Protein 1WE9 (pdb70)

Radius of gyration: 12.74 Å; Cα contacts (8 Å, |Δi|>4): 77; chains: 1; bounding box: 24×37×26 Å

Secondary structure (DSSP, 8-state):
---SS----SSS-----SSS-EEE-SSS--EEETTTTT--TTGGGG-SS---HHHHTTT-SS--

Nearest PDB structures (foldseek):
  1we9-assembly1_A  TM=8.105E-01  e=1.968E-10  Arabidopsis thaliana
  5y20-assembly1_A  TM=8.662E-01  e=3.431E-06  Arabidopsis thaliana
  2ri7-assembly1_A  TM=8.224E-01  e=8.667E-04  Homo sapiens
  1wep-assembly1_A  TM=6.791E-01  e=1.802E-04  Mus musculus
  2fuu-assembly1_A  TM=7.383E-01  e=8.667E-04  Homo sapiens

Solvent-accessible surface area: 4862 Å² total; per-residue (Å²): 124,120,86,76,116,71,17,114,3,53,64,84,16,113,73,141,46,114,125,94,53,58,10,95,4,85,96,58,121,92,120,6,7,0,118,39,1,166,15,65,96,65,140,25,135,143,48,156,114,60,97,0,54,63,1,56,80,122,113,20,149,108,61,97

GO terms:
  GO:0005634 nucleus (C, IDA)
  GO:0000976 transcription cis-regulatory region binding (F, IPI)

InterPro domains:
  IPR001965 Zinc finger, PHD-type [SM00249] (201-249)
  IPR011011 Zinc finger, FYVE/PHD-type [SSF57903] (191-252)
  IPR013083 Zinc finger, RING/FYVE/PHD-type [G3DSA:3.30.40.10] (194-255)
  IPR019786 Zinc finger, PHD-type, conserved site [PS01359] (202-248)
  IPR019787 Zinc finger, PHD-finger [PF00628] (202-248)
  IPR019787 Zinc finger, PHD-finger [PS50016] (199-251)
  IPR021998 Alfin, N-terminal [PF12165] (11-138)
  IPR044104 Alfin1-like, PHD finger [cd15613] (201-251)
  IPR045104 Alfin [PTHR12321] (8-254)

Organism: Arabidopsis thaliana (NCBI:txid3702)

Structure (mmCIF, N/CA/C/O backbone):
data_1WE9
#
_entry.id   1WE9
#
loop_
_entity.id
_entity.type
_entity.pdbx_description
1 polymer 'PHD finger family protein'
2 non-polymer 'ZINC ION'
#
loop_
_atom_site.group_PDB
_atom_site.id
_atom_site.type_symbol
_atom_site.label_atom_id
_atom_site.label_alt_id
_atom_site.label_comp_id
_atom_site.label_asym_id
_atom_site.label_entity_id
_atom_site.label_seq_id
_atom_site.pdbx_PDB_ins_code
_atom_site.Cartn_x
_atom_site.Cartn_y
_atom_site.Cartn_z
_atom_site.occupancy
_atom_site.B_iso_or_equiv
_atom_site.auth_seq_id
_atom_site.auth_comp_id
_atom_site.auth_asym_id
_atom_site.auth_atom_id
_atom_site.pdbx_PDB_model_num
ATOM 1 N N . GLY A 1 1 ? 6.009 21.241 6.762 1.00 0.00 1 GLY A N 1
ATOM 2 C CA . GLY A 1 1 ? 4.602 21.097 7.088 1.00 0.00 1 GLY A CA 1
ATOM 3 C C . GLY A 1 1 ? 4.121 22.155 8.062 1.00 0.00 1 GLY A C 1
ATOM 4 O O . GLY A 1 1 ? 4.319 22.031 9.270 1.00 0.00 1 GLY A O 1
ATOM 8 N N . SER A 1 2 ? 3.489 23.199 7.535 1.00 0.00 2 SER A N 1
ATOM 9 C CA . SER A 1 2 ? 2.984 24.285 8.366 1.00 0.00 2 SER A CA 1
ATOM 10 C C . SER A 1 2 ? 1.462 24.369 8.285 1.00 0.00 2 SER A C 1
ATOM 11 O O . SER A 1 2 ? 0.812 24.923 9.171 1.00 0.00 2 SER A O 1
ATOM 19 N N . SER A 1 3 ? 0.902 23.814 7.216 1.00 0.00 3 SER A N 1
ATOM 20 C CA . SER A 1 3 ? -0.543 23.828 7.015 1.00 0.00 3 SER A CA 1
ATOM 21 C C . SER A 1 3 ? -1.252 23.051 8.120 1.00 0.00 3 SER A C 1
ATOM 22 O O . SER A 1 3 ? -0.871 21.927 8.446 1.00 0.00 3 SER A O 1
ATOM 30 N N . GLY A 1 4 ? -2.287 23.658 8.692 1.00 0.00 4 GLY A N 1
ATOM 31 C CA . GLY A 1 4 ? -3.033 23.009 9.754 1.00 0.00 4 GLY A CA 1
ATOM 32 C C . GLY A 1 4 ? -3.693 21.723 9.297 1.00 0.00 4 GLY A C 1
ATOM 33 O O . GLY A 1 4 ? -3.117 20.643 9.427 1.00 0.00 4 GLY A O 1
ATOM 37 N N . SER A 1 5 ? -4.904 21.838 8.762 1.00 0.00 5 SER A N 1
ATOM 38 C CA . SER A 1 5 ? -5.644 20.674 8.289 1.00 0.00 5 SER A CA 1
ATOM 39 C C . SER A 1 5 ? -5.088 20.181 6.957 1.00 0.00 5 SER A C 1
ATOM 40 O O . SER A 1 5 ? -4.808 20.973 6.057 1.00 0.00 5 SER A O 1
ATOM 48 N N . SER A 1 6 ? -4.931 18.866 6.839 1.00 0.00 6 SER A N 1
ATOM 49 C CA . SER A 1 6 ? -4.404 18.266 5.619 1.00 0.00 6 SER A CA 1
ATOM 50 C C . SER A 1 6 ? -4.460 16.743 5.696 1.00 0.00 6 SER A C 1
ATOM 51 O O . SER A 1 6 ? -4.702 16.172 6.758 1.00 0.00 6 SER A O 1
ATOM 59 N N . GLY A 1 7 ? -4.233 16.091 4.559 1.00 0.00 7 GLY A N 1
ATOM 60 C CA . GLY A 1 7 ? -4.262 14.640 4.518 1.00 0.00 7 GLY A CA 1
ATOM 61 C C . GLY A 1 7 ? -3.279 14.013 5.486 1.00 0.00 7 GLY A C 1
ATOM 62 O O . GLY A 1 7 ? -2.160 14.500 5.646 1.00 0.00 7 GLY A O 1
ATOM 66 N N . GLN A 1 8 ? -3.698 12.931 6.135 1.00 0.00 8 GLN A N 1
ATOM 67 C CA . GLN A 1 8 ? -2.847 12.239 7.095 1.00 0.00 8 GLN A CA 1
ATOM 68 C C . GLN A 1 8 ? -3.053 10.730 7.016 1.00 0.00 8 GLN A C 1
ATOM 69 O O . GLN A 1 8 ? -4.176 10.239 7.139 1.00 0.00 8 GLN A O 1
ATOM 83 N N . CYS A 1 9 ? -1.963 9.999 6.810 1.00 0.00 9 CYS A N 1
ATOM 84 C CA . CYS A 1 9 ? -2.024 8.545 6.714 1.00 0.00 9 CYS A CA 1
ATOM 85 C C . CYS A 1 9 ? -2.650 7.943 7.968 1.00 0.00 9 CYS A C 1
ATOM 86 O O . CYS A 1 9 ? -2.222 8.226 9.086 1.00 0.00 9 CYS A O 1
ATOM 93 N N . GLY A 1 10 ? -3.668 7.109 7.773 1.00 0.00 10 GLY A N 1
ATOM 94 C CA . GLY A 1 10 ? -4.337 6.480 8.896 1.00 0.00 10 GLY A CA 1
ATOM 95 C C . GLY A 1 10 ? -3.382 5.701 9.779 1.00 0.00 10 GLY A C 1
ATOM 96 O O . GLY A 1 10 ? -3.525 5.690 11.001 1.00 0.00 10 GLY A O 1
ATOM 100 N N . ALA A 1 11 ? -2.405 5.048 9.158 1.00 0.00 11 ALA A N 1
ATOM 101 C CA . ALA A 1 11 ? -1.422 4.264 9.895 1.00 0.00 11 ALA A CA 1
ATOM 102 C C . ALA A 1 11 ? -0.657 5.134 10.887 1.00 0.00 11 ALA A C 1
ATOM 103 O O . ALA A 1 11 ? -0.721 4.918 12.097 1.00 0.00 11 ALA A O 1
ATOM 110 N N . CYS A 1 12 ? 0.068 6.119 10.366 1.00 0.00 12 CYS A N 1
ATOM 111 C CA . CYS A 1 12 ? 0.846 7.022 11.205 1.00 0.00 12 CYS A CA 1
ATOM 112 C C . CYS A 1 12 ? 0.284 8.439 11.147 1.00 0.00 12 CYS A C 1
ATOM 113 O O . CYS A 1 12 ? 0.064 9.074 12.178 1.00 0.00 12 CYS A O 1
ATOM 120 N N . GLY A 1 13 ? 0.053 8.929 9.933 1.00 0.00 13 GLY A N 1
ATOM 121 C CA . GLY A 1 13 ? -0.482 10.268 9.762 1.00 0.00 13 GLY A CA 1
ATOM 122 C C . GLY A 1 13 ? 0.579 11.268 9.350 1.00 0.00 13 GLY A C 1
ATOM 123 O O . GLY A 1 13 ? 0.655 12.364 9.904 1.00 0.00 13 GLY A O 1
ATOM 127 N N . GLU A 1 14 ? 1.402 10.890 8.377 1.00 0.00 14 GLU A N 1
ATOM 128 C CA . GLU A 1 14 ? 2.466 11.762 7.895 1.00 0.00 14 GLU A CA 1
ATOM 129 C C . GLU A 1 14 ? 1.905 12.854 6.988 1.00 0.00 14 GLU A C 1
ATOM 130 O O . GLU A 1 14 ? 0.706 12.890 6.710 1.00 0.00 14 GLU A O 1
ATOM 142 N N . SER A 1 15 ? 2.781 13.743 6.531 1.00 0.00 15 SER A N 1
ATOM 143 C CA . SER A 1 15 ? 2.374 14.839 5.660 1.00 0.00 15 SER A CA 1
ATOM 144 C C . SER A 1 15 ? 2.239 14.364 4.216 1.00 0.00 15 SER A C 1
ATOM 145 O O . SER A 1 15 ? 2.914 13.425 3.794 1.00 0.00 15 SER A O 1
ATOM 153 N N . TYR A 1 16 ? 1.362 15.020 3.464 1.00 0.00 16 TYR A N 1
ATOM 154 C CA . TYR A 1 16 ? 1.136 14.664 2.068 1.00 0.00 16 TYR A CA 1
ATOM 155 C C . TYR A 1 16 ? 2.357 14.996 1.217 1.00 0.00 16 TYR A C 1
ATOM 156 O O . TYR A 1 16 ? 2.482 16.104 0.695 1.00 0.00 16 TYR A O 1
ATOM 174 N N . ALA A 1 17 ? 3.256 14.026 1.080 1.00 0.00 17 ALA A N 1
ATOM 175 C CA . ALA A 1 17 ? 4.466 14.213 0.290 1.00 0.00 17 ALA A CA 1
ATOM 176 C C . ALA A 1 17 ? 4.428 13.372 -0.982 1.00 0.00 17 ALA A C 1
ATOM 177 O O . ALA A 1 17 ? 4.032 12.207 -0.954 1.00 0.00 17 ALA A O 1
ATOM 184 N N . ALA A 1 18 ? 4.840 13.970 -2.094 1.00 0.00 18 ALA A N 1
ATOM 185 C CA . ALA A 1 18 ? 4.854 13.274 -3.375 1.00 0.00 18 ALA A CA 1
ATOM 186 C C . ALA A 1 18 ? 6.171 12.536 -3.586 1.00 0.00 18 ALA A C 1
ATOM 187 O O . ALA A 1 18 ? 6.818 12.684 -4.623 1.00 0.00 18 ALA A O 1
ATOM 194 N N . ASP A 1 19 ? 6.564 11.743 -2.596 1.00 0.00 19 ASP A N 1
ATOM 195 C CA . ASP A 1 19 ? 7.805 10.981 -2.672 1.00 0.00 19 ASP A CA 1
ATOM 196 C C . ASP A 1 19 ? 7.580 9.531 -2.257 1.00 0.00 19 ASP A C 1
ATOM 197 O O . ASP A 1 19 ? 7.851 8.606 -3.022 1.00 0.00 19 ASP A O 1
ATOM 206 N N . GLU A 1 20 ? 7.082 9.340 -1.039 1.00 0.00 20 GLU A N 1
ATOM 207 C CA . GLU A 1 20 ? 6.822 8.002 -0.521 1.00 0.00 20 GLU A CA 1
ATOM 208 C C . GLU A 1 20 ? 5.833 7.256 -1.413 1.00 0.00 20 GLU A C 1
ATOM 209 O O . GLU A 1 20 ? 5.177 7.854 -2.266 1.00 0.00 20 GLU A O 1
ATOM 221 N N . PHE A 1 21 ? 5.733 5.947 -1.209 1.00 0.00 21 PHE A N 1
ATOM 222 C CA . PHE A 1 21 ? 4.826 5.118 -1.995 1.00 0.00 21 PHE A CA 1
ATOM 223 C C . PHE A 1 21 ? 3.523 4.873 -1.241 1.00 0.00 21 PHE A C 1
ATOM 224 O O . PHE A 1 21 ? 3.497 4.157 -0.240 1.00 0.00 21 PHE A O 1
ATOM 241 N N . TRP A 1 22 ? 2.443 5.472 -1.728 1.00 0.00 22 TRP A N 1
ATOM 242 C CA . TRP A 1 22 ? 1.135 5.320 -1.101 1.00 0.00 22 TRP A CA 1
ATOM 243 C C . TRP A 1 22 ? 0.342 4.197 -1.760 1.00 0.00 22 TRP A C 1
ATOM 244 O O . TRP A 1 22 ? 0.549 3.885 -2.933 1.00 0.00 22 TRP A O 1
ATOM 265 N N . ILE A 1 23 ? -0.565 3.593 -1.000 1.00 0.00 23 ILE A N 1
ATOM 266 C CA . ILE A 1 23 ? -1.389 2.506 -1.512 1.00 0.00 23 ILE A CA 1
ATOM 267 C C . ILE A 1 23 ? -2.806 2.983 -1.810 1.00 0.00 23 ILE A C 1
ATOM 268 O O . ILE A 1 23 ? -3.255 3.999 -1.277 1.00 0.00 23 ILE A O 1
ATOM 284 N N . CYS A 1 24 ? -3.506 2.244 -2.664 1.00 0.00 24 CYS A N 1
ATOM 285 C CA . CYS A 1 24 ? -4.874 2.591 -3.033 1.00 0.00 24 CYS A CA 1
ATOM 286 C C . CYS A 1 24 ? -5.846 1.495 -2.609 1.00 0.00 24 CYS A C 1
ATOM 287 O O . CYS A 1 24 ? -5.687 0.332 -2.979 1.00 0.00 24 CYS A O 1
ATOM 295 N N . CYS A 1 25 ? -6.853 1.874 -1.829 1.00 0.00 25 CYS A N 1
ATOM 296 C CA . CYS A 1 25 ? -7.851 0.924 -1.352 1.00 0.00 25 CYS A CA 1
ATOM 297 C C . CYS A 1 25 ? -9.083 0.931 -2.253 1.00 0.00 25 CYS A C 1
ATOM 298 O O . CYS A 1 25 ? -9.308 1.877 -3.007 1.00 0.00 25 CYS A O 1
ATOM 305 N N . ASP A 1 26 ? -9.877 -0.131 -2.167 1.00 0.00 26 ASP A N 1
ATOM 306 C CA . ASP A 1 26 ? -11.086 -0.248 -2.973 1.00 0.00 26 ASP A CA 1
ATOM 307 C C . ASP A 1 26 ? -12.331 -0.015 -2.122 1.00 0.00 26 ASP A C 1
ATOM 308 O O . ASP A 1 26 ? -13.284 0.631 -2.561 1.00 0.00 26 ASP A O 1
ATOM 317 N N . LEU A 1 27 ? -12.316 -0.545 -0.904 1.00 0.00 27 LEU A N 1
ATOM 318 C CA . LEU A 1 27 ? -13.444 -0.396 0.009 1.00 0.00 27 LEU A CA 1
ATOM 319 C C . LEU A 1 27 ? -13.628 1.063 0.413 1.00 0.00 27 LEU A C 1
ATOM 320 O O . LEU A 1 27 ? -14.585 1.718 -0.003 1.00 0.00 27 LEU A O 1
ATOM 336 N N . CYS A 1 28 ? -12.705 1.568 1.224 1.00 0.00 28 CYS A N 1
ATOM 337 C CA . CYS A 1 28 ? -12.764 2.950 1.684 1.00 0.00 28 CYS A CA 1
ATOM 338 C C . CYS A 1 28 ? -11.994 3.870 0.740 1.00 0.00 28 CYS A C 1
ATOM 339 O O . CYS A 1 28 ? -12.280 5.064 0.652 1.00 0.00 28 CYS A O 1
ATOM 346 N N . GLU A 1 29 ? -11.018 3.305 0.037 1.00 0.00 29 GLU A N 1
ATOM 347 C CA . GLU A 1 29 ? -10.207 4.075 -0.899 1.00 0.00 29 GLU A CA 1
ATOM 348 C C . GLU A 1 29 ? -9.538 5.254 -0.198 1.00 0.00 29 GLU A C 1
ATOM 349 O O . GLU A 1 29 ? -9.574 6.382 -0.688 1.00 0.00 29 GLU A O 1
ATOM 361 N N . MET A 1 30 ? -8.928 4.982 0.951 1.00 0.00 30 MET A N 1
ATOM 362 C CA . MET A 1 30 ? -8.251 6.020 1.720 1.00 0.00 30 MET A CA 1
ATOM 363 C C . MET A 1 30 ? -6.796 6.159 1.281 1.00 0.00 30 MET A C 1
ATOM 364 O O . MET A 1 30 ? -6.359 5.504 0.335 1.00 0.00 30 MET A O 1
ATOM 378 N N . TRP A 1 31 ? -6.053 7.014 1.974 1.00 0.00 31 TRP A N 1
ATOM 379 C CA . TRP A 1 31 ? -4.648 7.238 1.655 1.00 0.00 31 TRP A CA 1
ATOM 380 C C . TRP A 1 31 ? -3.743 6.621 2.716 1.00 0.00 31 TRP A C 1
ATOM 381 O O . TRP A 1 31 ? -3.843 6.950 3.898 1.00 0.00 31 TRP A O 1
ATOM 402 N N . PHE A 1 32 ? -2.861 5.724 2.286 1.00 0.00 32 PHE A N 1
ATOM 403 C CA . PHE A 1 32 ? -1.939 5.060 3.201 1.00 0.00 32 PHE A CA 1
ATOM 404 C C . PHE A 1 32 ? -0.564 4.895 2.561 1.00 0.00 32 PHE A C 1
ATOM 405 O O . PHE A 1 32 ? -0.345 5.301 1.419 1.00 0.00 32 PHE A O 1
ATOM 422 N N . HIS A 1 33 ? 0.361 4.297 3.306 1.00 0.00 33 HIS A N 1
ATOM 423 C CA . HIS A 1 33 ? 1.716 4.078 2.813 1.00 0.00 33 HIS A CA 1
ATOM 424 C C . HIS A 1 33 ? 2.010 2.587 2.678 1.00 0.00 33 HIS A C 1
ATOM 425 O O . HIS A 1 33 ? 1.704 1.800 3.573 1.00 0.00 33 HIS A O 1
ATOM 439 N N . GLY A 1 34 ? 2.606 2.206 1.552 1.00 0.00 34 GLY A N 1
ATOM 440 C CA . GLY A 1 34 ? 2.930 0.810 1.320 1.00 0.00 34 GLY A CA 1
ATOM 441 C C . GLY A 1 34 ? 3.432 0.116 2.571 1.00 0.00 34 GLY A C 1
ATOM 442 O O . GLY A 1 34 ? 2.806 -0.824 3.062 1.00 0.00 34 GLY A O 1
ATOM 446 N N . LYS A 1 35 ? 4.565 0.579 3.088 1.00 0.00 35 LYS A N 1
ATOM 447 C CA . LYS A 1 35 ? 5.152 -0.003 4.289 1.00 0.00 35 LYS A CA 1
ATOM 448 C C . LYS A 1 35 ? 4.151 0.001 5.440 1.00 0.00 35 LYS A C 1
ATOM 449 O O . LYS A 1 35 ? 4.145 -0.905 6.275 1.00 0.00 35 LYS A O 1
ATOM 468 N N . CYS A 1 36 ? 3.305 1.024 5.479 1.00 0.00 36 CYS A N 1
ATOM 469 C CA . CYS A 1 36 ? 2.299 1.146 6.527 1.00 0.00 36 CYS A CA 1
ATOM 470 C C . CYS A 1 36 ? 1.209 0.091 6.361 1.00 0.00 36 CYS A C 1
ATOM 471 O O . CYS A 1 36 ? 0.683 -0.434 7.342 1.00 0.00 36 CYS A O 1
ATOM 478 N N . VAL A 1 37 ? 0.876 -0.216 5.111 1.00 0.00 37 VAL A N 1
ATOM 479 C CA . VAL A 1 37 ? -0.149 -1.209 4.815 1.00 0.00 37 VAL A CA 1
ATOM 480 C C . VAL A 1 37 ? 0.462 -2.596 4.646 1.00 0.00 37 VAL A C 1
ATOM 481 O O . VAL A 1 37 ? -0.180 -3.510 4.128 1.00 0.00 37 VAL A O 1
ATOM 494 N N . LYS A 1 38 ? 1.706 -2.746 5.088 1.00 0.00 38 LYS A N 1
ATOM 495 C CA . LYS A 1 38 ? 2.405 -4.021 4.988 1.00 0.00 38 LYS A CA 1
ATOM 496 C C . LYS A 1 38 ? 2.597 -4.424 3.530 1.00 0.00 38 LYS A C 1
ATOM 497 O O . LYS A 1 38 ? 2.354 -5.572 3.156 1.00 0.00 38 LYS A O 1
ATOM 516 N N . ILE A 1 39 ? 3.037 -3.474 2.711 1.00 0.00 39 ILE A N 1
ATOM 517 C CA . ILE A 1 39 ? 3.265 -3.732 1.295 1.00 0.00 39 ILE A CA 1
ATOM 518 C C . ILE A 1 39 ? 4.532 -3.038 0.807 1.00 0.00 39 ILE A C 1
ATOM 519 O O . ILE A 1 39 ? 4.854 -1.931 1.240 1.00 0.00 39 ILE A O 1
ATOM 535 N N . THR A 1 40 ? 5.248 -3.695 -0.101 1.00 0.00 40 THR A N 1
ATOM 536 C CA . THR A 1 40 ? 6.480 -3.142 -0.649 1.00 0.00 40 THR A CA 1
ATOM 537 C C . THR A 1 40 ? 6.196 -2.269 -1.867 1.00 0.00 40 THR A C 1
ATOM 538 O O . THR A 1 40 ? 5.205 -2.451 -2.574 1.00 0.00 40 THR A O 1
ATOM 549 N N . PRO A 1 41 ? 7.085 -1.297 -2.119 1.00 0.00 41 PRO A N 1
ATOM 550 C CA . PRO A 1 41 ? 6.952 -0.378 -3.253 1.00 0.00 41 PRO A CA 1
ATOM 551 C C . PRO A 1 41 ? 7.182 -1.071 -4.592 1.00 0.00 41 PRO A C 1
ATOM 552 O O . PRO A 1 41 ? 6.821 -0.544 -5.644 1.00 0.00 41 PRO A O 1
ATOM 563 N N . ALA A 1 42 ? 7.783 -2.255 -4.545 1.00 0.00 42 ALA A N 1
ATOM 564 C CA . ALA A 1 42 ? 8.058 -3.021 -5.754 1.00 0.00 42 ALA A CA 1
ATOM 565 C C . ALA A 1 42 ? 6.935 -4.012 -6.043 1.00 0.00 42 ALA A C 1
ATOM 566 O O . ALA A 1 42 ? 6.585 -4.247 -7.200 1.00 0.00 42 ALA A O 1
ATOM 573 N N . ARG A 1 43 ? 6.375 -4.590 -4.986 1.00 0.00 43 ARG A N 1
ATOM 574 C CA . ARG A 1 43 ? 5.293 -5.557 -5.127 1.00 0.00 43 ARG A CA 1
ATOM 575 C C . ARG A 1 43 ? 4.023 -4.881 -5.635 1.00 0.00 43 ARG A C 1
ATOM 576 O O . ARG A 1 43 ? 3.286 -5.448 -6.440 1.00 0.00 43 ARG A O 1
ATOM 597 N N . ALA A 1 44 ? 3.774 -3.666 -5.157 1.00 0.00 44 ALA A N 1
ATOM 598 C CA . ALA A 1 44 ? 2.594 -2.912 -5.564 1.00 0.00 44 ALA A CA 1
ATOM 599 C C . ALA A 1 44 ? 2.284 -3.133 -7.041 1.00 0.00 44 ALA A C 1
ATOM 600 O O . ALA A 1 44 ? 1.121 -3.229 -7.432 1.00 0.00 44 ALA A O 1
ATOM 607 N N . GLU A 1 45 ? 3.331 -3.211 -7.856 1.00 0.00 45 GLU A N 1
ATOM 608 C CA . GLU A 1 45 ? 3.169 -3.419 -9.290 1.00 0.00 45 GLU A CA 1
ATOM 609 C C . GLU A 1 45 ? 2.242 -4.599 -9.567 1.00 0.00 45 GLU A C 1
ATOM 610 O O . GLU A 1 45 ? 1.335 -4.510 -10.394 1.00 0.00 45 GLU A O 1
ATOM 622 N N . HIS A 1 46 ? 2.479 -5.706 -8.870 1.00 0.00 46 HIS A N 1
ATOM 623 C CA . HIS A 1 46 ? 1.666 -6.905 -9.040 1.00 0.00 46 HIS A CA 1
ATOM 624 C C . HIS A 1 46 ? 0.348 -6.781 -8.281 1.00 0.00 46 HIS A C 1
ATOM 625 O O . HIS A 1 46 ? -0.568 -7.580 -8.475 1.00 0.00 46 HIS A O 1
ATOM 640 N N . ILE A 1 47 ? 0.261 -5.775 -7.417 1.00 0.00 47 ILE A N 1
ATOM 641 C CA . ILE A 1 47 ? -0.944 -5.546 -6.631 1.00 0.00 47 ILE A CA 1
ATOM 642 C C . ILE A 1 47 ? -1.863 -4.538 -7.312 1.00 0.00 47 ILE A C 1
ATOM 643 O O . ILE A 1 47 ? -1.413 -3.497 -7.791 1.00 0.00 47 ILE A O 1
ATOM 659 N N . LYS A 1 48 ? -3.153 -4.852 -7.350 1.00 0.00 48 LYS A N 1
ATOM 660 C CA . LYS A 1 48 ? -4.137 -3.972 -7.969 1.00 0.00 48 LYS A CA 1
ATOM 661 C C . LYS A 1 48 ? -5.366 -3.818 -7.078 1.00 0.00 48 LYS A C 1
ATOM 662 O O . LYS A 1 48 ? -6.230 -4.693 -7.042 1.00 0.00 4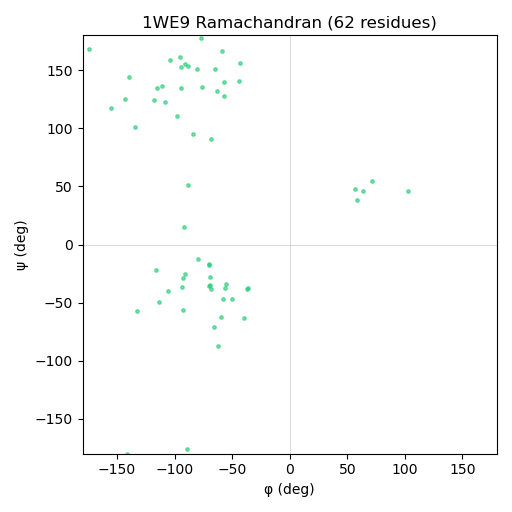8 LYS A O 1
ATOM 681 N N . GLN A 1 49 ? -5.437 -2.699 -6.364 1.00 0.00 49 GLN A N 1
ATOM 682 C CA . GLN A 1 49 ? -6.561 -2.431 -5.475 1.00 0.00 49 GLN A CA 1
ATOM 683 C C . GLN A 1 49 ? -6.507 -3.331 -4.244 1.00 0.00 49 GLN A C 1
ATOM 684 O O . GLN A 1 49 ? -7.465 -4.043 -3.942 1.00 0.00 49 GLN A O 1
ATOM 698 N N . TYR A 1 50 ? -5.383 -3.294 -3.539 1.00 0.00 50 TYR A N 1
ATOM 699 C CA . TYR A 1 50 ? -5.203 -4.108 -2.342 1.00 0.00 50 TYR A CA 1
ATOM 700 C C . TYR A 1 50 ? -6.169 -3.679 -1.242 1.00 0.00 50 TYR A C 1
ATOM 701 O O . TYR A 1 50 ? -6.569 -2.517 -1.168 1.00 0.00 50 TYR A O 1
ATOM 719 N N . LYS A 1 51 ? -6.541 -4.626 -0.387 1.00 0.00 51 LYS A N 1
ATOM 720 C CA . LYS A 1 51 ? -7.458 -4.350 0.712 1.00 0.00 51 LYS A CA 1
ATOM 721 C C . LYS A 1 51 ? -6.711 -3.779 1.913 1.00 0.00 51 LYS A C 1
ATOM 722 O O . LYS A 1 51 ? -6.179 -4.524 2.737 1.00 0.00 51 LYS A O 1
ATOM 741 N N . CYS A 1 52 ? -6.676 -2.454 2.008 1.00 0.00 52 CYS A N 1
ATOM 742 C CA . CYS A 1 52 ? -5.996 -1.784 3.109 1.00 0.00 52 CYS A CA 1
ATOM 743 C C . CYS A 1 52 ? -6.295 -2.476 4.436 1.00 0.00 52 CYS A C 1
ATOM 744 O O . CYS A 1 52 ? -7.311 -3.152 4.596 1.00 0.00 52 CYS A O 1
ATOM 751 N N . PRO A 1 53 ? -5.390 -2.303 5.411 1.00 0.00 53 PRO A N 1
ATOM 752 C CA . PRO A 1 53 ? -5.535 -2.902 6.741 1.00 0.00 53 PRO A CA 1
ATOM 753 C C . PRO A 1 53 ? -6.665 -2.266 7.543 1.00 0.00 53 PRO A C 1
ATOM 754 O O . PRO A 1 53 ? -7.139 -2.836 8.525 1.00 0.00 53 PRO A O 1
ATOM 765 N N . SER A 1 54 ? -7.092 -1.081 7.118 1.00 0.00 54 SER A N 1
ATOM 766 C CA . SER A 1 54 ? -8.165 -0.366 7.799 1.00 0.00 54 SER A CA 1
ATOM 767 C C . SER A 1 54 ? -9.500 -1.080 7.609 1.00 0.00 54 SER A C 1
ATOM 768 O O . SER A 1 54 ? -10.345 -1.090 8.505 1.00 0.00 54 SER A O 1
ATOM 776 N N . CYS A 1 55 ? -9.683 -1.676 6.436 1.00 0.00 55 CYS A N 1
ATOM 777 C CA . CYS A 1 55 ? -10.914 -2.392 6.126 1.00 0.00 55 CYS A CA 1
ATOM 778 C C . CYS A 1 55 ? -10.783 -3.874 6.468 1.00 0.00 55 CYS A C 1
ATOM 779 O O . CYS A 1 55 ? -11.572 -4.415 7.242 1.00 0.00 55 CYS A O 1
ATOM 786 N N . SER A 1 56 ? -9.780 -4.523 5.885 1.00 0.00 56 SER A N 1
ATOM 787 C CA . SER A 1 56 ? -9.546 -5.942 6.125 1.00 0.00 56 SER A CA 1
ATOM 788 C C . SER A 1 56 ? -9.856 -6.307 7.574 1.00 0.00 56 SER A C 1
ATOM 789 O O . SER A 1 56 ? -10.377 -7.384 7.857 1.00 0.00 56 SER A O 1
ATOM 797 N N . ASN A 1 57 ? -9.529 -5.399 8.488 1.00 0.00 57 ASN A N 1
ATOM 798 C CA . ASN A 1 57 ? -9.771 -5.623 9.909 1.00 0.00 57 ASN A CA 1
ATOM 799 C C . ASN A 1 57 ? -11.252 -5.880 10.175 1.00 0.00 57 ASN A C 1
ATOM 800 O O . ASN A 1 57 ? -11.613 -6.812 10.893 1.00 0.00 57 ASN A O 1
ATOM 811 N N . LYS A 1 58 ? -12.105 -5.047 9.589 1.00 0.00 58 LYS A N 1
ATOM 812 C CA . LYS A 1 58 ? -13.547 -5.182 9.760 1.00 0.00 58 LYS A CA 1
ATOM 813 C C . LYS A 1 58 ? -13.973 -6.643 9.646 1.00 0.00 58 LYS A C 1
ATOM 814 O O . LYS A 1 58 ? -13.455 -7.387 8.814 1.00 0.00 58 LYS A O 1
ATOM 833 N N . SER A 1 59 ? -14.921 -7.045 10.487 1.00 0.00 59 SER A N 1
ATOM 834 C CA . SER A 1 59 ? -15.415 -8.417 10.482 1.00 0.00 59 SER A CA 1
ATOM 835 C C . SER A 1 59 ? -14.280 -9.404 10.740 1.00 0.00 59 SER A C 1
ATOM 836 O O . SER A 1 59 ? -14.232 -10.481 10.147 1.00 0.00 59 SER A O 1
ATOM 844 N N . GLY A 1 60 ? -13.367 -9.027 11.631 1.00 0.00 60 GLY A N 1
ATOM 845 C CA . GLY A 1 60 ? -12.245 -9.889 11.952 1.00 0.00 60 GLY A CA 1
ATOM 846 C C . GLY A 1 60 ? -12.542 -10.819 13.112 1.00 0.00 60 GLY A C 1
ATOM 847 O O . GLY A 1 60 ? -13.391 -10.539 13.959 1.00 0.00 60 GLY A O 1
ATOM 851 N N . PRO A 1 61 ? -11.834 -11.957 13.159 1.00 0.00 61 PRO A N 1
ATOM 852 C CA . PRO A 1 61 ? -12.009 -12.956 14.217 1.00 0.00 61 PRO A CA 1
ATOM 853 C C . PRO A 1 61 ? -11.497 -12.466 15.567 1.00 0.00 61 PRO A C 1
ATOM 854 O O . PRO A 1 61 ? -11.986 -12.884 16.617 1.00 0.00 61 PRO A O 1
ATOM 865 N N . SER A 1 62 ? -10.509 -11.577 15.533 1.00 0.00 62 SER A N 1
ATOM 866 C CA . SER A 1 62 ? -9.928 -11.032 16.755 1.00 0.00 62 SER A CA 1
ATOM 867 C C . SER A 1 62 ? -10.626 -9.736 17.157 1.00 0.00 62 SER A C 1
ATOM 868 O O . SER A 1 62 ? -10.686 -9.391 18.337 1.00 0.00 62 SER A O 1
ATOM 876 N N . SER A 1 63 ? -11.152 -9.023 16.167 1.00 0.00 63 SER A N 1
ATOM 877 C CA . SER A 1 63 ? -11.843 -7.763 16.416 1.00 0.00 63 SER A CA 1
ATOM 878 C C . SER A 1 63 ? -12.847 -7.465 15.307 1.00 0.00 63 SER A C 1
ATOM 879 O O . SER A 1 63 ? -12.475 -7.296 14.146 1.00 0.00 63 SER A O 1
ATOM 887 N N . GLY A 1 64 ? -14.124 -7.402 15.673 1.00 0.00 64 GLY A N 1
ATOM 888 C CA . GLY A 1 64 ? -15.163 -7.125 14.699 1.00 0.00 64 GLY A CA 1
ATOM 889 C C . GLY A 1 64 ? -15.395 -5.640 14.506 1.00 0.00 64 GLY A C 1
ATOM 890 O O . GLY A 1 64 ? -15.299 -4.888 15.475 1.00 0.00 64 GLY A O 1
ATOM 896 N N . GLY A 1 1 ? -8.250 27.231 1.219 1.00 0.00 1 GLY A N 2
ATOM 897 C CA . GLY A 1 1 ? -7.656 28.053 2.257 1.00 0.00 1 GLY A CA 2
ATOM 898 C C . GLY A 1 1 ? -7.819 27.450 3.639 1.00 0.00 1 GLY A C 2
ATOM 899 O O . GLY A 1 1 ? -8.888 26.943 3.980 1.00 0.00 1 GLY A O 2
ATOM 903 N N . SER A 1 2 ? -6.756 27.503 4.435 1.00 0.00 2 SER A N 2
ATOM 904 C CA . SER A 1 2 ? -6.785 26.952 5.785 1.00 0.00 2 SER A CA 2
ATOM 905 C C . SER A 1 2 ? -7.312 25.521 5.777 1.00 0.00 2 SER A C 2
ATOM 906 O O . SER A 1 2 ? -8.107 25.136 6.635 1.00 0.00 2 SER A O 2
ATOM 914 N N . SER A 1 3 ? -6.864 24.737 4.802 1.00 0.00 3 SER A N 2
ATOM 915 C CA . SER A 1 3 ? -7.293 23.349 4.678 1.00 0.00 3 SER A CA 2
ATOM 916 C C . SER A 1 3 ? -6.122 22.397 4.897 1.00 0.00 3 SER A C 2
ATOM 917 O O . SER A 1 3 ? -6.221 21.438 5.662 1.00 0.00 3 SER A O 2
ATOM 925 N N . GLY A 1 4 ? -5.011 22.669 4.218 1.00 0.00 4 GLY A N 2
ATOM 926 C CA . GLY A 1 4 ? -3.836 21.828 4.351 1.00 0.00 4 GLY A CA 2
ATOM 927 C C . GLY A 1 4 ? -3.763 20.760 3.278 1.00 0.00 4 GLY A C 2
ATOM 928 O O . GLY A 1 4 ? -4.142 20.996 2.131 1.00 0.00 4 GLY A O 2
ATOM 932 N N . SER A 1 5 ? -3.272 19.582 3.650 1.00 0.00 5 SER A N 2
ATOM 933 C CA . SER A 1 5 ? -3.145 18.475 2.709 1.00 0.00 5 SER A CA 2
ATOM 934 C C . SER A 1 5 ? -4.044 17.312 3.114 1.00 0.00 5 SER A C 2
ATOM 935 O O . SER A 1 5 ? -3.706 16.532 4.005 1.00 0.00 5 SER A O 2
ATOM 943 N N . SER A 1 6 ? -5.192 17.201 2.454 1.00 0.00 6 SER A N 2
ATOM 944 C CA . SER A 1 6 ? -6.144 16.136 2.747 1.00 0.00 6 SER A CA 2
ATOM 945 C C . SER A 1 6 ? -5.657 14.803 2.186 1.00 0.00 6 SER A C 2
ATOM 946 O O . SER A 1 6 ? -5.321 14.699 1.007 1.00 0.00 6 SER A O 2
ATOM 954 N N . GLY A 1 7 ? -5.621 13.786 3.041 1.00 0.00 7 GLY A N 2
ATOM 955 C CA . GLY A 1 7 ? -5.174 12.473 2.613 1.00 0.00 7 GLY A CA 2
ATOM 956 C C . GLY A 1 7 ? -4.209 11.841 3.597 1.00 0.00 7 GLY A C 2
ATOM 957 O O . GLY A 1 7 ? -3.201 11.257 3.198 1.00 0.00 7 GLY A O 2
ATOM 961 N N . GLN A 1 8 ? -4.517 11.958 4.884 1.00 0.00 8 GLN A N 2
ATOM 962 C CA . GLN A 1 8 ? -3.667 11.395 5.927 1.00 0.00 8 GLN A CA 2
ATOM 963 C C . GLN A 1 8 ? -3.818 9.879 5.992 1.00 0.00 8 GLN A C 2
ATOM 964 O O . GLN A 1 8 ? -4.900 9.341 5.753 1.00 0.00 8 GLN A O 2
ATOM 978 N N . CYS A 1 9 ? -2.727 9.194 6.318 1.00 0.00 9 CYS A N 2
ATOM 979 C CA . CYS A 1 9 ? -2.737 7.739 6.414 1.00 0.00 9 CYS A CA 2
ATOM 980 C C . CYS A 1 9 ? -3.212 7.289 7.793 1.00 0.00 9 CYS A C 2
ATOM 981 O O . CYS A 1 9 ? -2.661 7.696 8.815 1.00 0.00 9 CYS A O 2
ATOM 988 N N . GLY A 1 10 ? -4.238 6.444 7.813 1.00 0.00 10 GLY A N 2
ATOM 989 C CA . GLY A 1 10 ? -4.770 5.952 9.070 1.00 0.00 10 GLY A CA 2
ATOM 990 C C . GLY A 1 10 ? -3.775 5.090 9.823 1.00 0.00 10 GLY A C 2
ATOM 991 O O . GLY A 1 10 ? -3.728 5.115 11.052 1.00 0.00 10 GLY A O 2
ATOM 995 N N . ALA A 1 11 ? -2.979 4.325 9.083 1.00 0.00 11 ALA A N 2
ATOM 996 C CA . ALA A 1 11 ? -1.981 3.452 9.688 1.00 0.00 11 ALA A CA 2
ATOM 997 C C . ALA A 1 11 ? -1.044 4.238 10.598 1.00 0.00 11 ALA A C 2
ATOM 998 O O . ALA A 1 11 ? -0.806 3.853 11.744 1.00 0.00 11 ALA A O 2
ATOM 1005 N N . CYS A 1 12 ? -0.513 5.342 10.082 1.00 0.00 12 CYS A N 2
ATOM 1006 C CA . CYS A 1 12 ? 0.400 6.183 10.848 1.00 0.00 12 CYS A CA 2
ATOM 1007 C C . CYS A 1 12 ? 0.022 7.655 10.717 1.00 0.00 12 CYS A C 2
ATOM 1008 O O . CYS A 1 12 ? -0.035 8.383 11.707 1.00 0.00 12 CYS A O 2
ATOM 1015 N N . GLY A 1 13 ? -0.235 8.087 9.486 1.00 0.00 13 GLY A N 2
ATOM 1016 C CA . GLY A 1 13 ? -0.604 9.470 9.247 1.00 0.00 13 GLY A CA 2
ATOM 1017 C C . GLY A 1 13 ? 0.588 10.405 9.299 1.00 0.00 13 GLY A C 2
ATOM 1018 O O . GLY A 1 13 ? 0.550 11.433 9.975 1.00 0.00 13 GLY A O 2
ATOM 1022 N N . GLU A 1 14 ? 1.650 10.048 8.583 1.00 0.00 14 GLU A N 2
ATOM 1023 C CA . GLU A 1 14 ? 2.859 10.863 8.553 1.00 0.00 14 GLU A CA 2
ATOM 1024 C C . GLU A 1 14 ? 2.617 12.168 7.800 1.00 0.00 14 GLU A C 2
ATOM 1025 O O . GLU A 1 14 ? 1.498 12.453 7.375 1.00 0.00 14 GLU A O 2
ATOM 1037 N N . SER A 1 15 ? 3.675 12.957 7.641 1.00 0.00 15 SER A N 2
ATOM 1038 C CA . SER A 1 15 ? 3.578 14.234 6.944 1.00 0.00 15 SER A CA 2
ATOM 1039 C C . SER A 1 15 ? 3.512 14.025 5.434 1.00 0.00 15 SER A C 2
ATOM 1040 O O . SER A 1 15 ? 4.000 13.023 4.913 1.00 0.00 15 SER A O 2
ATOM 1048 N N . TYR A 1 16 ? 2.904 14.980 4.738 1.00 0.00 16 TYR A N 2
ATOM 1049 C CA . TYR A 1 16 ? 2.771 14.901 3.288 1.00 0.00 16 TYR A CA 2
ATOM 1050 C C . TYR A 1 16 ? 4.116 14.600 2.633 1.00 0.00 16 TYR A C 2
ATOM 1051 O O . TYR A 1 16 ? 5.111 15.274 2.896 1.00 0.00 16 TYR A O 2
ATOM 1069 N N . ALA A 1 17 ? 4.136 13.583 1.778 1.00 0.00 17 ALA A N 2
ATOM 1070 C CA . ALA A 1 17 ? 5.357 13.193 1.083 1.00 0.00 17 ALA A CA 2
ATOM 1071 C C . ALA A 1 17 ? 5.075 12.868 -0.380 1.00 0.00 17 ALA A C 2
ATOM 1072 O O . ALA A 1 17 ? 4.035 12.300 -0.710 1.00 0.00 17 ALA A O 2
ATOM 1079 N N . ALA A 1 18 ? 6.008 13.233 -1.253 1.00 0.00 18 ALA A N 2
ATOM 1080 C CA . ALA A 1 18 ? 5.861 12.978 -2.680 1.00 0.00 18 ALA A CA 2
ATOM 1081 C C . ALA A 1 18 ? 6.470 11.634 -3.064 1.00 0.00 18 ALA A C 2
ATOM 1082 O O . ALA A 1 18 ? 5.819 10.807 -3.703 1.00 0.00 18 ALA A O 2
ATOM 1089 N N . ASP A 1 19 ? 7.721 11.423 -2.672 1.00 0.00 19 ASP A N 2
ATOM 1090 C CA . ASP A 1 19 ? 8.418 10.178 -2.975 1.00 0.00 19 ASP A CA 2
ATOM 1091 C C . ASP A 1 19 ? 7.698 8.987 -2.351 1.00 0.00 19 ASP A C 2
ATOM 1092 O O . ASP A 1 19 ? 7.434 7.989 -3.021 1.00 0.00 19 ASP A O 2
ATOM 1101 N N . GLU A 1 20 ? 7.386 9.099 -1.064 1.00 0.00 20 GLU A N 2
ATOM 1102 C CA . GLU A 1 20 ? 6.698 8.029 -0.349 1.00 0.00 20 GLU A CA 2
ATOM 1103 C C . GLU A 1 20 ? 5.658 7.359 -1.242 1.00 0.00 20 GLU A C 2
ATOM 1104 O O . GLU A 1 20 ? 4.870 8.031 -1.908 1.00 0.00 20 GLU A O 2
ATOM 1116 N N . PHE A 1 21 ? 5.663 6.030 -1.253 1.00 0.00 21 PHE A N 2
ATOM 1117 C CA . PHE A 1 21 ? 4.722 5.268 -2.065 1.00 0.00 21 PHE A CA 2
ATOM 1118 C C . PHE A 1 21 ? 3.432 5.001 -1.295 1.00 0.00 21 PHE A C 2
ATOM 1119 O O . PHE A 1 21 ? 3.448 4.377 -0.234 1.00 0.00 21 PHE A O 2
ATOM 1136 N N . TRP A 1 22 ? 2.317 5.477 -1.837 1.00 0.00 22 TRP A N 2
ATOM 1137 C CA . TRP A 1 22 ? 1.018 5.290 -1.201 1.00 0.00 22 TRP A CA 2
ATOM 1138 C C . TRP A 1 22 ? 0.279 4.104 -1.812 1.00 0.00 22 TRP A C 2
ATOM 1139 O O . TRP A 1 22 ? 0.559 3.701 -2.941 1.00 0.00 22 TRP A O 2
ATOM 1160 N N . ILE A 1 23 ? -0.666 3.551 -1.060 1.00 0.00 23 ILE A N 2
ATOM 1161 C CA . ILE A 1 23 ? -1.446 2.412 -1.529 1.00 0.00 23 ILE A CA 2
ATOM 1162 C C . ILE A 1 23 ? -2.840 2.845 -1.970 1.00 0.00 23 ILE A C 2
ATOM 1163 O O . ILE A 1 23 ? -3.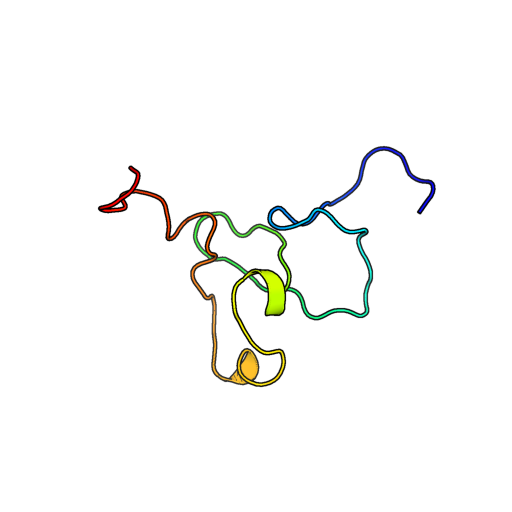298 3.938 -1.634 1.00 0.00 23 ILE A O 2
ATOM 1179 N N . CYS A 1 24 ? -3.511 1.981 -2.724 1.00 0.00 24 CYS A N 2
ATOM 1180 C CA . CYS A 1 24 ? -4.855 2.273 -3.210 1.00 0.00 24 CYS A CA 2
ATOM 1181 C C . CYS A 1 24 ? -5.849 1.223 -2.725 1.00 0.00 24 CYS A C 2
ATOM 1182 O O . CYS A 1 24 ? -5.587 0.022 -2.802 1.00 0.00 24 CYS A O 2
ATOM 1190 N N . CYS A 1 25 ? -6.991 1.684 -2.225 1.00 0.00 25 CYS A N 2
ATOM 1191 C CA . CYS A 1 25 ? -8.024 0.786 -1.725 1.00 0.00 25 CYS A CA 2
ATOM 1192 C C . CYS A 1 25 ? -9.323 0.961 -2.508 1.00 0.00 25 CYS A C 2
ATOM 1193 O O . CYS A 1 25 ? -9.548 1.998 -3.132 1.00 0.00 25 CYS A O 2
ATOM 1200 N N . ASP A 1 26 ? -10.172 -0.059 -2.469 1.00 0.00 26 ASP A N 2
ATOM 1201 C CA . ASP A 1 26 ? -11.449 -0.018 -3.173 1.00 0.00 26 ASP A CA 2
ATOM 1202 C C . ASP A 1 26 ? -12.598 0.231 -2.201 1.00 0.00 26 ASP A C 2
ATOM 1203 O O . ASP A 1 26 ? -13.395 1.151 -2.389 1.00 0.00 26 ASP A O 2
ATOM 1212 N N . LEU A 1 27 ? -12.678 -0.595 -1.164 1.00 0.00 27 LEU A N 2
ATOM 1213 C CA . LEU A 1 27 ? -13.730 -0.465 -0.162 1.00 0.00 27 LEU A CA 2
ATOM 1214 C C . LEU A 1 27 ? -13.821 0.969 0.350 1.00 0.00 27 LEU A C 2
ATOM 1215 O O . LEU A 1 27 ? -14.856 1.624 0.215 1.00 0.00 27 LEU A O 2
ATOM 1231 N N . CYS A 1 28 ? -12.731 1.453 0.936 1.00 0.00 28 CYS A N 2
ATOM 1232 C CA . CYS A 1 28 ? -12.686 2.810 1.466 1.00 0.00 28 CYS A CA 2
ATOM 1233 C C . CYS A 1 28 ? -11.980 3.751 0.494 1.00 0.00 28 CYS A C 2
ATOM 1234 O O . CYS A 1 28 ? -12.419 4.880 0.279 1.00 0.00 28 CYS A O 2
ATOM 1241 N N . GLU A 1 29 ? -10.884 3.276 -0.089 1.00 0.00 29 GLU A N 2
ATOM 1242 C CA . GLU A 1 29 ? -10.116 4.075 -1.037 1.00 0.00 29 GLU A CA 2
ATOM 1243 C C . GLU A 1 29 ? -9.427 5.241 -0.334 1.00 0.00 29 GLU A C 2
ATOM 1244 O O . GLU A 1 29 ? -9.522 6.387 -0.772 1.00 0.00 29 GLU A O 2
ATOM 1256 N N . MET A 1 30 ? -8.735 4.939 0.760 1.00 0.00 30 MET A N 2
ATOM 1257 C CA . MET A 1 30 ? -8.029 5.961 1.524 1.00 0.00 30 MET A CA 2
ATOM 1258 C C . MET A 1 30 ? -6.592 6.111 1.033 1.00 0.00 30 MET A C 2
ATOM 1259 O O . MET A 1 30 ? -6.189 5.474 0.060 1.00 0.00 30 MET A O 2
ATOM 1273 N N . TRP A 1 31 ? -5.826 6.957 1.713 1.00 0.00 31 TRP A N 2
ATOM 1274 C CA . TRP A 1 31 ? -4.434 7.190 1.345 1.00 0.00 31 TRP A CA 2
ATOM 1275 C C . TRP A 1 31 ? -3.492 6.701 2.440 1.00 0.00 31 TRP A C 2
ATOM 1276 O O . TRP A 1 31 ? -3.324 7.359 3.467 1.00 0.00 31 TRP A O 2
ATOM 1297 N N . PHE A 1 32 ? -2.881 5.543 2.214 1.00 0.00 32 PHE A N 2
ATOM 1298 C CA . PHE A 1 32 ? -1.956 4.966 3.183 1.00 0.00 32 PHE A CA 2
ATOM 1299 C C . PHE A 1 32 ? -0.559 4.827 2.585 1.00 0.00 32 PHE A C 2
ATOM 1300 O O . PHE A 1 32 ? -0.316 5.228 1.446 1.00 0.00 32 PHE A O 2
ATOM 1317 N N . HIS A 1 33 ? 0.357 4.258 3.362 1.00 0.00 33 HIS A N 2
ATOM 1318 C CA . HIS A 1 33 ? 1.731 4.066 2.911 1.00 0.00 33 HIS A CA 2
ATOM 1319 C C . HIS A 1 33 ? 2.010 2.593 2.631 1.00 0.00 33 HIS A C 2
ATOM 1320 O O . HIS A 1 33 ? 1.673 1.724 3.434 1.00 0.00 33 HIS A O 2
ATOM 1334 N N . GLY A 1 34 ? 2.628 2.319 1.486 1.00 0.00 34 GLY A N 2
ATOM 1335 C CA . GLY A 1 34 ? 2.942 0.950 1.121 1.00 0.00 34 GLY A CA 2
ATOM 1336 C C . GLY A 1 34 ? 3.531 0.163 2.274 1.00 0.00 34 GLY A C 2
ATOM 1337 O O . GLY A 1 34 ? 3.116 -0.965 2.542 1.00 0.00 34 GLY A O 2
ATOM 1341 N N . LYS A 1 35 ? 4.502 0.757 2.959 1.00 0.00 35 LYS A N 2
ATOM 1342 C CA . LYS A 1 35 ? 5.150 0.104 4.090 1.00 0.00 35 LYS A CA 2
ATOM 1343 C C . LYS A 1 35 ? 4.150 -0.167 5.209 1.00 0.00 35 LYS A C 2
ATOM 1344 O O . LYS A 1 35 ? 4.187 -1.218 5.848 1.00 0.00 35 LYS A O 2
ATOM 1363 N N . CYS A 1 36 ? 3.255 0.788 5.440 1.00 0.00 36 CYS A N 2
ATOM 1364 C CA . CYS A 1 36 ? 2.243 0.653 6.481 1.00 0.00 36 CYS A CA 2
ATOM 1365 C C . CYS A 1 36 ? 1.354 -0.561 6.221 1.00 0.00 36 CYS A C 2
ATOM 1366 O O . CYS A 1 36 ? 1.092 -1.356 7.123 1.00 0.00 36 CYS A O 2
ATOM 1373 N N . VAL A 1 37 ? 0.894 -0.696 4.981 1.00 0.00 37 VAL A N 2
ATOM 1374 C CA . VAL A 1 37 ? 0.037 -1.812 4.601 1.00 0.00 37 VAL A CA 2
ATOM 1375 C C . VAL A 1 37 ? 0.848 -3.089 4.415 1.00 0.00 37 VAL A C 2
ATOM 1376 O O . VAL A 1 37 ? 0.332 -4.103 3.943 1.00 0.00 37 VAL A O 2
ATOM 1389 N N . LYS A 1 38 ? 2.122 -3.035 4.788 1.00 0.00 38 LYS A N 2
ATOM 1390 C CA . LYS A 1 38 ? 3.006 -4.187 4.663 1.00 0.00 38 LYS A CA 2
ATOM 1391 C C . LYS A 1 38 ? 3.168 -4.594 3.202 1.00 0.00 38 LYS A C 2
ATOM 1392 O O . LYS A 1 38 ? 3.030 -5.768 2.857 1.00 0.00 38 LYS A O 2
ATOM 1411 N N . ILE A 1 39 ? 3.462 -3.618 2.350 1.00 0.00 39 ILE A N 2
ATOM 1412 C CA . ILE A 1 39 ? 3.645 -3.877 0.927 1.00 0.00 39 ILE A CA 2
ATOM 1413 C C . ILE A 1 39 ? 4.806 -3.064 0.366 1.00 0.00 39 ILE A C 2
ATOM 1414 O O . ILE A 1 39 ? 4.856 -1.843 0.519 1.00 0.00 39 ILE A O 2
ATOM 1430 N N . THR A 1 40 ? 5.739 -3.749 -0.288 1.00 0.00 40 THR A N 2
ATOM 1431 C CA . THR A 1 40 ? 6.901 -3.091 -0.874 1.00 0.00 40 THR A CA 2
ATOM 1432 C C . THR A 1 40 ? 6.512 -2.285 -2.108 1.00 0.00 40 THR A C 2
ATOM 1433 O O . THR A 1 40 ? 5.515 -2.566 -2.774 1.00 0.00 40 THR A O 2
ATOM 1444 N N . PRO A 1 41 ? 7.315 -1.258 -2.422 1.00 0.00 41 PRO A N 2
ATOM 1445 C CA . PRO A 1 41 ? 7.075 -0.390 -3.579 1.00 0.00 41 PRO A CA 2
ATOM 1446 C C . PRO A 1 41 ? 7.314 -1.109 -4.902 1.00 0.00 41 PRO A C 2
ATOM 1447 O O . PRO A 1 41 ? 6.957 -0.605 -5.966 1.00 0.00 41 PRO A O 2
ATOM 1458 N N . ALA A 1 42 ? 7.919 -2.290 -4.828 1.00 0.00 42 ALA A N 2
ATOM 1459 C CA . ALA A 1 42 ? 8.202 -3.080 -6.020 1.00 0.00 42 ALA A CA 2
ATOM 1460 C C . ALA A 1 42 ? 7.073 -4.062 -6.309 1.00 0.00 42 ALA A C 2
ATOM 1461 O O . ALA A 1 42 ? 6.624 -4.189 -7.449 1.00 0.00 42 ALA A O 2
ATOM 1468 N N . ARG A 1 43 ? 6.617 -4.756 -5.271 1.00 0.00 43 ARG A N 2
ATOM 1469 C CA . ARG A 1 43 ? 5.541 -5.728 -5.415 1.00 0.00 43 ARG A CA 2
ATOM 1470 C C . ARG A 1 43 ? 4.220 -5.035 -5.732 1.00 0.00 43 ARG A C 2
ATOM 1471 O O . ARG A 1 43 ? 3.432 -5.520 -6.543 1.00 0.00 43 ARG A O 2
ATOM 1492 N N . ALA A 1 44 ? 3.985 -3.897 -5.087 1.00 0.00 44 ALA A N 2
ATOM 1493 C CA . ALA A 1 44 ? 2.760 -3.136 -5.301 1.00 0.00 44 ALA A CA 2
ATOM 1494 C C . ALA A 1 44 ? 2.371 -3.125 -6.776 1.00 0.00 44 ALA A C 2
ATOM 1495 O O . ALA A 1 44 ? 1.191 -3.200 -7.116 1.00 0.00 44 ALA A O 2
ATOM 1502 N N . GLU A 1 45 ? 3.372 -3.031 -7.646 1.00 0.00 45 GLU A N 2
ATOM 1503 C CA . GLU A 1 45 ? 3.133 -3.010 -9.084 1.00 0.00 45 GLU A CA 2
ATOM 1504 C C . GLU A 1 45 ? 2.180 -4.129 -9.494 1.00 0.00 45 GLU A C 2
ATOM 1505 O O . GLU A 1 45 ? 1.258 -3.917 -10.283 1.00 0.00 45 GLU A O 2
ATOM 1517 N N . HIS A 1 46 ? 2.409 -5.321 -8.954 1.00 0.00 46 HIS A N 2
ATOM 1518 C CA . HIS A 1 46 ? 1.572 -6.475 -9.263 1.00 0.00 46 HIS A CA 2
ATOM 1519 C C . HIS A 1 46 ? 0.180 -6.313 -8.660 1.00 0.00 46 HIS A C 2
ATOM 1520 O O . HIS A 1 46 ? -0.822 -6.668 -9.282 1.00 0.00 46 HIS A O 2
ATOM 1535 N N . ILE A 1 47 ? 0.126 -5.776 -7.445 1.00 0.00 47 ILE A N 2
ATOM 1536 C CA . ILE A 1 47 ? -1.143 -5.567 -6.759 1.00 0.00 47 ILE A CA 2
ATOM 1537 C C . ILE A 1 47 ? -1.991 -4.523 -7.477 1.00 0.00 47 ILE A C 2
ATOM 1538 O O . ILE A 1 47 ? -1.492 -3.474 -7.884 1.00 0.00 47 ILE A O 2
ATOM 1554 N N . LYS A 1 48 ? -3.278 -4.816 -7.629 1.00 0.00 48 LYS A N 2
ATOM 1555 C CA . LYS A 1 48 ? -4.199 -3.902 -8.295 1.00 0.00 48 LYS A CA 2
ATOM 1556 C C . LYS A 1 48 ? -5.216 -3.339 -7.307 1.00 0.00 48 LYS A C 2
ATOM 1557 O O . LYS A 1 48 ? -5.399 -2.126 -7.216 1.00 0.00 48 LYS A O 2
ATOM 1576 N N . GLN A 1 49 ? -5.873 -4.228 -6.570 1.00 0.00 49 GLN A N 2
ATOM 1577 C CA . GLN A 1 49 ? -6.871 -3.819 -5.589 1.00 0.00 49 GLN A CA 2
ATOM 1578 C C . GLN A 1 49 ? -6.648 -4.527 -4.257 1.00 0.00 49 GLN A C 2
ATOM 1579 O O . GLN A 1 49 ? -7.234 -5.579 -3.996 1.00 0.00 49 GLN A O 2
ATOM 1593 N N . TYR A 1 50 ? -5.799 -3.946 -3.418 1.00 0.00 50 TYR A N 2
ATOM 1594 C CA . TYR A 1 50 ? -5.496 -4.523 -2.114 1.00 0.00 50 TYR A CA 2
ATOM 1595 C C . TYR A 1 50 ? -6.468 -4.013 -1.054 1.00 0.00 50 TYR A C 2
ATOM 1596 O O . TYR A 1 50 ? -6.966 -2.891 -1.140 1.00 0.00 50 TYR A O 2
ATOM 1614 N N . LYS A 1 51 ? -6.732 -4.846 -0.053 1.00 0.00 51 LYS A N 2
ATOM 1615 C CA . LYS A 1 51 ? -7.641 -4.482 1.027 1.00 0.00 51 LYS A CA 2
ATOM 1616 C C . LYS A 1 51 ? -6.880 -3.862 2.194 1.00 0.00 51 LYS A C 2
ATOM 1617 O O . LYS A 1 51 ? -6.379 -4.570 3.068 1.00 0.00 51 LYS A O 2
ATOM 1636 N N . CYS A 1 52 ? -6.797 -2.536 2.202 1.00 0.00 52 CYS A N 2
ATOM 1637 C CA . CYS A 1 52 ? -6.098 -1.820 3.262 1.00 0.00 52 CYS A CA 2
ATOM 1638 C C . CYS A 1 52 ? -6.350 -2.473 4.618 1.00 0.00 52 CYS A C 2
ATOM 1639 O O . CYS A 1 52 ? -7.358 -3.146 4.833 1.00 0.00 52 CYS A O 2
ATOM 1646 N N . PRO A 1 53 ? -5.413 -2.271 5.556 1.00 0.00 53 PRO A N 2
ATOM 1647 C CA . PRO A 1 53 ? -5.511 -2.831 6.907 1.00 0.00 53 PRO A CA 2
ATOM 1648 C C . PRO A 1 53 ? -6.614 -2.173 7.729 1.00 0.00 53 PRO A C 2
ATOM 1649 O O . PRO A 1 53 ? -6.951 -2.637 8.818 1.00 0.00 53 PRO A O 2
ATOM 1660 N N . SER A 1 54 ? -7.174 -1.089 7.199 1.00 0.00 54 SER A N 2
ATOM 1661 C CA . SER A 1 54 ? -8.237 -0.366 7.886 1.00 0.00 54 SER A CA 2
ATOM 1662 C C . SER A 1 54 ? -9.596 -1.000 7.604 1.00 0.00 54 SER A C 2
ATOM 1663 O O . SER A 1 54 ? -10.525 -0.886 8.404 1.00 0.00 54 SER A O 2
ATOM 1671 N N . CYS A 1 55 ? -9.703 -1.671 6.462 1.00 0.00 55 CYS A N 2
ATOM 1672 C CA . CYS A 1 55 ? -10.946 -2.325 6.073 1.00 0.00 55 CYS A CA 2
ATOM 1673 C C . CYS A 1 55 ? -10.956 -3.784 6.517 1.00 0.00 55 CYS A C 2
ATOM 1674 O O . CYS A 1 55 ? -11.884 -4.233 7.190 1.00 0.00 55 CYS A O 2
ATOM 1681 N N . SER A 1 56 ? -9.917 -4.520 6.137 1.00 0.00 56 SER A N 2
ATOM 1682 C CA . SER A 1 56 ? -9.807 -5.930 6.493 1.00 0.00 56 SER A CA 2
ATOM 1683 C C . SER A 1 56 ? -10.014 -6.130 7.991 1.00 0.00 56 SER A C 2
ATOM 1684 O O . SER A 1 56 ? -10.407 -7.207 8.436 1.00 0.00 56 SER A O 2
ATOM 1692 N N . ASN A 1 57 ? -9.747 -5.082 8.764 1.00 0.00 57 ASN A N 2
ATOM 1693 C CA . ASN A 1 57 ? -9.904 -5.141 10.213 1.00 0.00 57 ASN A CA 2
ATOM 1694 C C . ASN A 1 57 ? -11.353 -5.429 10.592 1.00 0.00 57 ASN A C 2
ATOM 1695 O O . ASN A 1 57 ? -11.642 -6.400 11.292 1.00 0.00 57 ASN A O 2
ATOM 1706 N N . LYS A 1 58 ? -12.262 -4.579 10.125 1.00 0.00 58 LYS A N 2
ATOM 1707 C CA . LYS A 1 58 ? -13.682 -4.742 10.412 1.00 0.00 58 LYS A CA 2
ATOM 1708 C C . LYS A 1 58 ? -14.206 -6.055 9.838 1.00 0.00 58 LYS A C 2
ATOM 1709 O O . LYS A 1 58 ? -13.585 -6.650 8.957 1.00 0.00 58 LYS A O 2
ATOM 1728 N N . SER A 1 59 ? -15.353 -6.499 10.341 1.00 0.00 59 SER A N 2
ATOM 1729 C CA . SER A 1 59 ? -15.960 -7.742 9.879 1.00 0.00 59 SER A CA 2
ATOM 1730 C C . SER A 1 59 ? -17.187 -7.461 9.018 1.00 0.00 59 SER A C 2
ATOM 1731 O O . SER A 1 59 ? -17.230 -7.820 7.842 1.00 0.00 59 SER A O 2
ATOM 1739 N N . GLY A 1 60 ? -18.185 -6.815 9.613 1.00 0.00 60 GLY A N 2
ATOM 1740 C CA . GLY A 1 60 ? -19.400 -6.496 8.887 1.00 0.00 60 GLY A CA 2
ATOM 1741 C C . GLY A 1 60 ? -20.448 -5.844 9.767 1.00 0.00 60 GLY A C 2
ATOM 1742 O O . GLY A 1 60 ? -20.372 -4.656 10.083 1.00 0.00 60 GLY A O 2
ATOM 1746 N N . PRO A 1 61 ? -21.454 -6.629 10.178 1.00 0.00 61 PRO A N 2
ATOM 1747 C CA . PRO A 1 61 ? -22.541 -6.142 11.032 1.00 0.00 61 PRO A CA 2
ATOM 1748 C C . PRO A 1 61 ? -22.071 -5.835 12.450 1.00 0.00 61 PRO A C 2
ATOM 1749 O O . PRO A 1 61 ? -22.175 -6.676 13.344 1.00 0.00 61 PRO A O 2
ATOM 1760 N N . SER A 1 62 ? -21.555 -4.627 12.650 1.00 0.00 62 SER A N 2
ATOM 1761 C CA . SER A 1 62 ? -21.066 -4.211 13.959 1.00 0.00 62 SER A CA 2
ATOM 1762 C C . SER A 1 62 ? -22.168 -3.519 14.756 1.00 0.00 62 SER A C 2
ATOM 1763 O O . SER A 1 62 ? -22.443 -3.882 15.900 1.00 0.00 62 SER A O 2
ATOM 1771 N N . SER A 1 63 ? -22.796 -2.521 14.142 1.00 0.00 63 SER A N 2
ATOM 1772 C CA . SER A 1 63 ? -23.866 -1.775 14.794 1.00 0.00 63 SER A CA 2
ATOM 1773 C C . SER A 1 63 ? -24.964 -2.715 15.284 1.00 0.00 63 SER A C 2
ATOM 1774 O O . SER A 1 63 ? -25.514 -3.500 14.512 1.00 0.00 63 SER A O 2
ATOM 1782 N N . GLY A 1 64 ? -25.278 -2.628 16.573 1.00 0.00 64 GLY A N 2
ATOM 1783 C CA . GLY A 1 64 ? -26.308 -3.476 17.144 1.00 0.00 64 GLY A CA 2
ATOM 1784 C C . GLY A 1 64 ? -25.906 -4.937 17.174 1.00 0.00 64 GLY A C 2
ATOM 1785 O O . GLY A 1 64 ? -26.758 -5.797 16.958 1.00 0.00 64 GLY A O 2
ATOM 1791 N N . GLY A 1 1 ? -17.277 17.298 10.383 1.00 0.00 1 GLY A N 3
ATOM 1792 C CA . GLY A 1 1 ? -18.291 17.298 9.345 1.00 0.00 1 GLY A CA 3
ATOM 1793 C C . GLY A 1 1 ? -17.963 16.345 8.213 1.00 0.00 1 GLY A C 3
ATOM 1794 O O . GLY A 1 1 ? -17.315 15.320 8.424 1.00 0.00 1 GLY A O 3
ATOM 1798 N N . SER A 1 2 ? -18.412 16.682 7.008 1.00 0.00 2 SER A N 3
ATOM 1799 C CA . SER A 1 2 ? -18.167 15.846 5.839 1.00 0.00 2 SER A CA 3
ATOM 1800 C C . SER A 1 2 ? -16.670 15.643 5.621 1.00 0.00 2 SER A C 3
ATOM 1801 O O . SER A 1 2 ? -15.855 16.474 6.021 1.00 0.00 2 SER A O 3
ATOM 1809 N N . SER A 1 3 ? -16.317 14.533 4.982 1.00 0.00 3 SER A N 3
ATOM 1810 C CA . SER A 1 3 ? -14.919 14.217 4.712 1.00 0.00 3 SER A CA 3
ATOM 1811 C C . SER A 1 3 ? -14.466 14.840 3.395 1.00 0.00 3 SER A C 3
ATOM 1812 O O . SER A 1 3 ? -14.683 14.277 2.323 1.00 0.00 3 SER A O 3
ATOM 1820 N N . GLY A 1 4 ? -13.834 16.006 3.485 1.00 0.00 4 GLY A N 3
ATOM 1821 C CA . GLY A 1 4 ? -13.360 16.686 2.294 1.00 0.00 4 GLY A CA 3
ATOM 1822 C C . GLY A 1 4 ? -12.122 16.037 1.709 1.00 0.00 4 GLY A C 3
ATOM 1823 O O . GLY A 1 4 ? -12.216 15.046 0.985 1.00 0.00 4 GLY A O 3
ATOM 1827 N N . SER A 1 5 ? -10.958 16.596 2.022 1.00 0.00 5 SER A N 3
ATOM 1828 C CA . SER A 1 5 ? -9.695 16.068 1.518 1.00 0.00 5 SER A CA 3
ATOM 1829 C C . SER A 1 5 ? -8.511 16.764 2.182 1.00 0.00 5 SER A C 3
ATOM 1830 O O . SER A 1 5 ? -8.322 17.971 2.033 1.00 0.00 5 SER A O 3
ATOM 1838 N N . SER A 1 6 ? -7.717 15.992 2.918 1.00 0.00 6 SER A N 3
ATOM 1839 C CA . SER A 1 6 ? -6.553 16.533 3.609 1.00 0.00 6 SER A CA 3
ATOM 1840 C C . SER A 1 6 ? -5.295 15.746 3.253 1.00 0.00 6 SER A C 3
ATOM 1841 O O . SER A 1 6 ? -4.274 16.322 2.878 1.00 0.00 6 SER A O 3
ATOM 1849 N N . GLY A 1 7 ? -5.377 14.425 3.374 1.00 0.00 7 GLY A N 3
ATOM 1850 C CA . GLY A 1 7 ? -4.240 13.579 3.062 1.00 0.00 7 GLY A CA 3
ATOM 1851 C C . GLY A 1 7 ? -3.531 13.078 4.305 1.00 0.00 7 GLY A C 3
ATOM 1852 O O . GLY A 1 7 ? -2.454 13.562 4.650 1.00 0.00 7 GLY A O 3
ATOM 1856 N N . GLN A 1 8 ? -4.138 12.107 4.979 1.00 0.00 8 GLN A N 3
ATOM 1857 C CA . GLN A 1 8 ? -3.559 11.542 6.192 1.00 0.00 8 GLN A CA 3
ATOM 1858 C C . GLN A 1 8 ? -3.688 10.022 6.200 1.00 0.00 8 GLN A C 3
ATOM 1859 O O . GLN A 1 8 ? -4.794 9.482 6.246 1.00 0.00 8 GLN A O 3
ATOM 1873 N N . CYS A 1 9 ? -2.551 9.337 6.155 1.00 0.00 9 CYS A N 3
ATOM 1874 C CA . CYS A 1 9 ? -2.535 7.879 6.156 1.00 0.00 9 CYS A CA 3
ATOM 1875 C C . CYS A 1 9 ? -2.987 7.331 7.507 1.00 0.00 9 CYS A C 3
ATOM 1876 O O . CYS A 1 9 ? -2.229 7.334 8.475 1.00 0.00 9 CYS A O 3
ATOM 1883 N N . GLY A 1 10 ? -4.230 6.862 7.563 1.00 0.00 10 GLY A N 3
ATOM 1884 C CA . GLY A 1 10 ? -4.762 6.317 8.799 1.00 0.00 10 GLY A CA 3
ATOM 1885 C C . GLY A 1 10 ? -3.731 5.521 9.573 1.00 0.00 10 GLY A C 3
ATOM 1886 O O . GLY A 1 10 ? -3.709 5.551 10.803 1.00 0.00 10 GLY A O 3
ATOM 1890 N N . ALA A 1 11 ? -2.875 4.804 8.851 1.00 0.00 11 ALA A N 3
ATOM 1891 C CA . ALA A 1 11 ? -1.837 3.996 9.478 1.00 0.00 11 ALA A CA 3
ATOM 1892 C C . ALA A 1 11 ? -0.971 4.840 10.407 1.00 0.00 11 ALA A C 3
ATOM 1893 O O . ALA A 1 11 ? -0.857 4.552 11.599 1.00 0.00 11 ALA A O 3
ATOM 1900 N N . CYS A 1 12 ? -0.360 5.883 9.854 1.00 0.00 12 CYS A N 3
ATOM 1901 C CA . CYS A 1 12 ? 0.498 6.768 10.633 1.00 0.00 12 CYS A CA 3
ATOM 1902 C C . CYS A 1 12 ? 0.008 8.211 10.548 1.00 0.00 12 CYS A C 3
ATOM 1903 O O . CYS A 1 12 ? -0.069 8.912 11.557 1.00 0.00 12 CYS A O 3
ATOM 1910 N N . GLY A 1 13 ? -0.321 8.649 9.337 1.00 0.00 13 GLY A N 3
ATOM 1911 C CA . GLY A 1 13 ? -0.799 10.005 9.143 1.00 0.00 13 GLY A CA 3
ATOM 1912 C C . GLY A 1 13 ? 0.330 11.017 9.101 1.00 0.00 13 GLY A C 3
ATOM 1913 O O . GLY A 1 13 ? 0.510 11.792 10.039 1.00 0.00 13 GLY A O 3
ATOM 1917 N N . GLU A 1 14 ? 1.091 11.007 8.012 1.00 0.00 14 GLU A N 3
ATOM 1918 C CA . GLU A 1 14 ? 2.210 11.930 7.854 1.00 0.00 14 GLU A CA 3
ATOM 1919 C C . GLU A 1 14 ? 1.832 13.092 6.940 1.00 0.00 14 GLU A C 3
ATOM 1920 O O . GLU A 1 14 ? 0.733 13.128 6.387 1.00 0.00 14 GLU A O 3
ATOM 1932 N N . SER A 1 15 ? 2.751 14.040 6.787 1.00 0.00 15 SER A N 3
ATOM 1933 C CA . SER A 1 15 ? 2.514 15.206 5.944 1.00 0.00 15 SER A CA 3
ATOM 1934 C C . SER A 1 15 ? 2.618 14.838 4.467 1.00 0.00 15 SER A C 3
ATOM 1935 O O . SER A 1 15 ? 3.207 13.818 4.110 1.00 0.00 15 SER A O 3
ATOM 1943 N N . TYR A 1 16 ? 2.043 15.677 3.613 1.00 0.00 16 TYR A N 3
ATOM 1944 C CA . TYR A 1 16 ? 2.069 15.441 2.175 1.00 0.00 16 TYR A CA 3
ATOM 1945 C C . TYR A 1 16 ? 3.448 14.969 1.725 1.00 0.00 16 TYR A C 3
ATOM 1946 O O . TYR A 1 16 ? 4.466 15.558 2.086 1.00 0.00 16 TYR A O 3
ATOM 1964 N N . ALA A 1 17 ? 3.472 13.902 0.933 1.00 0.00 17 ALA A N 3
ATOM 1965 C CA . ALA A 1 17 ? 4.724 13.351 0.431 1.00 0.00 17 ALA A CA 3
ATOM 1966 C C . ALA A 1 17 ? 4.678 13.174 -1.083 1.00 0.00 17 ALA A C 3
ATOM 1967 O O . ALA A 1 17 ? 3.613 12.953 -1.659 1.00 0.00 17 ALA A O 3
ATOM 1974 N N . ALA A 1 18 ? 5.839 13.272 -1.722 1.00 0.00 18 ALA A N 3
ATOM 1975 C CA . ALA A 1 18 ? 5.931 13.121 -3.169 1.00 0.00 18 ALA A CA 3
ATOM 1976 C C . ALA A 1 18 ? 6.668 11.839 -3.541 1.00 0.00 18 ALA A C 3
ATOM 1977 O O . ALA A 1 18 ? 6.198 11.061 -4.371 1.00 0.00 18 ALA A O 3
ATOM 1984 N N . ASP A 1 19 ? 7.824 11.626 -2.924 1.00 0.00 19 ASP A N 3
ATOM 1985 C CA . ASP A 1 19 ? 8.626 10.438 -3.190 1.00 0.00 19 ASP A CA 3
ATOM 1986 C C . ASP A 1 19 ? 7.971 9.195 -2.595 1.00 0.00 19 ASP A C 3
ATOM 1987 O O . ASP A 1 19 ? 7.826 8.176 -3.268 1.00 0.00 19 ASP A O 3
ATOM 1996 N N . GLU A 1 20 ? 7.580 9.289 -1.328 1.00 0.00 20 GLU A N 3
ATOM 1997 C CA . GLU A 1 20 ? 6.942 8.171 -0.641 1.00 0.00 20 GLU A CA 3
ATOM 1998 C C . GLU A 1 20 ? 5.904 7.503 -1.538 1.00 0.00 20 GLU A C 3
ATOM 1999 O O . GLU A 1 20 ? 5.257 8.160 -2.354 1.00 0.00 20 GLU A O 3
ATOM 2011 N N . PHE A 1 21 ? 5.751 6.192 -1.381 1.00 0.00 21 PHE A N 3
ATOM 2012 C CA . PHE A 1 21 ? 4.793 5.434 -2.176 1.00 0.00 21 PHE A CA 3
ATOM 2013 C C . PHE A 1 21 ? 3.535 5.129 -1.368 1.00 0.00 21 PHE A C 3
ATOM 2014 O O . PHE A 1 21 ? 3.595 4.466 -0.332 1.00 0.00 21 PHE A O 3
ATOM 2031 N N . TRP A 1 22 ? 2.397 5.619 -1.848 1.00 0.00 22 TRP A N 3
ATOM 2032 C CA . TRP A 1 22 ? 1.125 5.400 -1.171 1.00 0.00 22 TRP A CA 3
ATOM 2033 C C . TRP A 1 22 ? 0.321 4.304 -1.862 1.00 0.00 22 TRP A C 3
ATOM 2034 O O 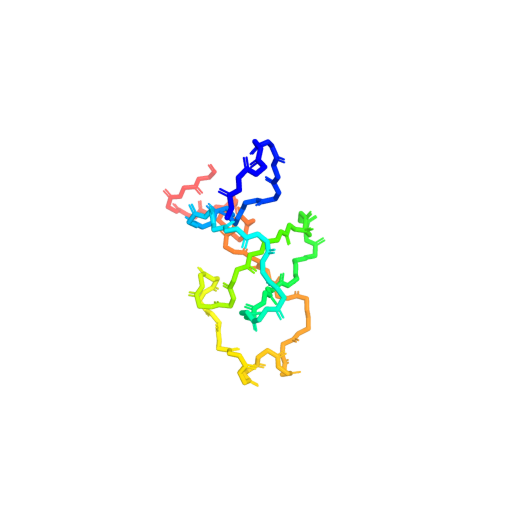. TRP A 1 22 ? 0.493 4.056 -3.056 1.00 0.00 22 TRP A O 3
ATOM 2055 N N . ILE A 1 23 ? -0.557 3.653 -1.107 1.00 0.00 23 ILE A N 3
ATOM 2056 C CA . ILE A 1 23 ? -1.388 2.586 -1.649 1.00 0.00 23 ILE A CA 3
ATOM 2057 C C . ILE A 1 23 ? -2.820 3.061 -1.866 1.00 0.00 23 ILE A C 3
ATOM 2058 O O . ILE A 1 23 ? -3.272 4.015 -1.232 1.00 0.00 23 ILE A O 3
ATOM 2074 N N . CYS A 1 24 ? -3.531 2.388 -2.765 1.00 0.00 24 CYS A N 3
ATOM 2075 C CA . CYS A 1 24 ? -4.914 2.740 -3.066 1.00 0.00 24 CYS A CA 3
ATOM 2076 C C . CYS A 1 24 ? -5.845 1.562 -2.801 1.00 0.00 24 CYS A C 3
ATOM 2077 O O . CYS A 1 24 ? -5.734 0.513 -3.437 1.00 0.00 24 CYS A O 3
ATOM 2085 N N . CYS A 1 25 ? -6.763 1.740 -1.856 1.00 0.00 25 CYS A N 3
ATOM 2086 C CA . CYS A 1 25 ? -7.713 0.692 -1.505 1.00 0.00 25 CYS A CA 3
ATOM 2087 C C . CYS A 1 25 ? -8.977 0.797 -2.352 1.00 0.00 25 CYS A C 3
ATOM 2088 O O . CYS A 1 25 ? -9.271 1.849 -2.920 1.00 0.00 25 CYS A O 3
ATOM 2095 N N . ASP A 1 26 ? -9.722 -0.300 -2.432 1.00 0.00 26 ASP A N 3
ATOM 2096 C CA . ASP A 1 26 ? -10.956 -0.332 -3.208 1.00 0.00 26 ASP A CA 3
ATOM 2097 C C . ASP A 1 26 ? -12.167 -0.083 -2.315 1.00 0.00 26 ASP A C 3
ATOM 2098 O O . ASP A 1 26 ? -13.100 0.625 -2.698 1.00 0.00 26 ASP A O 3
ATOM 2107 N N . LEU A 1 27 ? -12.147 -0.670 -1.123 1.00 0.00 27 LEU A N 3
ATOM 2108 C CA . LEU A 1 27 ? -13.244 -0.512 -0.174 1.00 0.00 27 LEU A CA 3
ATOM 2109 C C . LEU A 1 27 ? -13.300 0.915 0.362 1.00 0.00 27 LEU A C 3
ATOM 2110 O O . LEU A 1 27 ? -14.254 1.649 0.104 1.00 0.00 27 LEU A O 3
ATOM 2126 N N . CYS A 1 28 ? -12.270 1.302 1.108 1.00 0.00 28 CYS A N 3
ATOM 2127 C CA . CYS A 1 28 ? -12.200 2.641 1.680 1.00 0.00 28 CYS A CA 3
ATOM 2128 C C . CYS A 1 28 ? -11.672 3.642 0.656 1.00 0.00 28 CYS A C 3
ATOM 2129 O O . CYS A 1 28 ? -12.242 4.718 0.475 1.00 0.00 28 CYS A O 3
ATOM 2136 N N . GLU A 1 29 ? -10.581 3.279 -0.010 1.00 0.00 29 GLU A N 3
ATOM 2137 C CA . GLU A 1 29 ? -9.976 4.146 -1.014 1.00 0.00 29 GLU A CA 3
ATOM 2138 C C . GLU A 1 29 ? -9.273 5.332 -0.359 1.00 0.00 29 GLU A C 3
ATOM 2139 O O . GLU A 1 29 ? -9.398 6.469 -0.812 1.00 0.00 29 GLU A O 3
ATOM 2151 N N . MET A 1 30 ? -8.536 5.056 0.712 1.00 0.00 30 MET A N 3
ATOM 2152 C CA . MET A 1 30 ? -7.813 6.099 1.431 1.00 0.00 30 MET A CA 3
ATOM 2153 C C . MET A 1 30 ? -6.386 6.229 0.909 1.00 0.00 30 MET A C 3
ATOM 2154 O O . MET A 1 30 ? -6.007 5.571 -0.060 1.00 0.00 30 MET A O 3
ATOM 2168 N N . TRP A 1 31 ? -5.600 7.081 1.557 1.00 0.00 31 TRP A N 3
ATOM 2169 C CA . TRP A 1 31 ? -4.214 7.297 1.157 1.00 0.00 31 TRP A CA 3
ATOM 2170 C C . TRP A 1 31 ? -3.253 6.810 2.237 1.00 0.00 31 TRP A C 3
ATOM 2171 O O . TRP A 1 31 ? -2.904 7.556 3.152 1.00 0.00 31 TRP A O 3
ATOM 2192 N N . PHE A 1 32 ? -2.830 5.555 2.124 1.00 0.00 32 PHE A N 3
ATOM 2193 C CA . PHE A 1 32 ? -1.910 4.969 3.092 1.00 0.00 32 PHE A CA 3
ATOM 2194 C C . PHE A 1 32 ? -0.495 4.904 2.527 1.00 0.00 32 PHE A C 3
ATOM 2195 O O . PHE A 1 32 ? -0.227 5.406 1.435 1.00 0.00 32 PHE A O 3
ATOM 2212 N N . HIS A 1 33 ? 0.409 4.283 3.279 1.00 0.00 33 HIS A N 3
ATOM 2213 C CA . HIS A 1 33 ? 1.798 4.153 2.854 1.00 0.00 33 HIS A CA 3
ATOM 2214 C C . HIS A 1 33 ? 2.137 2.697 2.548 1.00 0.00 33 HIS A C 3
ATOM 2215 O O . HIS A 1 33 ? 1.804 1.797 3.317 1.00 0.00 33 HIS A O 3
ATOM 2229 N N . GLY A 1 34 ? 2.803 2.474 1.419 1.00 0.00 34 GLY A N 3
ATOM 2230 C CA . GLY A 1 34 ? 3.176 1.126 1.032 1.00 0.00 34 GLY A CA 3
ATOM 2231 C C . GLY A 1 34 ? 3.624 0.286 2.211 1.00 0.00 34 GLY A C 3
ATOM 2232 O O . GLY A 1 34 ? 3.016 -0.738 2.521 1.00 0.00 34 GLY A O 3
ATOM 2236 N N . LYS A 1 35 ? 4.693 0.720 2.872 1.00 0.00 35 LYS A N 3
ATOM 2237 C CA . LYS A 1 35 ? 5.224 0.002 4.024 1.00 0.00 35 LYS A CA 3
ATOM 2238 C C . LYS A 1 35 ? 4.153 -0.174 5.096 1.00 0.00 35 LYS A C 3
ATOM 2239 O O . LYS A 1 35 ? 4.016 -1.250 5.680 1.00 0.00 35 LYS A O 3
ATOM 2258 N N . CYS A 1 36 ? 3.395 0.887 5.349 1.00 0.00 36 CYS A N 3
ATOM 2259 C CA . CYS A 1 36 ? 2.335 0.850 6.350 1.00 0.00 36 CYS A CA 3
ATOM 2260 C C . CYS A 1 36 ? 1.370 -0.300 6.077 1.00 0.00 36 CYS A C 3
ATOM 2261 O O . CYS A 1 36 ? 1.060 -1.090 6.969 1.00 0.00 36 CYS A O 3
ATOM 2268 N N . VAL A 1 37 ? 0.898 -0.388 4.838 1.00 0.00 37 VAL A N 3
ATOM 2269 C CA . VAL A 1 37 ? -0.031 -1.441 4.446 1.00 0.00 37 VAL A CA 3
ATOM 2270 C C . VAL A 1 37 ? 0.700 -2.756 4.204 1.00 0.00 37 VAL A C 3
ATOM 2271 O O . VAL A 1 37 ? 0.129 -3.708 3.671 1.00 0.00 37 VAL A O 3
ATOM 2284 N N . LYS A 1 38 ? 1.968 -2.804 4.599 1.00 0.00 38 LYS A N 3
ATOM 2285 C CA . LYS A 1 38 ? 2.779 -4.003 4.427 1.00 0.00 38 LYS A CA 3
ATOM 2286 C C . LYS A 1 38 ? 2.904 -4.369 2.952 1.00 0.00 38 LYS A C 3
ATOM 2287 O O . LYS A 1 38 ? 2.665 -5.513 2.564 1.00 0.00 38 LYS A O 3
ATOM 2306 N N . ILE A 1 39 ? 3.281 -3.391 2.134 1.00 0.00 39 ILE A N 3
ATOM 2307 C CA . ILE A 1 39 ? 3.439 -3.612 0.702 1.00 0.00 39 ILE A CA 3
ATOM 2308 C C . ILE A 1 39 ? 4.630 -2.834 0.154 1.00 0.00 39 ILE A C 3
ATOM 2309 O O . ILE A 1 39 ? 4.655 -1.603 0.197 1.00 0.00 39 ILE A O 3
ATOM 2325 N N . THR A 1 40 ? 5.617 -3.559 -0.363 1.00 0.00 40 THR A N 3
ATOM 2326 C CA . THR A 1 40 ? 6.812 -2.937 -0.920 1.00 0.00 40 THR A CA 3
ATOM 2327 C C . THR A 1 40 ? 6.483 -2.151 -2.185 1.00 0.00 40 THR A C 3
ATOM 2328 O O . THR A 1 40 ? 5.490 -2.410 -2.865 1.00 0.00 40 THR A O 3
ATOM 2339 N N . PRO A 1 41 ? 7.336 -1.169 -2.510 1.00 0.00 41 PRO A N 3
ATOM 2340 C CA . PRO A 1 41 ? 7.158 -0.326 -3.696 1.00 0.00 41 PRO A CA 3
ATOM 2341 C C . PRO A 1 41 ? 7.393 -1.093 -4.993 1.00 0.00 41 PRO A C 3
ATOM 2342 O O . PRO A 1 41 ? 7.042 -0.623 -6.075 1.00 0.00 41 PRO A O 3
ATOM 2353 N N . ALA A 1 42 ? 7.989 -2.275 -4.876 1.00 0.00 42 ALA A N 3
ATOM 2354 C CA . ALA A 1 42 ? 8.269 -3.108 -6.039 1.00 0.00 42 ALA A CA 3
ATOM 2355 C C . ALA A 1 42 ? 7.130 -4.087 -6.300 1.00 0.00 42 ALA A C 3
ATOM 2356 O O . ALA A 1 42 ? 6.746 -4.316 -7.447 1.00 0.00 42 ALA A O 3
ATOM 2363 N N . ARG A 1 43 ? 6.594 -4.663 -5.228 1.00 0.00 43 ARG A N 3
ATOM 2364 C CA . ARG A 1 43 ? 5.500 -5.620 -5.342 1.00 0.00 43 ARG A CA 3
ATOM 2365 C C . ARG A 1 43 ? 4.207 -4.921 -5.750 1.00 0.00 43 ARG A C 3
ATOM 2366 O O . ARG A 1 43 ? 3.429 -5.448 -6.544 1.00 0.00 43 ARG A O 3
ATOM 2387 N N . ALA A 1 44 ? 3.984 -3.732 -5.200 1.00 0.00 44 ALA A N 3
ATOM 2388 C CA . ALA A 1 44 ? 2.786 -2.960 -5.508 1.00 0.00 44 ALA A CA 3
ATOM 2389 C C . ALA A 1 44 ? 2.419 -3.081 -6.983 1.00 0.00 44 ALA A C 3
ATOM 2390 O O . ALA A 1 44 ? 1.242 -3.108 -7.339 1.00 0.00 44 ALA A O 3
ATOM 2397 N N . GLU A 1 45 ? 3.436 -3.153 -7.837 1.00 0.00 45 GLU A N 3
ATOM 2398 C CA . GLU A 1 45 ? 3.218 -3.270 -9.274 1.00 0.00 45 GLU A CA 3
ATOM 2399 C C . GLU A 1 45 ? 2.251 -4.407 -9.588 1.00 0.00 45 GLU A C 3
ATOM 2400 O O . GLU A 1 45 ? 1.327 -4.249 -10.386 1.00 0.00 45 GLU A O 3
ATOM 2412 N N . HIS A 1 46 ? 2.471 -5.555 -8.954 1.00 0.00 46 HIS A N 3
ATOM 2413 C CA . HIS A 1 46 ? 1.619 -6.720 -9.165 1.00 0.00 46 HIS A CA 3
ATOM 2414 C C . HIS A 1 46 ? 0.246 -6.511 -8.532 1.00 0.00 46 HIS A C 3
ATOM 2415 O O . HIS A 1 46 ? -0.772 -6.933 -9.082 1.00 0.00 46 HIS A O 3
ATOM 2430 N N . ILE A 1 47 ? 0.227 -5.859 -7.375 1.00 0.00 47 ILE A N 3
ATOM 2431 C CA . ILE A 1 47 ? -1.020 -5.594 -6.668 1.00 0.00 47 ILE A CA 3
ATOM 2432 C C . ILE A 1 47 ? -1.885 -4.598 -7.433 1.00 0.00 47 ILE A C 3
ATOM 2433 O O . ILE A 1 47 ? -1.375 -3.664 -8.052 1.00 0.00 47 ILE A O 3
ATOM 2449 N N . LYS A 1 48 ? -3.197 -4.802 -7.385 1.00 0.00 48 LYS A N 3
ATOM 2450 C CA . LYS A 1 48 ? -4.134 -3.921 -8.070 1.00 0.00 48 LYS A CA 3
ATOM 2451 C C . LYS A 1 48 ? -5.207 -3.416 -7.111 1.00 0.00 48 LYS A C 3
ATOM 2452 O O . LYS A 1 48 ? -5.475 -2.217 -7.041 1.00 0.00 48 LYS A O 3
ATOM 2471 N N . GLN A 1 49 ? -5.816 -4.338 -6.372 1.00 0.00 49 GLN A N 3
ATOM 2472 C CA . GLN A 1 49 ? -6.858 -3.985 -5.416 1.00 0.00 49 GLN A CA 3
ATOM 2473 C C . GLN A 1 49 ? -6.629 -4.681 -4.079 1.00 0.00 49 GLN A C 3
ATOM 2474 O O . GLN A 1 49 ? -7.265 -5.691 -3.777 1.00 0.00 49 GLN A O 3
ATOM 2488 N N . TYR A 1 50 ? -5.718 -4.135 -3.281 1.00 0.00 50 TYR A N 3
ATOM 2489 C CA . TYR A 1 50 ? -5.403 -4.706 -1.977 1.00 0.00 50 TYR A CA 3
ATOM 2490 C C . TYR A 1 50 ? -6.390 -4.224 -0.919 1.00 0.00 50 TYR A C 3
ATOM 2491 O O . TYR A 1 50 ? -6.934 -3.123 -1.014 1.00 0.00 50 TYR A O 3
ATOM 2509 N N . LYS A 1 51 ? -6.618 -5.057 0.091 1.00 0.00 51 LYS A N 3
ATOM 2510 C CA . LYS A 1 51 ? -7.538 -4.718 1.170 1.00 0.00 51 LYS A CA 3
ATOM 2511 C C . LYS A 1 51 ? -6.792 -4.096 2.346 1.00 0.00 51 LYS A C 3
ATOM 2512 O O . LYS A 1 51 ? -6.261 -4.804 3.202 1.00 0.00 51 LYS A O 3
ATOM 2531 N N . CYS A 1 52 ? -6.757 -2.768 2.383 1.00 0.00 52 CYS A N 3
ATOM 2532 C CA . CYS A 1 52 ? -6.077 -2.050 3.454 1.00 0.00 52 CYS A CA 3
ATOM 2533 C C . CYS A 1 52 ? -6.393 -2.671 4.811 1.00 0.00 52 CYS A C 3
ATOM 2534 O O . CYS A 1 52 ? -7.430 -3.307 5.005 1.00 0.00 52 CYS A O 3
ATOM 2541 N N . PRO A 1 53 ? -5.479 -2.484 5.775 1.00 0.00 53 PRO A N 3
ATOM 2542 C CA . PRO A 1 53 ? -5.638 -3.017 7.131 1.00 0.00 53 PRO A CA 3
ATOM 2543 C C . PRO A 1 53 ? -6.744 -2.310 7.907 1.00 0.00 53 PRO A C 3
ATOM 2544 O O . PRO A 1 53 ? -7.047 -2.672 9.043 1.00 0.00 53 PRO A O 3
ATOM 2555 N N . SER A 1 54 ? -7.343 -1.299 7.285 1.00 0.00 54 SER A N 3
ATOM 2556 C CA . SER A 1 54 ? -8.413 -0.538 7.919 1.00 0.00 54 SER A CA 3
ATOM 2557 C C . SER A 1 54 ? -9.758 -1.233 7.731 1.00 0.00 54 SER A C 3
ATOM 2558 O O . SER A 1 54 ? -10.607 -1.220 8.623 1.00 0.00 54 SER A O 3
ATOM 2566 N N . CYS A 1 55 ? -9.946 -1.841 6.564 1.00 0.00 55 CYS A N 3
ATOM 2567 C CA . CYS A 1 55 ? -11.186 -2.541 6.257 1.00 0.00 55 CYS A CA 3
ATOM 2568 C C . CYS A 1 55 ? -11.097 -4.010 6.663 1.00 0.00 55 CYS A C 3
ATOM 2569 O O . CYS A 1 55 ? -11.980 -4.530 7.345 1.00 0.00 55 CYS A O 3
ATOM 2576 N N . SER A 1 56 ? -10.025 -4.671 6.240 1.00 0.00 56 SER A N 3
ATOM 2577 C CA . SER A 1 56 ? -9.821 -6.079 6.557 1.00 0.00 56 SER A CA 3
ATOM 2578 C C . SER A 1 56 ? -10.000 -6.332 8.051 1.00 0.00 56 SER A C 3
ATOM 2579 O O . SER A 1 56 ? -10.329 -7.441 8.468 1.00 0.00 56 SER A O 3
ATOM 2587 N N . ASN A 1 57 ? -9.781 -5.293 8.850 1.00 0.00 57 ASN A N 3
ATOM 2588 C CA . ASN A 1 57 ? -9.917 -5.401 10.298 1.00 0.00 57 ASN A CA 3
ATOM 2589 C C . ASN A 1 57 ? -11.384 -5.337 10.713 1.00 0.00 57 ASN A C 3
ATOM 2590 O O . ASN A 1 57 ? -11.933 -6.301 11.248 1.00 0.00 57 ASN A O 3
ATOM 2601 N N . LYS A 1 58 ? -12.015 -4.195 10.461 1.00 0.00 58 LYS A N 3
ATOM 2602 C CA . LYS A 1 58 ? -13.419 -4.004 10.806 1.00 0.00 58 LYS A CA 3
ATOM 2603 C C . LYS A 1 58 ? -14.267 -5.164 10.295 1.00 0.00 58 LYS A C 3
ATOM 2604 O O . LYS A 1 58 ? -14.103 -5.613 9.161 1.00 0.00 58 LYS A O 3
ATOM 2623 N N . SER A 1 59 ? -15.176 -5.643 11.138 1.00 0.00 59 SER A N 3
ATOM 2624 C CA . SER A 1 59 ? -16.049 -6.752 10.772 1.00 0.00 59 SER A CA 3
ATOM 2625 C C . SER A 1 59 ? -16.853 -6.420 9.519 1.00 0.00 59 SER A C 3
ATOM 2626 O O . SER A 1 59 ? -16.913 -7.210 8.578 1.00 0.00 59 SER A O 3
ATOM 2634 N N . GLY A 1 60 ? -17.471 -5.242 9.514 1.00 0.00 60 GLY A N 3
ATOM 2635 C CA . GLY A 1 60 ? -18.264 -4.825 8.373 1.00 0.00 60 GLY A CA 3
ATOM 2636 C C . GLY A 1 60 ? -19.728 -4.639 8.720 1.00 0.00 60 GLY A C 3
ATOM 2637 O O . GLY A 1 60 ? -20.536 -5.561 8.609 1.00 0.00 60 GLY A O 3
ATOM 2641 N N . PRO A 1 61 ? -20.087 -3.422 9.153 1.00 0.00 61 PRO A N 3
ATOM 2642 C CA . PRO A 1 61 ? -21.465 -3.090 9.528 1.00 0.00 61 PRO A CA 3
ATOM 2643 C C . PRO A 1 61 ? -22.398 -3.044 8.323 1.00 0.00 61 PRO A C 3
ATOM 2644 O O . PRO A 1 61 ? -23.511 -3.570 8.368 1.00 0.00 61 PRO A O 3
ATOM 2655 N N . SER A 1 62 ? -21.938 -2.414 7.247 1.00 0.00 62 SER A N 3
ATOM 2656 C CA . SER A 1 62 ? -22.734 -2.297 6.031 1.00 0.00 62 SER A CA 3
ATOM 2657 C C . SER A 1 62 ? -22.143 -3.149 4.911 1.00 0.00 62 SER A C 3
ATOM 2658 O O . SER A 1 62 ? -21.136 -2.784 4.305 1.00 0.00 62 SER A O 3
ATOM 2666 N N . SER A 1 63 ? -22.778 -4.286 4.643 1.00 0.00 63 SER A N 3
ATOM 2667 C CA . SER A 1 63 ? -22.313 -5.192 3.599 1.00 0.00 63 SER A CA 3
ATOM 2668 C C . SER A 1 63 ? -23.392 -5.399 2.540 1.00 0.00 63 SER A C 3
ATOM 2669 O O . SER A 1 63 ? -23.167 -5.164 1.354 1.00 0.00 63 SER A O 3
ATOM 2677 N N . GLY A 1 64 ? -24.567 -5.842 2.980 1.00 0.00 64 GLY A N 3
ATOM 2678 C CA . GLY A 1 64 ? -25.664 -6.074 2.059 1.00 0.00 64 GLY A CA 3
ATOM 2679 C C . GLY A 1 64 ? -26.480 -4.822 1.801 1.00 0.00 64 GLY A C 3
ATOM 2680 O O . GLY A 1 64 ? -27.363 -4.509 2.598 1.00 0.00 64 GLY A O 3
ATOM 2686 N N . GLY A 1 1 ? -3.551 22.635 0.503 1.00 0.00 1 GLY A N 4
ATOM 2687 C CA . GLY A 1 1 ? -4.512 22.203 1.500 1.00 0.00 1 GLY A CA 4
ATOM 2688 C C . GLY A 1 1 ? -5.920 22.674 1.191 1.00 0.00 1 GLY A C 4
ATOM 2689 O O . GLY A 1 1 ? -6.215 23.866 1.275 1.00 0.00 1 GLY A O 4
ATOM 2693 N N . SER A 1 2 ? -6.791 21.737 0.832 1.00 0.00 2 SER A N 4
ATOM 2694 C CA . SER A 1 2 ? -8.173 22.063 0.503 1.00 0.00 2 SER A CA 4
ATOM 2695 C C . SER A 1 2 ? -8.934 22.518 1.746 1.00 0.00 2 SER A C 4
ATOM 2696 O O . SER A 1 2 ? -9.259 21.712 2.618 1.00 0.00 2 SER A O 4
ATOM 2704 N N . SER A 1 3 ? -9.213 23.815 1.818 1.00 0.00 3 SER A N 4
ATOM 2705 C CA . SER A 1 3 ? -9.932 24.380 2.955 1.00 0.00 3 SER A CA 4
ATOM 2706 C C . SER A 1 3 ? -9.473 23.738 4.261 1.00 0.00 3 SER A C 4
ATOM 2707 O O . SER A 1 3 ? -10.285 23.414 5.126 1.00 0.00 3 SER A O 4
ATOM 2715 N N . GLY A 1 4 ? -8.162 23.558 4.395 1.00 0.00 4 GLY A N 4
ATOM 2716 C CA . GLY A 1 4 ? -7.616 22.955 5.598 1.00 0.00 4 GLY A CA 4
ATOM 2717 C C . GLY A 1 4 ? -6.613 21.861 5.294 1.00 0.00 4 GLY A C 4
ATOM 2718 O O . GLY A 1 4 ? -5.602 22.102 4.635 1.00 0.00 4 GLY A O 4
ATOM 2722 N N . SER A 1 5 ? -6.892 20.654 5.776 1.00 0.00 5 SER A N 4
ATOM 2723 C CA . SER A 1 5 ? -6.003 19.519 5.557 1.00 0.00 5 SER A CA 4
ATOM 2724 C C . SER A 1 5 ? -6.388 18.765 4.288 1.00 0.00 5 SER A C 4
ATOM 2725 O O . SER A 1 5 ? -7.569 18.622 3.971 1.00 0.00 5 SER A O 4
ATOM 2733 N N . SER A 1 6 ? -5.382 18.284 3.564 1.00 0.00 6 SER A N 4
ATOM 2734 C CA . SER A 1 6 ? -5.613 17.547 2.327 1.00 0.00 6 SER A CA 4
ATOM 2735 C C . SER A 1 6 ? -5.897 16.076 2.616 1.00 0.00 6 SER A C 4
ATOM 2736 O O . SER A 1 6 ? -6.805 15.483 2.036 1.00 0.00 6 SER A O 4
ATOM 2744 N N . GLY A 1 7 ? -5.113 15.494 3.518 1.00 0.00 7 GLY A N 4
ATOM 2745 C CA . GLY A 1 7 ? -5.295 14.098 3.868 1.00 0.00 7 GLY A CA 4
ATOM 2746 C C . GLY A 1 7 ? -4.017 13.453 4.366 1.00 0.00 7 GLY A C 4
ATOM 2747 O O . GLY A 1 7 ? -3.023 13.394 3.643 1.00 0.00 7 GLY A O 4
ATOM 2751 N N . GLN A 1 8 ? -4.042 12.972 5.605 1.00 0.00 8 GLN A N 4
ATOM 2752 C CA . GLN A 1 8 ? -2.874 12.331 6.199 1.00 0.00 8 GLN A CA 4
ATOM 2753 C C . GLN A 1 8 ? -3.051 10.817 6.249 1.00 0.00 8 GLN A C 4
ATOM 2754 O O . GLN A 1 8 ? -4.172 10.315 6.329 1.00 0.00 8 GLN A O 4
ATOM 2768 N N . CYS A 1 9 ? -1.936 10.095 6.200 1.00 0.00 9 CYS A N 4
ATOM 2769 C CA . CYS A 1 9 ? -1.967 8.638 6.239 1.00 0.00 9 CYS A CA 4
ATOM 2770 C C . CYS A 1 9 ? -2.731 8.142 7.463 1.00 0.00 9 CYS A C 4
ATOM 2771 O O . CYS A 1 9 ? -2.456 8.555 8.589 1.00 0.00 9 CYS A O 4
ATOM 2778 N N . GLY A 1 10 ? -3.693 7.253 7.234 1.00 0.00 10 GLY A N 4
ATOM 2779 C CA . GLY A 1 10 ? -4.482 6.716 8.327 1.00 0.00 10 GLY A CA 4
ATOM 2780 C C . GLY A 1 10 ? -3.648 5.910 9.302 1.00 0.00 10 GLY A C 4
ATOM 2781 O O . GLY A 1 10 ? -3.782 6.061 10.516 1.00 0.00 10 GLY A O 4
ATOM 2785 N N . ALA A 1 11 ? -2.785 5.050 8.771 1.00 0.00 11 ALA A N 4
ATOM 2786 C CA . ALA A 1 11 ? -1.926 4.217 9.604 1.00 0.00 11 ALA A CA 4
ATOM 2787 C C . ALA A 1 11 ? -1.180 5.057 10.635 1.00 0.00 11 ALA A C 4
ATOM 2788 O O . ALA A 1 11 ? -1.315 4.844 11.840 1.00 0.00 11 ALA A O 4
ATOM 2795 N N . CYS A 1 12 ? -0.391 6.013 10.154 1.00 0.00 12 CYS A N 4
ATOM 2796 C CA . CYS A 1 12 ? 0.378 6.885 11.034 1.00 0.00 12 CYS A CA 4
ATOM 2797 C C . CYS A 1 12 ? 0.050 8.351 10.768 1.00 0.00 12 CYS A C 4
ATOM 2798 O O . CYS A 1 12 ? -0.130 9.136 11.698 1.00 0.00 12 CYS A O 4
ATOM 2805 N N . GLY A 1 13 ? -0.026 8.713 9.491 1.00 0.00 13 GLY A N 4
ATOM 2806 C CA . GLY A 1 13 ? -0.332 10.084 9.125 1.00 0.00 13 GLY A CA 4
ATOM 2807 C C . GLY A 1 13 ? 0.912 10.939 8.987 1.00 0.00 13 GLY A C 4
ATOM 2808 O O . GLY A 1 13 ? 0.925 12.098 9.398 1.00 0.00 13 GLY A O 4
ATOM 2812 N N . GLU A 1 14 ? 1.961 10.364 8.407 1.00 0.00 14 GLU A N 4
ATOM 2813 C CA . GLU A 1 14 ? 3.217 11.081 8.218 1.00 0.00 14 GLU A CA 4
ATOM 2814 C C . GLU A 1 14 ? 3.081 12.136 7.124 1.00 0.00 14 GLU A C 4
ATOM 2815 O O . GLU A 1 14 ? 1.992 12.363 6.596 1.00 0.00 14 GLU A O 4
ATOM 2827 N N . SER A 1 15 ? 4.195 12.779 6.788 1.00 0.00 15 SER A N 4
ATOM 2828 C CA . SER A 1 15 ? 4.201 13.813 5.760 1.00 0.00 15 SER A CA 4
ATOM 2829 C C . SER A 1 15 ? 3.929 13.213 4.384 1.00 0.00 15 SER A C 4
ATOM 2830 O O . SER A 1 15 ? 4.036 12.001 4.190 1.00 0.00 15 SER A O 4
ATOM 2838 N N . TYR A 1 16 ? 3.578 14.069 3.431 1.00 0.00 16 TYR A N 4
ATOM 2839 C CA . TYR A 1 16 ? 3.288 13.624 2.073 1.00 0.00 16 TYR A CA 4
ATOM 2840 C C . TYR A 1 16 ? 4.576 13.368 1.297 1.00 0.00 16 TYR A C 4
ATOM 2841 O O . TYR A 1 16 ? 5.640 13.874 1.654 1.00 0.00 16 TYR A O 4
ATOM 2859 N N . ALA A 1 17 ? 4.471 12.578 0.233 1.00 0.00 17 ALA A N 4
ATOM 2860 C CA . ALA A 1 17 ? 5.626 12.256 -0.596 1.00 0.00 17 ALA A CA 4
ATOM 2861 C C . ALA A 1 17 ? 5.233 12.140 -2.064 1.00 0.00 17 ALA A C 4
ATOM 2862 O O . ALA A 1 17 ? 4.121 11.722 -2.388 1.00 0.00 17 ALA A O 4
ATOM 2869 N N . ALA A 1 18 ? 6.151 12.513 -2.949 1.00 0.00 18 ALA A N 4
ATOM 2870 C CA . ALA A 1 18 ? 5.900 12.449 -4.384 1.00 0.00 18 ALA A CA 4
ATOM 2871 C C . ALA A 1 18 ? 6.775 11.392 -5.048 1.00 0.00 18 ALA A C 4
ATOM 2872 O O . ALA A 1 18 ? 6.288 10.564 -5.818 1.00 0.00 18 ALA A O 4
ATOM 2879 N N . ASP A 1 19 ? 8.068 11.427 -4.746 1.00 0.00 19 ASP A N 4
ATOM 2880 C CA . ASP A 1 19 ? 9.012 10.471 -5.314 1.00 0.00 19 ASP A CA 4
ATOM 2881 C C . ASP A 1 19 ? 8.968 9.148 -4.556 1.00 0.00 19 ASP A C 4
ATOM 2882 O O . ASP A 1 19 ? 10.006 8.556 -4.262 1.00 0.00 19 ASP A O 4
ATOM 2891 N N . GLU A 1 20 ? 7.759 8.691 -4.241 1.00 0.00 20 GLU A N 4
ATOM 2892 C CA . GLU A 1 20 ? 7.581 7.439 -3.515 1.00 0.00 20 GLU A CA 4
ATOM 2893 C C . GLU A 1 20 ? 6.232 6.807 -3.844 1.00 0.00 20 GLU A C 4
ATOM 2894 O O . GLU A 1 20 ? 5.253 7.506 -4.105 1.00 0.00 20 GLU A O 4
ATOM 2906 N N . PHE A 1 21 ? 6.189 5.479 -3.831 1.00 0.00 21 PHE A N 4
ATOM 2907 C CA . PHE A 1 21 ? 4.961 4.750 -4.129 1.00 0.00 21 PHE A CA 4
ATOM 2908 C C . PHE A 1 21 ? 3.927 4.952 -3.025 1.00 0.00 21 PHE A C 4
ATOM 2909 O O . PHE A 1 21 ? 4.273 5.263 -1.886 1.00 0.00 21 PHE A O 4
ATOM 2926 N N . TRP A 1 22 ? 2.658 4.774 -3.373 1.00 0.00 22 TRP A N 4
ATOM 2927 C CA . TRP A 1 22 ? 1.573 4.937 -2.412 1.00 0.00 22 TRP A CA 4
ATOM 2928 C C . TRP A 1 22 ? 0.524 3.844 -2.585 1.00 0.00 22 TRP A C 4
ATOM 2929 O O . TRP A 1 22 ? 0.477 3.174 -3.617 1.00 0.00 22 TRP A O 4
ATOM 2950 N N . ILE A 1 23 ? -0.314 3.668 -1.569 1.00 0.00 23 ILE A N 4
ATOM 2951 C CA . ILE A 1 23 ? -1.363 2.657 -1.610 1.00 0.00 23 ILE A CA 4
ATOM 2952 C C . ILE A 1 23 ? -2.732 3.274 -1.346 1.00 0.00 23 ILE A C 4
ATOM 2953 O O . ILE A 1 23 ? -2.998 3.776 -0.253 1.00 0.00 23 ILE A O 4
ATOM 2969 N N . CYS A 1 24 ? -3.599 3.231 -2.352 1.00 0.00 24 CYS A N 4
ATOM 2970 C CA . CYS A 1 24 ? -4.942 3.784 -2.228 1.00 0.00 24 CYS A CA 4
ATOM 2971 C C . CYS A 1 24 ? -5.989 2.675 -2.225 1.00 0.00 24 CYS A C 4
ATOM 2972 O O . CYS A 1 24 ? -6.342 2.137 -3.274 1.00 0.00 24 CYS A O 4
ATOM 2980 N N . CYS A 1 25 ? -6.481 2.337 -1.038 1.00 0.00 25 CYS A N 4
ATOM 2981 C CA . CYS A 1 25 ? -7.486 1.290 -0.896 1.00 0.00 25 CYS A CA 4
ATOM 2982 C C . CYS A 1 25 ? -8.595 1.457 -1.931 1.00 0.00 25 CYS A C 4
ATOM 2983 O O . CYS A 1 25 ? -8.888 2.571 -2.368 1.00 0.00 25 CYS A O 4
ATOM 2990 N N . ASP A 1 26 ? -9.209 0.345 -2.317 1.00 0.00 26 ASP A N 4
ATOM 2991 C CA . ASP A 1 26 ? -10.287 0.367 -3.299 1.00 0.00 26 ASP A CA 4
ATOM 2992 C C . ASP A 1 26 ? -11.647 0.264 -2.616 1.00 0.00 26 ASP A C 4
ATOM 2993 O O . ASP A 1 26 ? -12.688 0.441 -3.250 1.00 0.00 26 ASP A O 4
ATOM 3002 N N . LEU A 1 27 ? -11.631 -0.024 -1.319 1.00 0.00 27 LEU A N 4
ATOM 3003 C CA . LEU A 1 27 ? -12.864 -0.152 -0.549 1.00 0.00 27 LEU A CA 4
ATOM 3004 C C . LEU A 1 27 ? -13.296 1.198 0.014 1.00 0.00 27 LEU A C 4
ATOM 3005 O O . LEU A 1 27 ? -14.286 1.780 -0.432 1.00 0.00 27 LEU A O 4
ATOM 3021 N N . CYS A 1 28 ? -12.548 1.691 0.995 1.00 0.00 28 CYS A N 4
ATOM 3022 C CA . CYS A 1 28 ? -12.853 2.974 1.618 1.00 0.00 28 CYS A CA 4
ATOM 3023 C C . CYS A 1 28 ? -12.236 4.123 0.827 1.00 0.00 28 CYS A C 4
ATOM 3024 O O . CYS A 1 28 ? -12.478 5.293 1.123 1.00 0.00 28 CYS A O 4
ATOM 3031 N N . GLU A 1 29 ? -11.440 3.781 -0.181 1.00 0.00 29 GLU A N 4
ATOM 3032 C CA . GLU A 1 29 ? -10.789 4.784 -1.015 1.00 0.00 29 GLU A CA 4
ATOM 3033 C C . GLU A 1 29 ? -9.977 5.756 -0.163 1.00 0.00 29 GLU A C 4
ATOM 3034 O O . GLU A 1 29 ? -10.027 6.968 -0.368 1.00 0.00 29 GLU A O 4
ATOM 3046 N N . MET A 1 30 ? -9.230 5.214 0.793 1.00 0.00 30 MET A N 4
ATOM 3047 C CA . MET A 1 30 ? -8.407 6.032 1.676 1.00 0.00 30 MET A CA 4
ATOM 3048 C C . MET A 1 30 ? -6.947 6.006 1.237 1.00 0.00 30 MET A C 4
ATOM 3049 O O . MET A 1 30 ? -6.535 5.134 0.472 1.00 0.00 30 MET A O 4
ATOM 3063 N N . TRP A 1 31 ? -6.170 6.966 1.724 1.00 0.00 31 TRP A N 4
ATOM 3064 C CA . TRP A 1 31 ? -4.755 7.053 1.381 1.00 0.00 31 TRP A CA 4
ATOM 3065 C C . TRP A 1 31 ? -3.885 6.530 2.518 1.00 0.00 31 TRP A C 4
ATOM 3066 O O . TRP A 1 31 ? -4.156 6.792 3.691 1.00 0.00 31 TRP A O 4
ATOM 3087 N N . PHE A 1 32 ? -2.840 5.789 2.166 1.00 0.00 32 PHE A N 4
ATOM 3088 C CA . PHE A 1 32 ? -1.931 5.228 3.159 1.00 0.00 32 PHE A CA 4
ATOM 3089 C C . PHE A 1 32 ? -0.497 5.216 2.638 1.00 0.00 32 PHE A C 4
ATOM 3090 O O . PHE A 1 32 ? -0.215 5.723 1.551 1.00 0.00 32 PHE A O 4
ATOM 3107 N N . HIS A 1 33 ? 0.406 4.635 3.421 1.00 0.00 33 HIS A N 4
ATOM 3108 C CA . HIS A 1 33 ? 1.812 4.557 3.039 1.00 0.00 33 HIS A CA 4
ATOM 3109 C C . HIS A 1 33 ? 2.209 3.118 2.720 1.00 0.00 33 HIS A C 4
ATOM 3110 O O . HIS A 1 33 ? 2.050 2.222 3.547 1.00 0.00 33 HIS A O 4
ATOM 3124 N N . GLY A 1 34 ? 2.727 2.906 1.514 1.00 0.00 34 GLY A N 4
ATOM 3125 C CA . GLY A 1 34 ? 3.137 1.575 1.106 1.00 0.00 34 GLY A CA 4
ATOM 3126 C C . GLY A 1 34 ? 3.831 0.816 2.220 1.00 0.00 34 GLY A C 4
ATOM 3127 O O . GLY A 1 34 ? 3.589 -0.375 2.414 1.00 0.00 34 GLY A O 4
ATOM 3131 N N . LYS A 1 35 ? 4.697 1.506 2.954 1.00 0.00 35 LYS A N 4
ATOM 3132 C CA . LYS A 1 35 ? 5.430 0.891 4.054 1.00 0.00 35 LYS A CA 4
ATOM 3133 C C . LYS A 1 35 ? 4.500 0.591 5.226 1.00 0.00 35 LYS A C 4
ATOM 3134 O O . LYS A 1 35 ? 4.664 -0.413 5.920 1.00 0.00 35 LYS A O 4
ATOM 3153 N N . CYS A 1 36 ? 3.523 1.466 5.439 1.00 0.00 36 CYS A N 4
ATOM 3154 C CA . CYS A 1 36 ? 2.566 1.294 6.526 1.00 0.00 36 CYS A CA 4
ATOM 3155 C C . CYS A 1 36 ? 1.646 0.107 6.258 1.00 0.00 36 CYS A C 4
ATOM 3156 O O . CYS A 1 36 ? 1.353 -0.680 7.158 1.00 0.00 36 CYS A O 4
ATOM 3163 N N . VAL A 1 37 ? 1.195 -0.016 5.014 1.00 0.00 37 VAL A N 4
ATOM 3164 C CA . VAL A 1 37 ? 0.309 -1.108 4.627 1.00 0.00 37 VAL A CA 4
ATOM 3165 C C . VAL A 1 37 ? 1.085 -2.409 4.452 1.00 0.00 37 VAL A C 4
ATOM 3166 O O . VAL A 1 37 ? 0.547 -3.406 3.970 1.00 0.00 37 VAL A O 4
ATOM 3179 N N . LYS A 1 38 ? 2.353 -2.393 4.849 1.00 0.00 38 LYS A N 4
ATOM 3180 C CA . LYS A 1 38 ? 3.205 -3.571 4.739 1.00 0.00 38 LYS A CA 4
ATOM 3181 C C . LYS A 1 38 ? 3.326 -4.021 3.286 1.00 0.00 38 LYS A C 4
ATOM 3182 O O . LYS A 1 38 ? 3.380 -5.218 3.000 1.00 0.00 38 LYS A O 4
ATOM 3201 N N . ILE A 1 39 ? 3.370 -3.056 2.374 1.00 0.00 39 ILE A N 4
ATOM 3202 C CA . ILE A 1 39 ? 3.488 -3.354 0.952 1.00 0.00 39 ILE A CA 4
ATOM 3203 C C . ILE A 1 39 ? 4.667 -2.612 0.331 1.00 0.00 39 ILE A C 4
ATOM 3204 O O . ILE A 1 39 ? 4.733 -1.383 0.371 1.00 0.00 39 ILE A O 4
ATOM 3220 N N . THR A 1 40 ? 5.598 -3.367 -0.244 1.00 0.00 40 THR A N 4
ATOM 3221 C CA . THR A 1 40 ? 6.774 -2.782 -0.875 1.00 0.00 40 THR A CA 4
ATOM 3222 C C . THR A 1 40 ? 6.423 -2.153 -2.218 1.00 0.00 40 THR A C 4
ATOM 3223 O O . THR A 1 40 ? 5.462 -2.544 -2.881 1.00 0.00 40 THR A O 4
ATOM 3234 N N . PRO A 1 41 ? 7.218 -1.156 -2.632 1.00 0.00 41 PRO A N 4
ATOM 3235 C CA . PRO A 1 41 ? 7.011 -0.452 -3.901 1.00 0.00 41 PRO A CA 4
ATOM 3236 C C . PRO A 1 41 ? 7.321 -1.331 -5.108 1.00 0.00 41 PRO A C 4
ATOM 3237 O O . PRO A 1 41 ? 7.016 -0.971 -6.244 1.00 0.00 41 PRO A O 4
ATOM 3248 N N . ALA A 1 42 ? 7.929 -2.485 -4.853 1.00 0.00 42 ALA A N 4
ATOM 3249 C CA . ALA A 1 42 ? 8.278 -3.416 -5.919 1.00 0.00 42 ALA A CA 4
ATOM 3250 C C . ALA A 1 42 ? 7.155 -4.419 -6.162 1.00 0.00 42 ALA A C 4
ATOM 3251 O O . ALA A 1 42 ? 6.885 -4.799 -7.301 1.00 0.00 42 ALA A O 4
ATOM 3258 N N . ARG A 1 43 ? 6.504 -4.844 -5.084 1.00 0.00 43 ARG A N 4
ATOM 3259 C CA . ARG A 1 43 ? 5.411 -5.804 -5.180 1.00 0.00 43 ARG A CA 4
ATOM 3260 C C . ARG A 1 43 ? 4.114 -5.112 -5.589 1.00 0.00 43 ARG A C 4
ATOM 3261 O O . ARG A 1 43 ? 3.365 -5.618 -6.423 1.00 0.00 43 ARG A O 4
ATOM 3282 N N . ALA A 1 44 ? 3.856 -3.952 -4.994 1.00 0.00 44 ALA A N 4
ATOM 3283 C CA . ALA A 1 44 ? 2.651 -3.190 -5.296 1.00 0.00 44 ALA A CA 4
ATOM 3284 C C . ALA A 1 44 ? 2.311 -3.267 -6.781 1.00 0.00 44 ALA A C 4
ATOM 3285 O O . ALA A 1 44 ? 1.140 -3.328 -7.156 1.00 0.00 44 ALA A O 4
ATOM 3292 N N . GLU A 1 45 ? 3.341 -3.264 -7.620 1.00 0.00 45 GLU A N 4
ATOM 3293 C CA . GLU A 1 45 ? 3.150 -3.332 -9.064 1.00 0.00 45 GLU A CA 4
ATOM 3294 C C . GLU A 1 45 ? 2.206 -4.472 -9.435 1.00 0.00 45 GLU A C 4
ATOM 3295 O O . GLU A 1 45 ? 1.202 -4.265 -10.118 1.00 0.00 45 GLU A O 4
ATOM 3307 N N . HIS A 1 46 ? 2.535 -5.677 -8.979 1.00 0.00 46 HIS A N 4
ATOM 3308 C CA . HIS A 1 46 ? 1.716 -6.851 -9.262 1.00 0.00 46 HIS A CA 4
ATOM 3309 C C . HIS A 1 46 ? 0.328 -6.706 -8.647 1.00 0.00 46 HIS A C 4
ATOM 3310 O O . HIS A 1 46 ? -0.677 -7.042 -9.274 1.00 0.00 46 HIS A O 4
ATOM 3325 N N . ILE A 1 47 ? 0.280 -6.207 -7.417 1.00 0.00 47 ILE A N 4
ATOM 3326 C CA . ILE A 1 47 ? -0.985 -6.018 -6.717 1.00 0.00 47 ILE A CA 4
ATOM 3327 C C . ILE A 1 47 ? -1.867 -5.007 -7.441 1.00 0.00 47 ILE A C 4
ATOM 3328 O O . ILE A 1 47 ? -1.417 -3.919 -7.802 1.00 0.00 47 ILE A O 4
ATOM 3344 N N . LYS A 1 48 ? -3.128 -5.371 -7.648 1.00 0.00 48 LYS A N 4
ATOM 3345 C CA . LYS A 1 48 ? -4.076 -4.495 -8.325 1.00 0.00 48 LYS A CA 4
ATOM 3346 C C . LYS A 1 48 ? -4.800 -3.600 -7.325 1.00 0.00 48 LYS A C 4
ATOM 3347 O O . LYS A 1 48 ? -4.629 -2.381 -7.331 1.00 0.00 48 LYS A O 4
ATOM 3366 N N . GLN A 1 49 ? -5.608 -4.213 -6.465 1.00 0.00 49 GLN A N 4
ATOM 3367 C CA . GLN A 1 49 ? -6.357 -3.470 -5.459 1.00 0.00 49 GLN A CA 4
ATOM 3368 C C . GLN A 1 49 ? -6.244 -4.140 -4.093 1.00 0.00 49 GLN A C 4
ATOM 3369 O O . GLN A 1 49 ? -7.085 -4.958 -3.720 1.00 0.00 49 GLN A O 4
ATOM 3383 N N . TYR A 1 50 ? -5.200 -3.786 -3.351 1.00 0.00 50 TYR A N 4
ATOM 3384 C CA . TYR A 1 50 ? -4.976 -4.355 -2.027 1.00 0.00 50 TYR A CA 4
ATOM 3385 C C . TYR A 1 50 ? -6.041 -3.882 -1.043 1.00 0.00 50 TYR A C 4
ATOM 3386 O O . TYR A 1 50 ? -6.574 -2.779 -1.169 1.00 0.00 50 TYR A O 4
ATOM 3404 N N . LYS A 1 51 ? -6.348 -4.724 -0.063 1.00 0.00 51 LYS A N 4
ATOM 3405 C CA . LYS A 1 51 ? -7.348 -4.395 0.946 1.00 0.00 51 LYS A CA 4
ATOM 3406 C C . LYS A 1 51 ? -6.690 -3.824 2.198 1.00 0.00 51 LYS A C 4
ATOM 3407 O O . LYS A 1 51 ? -6.247 -4.569 3.073 1.00 0.00 51 LYS A O 4
ATOM 3426 N N . CYS A 1 52 ? -6.630 -2.499 2.278 1.00 0.00 52 CYS A N 4
ATOM 3427 C CA . CYS A 1 52 ? -6.027 -1.828 3.424 1.00 0.00 52 CYS A CA 4
ATOM 3428 C C . CYS A 1 52 ? -6.332 -2.580 4.716 1.00 0.00 52 CYS A C 4
ATOM 3429 O O . CYS A 1 52 ? -7.319 -3.308 4.823 1.00 0.00 52 CYS A O 4
ATOM 3436 N N . PRO A 1 53 ? -5.465 -2.399 5.724 1.00 0.00 53 PRO A N 4
ATOM 3437 C CA . PRO A 1 53 ? -5.620 -3.051 7.028 1.00 0.00 53 PRO A CA 4
ATOM 3438 C C . PRO A 1 53 ? -6.802 -2.497 7.816 1.00 0.00 53 PRO A C 4
ATOM 3439 O O . PRO A 1 53 ? -7.242 -3.096 8.797 1.00 0.00 53 PRO A O 4
ATOM 3450 N N . SER A 1 54 ? -7.312 -1.349 7.380 1.00 0.00 54 SER A N 4
ATOM 3451 C CA . SER A 1 54 ? -8.441 -0.712 8.048 1.00 0.00 54 SER A CA 4
ATOM 3452 C C . SER A 1 54 ? -9.756 -1.364 7.632 1.00 0.00 54 SER A C 4
ATOM 3453 O O . SER A 1 54 ? -10.747 -1.313 8.361 1.00 0.00 54 SER A O 4
ATOM 3461 N N . CYS A 1 55 ? -9.758 -1.978 6.453 1.00 0.00 55 CYS A N 4
ATOM 3462 C CA . CYS A 1 55 ? -10.949 -2.641 5.937 1.00 0.00 55 CYS A CA 4
ATOM 3463 C C . CYS A 1 55 ? -10.952 -4.121 6.307 1.00 0.00 55 CYS A C 4
ATOM 3464 O O . CYS A 1 55 ? -11.911 -4.624 6.892 1.00 0.00 55 CYS A O 4
ATOM 3471 N N . SER A 1 56 ? -9.871 -4.814 5.962 1.00 0.00 56 SER A N 4
ATOM 3472 C CA . SER A 1 56 ? -9.749 -6.237 6.255 1.00 0.00 56 SER A CA 4
ATOM 3473 C C . SER A 1 56 ? -10.236 -6.545 7.668 1.00 0.00 56 SER A C 4
ATOM 3474 O O . SER A 1 56 ? -10.635 -7.669 7.967 1.00 0.00 56 SER A O 4
ATOM 3482 N N . ASN A 1 57 ? -10.199 -5.536 8.532 1.00 0.00 57 ASN A N 4
ATOM 3483 C CA . ASN A 1 57 ? -10.636 -5.698 9.914 1.00 0.00 57 ASN A CA 4
ATOM 3484 C C . ASN A 1 57 ? -12.140 -5.940 9.985 1.00 0.00 57 ASN A C 4
ATOM 3485 O O . ASN A 1 57 ? -12.595 -6.927 10.564 1.00 0.00 57 ASN A O 4
ATOM 3496 N N . LYS A 1 58 ? -12.908 -5.034 9.390 1.00 0.00 58 LYS A N 4
ATOM 3497 C CA . LYS A 1 58 ? -14.362 -5.148 9.382 1.00 0.00 58 LYS A CA 4
ATOM 3498 C C . LYS A 1 58 ? -14.819 -6.206 8.383 1.00 0.00 58 LYS A C 4
ATOM 3499 O O . LYS A 1 58 ? -14.073 -6.585 7.480 1.00 0.00 58 LYS A O 4
ATOM 3518 N N . SER A 1 59 ? -16.051 -6.678 8.549 1.00 0.00 59 SER A N 4
ATOM 3519 C CA . SER A 1 59 ? -16.606 -7.693 7.662 1.00 0.00 59 SER A CA 4
ATOM 3520 C C . SER A 1 59 ? -17.474 -7.055 6.582 1.00 0.00 59 SER A C 4
ATOM 3521 O O . SER A 1 59 ? -17.247 -7.253 5.389 1.00 0.00 59 SER A O 4
ATOM 3529 N N . GLY A 1 60 ? -18.472 -6.287 7.010 1.00 0.00 60 GLY A N 4
ATOM 3530 C CA . GLY A 1 60 ? -19.360 -5.631 6.068 1.00 0.00 60 GLY A CA 4
ATOM 3531 C C . GLY A 1 60 ? -18.880 -4.244 5.688 1.00 0.00 60 GLY A C 4
ATOM 3532 O O . GLY A 1 60 ? -18.369 -3.492 6.517 1.00 0.00 60 GLY A O 4
ATOM 3536 N N . PRO A 1 61 ? -19.041 -3.889 4.404 1.00 0.00 61 PRO A N 4
ATOM 3537 C CA . PRO A 1 61 ? -18.626 -2.582 3.886 1.00 0.00 61 PRO A CA 4
ATOM 3538 C C . PRO A 1 61 ? -19.497 -1.447 4.412 1.00 0.00 61 PRO A C 4
ATOM 3539 O O . PRO A 1 61 ? -20.714 -1.588 4.528 1.00 0.00 61 PRO A O 4
ATOM 3550 N N . SER A 1 62 ? -18.865 -0.321 4.729 1.00 0.00 62 SER A N 4
ATOM 3551 C CA . SER A 1 62 ? -19.583 0.838 5.246 1.00 0.00 62 SER A CA 4
ATOM 3552 C C . SER A 1 62 ? -20.740 1.216 4.326 1.00 0.00 62 SER A C 4
ATOM 3553 O O . SER A 1 62 ? -21.875 1.379 4.773 1.00 0.00 62 SER A O 4
ATOM 3561 N N . SER A 1 63 ? -20.443 1.353 3.038 1.00 0.00 63 SER A N 4
ATOM 3562 C CA . SER A 1 63 ? -21.457 1.715 2.054 1.00 0.00 63 SER A CA 4
ATOM 3563 C C . SER A 1 63 ? -22.540 0.644 1.972 1.00 0.00 63 SER A C 4
ATOM 3564 O O . SER A 1 63 ? -23.728 0.936 2.102 1.00 0.00 63 SER A O 4
ATOM 3572 N N . GLY A 1 64 ? -22.121 -0.599 1.754 1.00 0.00 64 GLY A N 4
ATOM 3573 C CA . GLY A 1 64 ? -23.067 -1.695 1.657 1.00 0.00 64 GLY A CA 4
ATOM 3574 C C . GLY A 1 64 ? -22.815 -2.573 0.448 1.00 0.00 64 GLY A C 4
ATOM 3575 O O . GLY A 1 64 ? -22.263 -3.662 0.603 1.00 0.00 64 GLY A O 4
ATOM 3581 N N . GLY A 1 1 ? -10.702 17.342 16.232 1.00 0.00 1 GLY A N 5
ATOM 3582 C CA . GLY A 1 1 ? -12.099 17.723 16.138 1.00 0.00 1 GLY A CA 5
ATOM 3583 C C . GLY A 1 1 ? -12.278 19.163 15.699 1.00 0.00 1 GLY A C 5
ATOM 3584 O O . GLY A 1 1 ? -13.141 19.465 14.875 1.00 0.00 1 GLY A O 5
ATOM 3588 N N . SER A 1 2 ? -11.462 20.055 16.252 1.00 0.00 2 SER A N 5
ATOM 3589 C CA . SER A 1 2 ? -11.539 21.472 15.917 1.00 0.00 2 SER A CA 5
ATOM 3590 C C . SER A 1 2 ? -10.306 21.912 15.132 1.00 0.00 2 SER A C 5
ATOM 3591 O O . SER A 1 2 ? -10.414 22.619 14.130 1.00 0.00 2 SER A O 5
ATOM 3599 N N . SER A 1 3 ? -9.135 21.488 15.596 1.00 0.00 3 SER A N 5
ATOM 3600 C CA . SER A 1 3 ? -7.881 21.840 14.941 1.00 0.00 3 SER A CA 5
ATOM 3601 C C . SER A 1 3 ? -6.827 20.761 15.168 1.00 0.00 3 SER A C 5
ATOM 3602 O O . SER A 1 3 ? -6.604 20.323 16.295 1.00 0.00 3 SER A O 5
ATOM 3610 N N . GLY A 1 4 ? -6.182 20.335 14.086 1.00 0.00 4 GLY A N 5
ATOM 3611 C CA . GLY A 1 4 ? -5.159 19.310 14.187 1.00 0.00 4 GLY A CA 5
ATOM 3612 C C . GLY A 1 4 ? -4.642 18.871 12.831 1.00 0.00 4 GLY A C 5
ATOM 3613 O O . GLY A 1 4 ? -4.014 19.652 12.116 1.00 0.00 4 GLY A O 5
ATOM 3617 N N . SER A 1 5 ? -4.906 17.617 12.477 1.00 0.00 5 SER A N 5
ATOM 3618 C CA . SER A 1 5 ? -4.458 17.074 11.200 1.00 0.00 5 SER A CA 5
ATOM 3619 C C . SER A 1 5 ? -5.622 16.446 10.439 1.00 0.00 5 SER A C 5
ATOM 3620 O O . SER A 1 5 ? -6.298 15.551 10.945 1.00 0.00 5 SER A O 5
ATOM 3628 N N . SER A 1 6 ? -5.849 16.924 9.219 1.00 0.00 6 SER A N 5
ATOM 3629 C CA . SER A 1 6 ? -6.933 16.413 8.388 1.00 0.00 6 SER A CA 5
ATOM 3630 C C . SER A 1 6 ? -6.415 15.996 7.015 1.00 0.00 6 SER A C 5
ATOM 3631 O O . SER A 1 6 ? -5.513 16.624 6.463 1.00 0.00 6 SER A O 5
ATOM 3639 N N . GLY A 1 7 ? -6.993 14.931 6.470 1.00 0.00 7 GLY A N 5
ATOM 3640 C CA . GLY A 1 7 ? -6.577 14.447 5.166 1.00 0.00 7 GLY A CA 5
ATOM 3641 C C . GLY A 1 7 ? -5.159 13.912 5.171 1.00 0.00 7 GLY A C 5
ATOM 3642 O O . GLY A 1 7 ? -4.254 14.533 4.615 1.00 0.00 7 GLY A O 5
ATOM 3646 N N . GLN A 1 8 ? -4.965 12.759 5.803 1.00 0.00 8 GLN A N 5
ATOM 3647 C CA . GLN A 1 8 ? -3.646 12.143 5.880 1.00 0.00 8 GLN A CA 5
ATOM 3648 C C . GLN A 1 8 ? -3.756 10.622 5.920 1.00 0.00 8 GLN A C 5
ATOM 3649 O O . GLN A 1 8 ? -4.851 10.072 6.036 1.00 0.00 8 GLN A O 5
ATOM 3663 N N . CYS A 1 9 ? -2.615 9.949 5.822 1.00 0.00 9 CYS A N 5
ATOM 3664 C CA . CYS A 1 9 ? -2.583 8.491 5.846 1.00 0.00 9 CYS A CA 5
ATOM 3665 C C . CYS A 1 9 ? -3.308 7.951 7.075 1.00 0.00 9 CYS A C 5
ATOM 3666 O O . CYS A 1 9 ? -2.865 8.146 8.206 1.00 0.00 9 CYS A O 5
ATOM 3673 N N . GLY A 1 10 ? -4.426 7.270 6.844 1.00 0.00 10 GLY A N 5
ATOM 3674 C CA . GLY A 1 10 ? -5.195 6.712 7.941 1.00 0.00 10 GLY A CA 5
ATOM 3675 C C . GLY A 1 10 ? -4.345 5.880 8.880 1.00 0.00 10 GLY A C 5
ATOM 3676 O O . GLY A 1 10 ? -4.551 5.897 10.093 1.00 0.00 10 GLY A O 5
ATOM 3680 N N . ALA A 1 11 ? -3.388 5.148 8.319 1.00 0.00 11 ALA A N 5
ATOM 3681 C CA . ALA A 1 11 ? -2.504 4.306 9.115 1.00 0.00 11 ALA A CA 5
ATOM 3682 C C . ALA A 1 11 ? -1.773 5.125 10.173 1.00 0.00 11 ALA A C 5
ATOM 3683 O O . ALA A 1 11 ? -1.794 4.789 11.358 1.00 0.00 11 ALA A O 5
ATOM 3690 N N . CYS A 1 12 ? -1.124 6.201 9.739 1.00 0.00 12 CYS A N 5
ATOM 3691 C CA . CYS A 1 12 ? -0.385 7.067 10.648 1.00 0.00 12 CYS A CA 5
ATOM 3692 C C . CYS A 1 12 ? -0.703 8.535 10.381 1.00 0.00 12 CYS A C 5
ATOM 3693 O O . CYS A 1 12 ? -0.962 9.304 11.306 1.00 0.00 12 CYS A O 5
ATOM 3700 N N . GLY A 1 13 ? -0.684 8.917 9.107 1.00 0.00 13 GLY A N 5
ATOM 3701 C CA . GLY A 1 13 ? -0.972 10.291 8.740 1.00 0.00 13 GLY A CA 5
ATOM 3702 C C . GLY A 1 13 ? 0.268 11.163 8.735 1.00 0.00 13 GLY A C 5
ATOM 3703 O O . GLY A 1 13 ? 0.478 11.958 9.649 1.00 0.00 13 GLY A O 5
ATOM 3707 N N . GLU A 1 14 ? 1.092 11.011 7.703 1.00 0.00 14 GLU A N 5
ATOM 3708 C CA . GLU A 1 14 ? 2.319 11.790 7.585 1.00 0.00 14 GLU A CA 5
ATOM 3709 C C . GLU A 1 14 ? 2.147 12.928 6.584 1.00 0.00 14 GLU A C 5
ATOM 3710 O O . GLU A 1 14 ? 1.054 13.151 6.063 1.00 0.00 14 GLU A O 5
ATOM 3722 N N . SER A 1 15 ? 3.234 13.646 6.320 1.00 0.00 15 SER A N 5
ATOM 3723 C CA . SER A 1 15 ? 3.203 14.765 5.385 1.00 0.00 15 SER A CA 5
ATOM 3724 C C . SER A 1 15 ? 3.038 14.270 3.951 1.00 0.00 15 SER A C 5
ATOM 3725 O O . SER A 1 15 ? 3.400 13.139 3.627 1.00 0.00 15 SER A O 5
ATOM 3733 N N . TYR A 1 16 ? 2.488 15.126 3.097 1.00 0.00 16 TYR A N 5
ATOM 3734 C CA . TYR A 1 16 ? 2.272 14.776 1.698 1.00 0.00 16 TYR A CA 5
ATOM 3735 C C . TYR A 1 16 ? 3.575 14.335 1.039 1.00 0.00 16 TYR A C 5
ATOM 3736 O O . TYR A 1 16 ? 4.572 15.054 1.066 1.00 0.00 16 TYR A O 5
ATOM 3754 N N . ALA A 1 17 ? 3.556 13.145 0.446 1.00 0.00 17 ALA A N 5
ATOM 3755 C CA . ALA A 1 17 ? 4.734 12.607 -0.223 1.00 0.00 17 ALA A CA 5
ATOM 3756 C C . ALA A 1 17 ? 4.451 12.331 -1.695 1.00 0.00 17 ALA A C 5
ATOM 3757 O O . ALA A 1 17 ? 3.386 11.827 -2.048 1.00 0.00 17 ALA A O 5
ATOM 3764 N N . ALA A 1 18 ? 5.412 12.666 -2.551 1.00 0.00 18 ALA A N 5
ATOM 3765 C CA . ALA A 1 18 ? 5.266 12.453 -3.985 1.00 0.00 18 ALA A CA 5
ATOM 3766 C C . ALA A 1 18 ? 6.199 11.350 -4.474 1.00 0.00 18 ALA A C 5
ATOM 3767 O O . ALA A 1 18 ? 5.749 10.309 -4.951 1.00 0.00 18 ALA A O 5
ATOM 3774 N N . ASP A 1 19 ? 7.501 11.587 -4.353 1.00 0.00 19 ASP A N 5
ATOM 3775 C CA . ASP A 1 19 ? 8.498 10.614 -4.783 1.00 0.00 19 ASP A CA 5
ATOM 3776 C C . ASP A 1 19 ? 8.505 9.399 -3.860 1.00 0.00 19 ASP A C 5
ATOM 3777 O O . ASP A 1 19 ? 9.427 9.218 -3.065 1.00 0.00 19 ASP A O 5
ATOM 3786 N N . GLU A 1 20 ? 7.471 8.572 -3.971 1.00 0.00 20 GLU A N 5
ATOM 3787 C CA . GLU A 1 20 ? 7.358 7.376 -3.144 1.00 0.00 20 GLU A CA 5
ATOM 3788 C C . GLU A 1 20 ? 6.164 6.528 -3.575 1.00 0.00 20 GLU A C 5
ATOM 3789 O O . GLU A 1 20 ? 5.273 7.002 -4.280 1.00 0.00 20 GLU A O 5
ATOM 3801 N N . PHE A 1 21 ? 6.155 5.270 -3.146 1.00 0.00 21 PHE A N 5
ATOM 3802 C CA . PHE A 1 21 ? 5.072 4.354 -3.488 1.00 0.00 21 PHE A CA 5
ATOM 3803 C C . PHE A 1 21 ? 3.897 4.520 -2.530 1.00 0.00 21 PHE A C 5
ATOM 3804 O O . PHE A 1 21 ? 4.061 4.455 -1.311 1.00 0.00 21 PHE A O 5
ATOM 3821 N N . TRP A 1 22 ? 2.712 4.735 -3.089 1.00 0.00 22 TRP A N 5
ATOM 3822 C CA . TRP A 1 22 ? 1.508 4.911 -2.285 1.00 0.00 22 TRP A CA 5
ATOM 3823 C C . TRP A 1 22 ? 0.519 3.776 -2.529 1.00 0.00 22 TRP A C 5
ATOM 3824 O O . TRP A 1 22 ? 0.424 3.252 -3.639 1.00 0.00 22 TRP A O 5
ATOM 3845 N N . ILE A 1 23 ? -0.214 3.401 -1.486 1.00 0.00 23 ILE A N 5
ATOM 3846 C CA . ILE A 1 23 ? -1.196 2.329 -1.590 1.00 0.00 23 ILE A CA 5
ATOM 3847 C C . ILE A 1 23 ? -2.604 2.845 -1.313 1.00 0.00 23 ILE A C 5
ATOM 3848 O O . ILE A 1 23 ? -2.907 3.288 -0.204 1.00 0.00 23 ILE A O 5
ATOM 3864 N N . CYS A 1 24 ? -3.461 2.782 -2.325 1.00 0.00 24 CYS A N 5
ATOM 3865 C CA . CYS A 1 24 ? -4.839 3.242 -2.191 1.00 0.00 24 CYS A CA 5
ATOM 3866 C C . CYS A 1 24 ? -5.803 2.061 -2.135 1.00 0.00 24 CYS A C 5
ATOM 3867 O O . CYS A 1 24 ? -5.670 1.100 -2.894 1.00 0.00 24 CYS A O 5
ATOM 3875 N N . CYS A 1 25 ? -6.773 2.139 -1.230 1.00 0.00 25 CYS A N 5
ATOM 3876 C CA . CYS A 1 25 ? -7.759 1.076 -1.073 1.00 0.00 25 CYS A CA 5
ATOM 3877 C C . CYS A 1 25 ? -9.059 1.429 -1.790 1.00 0.00 25 CYS A C 5
ATOM 3878 O O . CYS A 1 25 ? -9.320 2.596 -2.085 1.00 0.00 25 CYS A O 5
ATOM 3885 N N . ASP A 1 26 ? -9.869 0.414 -2.068 1.00 0.00 26 ASP A N 5
ATOM 3886 C CA . ASP A 1 26 ? -11.143 0.617 -2.749 1.00 0.00 26 ASP A CA 5
ATOM 3887 C C . ASP A 1 26 ? -12.274 0.800 -1.743 1.00 0.00 26 ASP A C 5
ATOM 3888 O O . ASP A 1 26 ? -13.066 1.739 -1.847 1.00 0.00 26 ASP A O 5
ATOM 3897 N N . LEU A 1 27 ? -12.346 -0.101 -0.770 1.00 0.00 27 LEU A N 5
ATOM 3898 C CA . LEU A 1 27 ? -13.382 -0.040 0.255 1.00 0.00 27 LEU A CA 5
ATOM 3899 C C . LEU A 1 27 ? -13.406 1.331 0.924 1.00 0.00 27 LEU A C 5
ATOM 3900 O O . LEU A 1 27 ? -14.348 2.104 0.746 1.00 0.00 27 LEU A O 5
ATOM 3916 N N . CYS A 1 28 ? -12.362 1.627 1.691 1.00 0.00 28 CYS A N 5
ATOM 3917 C CA . CYS A 1 28 ? -12.261 2.905 2.386 1.00 0.00 28 CYS A CA 5
ATOM 3918 C C . CYS A 1 28 ? -12.078 4.050 1.394 1.00 0.00 28 CYS A C 5
ATOM 3919 O O . CYS A 1 28 ? -12.677 5.115 1.542 1.00 0.00 28 CYS A O 5
ATOM 3926 N N . GLU A 1 29 ? -11.247 3.822 0.382 1.00 0.00 29 GLU A N 5
ATOM 3927 C CA . GLU A 1 29 ? -10.984 4.835 -0.634 1.00 0.00 29 GLU A CA 5
ATOM 3928 C C . GLU A 1 29 ? -10.100 5.947 -0.078 1.00 0.00 29 GLU A C 5
ATOM 3929 O O . GLU A 1 29 ? -10.301 7.123 -0.379 1.00 0.00 29 GLU A O 5
ATOM 3941 N N . MET A 1 30 ? -9.121 5.565 0.736 1.00 0.00 30 MET A N 5
ATOM 3942 C CA . MET A 1 30 ? -8.205 6.530 1.334 1.00 0.00 30 MET A CA 5
ATOM 3943 C C . MET A 1 30 ? -6.802 6.379 0.754 1.00 0.00 30 MET A C 5
ATOM 3944 O O . MET A 1 30 ? -6.546 5.483 -0.050 1.00 0.00 30 MET A O 5
ATOM 3958 N N . TRP A 1 31 ? -5.899 7.261 1.166 1.00 0.00 31 TRP A N 5
ATOM 3959 C CA . TRP A 1 31 ? -4.522 7.226 0.686 1.00 0.00 31 TRP A CA 5
ATOM 3960 C C . TRP A 1 31 ? -3.568 6.806 1.800 1.00 0.00 31 TRP A C 5
ATOM 3961 O O . TRP A 1 31 ? -3.291 7.579 2.717 1.00 0.00 31 TRP A O 5
ATOM 3982 N N . PHE A 1 32 ? -3.068 5.578 1.713 1.00 0.00 32 PHE A N 5
ATOM 3983 C CA . PHE A 1 32 ? -2.146 5.056 2.715 1.00 0.00 32 PHE A CA 5
ATOM 3984 C C . PHE A 1 32 ? -0.725 4.985 2.161 1.00 0.00 32 PHE A C 5
ATOM 3985 O O . PHE A 1 32 ? -0.477 5.345 1.010 1.00 0.00 32 PHE A O 5
ATOM 4002 N N . HIS A 1 33 ? 0.204 4.519 2.990 1.00 0.00 33 HIS A N 5
ATOM 4003 C CA . HIS A 1 33 ? 1.600 4.400 2.584 1.00 0.00 33 HIS A CA 5
ATOM 4004 C C . HIS A 1 33 ? 2.004 2.935 2.449 1.00 0.00 33 HIS A C 5
ATOM 4005 O O . HIS A 1 33 ? 1.490 2.071 3.159 1.00 0.00 33 HIS A O 5
ATOM 4019 N N . GLY A 1 34 ? 2.927 2.663 1.532 1.00 0.00 34 GLY A N 5
ATOM 4020 C CA . GLY A 1 34 ? 3.383 1.301 1.320 1.00 0.00 34 GLY A CA 5
ATOM 4021 C C . GLY A 1 34 ? 3.968 0.684 2.575 1.00 0.00 34 GLY A C 5
ATOM 4022 O O . GLY A 1 34 ? 3.740 -0.491 2.863 1.00 0.00 34 GLY A O 5
ATOM 4026 N N . LYS A 1 35 ? 4.728 1.477 3.323 1.00 0.00 35 LYS A N 5
ATOM 4027 C CA . LYS A 1 35 ? 5.349 1.003 4.555 1.00 0.00 35 LYS A CA 5
ATOM 4028 C C . LYS A 1 35 ? 4.293 0.674 5.605 1.00 0.00 35 LYS A C 5
ATOM 4029 O O . LYS A 1 35 ? 4.339 -0.381 6.238 1.00 0.00 35 LYS A O 5
ATOM 4048 N N . CYS A 1 36 ? 3.341 1.584 5.785 1.00 0.00 36 CYS A N 5
ATOM 4049 C CA . CYS A 1 36 ? 2.272 1.391 6.758 1.00 0.00 36 CYS A CA 5
ATOM 4050 C C . CYS A 1 36 ? 1.445 0.154 6.420 1.00 0.00 36 CYS A C 5
ATOM 4051 O O . CYS A 1 36 ? 1.136 -0.657 7.292 1.00 0.00 36 CYS A O 5
ATOM 4058 N N . VAL A 1 37 ? 1.090 0.017 5.146 1.00 0.00 37 VAL A N 5
ATOM 4059 C CA . VAL A 1 37 ? 0.300 -1.121 4.691 1.00 0.00 37 VAL A CA 5
ATOM 4060 C C . VAL A 1 37 ? 1.135 -2.396 4.671 1.00 0.00 37 VAL A C 5
ATOM 4061 O O . VAL A 1 37 ? 0.631 -3.477 4.363 1.00 0.00 37 VAL A O 5
ATOM 4074 N N . LYS A 1 38 ? 2.415 -2.264 5.000 1.00 0.00 38 LYS A N 5
ATOM 4075 C CA . LYS A 1 38 ? 3.322 -3.405 5.022 1.00 0.00 38 LYS A CA 5
ATOM 4076 C C . LYS A 1 38 ? 3.407 -4.060 3.646 1.00 0.00 38 LYS A C 5
ATOM 4077 O O . LYS A 1 38 ? 3.320 -5.282 3.524 1.00 0.00 38 LYS A O 5
ATOM 4096 N N . ILE A 1 39 ? 3.577 -3.239 2.615 1.00 0.00 39 ILE A N 5
ATOM 4097 C CA . ILE A 1 39 ? 3.675 -3.739 1.250 1.00 0.00 39 ILE A CA 5
ATOM 4098 C C . ILE A 1 39 ? 4.921 -3.200 0.555 1.00 0.00 39 ILE A C 5
ATOM 4099 O O . ILE A 1 39 ? 5.157 -1.992 0.526 1.00 0.00 39 ILE A O 5
ATOM 4115 N N . THR A 1 40 ? 5.718 -4.105 -0.005 1.00 0.00 40 THR A N 5
ATOM 4116 C CA . THR A 1 40 ? 6.940 -3.722 -0.701 1.00 0.00 40 THR A CA 5
ATOM 4117 C C . THR A 1 40 ? 6.627 -2.941 -1.972 1.00 0.00 40 THR A C 5
ATOM 4118 O O . THR A 1 40 ? 5.577 -3.111 -2.591 1.00 0.00 40 THR A O 5
ATOM 4129 N N . PRO A 1 41 ? 7.560 -2.064 -2.373 1.00 0.00 41 PRO A N 5
ATOM 4130 C CA . PRO A 1 41 ? 7.406 -1.240 -3.575 1.00 0.00 41 PRO A CA 5
ATOM 4131 C C . PRO A 1 41 ? 7.489 -2.063 -4.856 1.00 0.00 41 PRO A C 5
ATOM 4132 O O . PRO A 1 41 ? 7.124 -1.592 -5.933 1.00 0.00 41 PRO A O 5
ATOM 4143 N N . ALA A 1 42 ? 7.971 -3.295 -4.732 1.00 0.00 42 ALA A N 5
ATOM 4144 C CA . ALA A 1 42 ? 8.100 -4.184 -5.880 1.00 0.00 42 ALA A CA 5
ATOM 4145 C C . ALA A 1 42 ? 6.853 -5.046 -6.050 1.00 0.00 42 ALA A C 5
ATOM 4146 O O . ALA A 1 42 ? 6.442 -5.345 -7.171 1.00 0.00 42 ALA A O 5
ATOM 4153 N N . ARG A 1 43 ? 6.256 -5.442 -4.930 1.00 0.00 43 ARG A N 5
ATOM 4154 C CA . ARG A 1 43 ? 5.057 -6.270 -4.955 1.00 0.00 43 ARG A CA 5
ATOM 4155 C C . ARG A 1 43 ? 3.823 -5.431 -5.273 1.00 0.00 43 ARG A C 5
ATOM 4156 O O . ARG A 1 43 ? 2.913 -5.886 -5.965 1.00 0.00 43 ARG A O 5
ATOM 4177 N N . ALA A 1 44 ? 3.800 -4.205 -4.761 1.00 0.00 44 ALA A N 5
ATOM 4178 C CA . ALA A 1 44 ? 2.679 -3.302 -4.992 1.00 0.00 44 ALA A CA 5
ATOM 4179 C C . ALA A 1 44 ? 2.484 -3.037 -6.481 1.00 0.00 44 ALA A C 5
ATOM 4180 O O . ALA A 1 44 ? 1.355 -2.932 -6.959 1.00 0.00 44 ALA A O 5
ATOM 4187 N N . GLU A 1 45 ? 3.592 -2.930 -7.208 1.00 0.00 45 GLU A N 5
ATOM 4188 C CA . GLU A 1 45 ? 3.541 -2.675 -8.643 1.00 0.00 45 GLU A CA 5
ATOM 4189 C C . GLU A 1 45 ? 2.529 -3.593 -9.323 1.00 0.00 45 GLU A C 5
ATOM 4190 O O . GLU A 1 45 ? 1.841 -3.190 -10.261 1.00 0.00 45 GLU A O 5
ATOM 4202 N N . HIS A 1 46 ? 2.445 -4.830 -8.843 1.00 0.00 46 HIS A N 5
ATOM 4203 C CA . HIS A 1 46 ? 1.518 -5.806 -9.404 1.00 0.00 46 HIS A CA 5
ATOM 4204 C C . HIS A 1 46 ? 0.114 -5.608 -8.841 1.00 0.00 46 HIS A C 5
ATOM 4205 O O . HIS A 1 46 ? -0.878 -5.749 -9.557 1.00 0.00 46 HIS A O 5
ATOM 4220 N N . ILE A 1 47 ? 0.038 -5.280 -7.555 1.00 0.00 47 ILE A N 5
ATOM 4221 C CA . ILE A 1 47 ? -1.244 -5.063 -6.897 1.00 0.00 47 ILE A CA 5
ATOM 4222 C C . ILE A 1 47 ? -1.911 -3.787 -7.401 1.00 0.00 47 ILE A C 5
ATOM 4223 O O . ILE A 1 47 ? -1.267 -2.746 -7.531 1.00 0.00 47 ILE A O 5
ATOM 4239 N N . LYS A 1 48 ? -3.207 -3.875 -7.682 1.00 0.00 48 LYS A N 5
ATOM 4240 C CA . LYS A 1 48 ? -3.964 -2.728 -8.169 1.00 0.00 48 LYS A CA 5
ATOM 4241 C C . LYS A 1 48 ? -5.002 -2.286 -7.143 1.00 0.00 48 LYS A C 5
ATOM 4242 O O . LYS A 1 48 ? -5.142 -1.095 -6.863 1.00 0.00 48 LYS A O 5
ATOM 4261 N N . GLN A 1 49 ? -5.724 -3.251 -6.584 1.00 0.00 49 GLN A N 5
ATOM 4262 C CA . GLN A 1 49 ? -6.748 -2.960 -5.588 1.00 0.00 49 GLN A CA 5
ATOM 4263 C C . GLN A 1 49 ? -6.547 -3.808 -4.336 1.00 0.00 49 GLN A C 5
ATOM 4264 O O . GLN A 1 49 ? -7.132 -4.882 -4.201 1.00 0.00 49 GLN A O 5
ATOM 4278 N N . TYR A 1 50 ? -5.715 -3.317 -3.424 1.00 0.00 50 TYR A N 5
ATOM 4279 C CA . TYR A 1 50 ? -5.434 -4.031 -2.184 1.00 0.00 50 TYR A CA 5
ATOM 4280 C C . TYR A 1 50 ? -6.398 -3.606 -1.080 1.00 0.00 50 TYR A C 5
ATOM 4281 O O . TYR A 1 50 ? -6.851 -2.462 -1.041 1.00 0.00 50 TYR A O 5
ATOM 4299 N N . LYS A 1 51 ? -6.708 -4.537 -0.184 1.00 0.00 51 LYS A N 5
ATOM 4300 C CA . LYS A 1 51 ? -7.616 -4.261 0.923 1.00 0.00 51 LYS A CA 5
ATOM 4301 C C . LYS A 1 51 ? -6.846 -3.797 2.156 1.00 0.00 51 LYS A C 5
ATOM 4302 O O . LYS A 1 51 ? -6.366 -4.613 2.944 1.00 0.00 51 LYS A O 5
ATOM 4321 N N . CYS A 1 52 ? -6.734 -2.483 2.318 1.00 0.00 52 CYS A N 5
ATOM 4322 C CA . CYS A 1 52 ? -6.023 -1.910 3.455 1.00 0.00 52 CYS A CA 5
ATOM 4323 C C . CYS A 1 52 ? -6.337 -2.679 4.735 1.00 0.00 52 CYS A C 5
ATOM 4324 O O . CYS A 1 52 ? -7.399 -3.286 4.881 1.00 0.00 52 CYS A O 5
ATOM 4331 N N . PRO A 1 53 ? -5.392 -2.653 5.687 1.00 0.00 53 PRO A N 5
ATOM 4332 C CA . PRO A 1 53 ? -5.545 -3.342 6.972 1.00 0.00 53 PRO A CA 5
ATOM 4333 C C . PRO A 1 53 ? -6.596 -2.685 7.860 1.00 0.00 53 PRO A C 5
ATOM 4334 O O . PRO A 1 53 ? -6.923 -3.194 8.932 1.00 0.00 53 PRO A O 5
ATOM 4345 N N . SER A 1 54 ? -7.121 -1.551 7.408 1.00 0.00 54 SER A N 5
ATOM 4346 C CA . SER A 1 54 ? -8.133 -0.822 8.164 1.00 0.00 54 SER A CA 5
ATOM 4347 C C . SER A 1 54 ? -9.498 -1.492 8.031 1.00 0.00 54 SER A C 5
ATOM 4348 O O . SER A 1 54 ? -10.209 -1.681 9.018 1.00 0.00 54 SER A O 5
ATOM 4356 N N . CYS A 1 55 ? -9.857 -1.848 6.802 1.00 0.00 55 CYS A N 5
ATOM 4357 C CA . CYS A 1 55 ? -11.135 -2.496 6.536 1.00 0.00 55 CYS A CA 5
ATOM 4358 C C . CYS A 1 55 ? -11.031 -4.006 6.730 1.00 0.00 55 CYS A C 5
ATOM 4359 O O . CYS A 1 55 ? -11.835 -4.609 7.441 1.00 0.00 55 CYS A O 5
ATOM 4366 N N . SER A 1 56 ? -10.033 -4.611 6.094 1.00 0.00 56 SER A N 5
ATOM 4367 C CA . SER A 1 56 ? -9.824 -6.051 6.193 1.00 0.00 56 SER A CA 5
ATOM 4368 C C . SER A 1 56 ? -9.942 -6.518 7.641 1.00 0.00 56 SER A C 5
ATOM 4369 O O . SER A 1 56 ? -10.300 -7.665 7.907 1.00 0.00 56 SER A O 5
ATOM 4377 N N . ASN A 1 57 ? -9.637 -5.621 8.573 1.00 0.00 57 ASN A N 5
ATOM 4378 C CA . ASN A 1 57 ? -9.708 -5.940 9.994 1.00 0.00 57 ASN A CA 5
ATOM 4379 C C . ASN A 1 57 ? -11.158 -6.050 10.455 1.00 0.00 57 ASN A C 5
ATOM 4380 O O . ASN A 1 57 ? -11.642 -7.138 10.769 1.00 0.00 57 ASN A O 5
ATOM 4391 N N . LYS A 1 58 ? -11.848 -4.915 10.494 1.00 0.00 58 LYS A N 5
ATOM 4392 C CA . LYS A 1 58 ? -13.244 -4.881 10.914 1.00 0.00 58 LYS A CA 5
ATOM 4393 C C . LYS A 1 58 ? -14.015 -6.064 10.337 1.00 0.00 58 LYS A C 5
ATOM 4394 O O . LYS A 1 58 ? -13.764 -6.491 9.210 1.00 0.00 58 LYS A O 5
ATOM 4413 N N . SER A 1 59 ? -14.955 -6.590 11.116 1.00 0.00 59 SER A N 5
ATOM 4414 C CA . SER A 1 59 ? -15.761 -7.725 10.683 1.00 0.00 59 SER A CA 5
ATOM 4415 C C . SER A 1 59 ? -16.697 -7.324 9.547 1.00 0.00 59 SER A C 5
ATOM 4416 O O . SER A 1 59 ? -16.806 -6.148 9.203 1.00 0.00 59 SER A O 5
ATOM 4424 N N . GLY A 1 60 ? -17.372 -8.313 8.969 1.00 0.00 60 GLY A N 5
ATOM 4425 C CA . GLY A 1 60 ? -18.291 -8.045 7.878 1.00 0.00 60 GLY A CA 5
ATOM 4426 C C . GLY A 1 60 ? -19.739 -8.037 8.328 1.00 0.00 60 GLY A C 5
ATOM 4427 O O . GLY A 1 60 ? -20.262 -7.022 8.789 1.00 0.00 60 GLY A O 5
ATOM 4431 N N . PRO A 1 61 ? -20.411 -9.190 8.193 1.00 0.00 61 PRO A N 5
ATOM 4432 C CA . PRO A 1 61 ? -21.816 -9.337 8.583 1.00 0.00 61 PRO A CA 5
ATOM 4433 C C . PRO A 1 61 ? -22.007 -9.288 10.095 1.00 0.00 61 PRO A C 5
ATOM 4434 O O . PRO A 1 61 ? -21.037 -9.305 10.853 1.00 0.00 61 PRO A O 5
ATOM 4445 N N . SER A 1 62 ? -23.263 -9.229 10.527 1.00 0.00 62 SER A N 5
ATOM 4446 C CA . SER A 1 62 ? -23.580 -9.175 11.949 1.00 0.00 62 SER A CA 5
ATOM 4447 C C . SER A 1 62 ? -23.758 -10.579 12.520 1.00 0.00 62 SER A C 5
ATOM 4448 O O . SER A 1 62 ? -24.864 -11.118 12.536 1.00 0.00 62 SER A O 5
ATOM 4456 N N . SER A 1 63 ? -22.660 -11.164 12.987 1.00 0.00 63 SER A N 5
ATOM 4457 C CA . SER A 1 63 ? -22.692 -12.507 13.555 1.00 0.00 63 SER A CA 5
ATOM 4458 C C . SER A 1 63 ? -22.606 -12.455 15.077 1.00 0.00 63 SER A C 5
ATOM 4459 O O . SER A 1 63 ? -21.926 -13.269 15.700 1.00 0.00 63 SER A O 5
ATOM 4467 N N . GLY A 1 64 ? -23.300 -11.489 15.671 1.00 0.00 64 GLY A N 5
ATOM 4468 C CA . GLY A 1 64 ? -23.289 -11.346 17.115 1.00 0.00 64 GLY A CA 5
ATOM 4469 C C . GLY A 1 64 ? -21.948 -10.874 17.641 1.00 0.00 64 GLY A C 5
ATOM 4470 O O . GLY A 1 64 ? -21.904 -10.266 18.708 1.00 0.00 64 GLY A O 5
ATOM 4476 N N . GLY A 1 1 ? -0.247 27.870 3.357 1.00 0.00 1 GLY A N 6
ATOM 4477 C CA . GLY A 1 1 ? 0.078 26.831 2.398 1.00 0.00 1 GLY A CA 6
ATOM 4478 C C . GLY A 1 1 ? -0.366 25.457 2.859 1.00 0.00 1 GLY A C 6
ATOM 4479 O O . GLY A 1 1 ? 0.436 24.525 2.918 1.00 0.00 1 GLY A O 6
ATOM 4483 N N . SER A 1 2 ? -1.648 25.330 3.188 1.00 0.00 2 SER A N 6
ATOM 4484 C CA . SER A 1 2 ? -2.196 24.061 3.652 1.00 0.00 2 SER A CA 6
ATOM 4485 C C . SER A 1 2 ? -2.380 23.091 2.488 1.00 0.00 2 SER A C 6
ATOM 4486 O O . SER A 1 2 ? -2.844 23.473 1.415 1.00 0.00 2 SER A O 6
ATOM 4494 N N . SER A 1 3 ? -2.011 21.834 2.711 1.00 0.00 3 SER A N 6
ATOM 4495 C CA . SER A 1 3 ? -2.131 20.808 1.681 1.00 0.00 3 SER A CA 6
ATOM 4496 C C . SER A 1 3 ? -3.417 20.007 1.859 1.00 0.00 3 SER A C 6
ATOM 4497 O O . SER A 1 3 ? -3.423 18.784 1.727 1.00 0.00 3 SER A O 6
ATOM 4505 N N . GLY A 1 4 ? -4.507 20.708 2.160 1.00 0.00 4 GLY A N 6
ATOM 4506 C CA . GLY A 1 4 ? -5.784 20.047 2.351 1.00 0.00 4 GLY A CA 6
ATOM 4507 C C . GLY A 1 4 ? -5.779 19.109 3.541 1.00 0.00 4 GLY A C 6
ATOM 4508 O O . GLY A 1 4 ? -5.519 17.914 3.397 1.00 0.00 4 GLY A O 6
ATOM 4512 N N . SER A 1 5 ? -6.066 19.650 4.721 1.00 0.00 5 SER A N 6
ATOM 4513 C CA . SER A 1 5 ? -6.087 18.853 5.942 1.00 0.00 5 SER A CA 6
ATOM 4514 C C . SER A 1 5 ? -7.409 18.103 6.078 1.00 0.00 5 SER A C 6
ATOM 4515 O O . SER A 1 5 ? -8.053 18.142 7.126 1.00 0.00 5 SER A O 6
ATOM 4523 N N . SER A 1 6 ? -7.806 17.420 5.009 1.00 0.00 6 SER A N 6
ATOM 4524 C CA . SER A 1 6 ? -9.052 16.662 5.006 1.00 0.00 6 SER A CA 6
ATOM 4525 C C . SER A 1 6 ? -8.814 15.226 4.549 1.00 0.00 6 SER A C 6
ATOM 4526 O O . SER A 1 6 ? -9.614 14.659 3.805 1.00 0.00 6 SER A O 6
ATOM 4534 N N . GLY A 1 7 ? -7.707 14.644 5.000 1.00 0.00 7 GLY A N 6
ATOM 4535 C CA . GLY A 1 7 ? -7.383 13.279 4.628 1.00 0.00 7 GLY A CA 6
ATOM 4536 C C . GLY A 1 7 ? -5.931 12.935 4.898 1.00 0.00 7 GLY A C 6
ATOM 4537 O O . GLY A 1 7 ? -5.026 13.579 4.369 1.00 0.00 7 GLY A O 6
ATOM 4541 N N . GLN A 1 8 ? -5.710 11.917 5.724 1.00 0.00 8 GLN A N 6
ATOM 4542 C CA . GLN A 1 8 ? -4.358 11.491 6.064 1.00 0.00 8 GLN A CA 6
ATOM 4543 C C . GLN A 1 8 ? -4.301 9.982 6.278 1.00 0.00 8 GLN A C 6
ATOM 4544 O O . GLN A 1 8 ? -5.334 9.317 6.364 1.00 0.00 8 GLN A O 6
ATOM 4558 N N . CYS A 1 9 ? -3.088 9.446 6.363 1.00 0.00 9 CYS A N 6
ATOM 4559 C CA . CYS A 1 9 ? -2.895 8.016 6.566 1.00 0.00 9 CYS A CA 6
ATOM 4560 C C . CYS A 1 9 ? -3.517 7.565 7.885 1.00 0.00 9 CYS A C 6
ATOM 4561 O O . CYS A 1 9 ? -3.343 8.210 8.918 1.00 0.00 9 CYS A O 6
ATOM 4568 N N . GLY A 1 10 ? -4.242 6.451 7.841 1.00 0.00 10 GLY A N 6
ATOM 4569 C CA . GLY A 1 10 ? -4.878 5.932 9.037 1.00 0.00 10 GLY A CA 6
ATOM 4570 C C . GLY A 1 10 ? -3.919 5.147 9.909 1.00 0.00 10 GLY A C 6
ATOM 4571 O O . GLY A 1 10 ? -4.058 5.124 11.132 1.00 0.00 10 GLY A O 6
ATOM 4575 N N . ALA A 1 11 ? -2.944 4.499 9.280 1.00 0.00 11 ALA A N 6
ATOM 4576 C CA . ALA A 1 11 ? -1.958 3.709 10.007 1.00 0.00 11 ALA A CA 6
ATOM 4577 C C . ALA A 1 11 ? -1.135 4.585 10.945 1.00 0.00 11 ALA A C 6
ATOM 4578 O O . ALA A 1 11 ? -1.091 4.350 12.153 1.00 0.00 11 ALA A O 6
ATOM 4585 N N . CYS A 1 12 ? -0.484 5.597 10.382 1.00 0.00 12 CYS A N 6
ATOM 4586 C CA . CYS A 1 12 ? 0.339 6.509 11.167 1.00 0.00 12 CYS A CA 6
ATOM 4587 C C . CYS A 1 12 ? -0.208 7.932 11.099 1.00 0.00 12 CYS A C 6
ATOM 4588 O O . CYS A 1 12 ? -0.339 8.608 12.118 1.00 0.00 12 CYS A O 6
ATOM 4595 N N . GLY A 1 13 ? -0.527 8.380 9.888 1.00 0.00 13 GLY A N 6
ATOM 4596 C CA . GLY A 1 13 ? -1.057 9.719 9.709 1.00 0.00 13 GLY A CA 6
ATOM 4597 C C . GLY A 1 13 ? 0.030 10.741 9.436 1.00 0.00 13 GLY A C 6
ATOM 4598 O O . GLY A 1 13 ? -0.041 11.873 9.912 1.00 0.00 13 GLY A O 6
ATOM 4602 N N . GLU A 1 14 ? 1.038 10.339 8.668 1.00 0.00 14 GLU A N 6
ATOM 4603 C CA . GLU A 1 14 ? 2.145 11.228 8.335 1.00 0.00 14 GLU A CA 6
ATOM 4604 C C . GLU A 1 14 ? 1.672 12.377 7.448 1.00 0.00 14 GLU A C 6
ATOM 4605 O O . GLU A 1 14 ? 0.588 12.321 6.868 1.00 0.00 14 GLU A O 6
ATOM 4617 N N . SER A 1 15 ? 2.494 13.416 7.348 1.00 0.00 15 SER A N 6
ATOM 4618 C CA . SER A 1 15 ? 2.160 14.580 6.536 1.00 0.00 15 SER A CA 6
ATOM 4619 C C . SER A 1 15 ? 2.462 14.320 5.063 1.00 0.00 15 SER A C 6
ATOM 4620 O O . SER A 1 15 ? 3.309 13.491 4.729 1.00 0.00 15 SER A O 6
ATOM 4628 N N . TYR A 1 16 ? 1.763 15.033 4.188 1.00 0.00 16 TYR A N 6
ATOM 4629 C CA . TYR A 1 16 ? 1.953 14.879 2.750 1.00 0.00 16 TYR A CA 6
ATOM 4630 C C . TYR A 1 16 ? 3.437 14.805 2.402 1.00 0.00 16 TYR A C 6
ATOM 4631 O O . TYR A 1 16 ? 4.160 15.795 2.505 1.00 0.00 16 TYR A O 6
ATOM 4649 N N . ALA A 1 17 ? 3.882 13.623 1.989 1.00 0.00 17 ALA A N 6
ATOM 4650 C CA . ALA A 1 17 ? 5.278 13.418 1.622 1.00 0.00 17 ALA A CA 6
ATOM 4651 C C . ALA A 1 17 ? 5.466 13.493 0.111 1.00 0.00 17 ALA A C 6
ATOM 4652 O O . ALA A 1 17 ? 4.494 13.552 -0.642 1.00 0.00 17 ALA A O 6
ATOM 4659 N N . ALA A 1 18 ? 6.721 13.491 -0.326 1.00 0.00 18 ALA A N 6
ATOM 4660 C CA . ALA A 1 18 ? 7.035 13.557 -1.748 1.00 0.00 18 ALA A CA 6
ATOM 4661 C C . ALA A 1 18 ? 7.701 12.271 -2.223 1.00 0.00 18 ALA A C 6
ATOM 4662 O O . ALA A 1 18 ? 7.221 11.617 -3.150 1.00 0.00 18 ALA A O 6
ATOM 4669 N N . ASP A 1 19 ? 8.809 11.913 -1.585 1.00 0.00 19 ASP A N 6
ATOM 4670 C CA . ASP A 1 19 ? 9.542 10.704 -1.942 1.00 0.00 19 ASP A CA 6
ATOM 4671 C C . ASP A 1 19 ? 9.054 9.511 -1.125 1.00 0.00 19 ASP A C 6
ATOM 4672 O O . ASP A 1 19 ? 9.670 9.139 -0.127 1.00 0.00 19 ASP A O 6
ATOM 4681 N N . GLU A 1 20 ? 7.945 8.919 -1.556 1.00 0.00 20 GLU A N 6
ATOM 4682 C CA . GLU A 1 20 ? 7.375 7.770 -0.862 1.00 0.00 20 GLU A CA 6
ATOM 4683 C C . GLU A 1 20 ? 6.398 7.020 -1.763 1.00 0.00 20 GLU A C 6
ATOM 4684 O O . GLU A 1 20 ? 6.060 7.483 -2.852 1.00 0.00 20 GLU A O 6
ATOM 4696 N N . PHE A 1 21 ? 5.948 5.858 -1.300 1.00 0.00 21 PHE A N 6
ATOM 4697 C CA . PHE A 1 21 ? 5.012 5.042 -2.064 1.00 0.00 21 PHE A CA 6
ATOM 4698 C C . PHE A 1 21 ? 3.719 4.823 -1.283 1.00 0.00 21 PHE A C 6
ATOM 4699 O O . PHE A 1 21 ? 3.717 4.182 -0.233 1.00 0.00 21 PHE A O 6
ATOM 4716 N N . TRP A 1 22 ? 2.622 5.361 -1.804 1.00 0.00 22 TRP A N 6
ATOM 4717 C CA . TRP A 1 22 ? 1.323 5.226 -1.156 1.00 0.00 22 TRP A CA 6
ATOM 4718 C C . TRP A 1 22 ? 0.476 4.164 -1.850 1.00 0.00 22 TRP A C 6
ATOM 4719 O O . TRP A 1 22 ? 0.698 3.848 -3.020 1.00 0.00 22 TRP A O 6
ATOM 4740 N N . ILE A 1 23 ? -0.493 3.619 -1.124 1.00 0.00 23 ILE A N 6
ATOM 4741 C CA . ILE A 1 23 ? -1.373 2.594 -1.672 1.00 0.00 23 ILE A CA 6
ATOM 4742 C C . ILE A 1 23 ? -2.790 3.127 -1.857 1.00 0.00 23 ILE A C 6
ATOM 4743 O O . ILE A 1 23 ? -3.210 4.056 -1.166 1.00 0.00 23 ILE A O 6
ATOM 4759 N N . CYS A 1 24 ? -3.522 2.533 -2.792 1.00 0.00 24 CYS A N 6
ATOM 4760 C CA . CYS A 1 24 ? -4.893 2.947 -3.068 1.00 0.00 24 CYS A CA 6
ATOM 4761 C C . CYS A 1 24 ? -5.867 1.798 -2.830 1.00 0.00 24 CYS A C 6
ATOM 4762 O O . CYS A 1 24 ? -5.901 0.831 -3.592 1.00 0.00 24 CYS A O 6
ATOM 4770 N N . CYS A 1 25 ? -6.656 1.909 -1.767 1.00 0.00 25 CYS A N 6
ATOM 4771 C CA . CYS A 1 25 ? -7.630 0.879 -1.426 1.00 0.00 25 CYS A CA 6
ATOM 4772 C C . CYS A 1 25 ? -8.850 0.960 -2.338 1.00 0.00 25 CYS A C 6
ATOM 4773 O O . CYS A 1 25 ? -9.087 1.980 -2.986 1.00 0.00 25 CYS A O 6
ATOM 4780 N N . ASP A 1 26 ? -9.621 -0.121 -2.383 1.00 0.00 26 ASP A N 6
ATOM 4781 C CA . ASP A 1 26 ? -10.818 -0.172 -3.215 1.00 0.00 26 ASP A CA 6
ATOM 4782 C C . ASP A 1 26 ? -12.074 0.035 -2.373 1.00 0.00 26 ASP A C 6
ATOM 4783 O O . ASP A 1 26 ? -13.049 0.631 -2.830 1.00 0.00 26 ASP A O 6
ATOM 4792 N N . LEU A 1 27 ? -12.043 -0.463 -1.142 1.00 0.00 27 LEU A N 6
ATOM 4793 C CA . LEU A 1 27 ? -13.179 -0.334 -0.236 1.00 0.00 27 LEU A CA 6
ATOM 4794 C C . LEU A 1 27 ? -13.261 1.077 0.337 1.00 0.00 27 LEU A C 6
ATOM 4795 O O . LEU A 1 27 ? -14.226 1.802 0.093 1.00 0.00 27 LEU A O 6
ATOM 4811 N N . CYS A 1 28 ? -12.242 1.462 1.098 1.00 0.00 28 CYS A N 6
ATOM 4812 C CA . CYS A 1 28 ? -12.197 2.787 1.704 1.00 0.00 28 CYS A CA 6
ATOM 4813 C C . CYS A 1 28 ? -11.665 3.820 0.715 1.00 0.00 28 CYS A C 6
ATOM 4814 O O . CYS A 1 28 ? -12.108 4.968 0.704 1.00 0.00 28 CYS A O 6
ATOM 4821 N N . GLU A 1 29 ? -10.714 3.402 -0.114 1.00 0.00 29 GLU A N 6
ATOM 4822 C CA . GLU A 1 29 ? -10.122 4.291 -1.106 1.00 0.00 29 GLU A CA 6
ATOM 4823 C C . GLU A 1 29 ? -9.414 5.464 -0.433 1.00 0.00 29 GLU A C 6
ATOM 4824 O O . GLU A 1 29 ? -9.476 6.596 -0.910 1.00 0.00 29 GLU A O 6
ATOM 4836 N N . MET A 1 30 ? -8.742 5.182 0.679 1.00 0.00 30 MET A N 6
ATOM 4837 C CA . MET A 1 30 ? -8.022 6.213 1.418 1.00 0.00 30 MET A CA 6
ATOM 4838 C C . MET A 1 30 ? -6.582 6.325 0.930 1.00 0.00 30 MET A C 6
ATOM 4839 O O . MET A 1 30 ? -6.185 5.654 -0.023 1.00 0.00 30 MET A O 6
ATOM 4853 N N . TRP A 1 31 ? -5.804 7.177 1.589 1.00 0.00 31 TRP A N 6
ATOM 4854 C CA . TRP A 1 31 ? -4.407 7.377 1.221 1.00 0.00 31 TRP A CA 6
ATOM 4855 C C . TRP A 1 31 ? -3.477 6.860 2.313 1.00 0.00 31 TRP A C 6
ATOM 4856 O O . TRP A 1 31 ? -3.191 7.564 3.282 1.00 0.00 31 TRP A O 6
ATOM 4877 N N . PHE A 1 32 ? -3.008 5.627 2.151 1.00 0.00 32 PHE A N 6
ATOM 4878 C CA . PHE A 1 32 ? -2.111 5.017 3.125 1.00 0.00 32 PHE A CA 6
ATOM 4879 C C . PHE A 1 32 ? -0.688 4.936 2.578 1.00 0.00 32 PHE A C 6
ATOM 4880 O O . PHE A 1 32 ? -0.415 5.377 1.461 1.00 0.00 32 PHE A O 6
ATOM 4897 N N . HIS A 1 33 ? 0.214 4.370 3.373 1.00 0.00 33 HIS A N 6
ATOM 4898 C CA . HIS A 1 33 ? 1.609 4.231 2.970 1.00 0.00 33 HIS A CA 6
ATOM 4899 C C . HIS A 1 33 ? 1.961 2.767 2.726 1.00 0.00 33 HIS A C 6
ATOM 4900 O O . HIS A 1 33 ? 1.671 1.903 3.553 1.00 0.00 33 HIS A O 6
ATOM 4914 N N . GLY A 1 34 ? 2.586 2.495 1.585 1.00 0.00 34 GLY A N 6
ATOM 4915 C CA . GLY A 1 34 ? 2.966 1.135 1.253 1.00 0.00 34 GLY A CA 6
ATOM 4916 C C . GLY A 1 34 ? 3.474 0.364 2.455 1.00 0.00 34 GLY A C 6
ATOM 4917 O O . GLY A 1 34 ? 2.944 -0.694 2.794 1.00 0.00 34 GLY A O 6
ATOM 4921 N N . LYS A 1 35 ? 4.506 0.895 3.103 1.00 0.00 35 LYS A N 6
ATOM 4922 C CA . LYS A 1 35 ? 5.087 0.251 4.275 1.00 0.00 35 LYS A CA 6
ATOM 4923 C C . LYS A 1 35 ? 4.042 0.071 5.371 1.00 0.00 35 LYS A C 6
ATOM 4924 O O . LYS A 1 35 ? 4.037 -0.938 6.078 1.00 0.00 35 LYS A O 6
ATOM 4943 N N . CYS A 1 36 ? 3.158 1.053 5.507 1.00 0.00 36 CYS A N 6
ATOM 4944 C CA . CYS A 1 36 ? 2.107 1.003 6.516 1.00 0.00 36 CYS A CA 6
ATOM 4945 C C . CYS A 1 36 ? 1.138 -0.141 6.235 1.00 0.00 36 CYS A C 6
ATOM 4946 O O . CYS A 1 36 ? 0.744 -0.873 7.144 1.00 0.00 36 CYS A O 6
ATOM 4953 N N . VAL A 1 37 ? 0.757 -0.291 4.970 1.00 0.00 37 VAL A N 6
ATOM 4954 C CA . VAL A 1 37 ? -0.165 -1.347 4.569 1.00 0.00 37 VAL A CA 6
ATOM 4955 C C . VAL A 1 37 ? 0.553 -2.686 4.448 1.00 0.00 37 VAL A C 6
ATOM 4956 O O . VAL A 1 37 ? -0.014 -3.665 3.962 1.00 0.00 37 VAL A O 6
ATOM 4969 N N . LYS A 1 38 ? 1.805 -2.723 4.892 1.00 0.00 38 LYS A N 6
ATOM 4970 C CA . LYS A 1 38 ? 2.602 -3.942 4.836 1.00 0.00 38 LYS A CA 6
ATOM 4971 C C . LYS A 1 38 ? 2.818 -4.385 3.392 1.00 0.00 38 LYS A C 6
ATOM 4972 O O . LYS A 1 38 ? 2.647 -5.558 3.061 1.00 0.00 38 LYS A O 6
ATOM 4991 N N . ILE A 1 39 ? 3.196 -3.439 2.539 1.00 0.00 39 ILE A N 6
ATOM 4992 C CA . ILE A 1 39 ? 3.438 -3.733 1.132 1.00 0.00 39 ILE A CA 6
ATOM 4993 C C . ILE A 1 39 ? 4.674 -3.000 0.622 1.00 0.00 39 ILE A C 6
ATOM 4994 O O . ILE A 1 39 ? 4.985 -1.896 1.071 1.00 0.00 39 ILE A O 6
ATOM 5010 N N . THR A 1 40 ? 5.376 -3.620 -0.322 1.00 0.00 40 THR A N 6
ATOM 5011 C CA . THR A 1 40 ? 6.577 -3.027 -0.895 1.00 0.00 40 THR A CA 6
ATOM 5012 C C . THR A 1 40 ? 6.267 -2.311 -2.204 1.00 0.00 40 THR A C 6
ATOM 5013 O O . THR A 1 40 ? 5.315 -2.643 -2.911 1.00 0.00 40 THR A O 6
ATOM 5024 N N . PRO A 1 41 ? 7.088 -1.304 -2.538 1.00 0.00 41 PRO A N 6
ATOM 5025 C CA . PRO A 1 41 ? 6.922 -0.520 -3.766 1.00 0.00 41 PRO A CA 6
ATOM 5026 C C . PRO A 1 41 ? 7.244 -1.329 -5.018 1.00 0.00 41 PRO A C 6
ATOM 5027 O O . PRO A 1 41 ? 6.904 -0.930 -6.131 1.00 0.00 41 PRO A O 6
ATOM 5038 N N . ALA A 1 42 ? 7.903 -2.468 -4.827 1.00 0.00 42 ALA A N 6
ATOM 5039 C CA . ALA A 1 42 ? 8.269 -3.334 -5.941 1.00 0.00 42 ALA A CA 6
ATOM 5040 C C . ALA A 1 42 ? 7.204 -4.398 -6.183 1.00 0.00 42 ALA A C 6
ATOM 5041 O O . ALA A 1 42 ? 7.064 -4.909 -7.294 1.00 0.00 42 ALA A O 6
ATOM 5048 N N . ARG A 1 43 ? 6.456 -4.728 -5.135 1.00 0.00 43 ARG A N 6
ATOM 5049 C CA . ARG A 1 43 ? 5.405 -5.734 -5.233 1.00 0.00 43 ARG A CA 6
ATOM 5050 C C . ARG A 1 43 ? 4.091 -5.105 -5.688 1.00 0.00 43 ARG A C 6
ATOM 5051 O O . ARG A 1 43 ? 3.298 -5.737 -6.384 1.00 0.00 43 ARG A O 6
ATOM 5072 N N . ALA A 1 44 ? 3.869 -3.857 -5.289 1.00 0.00 44 ALA A N 6
ATOM 5073 C CA . ALA A 1 44 ? 2.653 -3.142 -5.657 1.00 0.00 44 ALA A CA 6
ATOM 5074 C C . ALA A 1 44 ? 2.349 -3.304 -7.142 1.00 0.00 44 ALA A C 6
ATOM 5075 O O . ALA A 1 44 ? 1.216 -3.593 -7.525 1.00 0.00 44 ALA A O 6
ATOM 5082 N N . GLU A 1 45 ? 3.369 -3.115 -7.974 1.00 0.00 45 GLU A N 6
ATOM 5083 C CA . GLU A 1 45 ? 3.209 -3.240 -9.418 1.00 0.00 45 GLU A CA 6
ATOM 5084 C C . GLU A 1 45 ? 2.415 -4.494 -9.772 1.00 0.00 45 GLU A C 6
ATOM 5085 O O . GLU A 1 45 ? 1.717 -4.536 -10.785 1.00 0.00 45 GLU A O 6
ATOM 5097 N N . HIS A 1 46 ? 2.527 -5.515 -8.928 1.00 0.00 46 HIS A N 6
ATOM 5098 C CA . HIS A 1 46 ? 1.820 -6.772 -9.151 1.00 0.00 46 HIS A CA 6
ATOM 5099 C C . HIS A 1 46 ? 0.434 -6.736 -8.513 1.00 0.00 46 HIS A C 6
ATOM 5100 O O . HIS A 1 46 ? -0.517 -7.314 -9.040 1.00 0.00 46 HIS A O 6
ATOM 5115 N N . ILE A 1 47 ? 0.328 -6.054 -7.378 1.00 0.00 47 ILE A N 6
ATOM 5116 C CA . ILE A 1 47 ? -0.941 -5.943 -6.670 1.00 0.00 47 ILE A CA 6
ATOM 5117 C C . ILE A 1 47 ? -1.917 -5.048 -7.427 1.00 0.00 47 ILE A C 6
ATOM 5118 O O . ILE A 1 47 ? -1.545 -3.984 -7.922 1.00 0.00 47 ILE A O 6
ATOM 5134 N N . LYS A 1 48 ? -3.168 -5.486 -7.513 1.00 0.00 48 LYS A N 6
ATOM 5135 C CA . LYS A 1 48 ? -4.200 -4.725 -8.207 1.00 0.00 48 LYS A CA 6
ATOM 5136 C C . LYS A 1 48 ? -5.057 -3.943 -7.217 1.00 0.00 48 LYS A C 6
ATOM 5137 O O . LYS A 1 48 ? -5.064 -2.712 -7.225 1.00 0.00 48 LYS A O 6
ATOM 5156 N N . GLN A 1 49 ? -5.778 -4.666 -6.366 1.00 0.00 49 GLN A N 6
ATOM 5157 C CA . GLN A 1 49 ? -6.638 -4.038 -5.370 1.00 0.00 49 GLN A CA 6
ATOM 5158 C C . GLN A 1 49 ? -6.448 -4.684 -4.001 1.00 0.00 49 GLN A C 6
ATOM 5159 O O . GLN A 1 49 ? -7.186 -5.594 -3.625 1.00 0.00 49 GLN A O 6
ATOM 5173 N N . TYR A 1 50 ? -5.452 -4.208 -3.262 1.00 0.00 50 TYR A N 6
ATOM 5174 C CA . TYR A 1 50 ? -5.163 -4.741 -1.936 1.00 0.00 50 TYR A CA 6
ATOM 5175 C C . TYR A 1 50 ? -6.164 -4.220 -0.909 1.00 0.00 50 TYR A C 6
ATOM 5176 O O . TYR A 1 50 ? -6.693 -3.117 -1.043 1.00 0.00 50 TYR A O 6
ATOM 5194 N N . LYS A 1 51 ? -6.418 -5.024 0.119 1.00 0.00 51 LYS A N 6
ATOM 5195 C CA . LYS A 1 51 ? -7.354 -4.646 1.172 1.00 0.00 51 LYS A CA 6
ATOM 5196 C C . LYS A 1 51 ? -6.617 -4.046 2.365 1.00 0.00 51 LYS A C 6
ATOM 5197 O O . LYS A 1 51 ? -6.070 -4.769 3.198 1.00 0.00 51 LYS A O 6
ATOM 5216 N N . CYS A 1 52 ? -6.607 -2.719 2.442 1.00 0.00 52 CYS A N 6
ATOM 5217 C CA . CYS A 1 52 ? -5.938 -2.021 3.533 1.00 0.00 52 CYS A CA 6
ATOM 5218 C C . CYS A 1 52 ? -6.273 -2.663 4.876 1.00 0.00 52 CYS A C 6
ATOM 5219 O O . CYS A 1 52 ? -7.321 -3.286 5.050 1.00 0.00 52 CYS A O 6
ATOM 5226 N N . PRO A 1 53 ? -5.363 -2.508 5.849 1.00 0.00 53 PRO A N 6
ATOM 5227 C CA . PRO A 1 53 ? -5.540 -3.065 7.194 1.00 0.00 53 PRO A CA 6
ATOM 5228 C C . PRO A 1 53 ? -6.641 -2.354 7.975 1.00 0.00 53 PRO A C 6
ATOM 5229 O O . PRO A 1 53 ? -6.940 -2.717 9.113 1.00 0.00 53 PRO A O 6
ATOM 5240 N N . SER A 1 54 ? -7.239 -1.341 7.357 1.00 0.00 54 SER A N 6
ATOM 5241 C CA . SER A 1 54 ? -8.305 -0.578 7.996 1.00 0.00 54 SER A CA 6
ATOM 5242 C C . SER A 1 54 ? -9.657 -1.255 7.790 1.00 0.00 54 SER A C 6
ATOM 5243 O O . SER A 1 54 ? -10.490 -1.291 8.696 1.00 0.00 54 SER A O 6
ATOM 5251 N N . CYS A 1 55 ? -9.867 -1.790 6.592 1.00 0.00 55 CYS A N 6
ATOM 5252 C CA . CYS A 1 55 ? -11.116 -2.465 6.264 1.00 0.00 55 CYS A CA 6
ATOM 5253 C C . CYS A 1 55 ? -11.024 -3.958 6.568 1.00 0.00 55 CYS A C 6
ATOM 5254 O O . CYS A 1 55 ? -11.931 -4.538 7.164 1.00 0.00 55 CYS A O 6
ATOM 5261 N N . SER A 1 56 ? -9.921 -4.573 6.153 1.00 0.00 56 SER A N 6
ATOM 5262 C CA . SER A 1 56 ? -9.711 -5.999 6.377 1.00 0.00 56 SER A CA 6
ATOM 5263 C C . SER A 1 56 ? -9.814 -6.336 7.861 1.00 0.00 56 SER A C 6
ATOM 5264 O O . SER A 1 56 ? -10.263 -7.420 8.233 1.00 0.00 56 SER A O 6
ATOM 5272 N N . ASN A 1 57 ? -9.394 -5.400 8.705 1.00 0.00 57 ASN A N 6
ATOM 5273 C CA . ASN A 1 57 ? -9.438 -5.597 10.150 1.00 0.00 57 ASN A CA 6
ATOM 5274 C C . ASN A 1 57 ? -10.783 -5.157 10.718 1.00 0.00 57 ASN A C 6
ATOM 5275 O O . ASN A 1 57 ? -10.853 -4.586 11.807 1.00 0.00 57 ASN A O 6
ATOM 5286 N N . LYS A 1 58 ? -11.851 -5.425 9.974 1.00 0.00 58 LYS A N 6
ATOM 5287 C CA . LYS A 1 58 ? -13.195 -5.059 10.403 1.00 0.00 58 LYS A CA 6
ATOM 5288 C C . LYS A 1 58 ? -13.858 -6.209 11.155 1.00 0.00 58 LYS A C 6
ATOM 5289 O O . LYS A 1 58 ? -14.525 -5.998 12.168 1.00 0.00 58 LYS A O 6
ATOM 5308 N N . SER A 1 59 ? -13.669 -7.425 10.653 1.00 0.00 59 SER A N 6
ATOM 5309 C CA . SER A 1 59 ? -14.251 -8.608 11.277 1.00 0.00 59 SER A CA 6
ATOM 5310 C C . SER A 1 59 ? -13.505 -8.969 12.557 1.00 0.00 59 SER A C 6
ATOM 5311 O O . SER A 1 59 ? -12.421 -8.453 12.824 1.00 0.00 59 SER A O 6
ATOM 5319 N N . GLY A 1 60 ? -14.095 -9.862 13.347 1.00 0.00 60 GLY A N 6
ATOM 5320 C CA . GLY A 1 60 ? -13.474 -10.278 14.591 1.00 0.00 60 GLY A CA 6
ATOM 5321 C C . GLY A 1 60 ? -12.227 -11.110 14.365 1.00 0.00 60 GLY A C 6
ATOM 5322 O O . GLY A 1 60 ? -11.373 -10.777 13.543 1.00 0.00 60 GLY A O 6
ATOM 5326 N N . PRO A 1 61 ? -12.109 -12.220 15.109 1.00 0.00 61 PRO A N 6
ATOM 5327 C CA . PRO A 1 61 ? -10.959 -13.124 15.005 1.00 0.00 61 PRO A CA 6
ATOM 5328 C C . PRO A 1 61 ? -10.941 -13.888 13.686 1.00 0.00 61 PRO A C 6
ATOM 5329 O O . PRO A 1 61 ? -10.051 -14.703 13.442 1.00 0.00 61 PRO A O 6
ATOM 5340 N N . SER A 1 62 ? -11.928 -13.619 12.837 1.00 0.00 62 SER A N 6
ATOM 5341 C CA . SER A 1 62 ? -12.026 -14.284 11.544 1.00 0.00 62 SER A CA 6
ATOM 5342 C C . SER A 1 62 ? -10.641 -14.560 10.968 1.00 0.00 62 SER A C 6
ATOM 5343 O O . SER A 1 62 ? -9.741 -13.725 11.059 1.00 0.00 62 SER A O 6
ATOM 5351 N N . SER A 1 63 ? -10.477 -15.738 10.374 1.00 0.00 63 SER A N 6
ATOM 5352 C CA . SER A 1 63 ? -9.201 -16.127 9.786 1.00 0.00 63 SER A CA 6
ATOM 5353 C C . SER A 1 63 ? -8.633 -15.001 8.926 1.00 0.00 63 SER A C 6
ATOM 5354 O O . SER A 1 63 ? -9.374 -14.163 8.413 1.00 0.00 63 SER A O 6
ATOM 5362 N N . GLY A 1 64 ? -7.312 -14.990 8.773 1.00 0.00 64 GLY A N 6
ATOM 5363 C CA . GLY A 1 64 ? -6.667 -13.964 7.975 1.00 0.00 64 GLY A CA 6
ATOM 5364 C C . GLY A 1 64 ? -5.283 -13.616 8.487 1.00 0.00 64 GLY A C 6
ATOM 5365 O O . GLY A 1 64 ? -4.370 -13.452 7.680 1.00 0.00 64 GLY A O 6
ATOM 5371 N N . GLY A 1 1 ? -6.637 29.457 12.528 1.00 0.00 1 GLY A N 7
ATOM 5372 C CA . GLY A 1 1 ? -6.373 30.347 11.412 1.00 0.00 1 GLY A CA 7
ATOM 5373 C C . GLY A 1 1 ? -6.308 29.612 10.088 1.00 0.00 1 GLY A C 7
ATOM 5374 O O . GLY A 1 1 ? -7.316 29.098 9.605 1.00 0.00 1 GLY A O 7
ATOM 5378 N N . SER A 1 2 ? -5.117 29.563 9.498 1.00 0.00 2 SER A N 7
ATOM 5379 C CA . SER A 1 2 ? -4.925 28.891 8.219 1.00 0.00 2 SER A CA 7
ATOM 5380 C C . SER A 1 2 ? -4.427 27.464 8.425 1.00 0.00 2 SER A C 7
ATOM 5381 O O . SER A 1 2 ? -3.320 27.246 8.918 1.00 0.00 2 SER A O 7
ATOM 5389 N N . SER A 1 3 ? -5.253 26.494 8.043 1.00 0.00 3 SER A N 7
ATOM 5390 C CA . SER A 1 3 ? -4.899 25.087 8.189 1.00 0.00 3 SER A CA 7
ATOM 5391 C C . SER A 1 3 ? -5.088 24.340 6.872 1.00 0.00 3 SER A C 7
ATOM 5392 O O . SER A 1 3 ? -5.789 24.807 5.976 1.00 0.00 3 SER A O 7
ATOM 5400 N N . GLY A 1 4 ? -4.455 23.176 6.763 1.00 0.00 4 GLY A N 7
ATOM 5401 C CA . GLY A 1 4 ? -4.565 22.382 5.553 1.00 0.00 4 GLY A CA 7
ATOM 5402 C C . GLY A 1 4 ? -3.858 21.047 5.670 1.00 0.00 4 GLY A C 7
ATOM 5403 O O . GLY A 1 4 ? -2.655 20.994 5.927 1.00 0.00 4 GLY A O 7
ATOM 5407 N N . SER A 1 5 ? -4.606 19.964 5.481 1.00 0.00 5 SER A N 7
ATOM 5408 C CA . SER A 1 5 ? -4.044 18.622 5.571 1.00 0.00 5 SER A CA 7
ATOM 5409 C C . SER A 1 5 ? -4.311 17.833 4.293 1.00 0.00 5 SER A C 7
ATOM 5410 O O . SER A 1 5 ? -5.273 17.068 4.211 1.00 0.00 5 SER A O 7
ATOM 5418 N N . SER A 1 6 ? -3.454 18.026 3.296 1.00 0.00 6 SER A N 7
ATOM 5419 C CA . SER A 1 6 ? -3.598 17.337 2.019 1.00 0.00 6 SER A CA 7
ATOM 5420 C C . SER A 1 6 ? -2.704 16.102 1.964 1.00 0.00 6 SER A C 7
ATOM 5421 O O . SER A 1 6 ? -1.608 16.140 1.405 1.00 0.00 6 SER A O 7
ATOM 5429 N N . GLY A 1 7 ? -3.180 15.007 2.549 1.00 0.00 7 GLY A N 7
ATOM 5430 C CA . GLY A 1 7 ? -2.412 13.776 2.556 1.00 0.00 7 GLY A CA 7
ATOM 5431 C C . GLY A 1 7 ? -2.005 13.355 3.954 1.00 0.00 7 GLY A C 7
ATOM 5432 O O . GLY A 1 7 ? -0.849 13.513 4.344 1.00 0.00 7 GLY A O 7
ATOM 5436 N N . GLN A 1 8 ? -2.958 12.818 4.710 1.00 0.00 8 GLN A N 7
ATOM 5437 C CA . GLN A 1 8 ? -2.692 12.376 6.074 1.00 0.00 8 GLN A CA 7
ATOM 5438 C C . GLN A 1 8 ? -2.912 10.873 6.211 1.00 0.00 8 GLN A C 7
ATOM 5439 O O . GLN A 1 8 ? -4.026 10.419 6.473 1.00 0.00 8 GLN A O 7
ATOM 5453 N N . CYS A 1 9 ? -1.842 10.105 6.031 1.00 0.00 9 CYS A N 7
ATOM 5454 C CA . CYS A 1 9 ? -1.917 8.652 6.134 1.00 0.00 9 CYS A CA 7
ATOM 5455 C C . CYS A 1 9 ? -2.565 8.233 7.450 1.00 0.00 9 CYS A C 7
ATOM 5456 O O . CYS A 1 9 ? -2.262 8.785 8.507 1.00 0.00 9 CYS A O 7
ATOM 5463 N N . GLY A 1 10 ? -3.459 7.252 7.377 1.00 0.00 10 GLY A N 7
ATOM 5464 C CA . GLY A 1 10 ? -4.135 6.774 8.569 1.00 0.00 10 GLY A CA 7
ATOM 5465 C C . GLY A 1 10 ? -3.198 6.057 9.520 1.00 0.00 10 GLY A C 7
ATOM 5466 O O . GLY A 1 10 ? -3.284 6.229 10.735 1.00 0.00 10 GLY A O 7
ATOM 5470 N N . ALA A 1 11 ? -2.300 5.249 8.965 1.00 0.00 11 ALA A N 7
ATOM 5471 C CA . ALA A 1 11 ? -1.342 4.502 9.772 1.00 0.00 11 ALA A CA 7
ATOM 5472 C C . ALA A 1 11 ? -0.519 5.438 10.651 1.00 0.00 11 ALA A C 7
ATOM 5473 O O . ALA A 1 11 ? -0.467 5.275 11.871 1.00 0.00 11 ALA A O 7
ATOM 5480 N N . CYS A 1 12 ? 0.125 6.416 10.024 1.00 0.00 12 CYS A N 7
ATOM 5481 C CA . CYS A 1 12 ? 0.948 7.378 10.749 1.00 0.00 12 CYS A CA 7
ATOM 5482 C C . CYS A 1 12 ? 0.438 8.800 10.536 1.00 0.00 12 CYS A C 7
ATOM 5483 O O . CYS A 1 12 ? 0.293 9.567 11.487 1.00 0.00 12 CYS A O 7
ATOM 5490 N N . GLY A 1 13 ? 0.166 9.144 9.281 1.00 0.00 13 GLY A N 7
ATOM 5491 C CA . GLY A 1 13 ? -0.325 10.473 8.965 1.00 0.00 13 GLY A CA 7
ATOM 5492 C C . GLY A 1 13 ? 0.787 11.501 8.898 1.00 0.00 13 GLY A C 7
ATOM 5493 O O . GLY A 1 13 ? 0.847 12.414 9.721 1.00 0.00 13 GLY A O 7
ATOM 5497 N N . GLU A 1 14 ? 1.670 11.351 7.916 1.00 0.00 14 GLU A N 7
ATOM 5498 C CA . GLU A 1 14 ? 2.787 12.274 7.747 1.00 0.00 14 GLU A CA 7
ATOM 5499 C C . GLU A 1 14 ? 2.413 13.413 6.802 1.00 0.00 14 GLU A C 7
ATOM 5500 O O . GLU A 1 14 ? 1.361 13.385 6.164 1.00 0.00 14 GLU A O 7
ATOM 5512 N N . SER A 1 15 ? 3.282 14.415 6.720 1.00 0.00 15 SER A N 7
ATOM 5513 C CA . SER A 1 15 ? 3.042 15.567 5.858 1.00 0.00 15 SER A CA 7
ATOM 5514 C C . SER A 1 15 ? 2.925 15.137 4.399 1.00 0.00 15 SER A C 7
ATOM 5515 O O . SER A 1 15 ? 3.333 14.036 4.029 1.00 0.00 15 SER A O 7
ATOM 5523 N N . TYR A 1 16 ? 2.365 16.015 3.574 1.00 0.00 16 TYR A N 7
ATOM 5524 C CA . TYR A 1 16 ? 2.191 15.728 2.155 1.00 0.00 16 TYR A CA 7
ATOM 5525 C C . TYR A 1 16 ? 3.520 15.343 1.511 1.00 0.00 16 TYR A C 7
ATOM 5526 O O . TYR A 1 16 ? 4.333 16.204 1.178 1.00 0.00 16 TYR A O 7
ATOM 5544 N N . ALA A 1 17 ? 3.731 14.043 1.337 1.00 0.00 17 ALA A N 7
ATOM 5545 C CA . ALA A 1 17 ? 4.958 13.542 0.730 1.00 0.00 17 ALA A CA 7
ATOM 5546 C C . ALA A 1 17 ? 4.697 13.003 -0.672 1.00 0.00 17 ALA A C 7
ATOM 5547 O O . ALA A 1 17 ? 3.734 12.271 -0.896 1.00 0.00 17 ALA A O 7
ATOM 5554 N N . ALA A 1 18 ? 5.560 13.371 -1.613 1.00 0.00 18 ALA A N 7
ATOM 5555 C CA . ALA A 1 18 ? 5.423 12.923 -2.993 1.00 0.00 18 ALA A CA 7
ATOM 5556 C C . ALA A 1 18 ? 6.311 11.714 -3.269 1.00 0.00 18 ALA A C 7
ATOM 5557 O O . ALA A 1 18 ? 5.854 10.708 -3.811 1.00 0.00 18 ALA A O 7
ATOM 5564 N N . ASP A 1 19 ? 7.580 11.820 -2.893 1.00 0.00 19 ASP A N 7
ATOM 5565 C CA . ASP A 1 19 ? 8.532 10.735 -3.099 1.00 0.00 19 ASP A CA 7
ATOM 5566 C C . ASP A 1 19 ? 7.974 9.415 -2.576 1.00 0.00 19 ASP A C 7
ATOM 5567 O O . ASP A 1 19 ? 7.954 8.413 -3.289 1.00 0.00 19 ASP A O 7
ATOM 5576 N N . GLU A 1 20 ? 7.521 9.424 -1.326 1.00 0.00 20 GLU A N 7
ATOM 5577 C CA . GLU A 1 20 ? 6.964 8.227 -0.707 1.00 0.00 20 GLU A CA 7
ATOM 5578 C C . GLU A 1 20 ? 5.920 7.582 -1.614 1.00 0.00 20 GLU A C 7
ATOM 5579 O O . GLU A 1 20 ? 5.335 8.241 -2.473 1.00 0.00 20 GLU A O 7
ATOM 5591 N N . PHE A 1 21 ? 5.691 6.288 -1.416 1.00 0.00 21 PHE A N 7
ATOM 5592 C CA . PHE A 1 21 ? 4.719 5.552 -2.216 1.00 0.00 21 PHE A CA 7
ATOM 5593 C C . PHE A 1 21 ? 3.450 5.278 -1.413 1.00 0.00 21 PHE A C 7
ATOM 5594 O O . PHE A 1 21 ? 3.504 4.710 -0.322 1.00 0.00 21 PHE A O 7
ATOM 5611 N N . TRP A 1 22 ? 2.312 5.686 -1.961 1.00 0.00 22 TRP A N 7
ATOM 5612 C CA . TRP A 1 22 ? 1.029 5.485 -1.296 1.00 0.00 22 TRP A CA 7
ATOM 5613 C C . TRP A 1 22 ? 0.245 4.355 -1.954 1.00 0.00 22 TRP A C 7
ATOM 5614 O O . TRP A 1 22 ? 0.420 4.076 -3.141 1.00 0.00 22 TRP A O 7
ATOM 5635 N N . ILE A 1 23 ? -0.617 3.709 -1.178 1.00 0.00 23 ILE A N 7
ATOM 5636 C CA . ILE A 1 23 ? -1.428 2.610 -1.687 1.00 0.00 23 ILE A CA 7
ATOM 5637 C C . ILE A 1 23 ? -2.871 3.049 -1.911 1.00 0.00 23 ILE A C 7
ATOM 5638 O O . ILE A 1 23 ? -3.351 3.987 -1.274 1.00 0.00 23 ILE A O 7
ATOM 5654 N N . CYS A 1 24 ? -3.558 2.363 -2.818 1.00 0.00 24 CYS A N 7
ATOM 5655 C CA . CYS A 1 24 ? -4.948 2.682 -3.126 1.00 0.00 24 CYS A CA 7
ATOM 5656 C C . CYS A 1 24 ? -5.861 1.504 -2.798 1.00 0.00 24 CYS A C 7
ATOM 5657 O O . CYS A 1 24 ? -5.820 0.469 -3.464 1.00 0.00 24 CYS A O 7
ATOM 5665 N N . CYS A 1 25 ? -6.683 1.669 -1.768 1.00 0.00 25 CYS A N 7
ATOM 5666 C CA . CYS A 1 25 ? -7.605 0.620 -1.349 1.00 0.00 25 CYS A CA 7
ATOM 5667 C C . CYS A 1 25 ? -8.863 0.624 -2.214 1.00 0.00 25 CYS A C 7
ATOM 5668 O O . CYS A 1 25 ? -9.159 1.609 -2.891 1.00 0.00 25 CYS A O 7
ATOM 5675 N N . ASP A 1 26 ? -9.597 -0.482 -2.185 1.00 0.00 26 ASP A N 7
ATOM 5676 C CA . ASP A 1 26 ? -10.824 -0.606 -2.964 1.00 0.00 26 ASP A CA 7
ATOM 5677 C C . ASP A 1 26 ? -12.031 -0.139 -2.156 1.00 0.00 26 ASP A C 7
ATOM 5678 O O . ASP A 1 26 ? -12.929 0.516 -2.685 1.00 0.00 26 ASP A O 7
ATOM 5687 N N . LEU A 1 27 ? -12.045 -0.482 -0.873 1.00 0.00 27 LEU A N 7
ATOM 5688 C CA . LEU A 1 27 ? -13.142 -0.099 0.009 1.00 0.00 27 LEU A CA 7
ATOM 5689 C C . LEU A 1 27 ? -13.025 1.365 0.420 1.00 0.00 27 LEU A C 7
ATOM 5690 O O . LEU A 1 27 ? -13.755 2.222 -0.079 1.00 0.00 27 LEU A O 7
ATOM 5706 N N . CYS A 1 28 ? -12.100 1.646 1.332 1.00 0.00 28 CYS A N 7
ATOM 5707 C CA . CYS A 1 28 ? -11.885 3.007 1.809 1.00 0.00 28 CYS A CA 7
ATOM 5708 C C . CYS A 1 28 ? -11.034 3.801 0.823 1.00 0.00 28 CYS A C 7
ATOM 5709 O O . CYS A 1 28 ? -11.045 5.032 0.830 1.00 0.00 28 CYS A O 7
ATOM 5716 N N . GLU A 1 29 ? -10.300 3.088 -0.025 1.00 0.00 29 GLU A N 7
ATOM 5717 C CA . GLU A 1 29 ? -9.443 3.727 -1.018 1.00 0.00 29 GLU A CA 7
ATOM 5718 C C . GLU A 1 29 ? -8.810 4.996 -0.453 1.00 0.00 29 GLU A C 7
ATOM 5719 O O . GLU A 1 29 ? -8.737 6.020 -1.131 1.00 0.00 29 GLU A O 7
ATOM 5731 N N . MET A 1 30 ? -8.353 4.918 0.792 1.00 0.00 30 MET A N 7
ATOM 5732 C CA . MET A 1 30 ? -7.725 6.059 1.448 1.00 0.00 30 MET A CA 7
ATOM 5733 C C . MET A 1 30 ? -6.290 6.241 0.966 1.00 0.00 30 MET A C 7
ATOM 5734 O O . MET A 1 30 ? -5.836 5.540 0.061 1.00 0.00 30 MET A O 7
ATOM 5748 N N . TRP A 1 31 ? -5.581 7.184 1.575 1.00 0.00 31 TRP A N 7
ATOM 5749 C CA . TRP A 1 31 ? -4.196 7.457 1.207 1.00 0.00 31 TRP A CA 7
ATOM 5750 C C . TRP A 1 31 ? -3.240 6.979 2.294 1.00 0.00 31 TRP A C 7
ATOM 5751 O O . TRP A 1 31 ? -2.958 7.704 3.249 1.00 0.00 31 TRP A O 7
ATOM 5772 N N . PHE A 1 32 ? -2.742 5.756 2.143 1.00 0.00 32 PHE A N 7
ATOM 5773 C CA . PHE A 1 32 ? -1.817 5.182 3.113 1.00 0.00 32 PHE A CA 7
ATOM 5774 C C . PHE A 1 32 ? -0.410 5.087 2.532 1.00 0.00 32 PHE A C 7
ATOM 5775 O O . PHE A 1 32 ? -0.169 5.480 1.390 1.00 0.00 32 PHE A O 7
ATOM 5792 N N . HIS A 1 33 ? 0.519 4.565 3.328 1.00 0.00 33 HIS A N 7
ATOM 5793 C CA . HIS A 1 33 ? 1.903 4.419 2.893 1.00 0.00 33 HIS A CA 7
ATOM 5794 C C . HIS A 1 33 ? 2.239 2.954 2.630 1.00 0.00 33 HIS A C 7
ATOM 5795 O O . HIS A 1 33 ? 2.085 2.105 3.507 1.00 0.00 33 HIS A O 7
ATOM 5809 N N . GLY A 1 34 ? 2.696 2.665 1.416 1.00 0.00 34 GLY A N 7
ATOM 5810 C CA . GLY A 1 34 ? 3.045 1.302 1.059 1.00 0.00 34 GLY A CA 7
ATOM 5811 C C . GLY A 1 34 ? 3.644 0.534 2.221 1.00 0.00 34 GLY A C 7
ATOM 5812 O O . GLY A 1 34 ? 3.217 -0.580 2.525 1.00 0.00 34 GLY A O 7
ATOM 5816 N N . LYS A 1 35 ? 4.638 1.129 2.872 1.00 0.00 35 LYS A N 7
ATOM 5817 C CA . LYS A 1 35 ? 5.298 0.495 4.006 1.00 0.00 35 LYS A CA 7
ATOM 5818 C C . LYS A 1 35 ? 4.332 0.328 5.175 1.00 0.00 35 LYS A C 7
ATOM 5819 O O . LYS A 1 35 ? 4.373 -0.674 5.890 1.00 0.00 35 LYS A O 7
ATOM 5838 N N . CYS A 1 36 ? 3.461 1.314 5.362 1.00 0.00 36 CYS A N 7
ATOM 5839 C CA . CYS A 1 36 ? 2.483 1.276 6.442 1.00 0.00 36 CYS A CA 7
ATOM 5840 C C . CYS A 1 36 ? 1.491 0.135 6.239 1.00 0.00 36 CYS A C 7
ATOM 5841 O O . CYS A 1 36 ? 1.153 -0.584 7.180 1.00 0.00 36 CYS A O 7
ATOM 5848 N N . VAL A 1 37 ? 1.029 -0.027 5.003 1.00 0.00 37 VAL A N 7
ATOM 5849 C CA . VAL A 1 37 ? 0.077 -1.082 4.675 1.00 0.00 37 VAL A CA 7
ATOM 5850 C C . VAL A 1 37 ? 0.779 -2.426 4.520 1.00 0.00 37 VAL A C 7
ATOM 5851 O O . VAL A 1 37 ? 0.198 -3.388 4.017 1.00 0.00 37 VAL A O 7
ATOM 5864 N N . LYS A 1 38 ? 2.032 -2.487 4.956 1.00 0.00 38 LYS A N 7
ATOM 5865 C CA . LYS A 1 38 ? 2.815 -3.714 4.869 1.00 0.00 38 LYS A CA 7
ATOM 5866 C C . LYS A 1 38 ? 2.981 -4.151 3.417 1.00 0.00 38 LYS A C 7
ATOM 5867 O O . LYS A 1 38 ? 2.758 -5.314 3.080 1.00 0.00 38 LYS A O 7
ATOM 5886 N N . ILE A 1 39 ? 3.375 -3.213 2.563 1.00 0.00 39 ILE A N 7
ATOM 5887 C CA . ILE A 1 39 ? 3.573 -3.503 1.148 1.00 0.00 39 ILE A CA 7
ATOM 5888 C C . ILE A 1 39 ? 4.767 -2.735 0.592 1.00 0.00 39 ILE A C 7
ATOM 5889 O O . ILE A 1 39 ? 4.976 -1.566 0.920 1.00 0.00 39 ILE A O 7
ATOM 5905 N N . THR A 1 40 ? 5.549 -3.398 -0.254 1.00 0.00 40 THR A N 7
ATOM 5906 C CA . THR A 1 40 ? 6.722 -2.779 -0.858 1.00 0.00 40 THR A CA 7
ATOM 5907 C C . THR A 1 40 ? 6.348 -2.000 -2.113 1.00 0.00 40 THR A C 7
ATOM 5908 O O . THR A 1 40 ? 5.361 -2.297 -2.787 1.00 0.00 40 THR A O 7
ATOM 5919 N N . PRO A 1 41 ? 7.153 -0.977 -2.438 1.00 0.00 41 PRO A N 7
ATOM 5920 C CA . PRO A 1 41 ? 6.926 -0.135 -3.616 1.00 0.00 41 PRO A CA 7
ATOM 5921 C C . PRO A 1 41 ? 7.185 -0.881 -4.921 1.00 0.00 41 PRO A C 7
ATOM 5922 O O . PRO A 1 41 ? 6.849 -0.396 -6.001 1.00 0.00 41 PRO A O 7
ATOM 5933 N N . ALA A 1 42 ? 7.783 -2.063 -4.813 1.00 0.00 42 ALA A N 7
ATOM 5934 C CA . ALA A 1 42 ? 8.084 -2.876 -5.984 1.00 0.00 42 ALA A CA 7
ATOM 5935 C C . ALA A 1 42 ? 6.991 -3.912 -6.228 1.00 0.00 42 ALA A C 7
ATOM 5936 O O . ALA A 1 42 ? 6.576 -4.134 -7.365 1.00 0.00 42 ALA A O 7
ATOM 5943 N N . ARG A 1 43 ? 6.531 -4.544 -5.153 1.00 0.00 43 ARG A N 7
ATOM 5944 C CA . ARG A 1 43 ? 5.488 -5.558 -5.252 1.00 0.00 43 ARG A CA 7
ATOM 5945 C C . ARG A 1 43 ? 4.173 -4.942 -5.720 1.00 0.00 43 ARG A C 7
ATOM 5946 O O . ARG A 1 43 ? 3.429 -5.552 -6.488 1.00 0.00 43 ARG A O 7
ATOM 5967 N N . ALA A 1 44 ? 3.893 -3.730 -5.252 1.00 0.00 44 ALA A N 7
ATOM 5968 C CA . ALA A 1 44 ? 2.670 -3.031 -5.624 1.00 0.00 44 ALA A CA 7
ATOM 5969 C C . ALA A 1 44 ? 2.365 -3.210 -7.108 1.00 0.00 44 ALA A C 7
ATOM 5970 O O . ALA A 1 44 ? 1.209 -3.368 -7.498 1.00 0.00 44 ALA A O 7
ATOM 5977 N N . GLU A 1 45 ? 3.410 -3.182 -7.930 1.00 0.00 45 GLU A N 7
ATOM 5978 C CA . GLU A 1 45 ? 3.252 -3.340 -9.371 1.00 0.00 45 GLU A CA 7
ATOM 5979 C C . GLU A 1 45 ? 2.375 -4.546 -9.693 1.00 0.00 45 GLU A C 7
ATOM 5980 O O . GLU A 1 45 ? 1.512 -4.484 -10.570 1.00 0.00 45 GLU A O 7
ATOM 5992 N N . HIS A 1 46 ? 2.603 -5.644 -8.979 1.00 0.00 46 HIS A N 7
ATOM 5993 C CA . HIS A 1 46 ? 1.834 -6.866 -9.188 1.00 0.00 46 HIS A CA 7
ATOM 5994 C C . HIS A 1 46 ? 0.470 -6.772 -8.513 1.00 0.00 46 HIS A C 7
ATOM 5995 O O . HIS A 1 46 ? -0.533 -7.247 -9.048 1.00 0.00 46 HIS A O 7
ATOM 6010 N N . ILE A 1 47 ? 0.439 -6.158 -7.335 1.00 0.00 47 ILE A N 7
ATOM 6011 C CA . ILE A 1 47 ? -0.803 -6.002 -6.587 1.00 0.00 47 ILE A CA 7
ATOM 6012 C C . ILE A 1 47 ? -1.765 -5.065 -7.309 1.00 0.00 47 ILE A C 7
ATOM 6013 O O . ILE A 1 47 ? -1.460 -3.892 -7.529 1.00 0.00 47 ILE A O 7
ATOM 6029 N N . LYS A 1 48 ? -2.930 -5.589 -7.675 1.00 0.00 48 LYS A N 7
ATOM 6030 C CA . LYS A 1 48 ? -3.940 -4.800 -8.370 1.00 0.00 48 LYS A CA 7
ATOM 6031 C C . LYS A 1 48 ? -4.867 -4.106 -7.376 1.00 0.00 48 LYS A C 7
ATOM 6032 O O . LYS A 1 48 ? -5.075 -2.895 -7.450 1.00 0.00 48 LYS A O 7
ATOM 6051 N N . GLN A 1 49 ? -5.418 -4.881 -6.448 1.00 0.00 49 GLN A N 7
ATOM 6052 C CA . GLN A 1 49 ? -6.322 -4.340 -5.440 1.00 0.00 49 GLN A CA 7
ATOM 6053 C C . GLN A 1 49 ? -6.065 -4.980 -4.079 1.00 0.00 49 GLN A C 7
ATOM 6054 O O . GLN A 1 49 ? -6.421 -6.136 -3.849 1.00 0.00 49 GLN A O 7
ATOM 6068 N N . TYR A 1 50 ? -5.446 -4.221 -3.182 1.00 0.00 50 TYR A N 7
ATOM 6069 C CA . TYR A 1 50 ? -5.140 -4.715 -1.844 1.00 0.00 50 TYR A CA 7
ATOM 6070 C C . TYR A 1 50 ? -6.158 -4.207 -0.829 1.00 0.00 50 TYR A C 7
ATOM 6071 O O . TYR A 1 50 ? -6.622 -3.069 -0.912 1.00 0.00 50 TYR A O 7
ATOM 6089 N N . LYS A 1 51 ? -6.502 -5.058 0.131 1.00 0.00 51 LYS A N 7
ATOM 6090 C CA . LYS A 1 51 ? -7.464 -4.697 1.166 1.00 0.00 51 LYS A CA 7
ATOM 6091 C C . LYS A 1 51 ? -6.753 -4.193 2.418 1.00 0.00 51 LYS A C 7
ATOM 6092 O O . LYS A 1 51 ? -6.354 -4.979 3.277 1.00 0.00 51 LYS A O 7
ATOM 6111 N N . CYS A 1 52 ? -6.600 -2.876 2.515 1.00 0.00 52 CYS A N 7
ATOM 6112 C CA . CYS A 1 52 ? -5.938 -2.266 3.662 1.00 0.00 52 CYS A CA 7
ATOM 6113 C C . CYS A 1 52 ? -6.365 -2.944 4.961 1.00 0.00 52 CYS A C 7
ATOM 6114 O O . CYS A 1 52 ? -7.447 -3.524 5.061 1.00 0.00 52 CYS A O 7
ATOM 6121 N N . PRO A 1 53 ? -5.496 -2.872 5.980 1.00 0.00 53 PRO A N 7
ATOM 6122 C CA . PRO A 1 53 ? -5.761 -3.472 7.291 1.00 0.00 53 PRO A CA 7
ATOM 6123 C C . PRO A 1 53 ? -6.864 -2.742 8.050 1.00 0.00 53 PRO A C 7
ATOM 6124 O O . PRO A 1 53 ? -7.397 -3.254 9.035 1.00 0.00 53 PRO A O 7
ATOM 6135 N N . SER A 1 54 ? -7.202 -1.543 7.587 1.00 0.00 54 SER A N 7
ATOM 6136 C CA . SER A 1 54 ? -8.239 -0.741 8.225 1.00 0.00 54 SER A CA 7
ATOM 6137 C C . SER A 1 54 ? -9.627 -1.235 7.830 1.00 0.00 54 SER A C 7
ATOM 6138 O O . SER A 1 54 ? -10.593 -1.073 8.577 1.00 0.00 54 SER A O 7
ATOM 6146 N N . CYS A 1 55 ? -9.720 -1.838 6.650 1.00 0.00 55 CYS A N 7
ATOM 6147 C CA . CYS A 1 55 ? -10.989 -2.356 6.153 1.00 0.00 55 CYS A CA 7
ATOM 6148 C C . CYS A 1 55 ? -11.163 -3.824 6.532 1.00 0.00 55 CYS A C 7
ATOM 6149 O O . CYS A 1 55 ? -12.158 -4.203 7.150 1.00 0.00 55 CYS A O 7
ATOM 6156 N N . SER A 1 56 ? -10.188 -4.646 6.157 1.00 0.00 56 SER A N 7
ATOM 6157 C CA . SER A 1 56 ? -10.234 -6.073 6.454 1.00 0.00 56 SER A CA 7
ATOM 6158 C C . SER A 1 56 ? -10.647 -6.313 7.903 1.00 0.00 56 SER A C 7
ATOM 6159 O O . SER A 1 56 ? -11.283 -7.317 8.221 1.00 0.00 56 SER A O 7
ATOM 6167 N N . ASN A 1 57 ? -10.279 -5.383 8.779 1.00 0.00 57 ASN A N 7
ATOM 6168 C CA . ASN A 1 57 ? -10.609 -5.493 10.195 1.00 0.00 57 ASN A CA 7
ATOM 6169 C C . ASN A 1 57 ? -11.979 -4.885 10.482 1.00 0.00 57 ASN A C 7
ATOM 6170 O O . ASN A 1 57 ? -12.170 -4.204 11.489 1.00 0.00 57 ASN A O 7
ATOM 6181 N N . LYS A 1 58 ? -12.931 -5.138 9.590 1.00 0.00 58 LYS A N 7
ATOM 6182 C CA . LYS A 1 58 ? -14.285 -4.619 9.747 1.00 0.00 58 LYS A CA 7
ATOM 6183 C C . LYS A 1 58 ? -15.199 -5.665 10.377 1.00 0.00 58 LYS A C 7
ATOM 6184 O O . LYS A 1 58 ? -14.861 -6.848 10.429 1.00 0.00 58 LYS A O 7
ATOM 6203 N N . SER A 1 59 ? -16.358 -5.222 10.853 1.00 0.00 59 SER A N 7
ATOM 6204 C CA . SER A 1 59 ? -17.320 -6.120 11.481 1.00 0.00 59 SER A CA 7
ATOM 6205 C C . SER A 1 59 ? -18.747 -5.743 11.097 1.00 0.00 59 SER A C 7
ATOM 6206 O O . SER A 1 59 ? -19.127 -4.574 11.148 1.00 0.00 59 SER A O 7
ATOM 6214 N N . GLY A 1 60 ? -19.534 -6.743 10.711 1.00 0.00 60 GLY A N 7
ATOM 6215 C CA . GLY A 1 60 ? -20.911 -6.497 10.323 1.00 0.00 60 GLY A CA 7
ATOM 6216 C C . GLY A 1 60 ? -21.485 -7.619 9.482 1.00 0.00 60 GLY A C 7
ATOM 6217 O O . GLY A 1 60 ? -20.921 -8.710 9.394 1.00 0.00 60 GLY A O 7
ATOM 6221 N N . PRO A 1 61 ? -22.636 -7.357 8.845 1.00 0.00 61 PRO A N 7
ATOM 6222 C CA . PRO A 1 61 ? -23.314 -8.341 7.996 1.00 0.00 61 PRO A CA 7
ATOM 6223 C C . PRO A 1 61 ? -22.550 -8.618 6.706 1.00 0.00 61 PRO A C 7
ATOM 6224 O O . PRO A 1 61 ? -22.187 -7.694 5.978 1.00 0.00 61 PRO A O 7
ATOM 6235 N N . SER A 1 62 ? -22.308 -9.896 6.429 1.00 0.00 62 SER A N 7
ATOM 6236 C CA . SER A 1 62 ? -21.583 -10.294 5.228 1.00 0.00 62 SER A CA 7
ATOM 6237 C C . SER A 1 62 ? -22.535 -10.443 4.044 1.00 0.00 62 SER A C 7
ATOM 6238 O O . SER A 1 62 ? -23.650 -10.943 4.190 1.00 0.00 62 SER A O 7
ATOM 6246 N N . SER A 1 63 ? -22.085 -10.006 2.873 1.00 0.00 63 SER A N 7
ATOM 6247 C CA . SER A 1 63 ? -22.896 -10.087 1.664 1.00 0.00 63 SER A CA 7
ATOM 6248 C C . SER A 1 63 ? -22.586 -11.362 0.886 1.00 0.00 63 SER A C 7
ATOM 6249 O O . SER A 1 63 ? -23.477 -12.161 0.602 1.00 0.00 63 SER A O 7
ATOM 6257 N N . GLY A 1 64 ? -21.314 -11.546 0.545 1.00 0.00 64 GLY A N 7
ATOM 6258 C CA . GLY A 1 64 ? -20.908 -12.725 -0.197 1.00 0.00 64 GLY A CA 7
ATOM 6259 C C . GLY A 1 64 ? -19.784 -13.479 0.484 1.00 0.00 64 GLY A C 7
ATOM 6260 O O . GLY A 1 64 ? -19.666 -14.687 0.285 1.00 0.00 64 GLY A O 7
ATOM 6266 N N . GLY A 1 1 ? 5.377 23.494 9.158 1.00 0.00 1 GLY A N 8
ATOM 6267 C CA . GLY A 1 1 ? 4.600 23.580 7.935 1.00 0.00 1 GLY A CA 8
ATOM 6268 C C . GLY A 1 1 ? 3.165 23.131 8.126 1.00 0.00 1 GLY A C 8
ATOM 6269 O O . GLY A 1 1 ? 2.703 22.970 9.256 1.00 0.00 1 GLY A O 8
ATOM 6273 N N . SER A 1 2 ? 2.457 22.929 7.019 1.00 0.00 2 SER A N 8
ATOM 6274 C CA . SER A 1 2 ? 1.064 22.501 7.070 1.00 0.00 2 SER A CA 8
ATOM 6275 C C . SER A 1 2 ? 0.960 21.037 7.485 1.00 0.00 2 SER A C 8
ATOM 6276 O O . SER A 1 2 ? 1.628 20.171 6.919 1.00 0.00 2 SER A O 8
ATOM 6284 N N . SER A 1 3 ? 0.118 20.767 8.477 1.00 0.00 3 SER A N 8
ATOM 6285 C CA . SER A 1 3 ? -0.071 19.409 8.972 1.00 0.00 3 SER A CA 8
ATOM 6286 C C . SER A 1 3 ? -1.414 18.846 8.514 1.00 0.00 3 SER A C 8
ATOM 6287 O O . SER A 1 3 ? -2.471 19.363 8.874 1.00 0.00 3 SER A O 8
ATOM 6295 N N . GLY A 1 4 ? -1.362 17.783 7.718 1.00 0.00 4 GLY A N 8
ATOM 6296 C CA . GLY A 1 4 ? -2.580 17.167 7.223 1.00 0.00 4 GLY A CA 8
ATOM 6297 C C . GLY A 1 4 ? -3.428 16.584 8.336 1.00 0.00 4 GLY A C 8
ATOM 6298 O O . GLY A 1 4 ? -3.235 15.436 8.736 1.00 0.00 4 GLY A O 8
ATOM 6302 N N . SER A 1 5 ? -4.369 17.377 8.839 1.00 0.00 5 SER A N 8
ATOM 6303 C CA . SER A 1 5 ? -5.246 16.935 9.916 1.00 0.00 5 SER A CA 8
ATOM 6304 C C . SER A 1 5 ? -6.413 16.120 9.367 1.00 0.00 5 SER A C 8
ATOM 6305 O O . SER A 1 5 ? -6.768 15.077 9.915 1.00 0.00 5 SER A O 8
ATOM 6313 N N . SER A 1 6 ? -7.005 16.605 8.280 1.00 0.00 6 SER A N 8
ATOM 6314 C CA . SER A 1 6 ? -8.134 15.924 7.657 1.00 0.00 6 SER A CA 8
ATOM 6315 C C . SER A 1 6 ? -7.744 15.358 6.295 1.00 0.00 6 SER A C 8
ATOM 6316 O O . SER A 1 6 ? -7.673 16.085 5.305 1.00 0.00 6 SER A O 8
ATOM 6324 N N . GLY A 1 7 ? -7.491 14.053 6.254 1.00 0.00 7 GLY A N 8
ATOM 6325 C CA . GLY A 1 7 ? -7.111 13.410 5.010 1.00 0.00 7 GLY A CA 8
ATOM 6326 C C . GLY A 1 7 ? -5.667 12.948 5.014 1.00 0.00 7 GLY A C 8
ATOM 6327 O O . GLY A 1 7 ? -4.941 13.152 4.042 1.00 0.00 7 GLY A O 8
ATOM 6331 N N . GLN A 1 8 ? -5.249 12.326 6.112 1.00 0.00 8 GLN A N 8
ATOM 6332 C CA . GLN A 1 8 ? -3.881 11.837 6.239 1.00 0.00 8 GLN A CA 8
ATOM 6333 C C . GLN A 1 8 ? -3.859 10.323 6.423 1.00 0.00 8 GLN A C 8
ATOM 6334 O O . GLN A 1 8 ? -4.895 9.701 6.660 1.00 0.00 8 GLN A O 8
ATOM 6348 N N . CYS A 1 9 ? -2.673 9.735 6.313 1.00 0.00 9 CYS A N 8
ATOM 6349 C CA . CYS A 1 9 ? -2.515 8.294 6.466 1.00 0.00 9 CYS A CA 8
ATOM 6350 C C . CYS A 1 9 ? -2.848 7.860 7.891 1.00 0.00 9 CYS A C 8
ATOM 6351 O O . CYS A 1 9 ? -2.290 8.380 8.856 1.00 0.00 9 CYS A O 8
ATOM 6358 N N . GLY A 1 10 ? -3.761 6.901 8.013 1.00 0.00 10 GLY A N 8
ATOM 6359 C CA . GLY A 1 10 ? -4.152 6.412 9.322 1.00 0.00 10 GLY A CA 8
ATOM 6360 C C . GLY A 1 10 ? -3.024 5.691 10.033 1.00 0.00 10 GLY A C 8
ATOM 6361 O O . GLY A 1 10 ? -2.845 5.843 11.241 1.00 0.00 10 GLY A O 8
ATOM 6365 N N . ALA A 1 11 ? -2.261 4.903 9.282 1.00 0.00 11 ALA A N 8
ATOM 6366 C CA . ALA A 1 11 ? -1.144 4.157 9.848 1.00 0.00 11 ALA A CA 8
ATOM 6367 C C . ALA A 1 11 ? -0.207 5.075 10.625 1.00 0.00 11 ALA A C 8
ATOM 6368 O O . ALA A 1 11 ? -0.016 4.908 11.830 1.00 0.00 11 ALA A O 8
ATOM 6375 N N . CYS A 1 12 ? 0.375 6.046 9.929 1.00 0.00 12 CYS A N 8
ATOM 6376 C CA . CYS A 1 12 ? 1.294 6.990 10.553 1.00 0.00 12 CYS A CA 8
ATOM 6377 C C . CYS A 1 12 ? 0.772 8.419 10.428 1.00 0.00 12 CYS A C 8
ATOM 6378 O O . CYS A 1 12 ? 0.816 9.193 11.384 1.00 0.00 12 CYS A O 8
ATOM 6385 N N . GLY A 1 13 ? 0.277 8.761 9.242 1.00 0.00 13 GLY A N 8
ATOM 6386 C CA . GLY A 1 13 ? -0.247 10.096 9.014 1.00 0.00 13 GLY A CA 8
ATOM 6387 C C . GLY A 1 13 ? 0.849 11.112 8.760 1.00 0.00 13 GLY A C 8
ATOM 6388 O O . GLY A 1 13 ? 0.921 12.137 9.437 1.00 0.00 13 GLY A O 8
ATOM 6392 N N . GLU A 1 14 ? 1.703 10.827 7.782 1.00 0.00 14 GLU A N 8
ATOM 6393 C CA . GLU A 1 14 ? 2.801 11.725 7.443 1.00 0.00 14 GLU A CA 8
ATOM 6394 C C . GLU A 1 14 ? 2.297 12.925 6.647 1.00 0.00 14 GLU A C 8
ATOM 6395 O O . GLU A 1 14 ? 1.103 13.045 6.374 1.00 0.00 14 GLU A O 8
ATOM 6407 N N . SER A 1 15 ? 3.216 13.812 6.279 1.00 0.00 15 SER A N 8
ATOM 6408 C CA . SER A 1 15 ? 2.865 15.006 5.519 1.00 0.00 15 SER A CA 8
ATOM 6409 C C . SER A 1 15 ? 2.991 14.752 4.020 1.00 0.00 15 SER A C 8
ATOM 6410 O O . SER A 1 15 ? 3.778 13.910 3.585 1.00 0.00 15 SER A O 8
ATOM 6418 N N . TYR A 1 16 ? 2.211 15.486 3.234 1.00 0.00 16 TYR A N 8
ATOM 6419 C CA . TYR A 1 16 ? 2.232 15.339 1.784 1.00 0.00 16 TYR A CA 8
ATOM 6420 C C . TYR A 1 16 ? 3.647 15.062 1.285 1.00 0.00 16 TYR A C 8
ATOM 6421 O O . TYR A 1 16 ? 4.568 15.841 1.531 1.00 0.00 16 TYR A O 8
ATOM 6439 N N . ALA A 1 17 ? 3.812 13.946 0.582 1.00 0.00 17 ALA A N 8
ATOM 6440 C CA . ALA A 1 17 ? 5.112 13.566 0.046 1.00 0.00 17 ALA A CA 8
ATOM 6441 C C . ALA A 1 17 ? 4.972 12.921 -1.329 1.00 0.00 17 ALA A C 8
ATOM 6442 O O . ALA A 1 17 ? 4.096 12.085 -1.546 1.00 0.00 17 ALA A O 8
ATOM 6449 N N . ALA A 1 18 ? 5.841 13.315 -2.254 1.00 0.00 18 ALA A N 8
ATOM 6450 C CA . ALA A 1 18 ? 5.814 12.774 -3.607 1.00 0.00 18 ALA A CA 8
ATOM 6451 C C . ALA A 1 18 ? 6.762 11.588 -3.743 1.00 0.00 18 ALA A C 8
ATOM 6452 O O . ALA A 1 18 ? 6.394 10.545 -4.285 1.00 0.00 18 ALA A O 8
ATOM 6459 N N . ASP A 1 19 ? 7.984 11.753 -3.248 1.00 0.00 19 ASP A N 8
ATOM 6460 C CA . ASP A 1 19 ? 8.985 10.695 -3.313 1.00 0.00 19 ASP A CA 8
ATOM 6461 C C . ASP A 1 19 ? 8.428 9.384 -2.767 1.00 0.00 19 ASP A C 8
ATOM 6462 O O . ASP A 1 19 ? 8.568 8.332 -3.389 1.00 0.00 19 ASP A O 8
ATOM 6471 N N . GLU A 1 20 ? 7.796 9.457 -1.599 1.00 0.00 20 GLU A N 8
ATOM 6472 C CA . GLU A 1 20 ? 7.219 8.275 -0.969 1.00 0.00 20 GLU A CA 8
ATOM 6473 C C . GLU A 1 20 ? 6.224 7.591 -1.902 1.00 0.00 20 GLU A C 8
ATOM 6474 O O . GLU A 1 20 ? 5.877 8.124 -2.956 1.00 0.00 20 GLU A O 8
ATOM 6486 N N . PHE A 1 21 ? 5.770 6.406 -1.508 1.00 0.00 21 PHE A N 8
ATOM 6487 C CA . PHE A 1 21 ? 4.816 5.648 -2.309 1.00 0.00 21 PHE A CA 8
ATOM 6488 C C . PHE A 1 21 ? 3.534 5.386 -1.524 1.00 0.00 21 PHE A C 8
ATOM 6489 O O . PHE A 1 21 ? 3.572 4.870 -0.407 1.00 0.00 21 PHE A O 8
ATOM 6506 N N . TRP A 1 22 ? 2.401 5.745 -2.117 1.00 0.00 22 TRP A N 8
ATOM 6507 C CA . TRP A 1 22 ? 1.107 5.550 -1.474 1.00 0.00 22 TRP A CA 8
ATOM 6508 C C . TRP A 1 22 ? 0.408 4.312 -2.023 1.00 0.00 22 TRP A C 8
ATOM 6509 O O . TRP A 1 22 ? 0.658 3.897 -3.155 1.00 0.00 22 TRP A O 8
ATOM 6530 N N . ILE A 1 23 ? -0.469 3.725 -1.215 1.00 0.00 23 ILE A N 8
ATOM 6531 C CA . ILE A 1 23 ? -1.205 2.535 -1.623 1.00 0.00 23 ILE A CA 8
ATOM 6532 C C . ILE A 1 23 ? -2.639 2.881 -2.009 1.00 0.00 23 ILE A C 8
ATOM 6533 O O . ILE A 1 23 ? -3.156 3.935 -1.639 1.00 0.00 23 ILE A O 8
ATOM 6549 N N . CYS A 1 24 ? -3.277 1.985 -2.755 1.00 0.00 24 CYS A N 8
ATOM 6550 C CA . CYS A 1 24 ? -4.653 2.194 -3.191 1.00 0.00 24 CYS A CA 8
ATOM 6551 C C . CYS A 1 24 ? -5.582 1.149 -2.582 1.00 0.00 24 CYS A C 8
ATOM 6552 O O . CYS A 1 24 ? -5.213 -0.017 -2.438 1.00 0.00 24 CYS A O 8
ATOM 6560 N N . CYS A 1 25 ? -6.788 1.575 -2.223 1.00 0.00 25 CYS A N 8
ATOM 6561 C CA . CYS A 1 25 ? -7.770 0.677 -1.627 1.00 0.00 25 CYS A CA 8
ATOM 6562 C C . CYS A 1 25 ? -9.144 0.875 -2.261 1.00 0.00 25 CYS A C 8
ATOM 6563 O O . CYS A 1 25 ? -9.752 1.938 -2.131 1.00 0.00 25 CYS A O 8
ATOM 6570 N N . ASP A 1 26 ? -9.627 -0.155 -2.947 1.00 0.00 26 ASP A N 8
ATOM 6571 C CA . ASP A 1 26 ? -10.929 -0.096 -3.601 1.00 0.00 26 ASP A CA 8
ATOM 6572 C C . ASP A 1 26 ? -12.050 -0.376 -2.605 1.00 0.00 26 ASP A C 8
ATOM 6573 O O . ASP A 1 26 ? -13.020 -1.066 -2.923 1.00 0.00 26 ASP A O 8
ATOM 6582 N N . LEU A 1 27 ? -11.911 0.163 -1.399 1.00 0.00 27 LEU A N 8
ATOM 6583 C CA . LEU A 1 27 ? -12.912 -0.029 -0.355 1.00 0.00 27 LEU A CA 8
ATOM 6584 C C . LEU A 1 27 ? -13.221 1.287 0.352 1.00 0.00 27 LEU A C 8
ATOM 6585 O O . LEU A 1 27 ? -14.328 1.814 0.248 1.00 0.00 27 LEU A O 8
ATOM 6601 N N . CYS A 1 28 ? -12.234 1.813 1.069 1.00 0.00 28 CYS A N 8
ATOM 6602 C CA . CYS A 1 28 ? -12.399 3.068 1.792 1.00 0.00 28 CYS A CA 8
ATOM 6603 C C . CYS A 1 28 ? -11.784 4.228 1.015 1.00 0.00 28 CYS A C 8
ATOM 6604 O O . CYS A 1 28 ? -12.151 5.386 1.216 1.00 0.00 28 CYS A O 8
ATOM 6611 N N . GLU A 1 29 ? -10.848 3.909 0.127 1.00 0.00 29 GLU A N 8
ATOM 6612 C CA . GLU A 1 29 ? -10.183 4.925 -0.680 1.00 0.00 29 GLU A CA 8
ATOM 6613 C C . GLU A 1 29 ? -9.418 5.906 0.203 1.00 0.00 29 GLU A C 8
ATOM 6614 O O . GLU A 1 29 ? -9.525 7.121 0.036 1.00 0.00 29 GLU A O 8
ATOM 6626 N N . MET A 1 30 ? -8.646 5.370 1.143 1.00 0.00 30 MET A N 8
ATOM 6627 C CA . MET A 1 30 ? -7.863 6.198 2.052 1.00 0.00 30 MET A CA 8
ATOM 6628 C C . MET A 1 30 ? -6.491 6.507 1.460 1.00 0.00 30 MET A C 8
ATOM 6629 O O . MET A 1 30 ? -6.176 6.086 0.348 1.00 0.00 30 MET A O 8
ATOM 6643 N N . TRP A 1 31 ? -5.681 7.244 2.211 1.00 0.00 31 TRP A N 8
ATOM 6644 C CA . TRP A 1 31 ? -4.343 7.610 1.760 1.00 0.00 31 TRP A CA 8
ATOM 6645 C C . TRP A 1 31 ? -3.279 7.034 2.688 1.00 0.00 31 TRP A C 8
ATOM 6646 O O . TRP A 1 31 ? -2.817 7.705 3.611 1.00 0.00 31 TRP A O 8
ATOM 6667 N N . PHE A 1 32 ? -2.894 5.787 2.438 1.00 0.00 32 PHE A N 8
ATOM 6668 C CA . PHE A 1 32 ? -1.885 5.120 3.253 1.00 0.00 32 PHE A CA 8
ATOM 6669 C C . PHE A 1 32 ? -0.535 5.104 2.541 1.00 0.00 32 PHE A C 8
ATOM 6670 O O . PHE A 1 32 ? -0.403 5.609 1.425 1.00 0.00 32 PHE A O 8
ATOM 6687 N N . HIS A 1 33 ? 0.465 4.522 3.195 1.00 0.00 33 HIS A N 8
ATOM 6688 C CA . HIS A 1 33 ? 1.806 4.440 2.625 1.00 0.00 33 HIS A CA 8
ATOM 6689 C C . HIS A 1 33 ? 2.201 2.988 2.374 1.00 0.00 33 HIS A C 8
ATOM 6690 O O . HIS A 1 33 ? 1.867 2.099 3.156 1.00 0.00 33 HIS A O 8
ATOM 6704 N N . GLY A 1 34 ? 2.914 2.755 1.276 1.00 0.00 34 GLY A N 8
ATOM 6705 C CA . GLY A 1 34 ? 3.342 1.410 0.940 1.00 0.00 34 GLY A CA 8
ATOM 6706 C C . GLY A 1 34 ? 3.892 0.661 2.138 1.00 0.00 34 GLY A C 8
ATOM 6707 O O . GLY A 1 34 ? 3.321 -0.340 2.570 1.00 0.00 34 GLY A O 8
ATOM 6711 N N . LYS A 1 35 ? 5.006 1.146 2.676 1.00 0.00 35 LYS A N 8
ATOM 6712 C CA . LYS A 1 35 ? 5.636 0.516 3.831 1.00 0.00 35 LYS A CA 8
ATOM 6713 C C . LYS A 1 35 ? 4.644 0.374 4.981 1.00 0.00 35 LYS A C 8
ATOM 6714 O O . LYS A 1 35 ? 4.601 -0.657 5.654 1.00 0.00 35 LYS A O 8
ATOM 6733 N N . CYS A 1 36 ? 3.846 1.414 5.200 1.00 0.00 36 CYS A N 8
ATOM 6734 C CA . CYS A 1 36 ? 2.853 1.405 6.268 1.00 0.00 36 CYS A CA 8
ATOM 6735 C C . CYS A 1 36 ? 1.961 0.171 6.170 1.00 0.00 36 CYS A C 8
ATOM 6736 O O . CYS A 1 36 ? 1.785 -0.561 7.145 1.00 0.00 36 CYS A O 8
ATOM 6743 N N . VAL A 1 37 ? 1.399 -0.055 4.987 1.00 0.00 37 VAL A N 8
ATOM 6744 C CA . VAL A 1 37 ? 0.526 -1.200 4.761 1.00 0.00 37 VAL A CA 8
ATOM 6745 C C . VAL A 1 37 ? 1.334 -2.481 4.584 1.00 0.00 37 VAL A C 8
ATOM 6746 O O . VAL A 1 37 ? 0.795 -3.522 4.207 1.00 0.00 37 VAL A O 8
ATOM 6759 N N . LYS A 1 38 ? 2.631 -2.398 4.860 1.00 0.00 38 LYS A N 8
ATOM 6760 C CA . LYS A 1 38 ? 3.516 -3.550 4.734 1.00 0.00 38 LYS A CA 8
ATOM 6761 C C . LYS A 1 38 ? 3.626 -3.995 3.279 1.00 0.00 38 LYS A C 8
ATOM 6762 O O . LYS A 1 38 ? 3.658 -5.191 2.987 1.00 0.00 38 LYS A O 8
ATOM 6781 N N . ILE A 1 39 ? 3.685 -3.027 2.372 1.00 0.00 39 ILE A N 8
ATOM 6782 C CA . ILE A 1 39 ? 3.794 -3.320 0.948 1.00 0.00 39 ILE A CA 8
ATOM 6783 C C . ILE A 1 39 ? 4.917 -2.513 0.305 1.00 0.00 39 ILE A C 8
ATOM 6784 O O . ILE A 1 39 ? 4.941 -1.284 0.390 1.00 0.00 39 ILE A O 8
ATOM 6800 N N . THR A 1 40 ? 5.846 -3.211 -0.341 1.00 0.00 40 THR A N 8
ATOM 6801 C CA . THR A 1 40 ? 6.971 -2.560 -1.000 1.00 0.00 40 THR A CA 8
ATOM 6802 C C . THR A 1 40 ? 6.541 -1.912 -2.311 1.00 0.00 40 THR A C 8
ATOM 6803 O O . THR A 1 40 ? 5.537 -2.288 -2.917 1.00 0.00 40 THR A O 8
ATOM 6814 N N . PRO A 1 41 ? 7.317 -0.915 -2.762 1.00 0.00 41 PRO A N 8
ATOM 6815 C CA . PRO A 1 41 ? 7.036 -0.195 -4.008 1.00 0.00 41 PRO A CA 8
ATOM 6816 C C . PRO A 1 41 ? 7.262 -1.062 -5.242 1.00 0.00 41 PRO A C 8
ATOM 6817 O O . PRO A 1 41 ? 6.794 -0.738 -6.333 1.00 0.00 41 PRO A O 8
ATOM 6828 N N . ALA A 1 42 ? 7.982 -2.164 -5.062 1.00 0.00 42 ALA A N 8
ATOM 6829 C CA . ALA A 1 42 ? 8.268 -3.078 -6.160 1.00 0.00 42 ALA A CA 8
ATOM 6830 C C . ALA A 1 42 ? 7.133 -4.079 -6.352 1.00 0.00 42 ALA A C 8
ATOM 6831 O O . ALA A 1 42 ? 6.753 -4.393 -7.480 1.00 0.00 42 ALA A O 8
ATOM 6838 N N . ARG A 1 43 ? 6.596 -4.577 -5.243 1.00 0.00 43 ARG A N 8
ATOM 6839 C CA . ARG A 1 43 ? 5.506 -5.543 -5.289 1.00 0.00 43 ARG A CA 8
ATOM 6840 C C . ARG A 1 43 ? 4.185 -4.858 -5.627 1.00 0.00 43 ARG A C 8
ATOM 6841 O O . ARG A 1 43 ? 3.346 -5.418 -6.332 1.00 0.00 43 ARG A O 8
ATOM 6862 N N . ALA A 1 44 ? 4.008 -3.643 -5.118 1.00 0.00 44 ALA A N 8
ATOM 6863 C CA . ALA A 1 44 ? 2.791 -2.880 -5.367 1.00 0.00 44 ALA A CA 8
ATOM 6864 C C . ALA A 1 44 ? 2.288 -3.098 -6.790 1.00 0.00 44 ALA A C 8
ATOM 6865 O O . ALA A 1 44 ? 1.089 -3.257 -7.017 1.00 0.00 44 ALA A O 8
ATOM 6872 N N . GLU A 1 45 ? 3.213 -3.104 -7.745 1.00 0.00 45 GLU A N 8
ATOM 6873 C CA . GLU A 1 45 ? 2.861 -3.301 -9.147 1.00 0.00 45 GLU A CA 8
ATOM 6874 C C . GLU A 1 45 ? 1.900 -4.475 -9.307 1.00 0.00 45 GLU A C 8
ATOM 6875 O O . GLU A 1 45 ? 0.894 -4.378 -10.011 1.00 0.00 45 GLU A O 8
ATOM 6887 N N . HIS A 1 46 ? 2.218 -5.586 -8.649 1.00 0.00 46 HIS A N 8
ATOM 6888 C CA . HIS A 1 46 ? 1.383 -6.780 -8.717 1.00 0.00 46 HIS A CA 8
ATOM 6889 C C . HIS A 1 46 ? 0.101 -6.594 -7.912 1.00 0.00 46 HIS A C 8
ATOM 6890 O O . HIS A 1 46 ? -0.936 -7.173 -8.236 1.00 0.00 46 HIS A O 8
ATOM 6905 N N . ILE A 1 47 ? 0.180 -5.783 -6.862 1.00 0.00 47 ILE A N 8
ATOM 6906 C CA . ILE A 1 47 ? -0.975 -5.520 -6.012 1.00 0.00 47 ILE A CA 8
ATOM 6907 C C . ILE A 1 47 ? -2.142 -4.968 -6.824 1.00 0.00 47 ILE A C 8
ATOM 6908 O O . ILE A 1 47 ? -2.026 -3.925 -7.467 1.00 0.00 47 ILE A O 8
ATOM 6924 N N . LYS A 1 48 ? -3.267 -5.674 -6.787 1.00 0.00 48 LYS A N 8
ATOM 6925 C CA . LYS A 1 48 ? -4.457 -5.255 -7.517 1.00 0.00 48 LYS A CA 8
ATOM 6926 C C . LYS A 1 48 ? -5.627 -5.027 -6.564 1.00 0.00 48 LYS A C 8
ATOM 6927 O O . LYS A 1 48 ? -6.225 -5.979 -6.063 1.00 0.00 48 LYS A O 8
ATOM 6946 N N . GLN A 1 49 ? -5.947 -3.760 -6.320 1.00 0.00 49 GLN A N 8
ATOM 6947 C CA . GLN A 1 49 ? -7.046 -3.409 -5.428 1.00 0.00 49 GLN A CA 8
ATOM 6948 C C . GLN A 1 49 ? -6.982 -4.223 -4.139 1.00 0.00 49 GLN A C 8
ATOM 6949 O O . GLN A 1 49 ? -7.974 -4.821 -3.722 1.00 0.00 49 GLN A O 8
ATOM 6963 N N . TYR A 1 50 ? -5.810 -4.241 -3.515 1.00 0.00 50 TYR A N 8
ATOM 6964 C CA . TYR A 1 50 ? -5.617 -4.984 -2.275 1.00 0.00 50 TYR A CA 8
ATOM 6965 C C . TYR A 1 50 ? -6.485 -4.415 -1.157 1.00 0.00 50 TYR A C 8
ATOM 6966 O O . TYR A 1 50 ? -6.802 -3.225 -1.145 1.00 0.00 50 TYR A O 8
ATOM 6984 N N . LYS A 1 51 ? -6.867 -5.274 -0.218 1.00 0.00 51 LYS A N 8
ATOM 6985 C CA . LYS A 1 51 ? -7.697 -4.859 0.907 1.00 0.00 51 LYS A CA 8
ATOM 6986 C C . LYS A 1 51 ? -6.843 -4.278 2.028 1.00 0.00 51 LYS A C 8
ATOM 6987 O O . LYS A 1 51 ? -6.167 -5.010 2.752 1.00 0.00 51 LYS A O 8
ATOM 7006 N N . CYS A 1 52 ? -6.878 -2.957 2.169 1.00 0.00 52 CYS A N 8
ATOM 7007 C CA . CYS A 1 52 ? -6.108 -2.276 3.203 1.00 0.00 52 CYS A CA 8
ATOM 7008 C C . CYS A 1 52 ? -6.370 -2.896 4.573 1.00 0.00 52 CYS A C 8
ATOM 7009 O O . CYS A 1 52 ? -7.416 -3.498 4.820 1.00 0.00 52 CYS A O 8
ATOM 7016 N N . PRO A 1 53 ? -5.399 -2.747 5.486 1.00 0.00 53 PRO A N 8
ATOM 7017 C CA . PRO A 1 53 ? -5.501 -3.284 6.846 1.00 0.00 53 PRO A CA 8
ATOM 7018 C C . PRO A 1 53 ? -6.538 -2.544 7.685 1.00 0.00 53 PRO A C 8
ATOM 7019 O O . PRO A 1 53 ? -6.778 -2.892 8.841 1.00 0.00 53 PRO A O 8
ATOM 7030 N N . SER A 1 54 ? -7.150 -1.522 7.095 1.00 0.00 54 SER A N 8
ATOM 7031 C CA . SER A 1 54 ? -8.159 -0.731 7.789 1.00 0.00 54 SER A CA 8
ATOM 7032 C C . SER A 1 54 ? -9.562 -1.238 7.469 1.00 0.00 54 SER A C 8
ATOM 7033 O O . SER A 1 54 ? -10.498 -1.040 8.243 1.00 0.00 54 SER A O 8
ATOM 7041 N N . CYS A 1 55 ? -9.699 -1.893 6.321 1.00 0.00 55 CYS A N 8
ATOM 7042 C CA . CYS A 1 55 ? -10.987 -2.429 5.895 1.00 0.00 55 CYS A CA 8
ATOM 7043 C C . CYS A 1 55 ? -11.146 -3.880 6.340 1.00 0.00 55 CYS A C 8
ATOM 7044 O O . CYS A 1 55 ? -12.165 -4.254 6.920 1.00 0.00 55 CYS A O 8
ATOM 7051 N N . SER A 1 56 ? -10.131 -4.692 6.064 1.00 0.00 56 SER A N 8
ATOM 7052 C CA . SER A 1 56 ? -10.159 -6.103 6.432 1.00 0.00 56 SER A CA 8
ATOM 7053 C C . SER A 1 56 ? -10.364 -6.268 7.935 1.00 0.00 56 SER A C 8
ATOM 7054 O O . SER A 1 56 ? -10.954 -7.248 8.388 1.00 0.00 56 SER A O 8
ATOM 7062 N N . ASN A 1 57 ? -9.873 -5.302 8.703 1.00 0.00 57 ASN A N 8
ATOM 7063 C CA . ASN A 1 57 ? -10.001 -5.339 10.155 1.00 0.00 57 ASN A CA 8
ATOM 7064 C C . ASN A 1 57 ? -11.199 -4.514 10.617 1.00 0.00 57 ASN A C 8
ATOM 7065 O O . ASN A 1 57 ? -11.141 -3.834 11.641 1.00 0.00 57 ASN A O 8
ATOM 7076 N N . LYS A 1 58 ? -12.285 -4.581 9.854 1.00 0.00 58 LYS A N 8
ATOM 7077 C CA . LYS A 1 58 ? -13.498 -3.843 10.185 1.00 0.00 58 LYS A CA 8
ATOM 7078 C C . LYS A 1 58 ? -14.345 -4.611 11.194 1.00 0.00 58 LYS A C 8
ATOM 7079 O O . LYS A 1 58 ? -14.115 -5.796 11.437 1.00 0.00 58 LYS A O 8
ATOM 7098 N N . SER A 1 59 ? -15.326 -3.930 11.777 1.00 0.00 59 SER A N 8
ATOM 7099 C CA . SER A 1 59 ? -16.206 -4.549 12.762 1.00 0.00 59 SER A CA 8
ATOM 7100 C C . SER A 1 59 ? -16.710 -5.901 12.266 1.00 0.00 59 SER A C 8
ATOM 7101 O O . SER A 1 59 ? -16.573 -6.915 12.949 1.00 0.00 59 SER A O 8
ATOM 7109 N N . GLY A 1 60 ? -17.295 -5.906 11.072 1.00 0.00 60 GLY A N 8
ATOM 7110 C CA . GLY A 1 60 ? -17.811 -7.138 10.504 1.00 0.00 60 GLY A CA 8
ATOM 7111 C C . GLY A 1 60 ? -19.246 -7.002 10.034 1.00 0.00 60 GLY A C 8
ATOM 7112 O O . GLY A 1 60 ? -20.175 -7.532 10.644 1.00 0.00 60 GLY A O 8
ATOM 7116 N N . PRO A 1 61 ? -19.442 -6.277 8.923 1.00 0.00 61 PRO A N 8
ATOM 7117 C CA . PRO A 1 61 ? -20.772 -6.055 8.347 1.00 0.00 61 PRO A CA 8
ATOM 7118 C C . PRO A 1 61 ? -21.359 -7.324 7.739 1.00 0.00 61 PRO A C 8
ATOM 7119 O O . PRO A 1 61 ? -22.573 -7.525 7.750 1.00 0.00 61 PRO A O 8
ATOM 7130 N N . SER A 1 62 ? -20.489 -8.179 7.210 1.00 0.00 62 SER A N 8
ATOM 7131 C CA . SER A 1 62 ? -20.923 -9.428 6.594 1.00 0.00 62 SER A CA 8
ATOM 7132 C C . SER A 1 62 ? -20.326 -10.628 7.324 1.00 0.00 62 SER A C 8
ATOM 7133 O O . SER A 1 62 ? -19.884 -11.591 6.698 1.00 0.00 62 SER A O 8
ATOM 7141 N N . SER A 1 63 ? -20.319 -10.562 8.651 1.00 0.00 63 SER A N 8
ATOM 7142 C CA . SER A 1 63 ? -19.774 -11.641 9.467 1.00 0.00 63 SER A CA 8
ATOM 7143 C C . SER A 1 63 ? -20.182 -13.002 8.911 1.00 0.00 63 SER A C 8
ATOM 7144 O O . SER A 1 63 ? -21.330 -13.424 9.051 1.00 0.00 63 SER A O 8
ATOM 7152 N N . GLY A 1 64 ? -19.233 -13.685 8.279 1.00 0.00 64 GLY A N 8
ATOM 7153 C CA . GLY A 1 64 ? -19.512 -14.991 7.710 1.00 0.00 64 GLY A CA 8
ATOM 7154 C C . GLY A 1 64 ? -18.501 -16.037 8.137 1.00 0.00 64 GLY A C 8
ATOM 7155 O O . GLY A 1 64 ? -18.862 -17.207 8.252 1.00 0.00 64 GLY A O 8
ATOM 7161 N N . GLY A 1 1 ? 1.682 25.606 7.160 1.00 0.00 1 GLY A N 9
ATOM 7162 C CA . GLY A 1 1 ? 1.789 24.364 7.903 1.00 0.00 1 GLY A CA 9
ATOM 7163 C C . GLY A 1 1 ? 1.330 23.165 7.097 1.00 0.00 1 GLY A C 9
ATOM 7164 O O . GLY A 1 1 ? 2.122 22.545 6.387 1.00 0.00 1 GLY A O 9
ATOM 7168 N N . SER A 1 2 ? 0.047 22.835 7.208 1.00 0.00 2 SER A N 9
ATOM 7169 C CA . SER A 1 2 ? -0.515 21.699 6.487 1.00 0.00 2 SER A CA 9
ATOM 7170 C C . SER A 1 2 ? -0.483 21.940 4.981 1.00 0.00 2 SER A C 9
ATOM 7171 O O . SER A 1 2 ? -0.305 23.070 4.526 1.00 0.00 2 SER A O 9
ATOM 7179 N N . SER A 1 3 ? -0.657 20.870 4.213 1.00 0.00 3 SER A N 9
ATOM 7180 C CA . SER A 1 3 ? -0.645 20.963 2.758 1.00 0.00 3 SER A CA 9
ATOM 7181 C C . SER A 1 3 ? -1.963 20.468 2.170 1.00 0.00 3 SER A C 9
ATOM 7182 O O . SER A 1 3 ? -2.352 19.318 2.373 1.00 0.00 3 SER A O 9
ATOM 7190 N N . GLY A 1 4 ? -2.645 21.345 1.440 1.00 0.00 4 GLY A N 9
ATOM 7191 C CA . GLY A 1 4 ? -3.912 20.979 0.834 1.00 0.00 4 GLY A CA 9
ATOM 7192 C C . GLY A 1 4 ? -5.097 21.332 1.711 1.00 0.00 4 GLY A C 9
ATOM 7193 O O . GLY A 1 4 ? -5.193 22.449 2.218 1.00 0.00 4 GLY A O 9
ATOM 7197 N N . SER A 1 5 ? -6.004 20.376 1.889 1.00 0.00 5 SER A N 9
ATOM 7198 C CA . SER A 1 5 ? -7.192 20.593 2.707 1.00 0.00 5 SER A CA 9
ATOM 7199 C C . SER A 1 5 ? -7.236 19.611 3.873 1.00 0.00 5 SER A C 9
ATOM 7200 O O . SER A 1 5 ? -7.428 20.004 5.023 1.00 0.00 5 SER A O 9
ATOM 7208 N N . SER A 1 6 ? -7.058 18.330 3.566 1.00 0.00 6 SER A N 9
ATOM 7209 C CA . SER A 1 6 ? -7.081 17.289 4.587 1.00 0.00 6 SER A CA 9
ATOM 7210 C C . SER A 1 6 ? -6.530 15.977 4.038 1.00 0.00 6 SER A C 9
ATOM 7211 O O . SER A 1 6 ? -7.109 15.377 3.133 1.00 0.00 6 SER A O 9
ATOM 7219 N N . GLY A 1 7 ? -5.404 15.536 4.592 1.00 0.00 7 GLY A N 9
ATOM 7220 C CA . GLY A 1 7 ? -4.792 14.298 4.146 1.00 0.00 7 GLY A CA 9
ATOM 7221 C C . GLY A 1 7 ? -3.833 13.723 5.170 1.00 0.00 7 GLY A C 9
ATOM 7222 O O . GLY A 1 7 ? -2.703 14.191 5.301 1.00 0.00 7 GLY A O 9
ATOM 7226 N N . GLN A 1 8 ? -4.287 12.708 5.898 1.00 0.00 8 GLN A N 9
ATOM 7227 C CA . GLN A 1 8 ? -3.461 12.071 6.917 1.00 0.00 8 GLN A CA 9
ATOM 7228 C C . GLN A 1 8 ? -3.636 10.556 6.891 1.00 0.00 8 GLN A C 9
ATOM 7229 O O . GLN A 1 8 ? -4.753 10.048 6.991 1.00 0.00 8 GLN A O 9
ATOM 7243 N N . CYS A 1 9 ? -2.525 9.839 6.756 1.00 0.00 9 CYS A N 9
ATOM 7244 C CA . CYS A 1 9 ? -2.555 8.382 6.716 1.00 0.00 9 CYS A CA 9
ATOM 7245 C C . CYS A 1 9 ? -3.075 7.813 8.033 1.00 0.00 9 CYS A C 9
ATOM 7246 O O . CYS A 1 9 ? -2.530 8.090 9.100 1.00 0.00 9 CYS A O 9
ATOM 7253 N N . GLY A 1 10 ? -4.135 7.013 7.949 1.00 0.00 10 GLY A N 9
ATOM 7254 C CA . GLY A 1 10 ? -4.711 6.417 9.140 1.00 0.00 10 GLY A CA 9
ATOM 7255 C C . GLY A 1 10 ? -3.720 5.549 9.891 1.00 0.00 10 GLY A C 9
ATOM 7256 O O . GLY A 1 10 ? -3.697 5.545 11.121 1.00 0.00 10 GLY A O 9
ATOM 7260 N N . ALA A 1 11 ? -2.901 4.811 9.149 1.00 0.00 11 ALA A N 9
ATOM 7261 C CA . ALA A 1 11 ? -1.904 3.936 9.752 1.00 0.00 11 ALA A CA 9
ATOM 7262 C C . ALA A 1 11 ? -0.990 4.712 10.694 1.00 0.00 11 ALA A C 9
ATOM 7263 O O . ALA A 1 11 ? -0.826 4.345 11.858 1.00 0.00 11 ALA A O 9
ATOM 7270 N N . CYS A 1 12 ? -0.397 5.786 10.185 1.00 0.00 12 CYS A N 9
ATOM 7271 C CA . CYS A 1 12 ? 0.501 6.614 10.980 1.00 0.00 12 CYS A CA 9
ATOM 7272 C C . CYS A 1 12 ? 0.090 8.082 10.913 1.00 0.00 12 CYS A C 9
ATOM 7273 O O . CYS A 1 12 ? 0.023 8.765 11.934 1.00 0.00 12 CYS A O 9
ATOM 7280 N N . GLY A 1 13 ? -0.185 8.559 9.703 1.00 0.00 13 GLY A N 9
ATOM 7281 C CA . GLY A 1 13 ? -0.586 9.943 9.526 1.00 0.00 13 GLY A CA 9
ATOM 7282 C C . GLY A 1 13 ? 0.600 10.882 9.426 1.00 0.00 13 GLY A C 9
ATOM 7283 O O . GLY A 1 13 ? 0.581 11.976 9.989 1.00 0.00 13 GLY A O 9
ATOM 7287 N N . GLU A 1 14 ? 1.634 10.453 8.709 1.00 0.00 14 GLU A N 9
ATOM 7288 C CA . GLU A 1 14 ? 2.834 11.264 8.540 1.00 0.00 14 GLU A CA 9
ATOM 7289 C C . GLU A 1 14 ? 2.548 12.485 7.671 1.00 0.00 14 GLU A C 9
ATOM 7290 O O . GLU A 1 14 ? 1.475 12.602 7.080 1.00 0.00 14 GLU A O 9
ATOM 7302 N N . SER A 1 15 ? 3.517 13.393 7.599 1.00 0.00 15 SER A N 9
ATOM 7303 C CA . SER A 1 15 ? 3.368 14.608 6.807 1.00 0.00 15 SER A CA 9
ATOM 7304 C C . SER A 1 15 ? 3.106 14.272 5.342 1.00 0.00 15 SER A C 9
ATOM 7305 O O . SER A 1 15 ? 3.326 13.143 4.903 1.00 0.00 15 SER A O 9
ATOM 7313 N N . TYR A 1 16 ? 2.634 15.260 4.590 1.00 0.00 16 TYR A N 9
ATOM 7314 C CA . TYR A 1 16 ? 2.338 15.070 3.175 1.00 0.00 16 TYR A CA 9
ATOM 7315 C C . TYR A 1 16 ? 3.616 14.816 2.381 1.00 0.00 16 TYR A C 9
ATOM 7316 O O . TYR A 1 16 ? 4.268 15.750 1.916 1.00 0.00 16 TYR A O 9
ATOM 7334 N N . ALA A 1 17 ? 3.967 13.543 2.230 1.00 0.00 17 ALA A N 9
ATOM 7335 C CA . ALA A 1 17 ? 5.164 13.164 1.491 1.00 0.00 17 ALA A CA 9
ATOM 7336 C C . ALA A 1 17 ? 4.814 12.687 0.085 1.00 0.00 17 ALA A C 9
ATOM 7337 O O . ALA A 1 17 ? 4.000 11.780 -0.088 1.00 0.00 17 ALA A O 9
ATOM 7344 N N . ALA A 1 18 ? 5.433 13.305 -0.916 1.00 0.00 18 ALA A N 9
ATOM 7345 C CA . ALA A 1 18 ? 5.187 12.942 -2.306 1.00 0.00 18 ALA A CA 9
ATOM 7346 C C . ALA A 1 18 ? 6.042 11.750 -2.722 1.00 0.00 18 ALA A C 9
ATOM 7347 O O . ALA A 1 18 ? 5.536 10.777 -3.282 1.00 0.00 18 ALA A O 9
ATOM 7354 N N . ASP A 1 19 ? 7.338 11.833 -2.446 1.00 0.00 19 ASP A N 9
ATOM 7355 C CA . ASP A 1 19 ? 8.264 10.760 -2.792 1.00 0.00 19 ASP A CA 9
ATOM 7356 C C . ASP A 1 19 ? 7.733 9.411 -2.318 1.00 0.00 19 ASP A C 9
ATOM 7357 O O . ASP A 1 19 ? 7.536 8.496 -3.116 1.00 0.00 19 ASP A O 9
ATOM 7366 N N . GLU A 1 20 ? 7.505 9.296 -1.013 1.00 0.00 20 GLU A N 9
ATOM 7367 C CA . GLU A 1 20 ? 6.999 8.057 -0.433 1.00 0.00 20 GLU A CA 9
ATOM 7368 C C . GLU A 1 20 ? 5.943 7.425 -1.336 1.00 0.00 20 GLU A C 9
ATOM 7369 O O . GLU A 1 20 ? 5.243 8.121 -2.072 1.00 0.00 20 GLU A O 9
ATOM 7381 N N . PHE A 1 21 ? 5.835 6.102 -1.274 1.00 0.00 21 PHE A N 9
ATOM 7382 C CA . PHE A 1 21 ? 4.867 5.375 -2.086 1.00 0.00 21 PHE A CA 9
ATOM 7383 C C . PHE A 1 21 ? 3.593 5.096 -1.294 1.00 0.00 21 PHE A C 9
ATOM 7384 O O . PHE A 1 21 ? 3.610 4.351 -0.314 1.00 0.00 21 PHE A O 9
ATOM 7401 N N . TRP A 1 22 ? 2.491 5.700 -1.725 1.00 0.00 22 TRP A N 9
ATOM 7402 C CA . TRP A 1 22 ? 1.208 5.517 -1.056 1.00 0.00 22 TRP A CA 9
ATOM 7403 C C . TRP A 1 22 ? 0.396 4.415 -1.727 1.00 0.00 22 TRP A C 9
ATOM 7404 O O . TRP A 1 22 ? 0.559 4.151 -2.919 1.00 0.00 22 TRP A O 9
ATOM 7425 N N . ILE A 1 23 ? -0.477 3.776 -0.956 1.00 0.00 23 ILE A N 9
ATOM 7426 C CA . ILE A 1 23 ? -1.315 2.704 -1.478 1.00 0.00 23 ILE A CA 9
ATOM 7427 C C . ILE A 1 23 ? -2.751 3.176 -1.678 1.00 0.00 23 ILE A C 9
ATOM 7428 O O . ILE A 1 23 ? -3.205 4.113 -1.020 1.00 0.00 23 ILE A O 9
ATOM 7444 N N . CYS A 1 24 ? -3.462 2.521 -2.589 1.00 0.00 24 CYS A N 9
ATOM 7445 C CA . CYS A 1 24 ? -4.849 2.873 -2.875 1.00 0.00 24 CYS A CA 9
ATOM 7446 C C . CYS A 1 24 ? -5.777 1.695 -2.598 1.00 0.00 24 CYS A C 9
ATOM 7447 O O . CYS A 1 24 ? -5.623 0.619 -3.178 1.00 0.00 24 CYS A O 9
ATOM 7455 N N . CYS A 1 25 ? -6.740 1.904 -1.707 1.00 0.00 25 CYS A N 9
ATOM 7456 C CA . CYS A 1 25 ? -7.693 0.860 -1.350 1.00 0.00 25 CYS A CA 9
ATOM 7457 C C . CYS A 1 25 ? -8.908 0.894 -2.273 1.00 0.00 25 CYS A C 9
ATOM 7458 O O . CYS A 1 25 ? -9.150 1.885 -2.961 1.00 0.00 25 CYS A O 9
ATOM 7465 N N . ASP A 1 26 ? -9.667 -0.196 -2.281 1.00 0.00 26 ASP A N 9
ATOM 7466 C CA . ASP A 1 26 ? -10.858 -0.292 -3.118 1.00 0.00 26 ASP A CA 9
ATOM 7467 C C . ASP A 1 26 ? -12.119 -0.036 -2.299 1.00 0.00 26 ASP A C 9
ATOM 7468 O O . ASP A 1 26 ? -13.007 0.707 -2.721 1.00 0.00 26 ASP A O 9
ATOM 7477 N N . LEU A 1 27 ? -12.193 -0.657 -1.127 1.00 0.00 27 LEU A N 9
ATOM 7478 C CA . LEU A 1 27 ? -13.347 -0.498 -0.248 1.00 0.00 27 LEU A CA 9
ATOM 7479 C C . LEU A 1 27 ? -13.479 0.947 0.221 1.00 0.00 27 LEU A C 9
ATOM 7480 O O . LEU A 1 27 ? -14.340 1.689 -0.254 1.00 0.00 27 LEU A O 9
ATOM 7496 N N . CYS A 1 28 ? -12.620 1.342 1.154 1.00 0.00 28 CYS A N 9
ATOM 7497 C CA . CYS A 1 28 ? -12.638 2.699 1.687 1.00 0.00 28 CYS A CA 9
ATOM 7498 C C . CYS A 1 28 ? -11.940 3.666 0.735 1.00 0.00 28 CYS A C 9
ATOM 7499 O O . CYS A 1 28 ? -12.313 4.835 0.638 1.00 0.00 28 CYS A O 9
ATOM 7506 N N . GLU A 1 29 ? -10.924 3.170 0.036 1.00 0.00 29 GLU A N 9
ATOM 7507 C CA . GLU A 1 29 ? -10.173 3.991 -0.907 1.00 0.00 29 GLU A CA 9
ATOM 7508 C C . GLU A 1 29 ? -9.473 5.141 -0.189 1.00 0.00 29 GLU A C 9
ATOM 7509 O O . GLU A 1 29 ? -9.541 6.290 -0.623 1.00 0.00 29 GLU A O 9
ATOM 7521 N N . MET A 1 30 ? -8.801 4.822 0.912 1.00 0.00 30 MET A N 9
ATOM 7522 C CA . MET A 1 30 ? -8.087 5.828 1.690 1.00 0.00 30 MET A CA 9
ATOM 7523 C C . MET A 1 30 ? -6.674 6.029 1.153 1.00 0.00 30 MET A C 9
ATOM 7524 O O . MET A 1 30 ? -6.294 5.436 0.143 1.00 0.00 30 MET A O 9
ATOM 7538 N N . TRP A 1 31 ? -5.901 6.867 1.834 1.00 0.00 31 TRP A N 9
ATOM 7539 C CA . TRP A 1 31 ? -4.529 7.146 1.424 1.00 0.00 31 TRP A CA 9
ATOM 7540 C C . TRP A 1 31 ? -3.538 6.675 2.483 1.00 0.00 31 TRP A C 9
ATOM 7541 O O . TRP A 1 31 ? -3.309 7.359 3.480 1.00 0.00 31 TRP A O 9
ATOM 7562 N N . PHE A 1 32 ? -2.954 5.502 2.260 1.00 0.00 32 PHE A N 9
ATOM 7563 C CA . PHE A 1 32 ? -1.987 4.940 3.196 1.00 0.00 32 PHE A CA 9
ATOM 7564 C C . PHE A 1 32 ? -0.608 4.830 2.554 1.00 0.00 32 PHE A C 9
ATOM 7565 O O . PHE A 1 32 ? -0.422 5.188 1.390 1.00 0.00 32 PHE A O 9
ATOM 7582 N N . HIS A 1 33 ? 0.358 4.332 3.320 1.00 0.00 33 HIS A N 9
ATOM 7583 C CA . HIS A 1 33 ? 1.721 4.174 2.827 1.00 0.00 33 HIS A CA 9
ATOM 7584 C C . HIS A 1 33 ? 2.052 2.701 2.606 1.00 0.00 33 HIS A C 9
ATOM 7585 O O . HIS A 1 33 ? 1.604 1.835 3.356 1.00 0.00 33 HIS A O 9
ATOM 7599 N N . GLY A 1 34 ? 2.839 2.425 1.571 1.00 0.00 34 GLY A N 9
ATOM 7600 C CA . GLY A 1 34 ? 3.216 1.056 1.270 1.00 0.00 34 GLY A CA 9
ATOM 7601 C C . GLY A 1 34 ? 3.571 0.266 2.513 1.00 0.00 34 GLY A C 9
ATOM 7602 O O . GLY A 1 34 ? 2.878 -0.687 2.872 1.00 0.00 34 GLY A O 9
ATOM 7606 N N . LYS A 1 35 ? 4.656 0.659 3.173 1.00 0.00 35 LYS A N 9
ATOM 7607 C CA . LYS A 1 35 ? 5.104 -0.019 4.383 1.00 0.00 35 LYS A CA 9
ATOM 7608 C C . LYS A 1 35 ? 3.972 -0.120 5.401 1.00 0.00 35 LYS A C 9
ATOM 7609 O O . LYS A 1 35 ? 3.763 -1.170 6.009 1.00 0.00 35 LYS A O 9
ATOM 7628 N N . CYS A 1 36 ? 3.243 0.976 5.579 1.00 0.00 36 CYS A N 9
ATOM 7629 C CA . CYS A 1 36 ? 2.131 1.011 6.522 1.00 0.00 36 CYS A CA 9
ATOM 7630 C C . CYS A 1 36 ? 1.153 -0.129 6.251 1.00 0.00 36 CYS A C 9
ATOM 7631 O O . CYS A 1 36 ? 0.778 -0.869 7.160 1.00 0.00 36 CYS A O 9
ATOM 7638 N N . VAL A 1 37 ? 0.743 -0.263 4.994 1.00 0.00 37 VAL A N 9
ATOM 7639 C CA . VAL A 1 37 ? -0.190 -1.313 4.602 1.00 0.00 37 VAL A CA 9
ATOM 7640 C C . VAL A 1 37 ? 0.528 -2.644 4.412 1.00 0.00 37 VAL A C 9
ATOM 7641 O O . VAL A 1 37 ? -0.035 -3.594 3.867 1.00 0.00 37 VAL A O 9
ATOM 7654 N N . LYS A 1 38 ? 1.775 -2.707 4.865 1.00 0.00 38 LYS A N 9
ATOM 7655 C CA . LYS A 1 38 ? 2.572 -3.922 4.747 1.00 0.00 38 LYS A CA 9
ATOM 7656 C C . LYS A 1 38 ? 2.786 -4.293 3.283 1.00 0.00 38 LYS A C 9
ATOM 7657 O O . LYS A 1 38 ? 2.574 -5.439 2.886 1.00 0.00 38 LYS A O 9
ATOM 7676 N N . ILE A 1 39 ? 3.207 -3.317 2.486 1.00 0.00 39 ILE A N 9
ATOM 7677 C CA . ILE A 1 39 ? 3.451 -3.542 1.066 1.00 0.00 39 ILE A CA 9
ATOM 7678 C C . ILE A 1 39 ? 4.692 -2.792 0.596 1.00 0.00 39 ILE A C 9
ATOM 7679 O O . ILE A 1 39 ? 5.039 -1.741 1.137 1.00 0.00 39 ILE A O 9
ATOM 7695 N N . THR A 1 40 ? 5.359 -3.337 -0.417 1.00 0.00 40 THR A N 9
ATOM 7696 C CA . THR A 1 40 ? 6.561 -2.719 -0.961 1.00 0.00 40 THR A CA 9
ATOM 7697 C C . THR A 1 40 ? 6.265 -1.999 -2.272 1.00 0.00 40 THR A C 9
ATOM 7698 O O . THR A 1 40 ? 5.314 -2.323 -2.984 1.00 0.00 40 THR A O 9
ATOM 7709 N N . PRO A 1 41 ? 7.096 -1.000 -2.600 1.00 0.00 41 PRO A N 9
ATOM 7710 C CA . PRO A 1 41 ? 6.944 -0.214 -3.829 1.00 0.00 41 PRO A CA 9
ATOM 7711 C C . PRO A 1 41 ? 7.266 -1.025 -5.079 1.00 0.00 41 PRO A C 9
ATOM 7712 O O . PRO A 1 41 ? 7.022 -0.578 -6.200 1.00 0.00 41 PRO A O 9
ATOM 7723 N N . ALA A 1 42 ? 7.815 -2.219 -4.880 1.00 0.00 42 ALA A N 9
ATOM 7724 C CA . ALA A 1 42 ? 8.168 -3.093 -5.992 1.00 0.00 42 ALA A CA 9
ATOM 7725 C C . ALA A 1 42 ? 7.057 -4.098 -6.275 1.00 0.00 42 ALA A C 9
ATOM 7726 O O . ALA A 1 42 ? 6.685 -4.318 -7.427 1.00 0.00 42 ALA A O 9
ATOM 7733 N N . ARG A 1 43 ? 6.530 -4.705 -5.216 1.00 0.00 43 ARG A N 9
ATOM 7734 C CA . ARG A 1 43 ? 5.463 -5.688 -5.351 1.00 0.00 43 ARG A CA 9
ATOM 7735 C C . ARG A 1 43 ? 4.163 -5.022 -5.791 1.00 0.00 43 ARG A C 9
ATOM 7736 O O . ARG A 1 43 ? 3.381 -5.600 -6.546 1.00 0.00 43 ARG A O 9
ATOM 7757 N N . ALA A 1 44 ? 3.938 -3.802 -5.314 1.00 0.00 44 ALA A N 9
ATOM 7758 C CA . ALA A 1 44 ? 2.733 -3.057 -5.659 1.00 0.00 44 ALA A CA 9
ATOM 7759 C C . ALA A 1 44 ? 2.366 -3.256 -7.125 1.00 0.00 44 ALA A C 9
ATOM 7760 O O . ALA A 1 44 ? 1.190 -3.372 -7.468 1.00 0.00 44 ALA A O 9
ATOM 7767 N N . GLU A 1 45 ? 3.379 -3.294 -7.985 1.00 0.00 45 GLU A N 9
ATOM 7768 C CA . GLU A 1 45 ? 3.160 -3.478 -9.415 1.00 0.00 45 GLU A CA 9
ATOM 7769 C C . GLU A 1 45 ? 2.216 -4.649 -9.674 1.00 0.00 45 GLU A C 9
ATOM 7770 O O . GLU A 1 45 ? 1.305 -4.556 -10.497 1.00 0.00 45 GLU A O 9
ATOM 7782 N N . HIS A 1 46 ? 2.442 -5.752 -8.967 1.00 0.00 46 HIS A N 9
ATOM 7783 C CA . HIS A 1 46 ? 1.613 -6.942 -9.120 1.00 0.00 46 HIS A CA 9
ATOM 7784 C C . HIS A 1 46 ? 0.259 -6.751 -8.444 1.00 0.00 46 HIS A C 9
ATOM 7785 O O . HIS A 1 46 ? -0.768 -7.203 -8.952 1.00 0.00 46 HIS A O 9
ATOM 7800 N N . ILE A 1 47 ? 0.265 -6.080 -7.297 1.00 0.00 47 ILE A N 9
ATOM 7801 C CA . ILE A 1 47 ? -0.963 -5.830 -6.553 1.00 0.00 47 ILE A CA 9
ATOM 7802 C C . ILE A 1 47 ? -1.869 -4.855 -7.297 1.00 0.00 47 ILE A C 9
ATOM 7803 O O . ILE A 1 47 ? -1.453 -3.753 -7.655 1.00 0.00 47 ILE A O 9
ATOM 7819 N N . LYS A 1 48 ? -3.111 -5.268 -7.528 1.00 0.00 48 LYS A N 9
ATOM 7820 C CA . LYS A 1 48 ? -4.078 -4.431 -8.227 1.00 0.00 48 LYS A CA 9
ATOM 7821 C C . LYS A 1 48 ? -5.072 -3.814 -7.248 1.00 0.00 48 LYS A C 9
ATOM 7822 O O . LYS A 1 48 ? -5.263 -2.598 -7.229 1.00 0.00 48 LYS A O 9
ATOM 7841 N N . GLN A 1 49 ? -5.700 -4.659 -6.438 1.00 0.00 49 GLN A N 9
ATOM 7842 C CA . GLN A 1 49 ? -6.673 -4.195 -5.456 1.00 0.00 49 GLN A CA 9
ATOM 7843 C C . GLN A 1 49 ? -6.419 -4.833 -4.094 1.00 0.00 49 GLN A C 9
ATOM 7844 O O . GLN A 1 49 ? -6.996 -5.870 -3.766 1.00 0.00 49 GLN A O 9
ATOM 7858 N N . TYR A 1 50 ? -5.553 -4.207 -3.305 1.00 0.00 50 TYR A N 9
ATOM 7859 C CA . TYR A 1 50 ? -5.221 -4.716 -1.980 1.00 0.00 50 TYR A CA 9
ATOM 7860 C C . TYR A 1 50 ? -6.254 -4.268 -0.950 1.00 0.00 50 TYR A C 9
ATOM 7861 O O . TYR A 1 50 ? -6.875 -3.215 -1.093 1.00 0.00 50 TYR A O 9
ATOM 7879 N N . LYS A 1 51 ? -6.432 -5.077 0.089 1.00 0.00 51 LYS A N 9
ATOM 7880 C CA . LYS A 1 51 ? -7.388 -4.767 1.146 1.00 0.00 51 LYS A CA 9
ATOM 7881 C C . LYS A 1 51 ? -6.699 -4.068 2.314 1.00 0.00 51 LYS A C 9
ATOM 7882 O O . LYS A 1 51 ? -6.174 -4.719 3.217 1.00 0.00 51 LYS A O 9
ATOM 7901 N N . CYS A 1 52 ? -6.706 -2.739 2.290 1.00 0.00 52 CYS A N 9
ATOM 7902 C CA . CYS A 1 52 ? -6.084 -1.952 3.347 1.00 0.00 52 CYS A CA 9
ATOM 7903 C C . CYS A 1 52 ? -6.364 -2.562 4.717 1.00 0.00 52 CYS A C 9
ATOM 7904 O O . CYS A 1 52 ? -7.320 -3.314 4.905 1.00 0.00 52 CYS A O 9
ATOM 7911 N N . PRO A 1 53 ? -5.510 -2.232 5.697 1.00 0.00 53 PRO A N 9
ATOM 7912 C CA . PRO A 1 53 ? -5.644 -2.736 7.067 1.00 0.00 53 PRO A CA 9
ATOM 7913 C C . PRO A 1 53 ? -6.852 -2.144 7.786 1.00 0.00 53 PRO A C 9
ATOM 7914 O O . PRO A 1 53 ? -7.323 -2.693 8.783 1.00 0.00 53 PRO A O 9
ATOM 7925 N N . SER A 1 54 ? -7.350 -1.023 7.274 1.00 0.00 54 SER A N 9
ATOM 7926 C CA . SER A 1 54 ? -8.501 -0.356 7.870 1.00 0.00 54 SER A CA 9
ATOM 7927 C C . SER A 1 54 ? -9.786 -1.125 7.577 1.00 0.00 54 SER A C 9
ATOM 7928 O O . SER A 1 54 ? -10.735 -1.092 8.361 1.00 0.00 54 SER A O 9
ATOM 7936 N N . CYS A 1 55 ? -9.809 -1.817 6.443 1.00 0.00 55 CYS A N 9
ATOM 7937 C CA . CYS A 1 55 ? -10.976 -2.595 6.045 1.00 0.00 55 CYS A CA 9
ATOM 7938 C C . CYS A 1 55 ? -10.832 -4.052 6.476 1.00 0.00 55 CYS A C 9
ATOM 7939 O O . CYS A 1 55 ? -11.651 -4.569 7.235 1.00 0.00 55 CYS A O 9
ATOM 7946 N N . SER A 1 56 ? -9.784 -4.707 5.986 1.00 0.00 56 SER A N 9
ATOM 7947 C CA . SER A 1 56 ? -9.534 -6.105 6.317 1.00 0.00 56 SER A CA 9
ATOM 7948 C C . SER A 1 56 ? -9.967 -6.410 7.748 1.00 0.00 56 SER A C 9
ATOM 7949 O O . SER A 1 56 ? -10.647 -7.402 8.004 1.00 0.00 56 SER A O 9
ATOM 7957 N N . ASN A 1 57 ? -9.567 -5.548 8.677 1.00 0.00 57 ASN A N 9
ATOM 7958 C CA . ASN A 1 57 ? -9.912 -5.725 10.083 1.00 0.00 57 ASN A CA 9
ATOM 7959 C C . ASN A 1 57 ? -11.410 -5.964 10.249 1.00 0.00 57 ASN A C 9
ATOM 7960 O O . ASN A 1 57 ? -11.829 -6.873 10.965 1.00 0.00 57 ASN A O 9
ATOM 7971 N N . LYS A 1 58 ? -12.212 -5.141 9.582 1.00 0.00 58 LYS A N 9
ATOM 7972 C CA . LYS A 1 58 ? -13.663 -5.263 9.653 1.00 0.00 58 LYS A CA 9
ATOM 7973 C C . LYS A 1 58 ? -14.087 -6.728 9.650 1.00 0.00 58 LYS A C 9
ATOM 7974 O O . LYS A 1 58 ? -13.406 -7.580 9.080 1.00 0.00 58 LYS A O 9
ATOM 7993 N N . SER A 1 59 ? -15.217 -7.014 10.289 1.00 0.00 59 SER A N 9
ATOM 7994 C CA . SER A 1 59 ? -15.731 -8.376 10.362 1.00 0.00 59 SER A CA 9
ATOM 7995 C C . SER A 1 59 ? -17.093 -8.481 9.683 1.00 0.00 59 SER A C 9
ATOM 7996 O O . SER A 1 59 ? -18.074 -7.895 10.140 1.00 0.00 59 SER A O 9
ATOM 8004 N N . GLY A 1 60 ? -17.145 -9.232 8.587 1.00 0.00 60 GLY A N 9
ATOM 8005 C CA . GLY A 1 60 ? -18.390 -9.400 7.861 1.00 0.00 60 GLY A CA 9
ATOM 8006 C C . GLY A 1 60 ? -18.400 -10.654 7.009 1.00 0.00 60 GLY A C 9
ATOM 8007 O O . GLY A 1 60 ? -18.561 -11.768 7.508 1.00 0.00 60 GLY A O 9
ATOM 8011 N N . PRO A 1 61 ? -18.227 -10.480 5.691 1.00 0.00 61 PRO A N 9
ATOM 8012 C CA . PRO A 1 61 ? -18.214 -11.595 4.740 1.00 0.00 61 PRO A CA 9
ATOM 8013 C C . PRO A 1 61 ? -16.972 -12.468 4.887 1.00 0.00 61 PRO A C 9
ATOM 8014 O O . PRO A 1 61 ? -16.819 -13.469 4.188 1.00 0.00 61 PRO A O 9
ATOM 8025 N N . SER A 1 62 ? -16.088 -12.082 5.802 1.00 0.00 62 SER A N 9
ATOM 8026 C CA . SER A 1 62 ? -14.858 -12.828 6.039 1.00 0.00 62 SER A CA 9
ATOM 8027 C C . SER A 1 62 ? -14.921 -13.571 7.370 1.00 0.00 62 SER A C 9
ATOM 8028 O O . SER A 1 62 ? -15.677 -13.198 8.267 1.00 0.00 62 SER A O 9
ATOM 8036 N N . SER A 1 63 ? -14.120 -14.625 7.490 1.00 0.00 63 SER A N 9
ATOM 8037 C CA . SER A 1 63 ? -14.087 -15.424 8.710 1.00 0.00 63 SER A CA 9
ATOM 8038 C C . SER A 1 63 ? -12.674 -15.479 9.284 1.00 0.00 63 SER A C 9
ATOM 8039 O O . SER A 1 63 ? -11.736 -14.928 8.710 1.00 0.00 63 SER A O 9
ATOM 8047 N N . GLY A 1 64 ? -12.531 -16.150 10.423 1.00 0.00 64 GLY A N 9
ATOM 8048 C CA . GLY A 1 64 ? -11.231 -16.266 11.058 1.00 0.00 64 GLY A CA 9
ATOM 8049 C C . GLY A 1 64 ? -11.092 -15.358 12.264 1.00 0.00 64 GLY A C 9
ATOM 8050 O O . GLY A 1 64 ? -10.047 -15.381 12.913 1.00 0.00 64 GLY A O 9
ATOM 8056 N N . GLY A 1 1 ? -17.670 17.154 10.389 1.00 0.00 1 GLY A N 10
ATOM 8057 C CA . GLY A 1 1 ? -17.448 17.580 11.759 1.00 0.00 1 GLY A CA 10
ATOM 8058 C C . GLY A 1 1 ? -16.060 17.230 12.257 1.00 0.00 1 GLY A C 10
ATOM 8059 O O . GLY A 1 1 ? -15.110 17.985 12.048 1.00 0.00 1 GLY A O 10
ATOM 8063 N N . SER A 1 2 ? -15.942 16.083 12.918 1.00 0.00 2 SER A N 10
ATOM 8064 C CA . SER A 1 2 ? -14.660 15.637 13.452 1.00 0.00 2 SER A CA 10
ATOM 8065 C C . SER A 1 2 ? -13.647 15.428 12.330 1.00 0.00 2 SER A C 10
ATOM 8066 O O . SER A 1 2 ? -13.987 15.508 11.150 1.00 0.00 2 SER A O 10
ATOM 8074 N N . SER A 1 3 ? -12.402 15.160 12.709 1.00 0.00 3 SER A N 10
ATOM 8075 C CA . SER A 1 3 ? -11.337 14.943 11.736 1.00 0.00 3 SER A CA 10
ATOM 8076 C C . SER A 1 3 ? -11.151 16.171 10.851 1.00 0.00 3 SER A C 10
ATOM 8077 O O . SER A 1 3 ? -10.967 16.056 9.640 1.00 0.00 3 SER A O 10
ATOM 8085 N N . GLY A 1 4 ? -11.199 17.349 11.467 1.00 0.00 4 GLY A N 10
ATOM 8086 C CA . GLY A 1 4 ? -11.034 18.583 10.721 1.00 0.00 4 GLY A CA 10
ATOM 8087 C C . GLY A 1 4 ? -10.015 18.455 9.607 1.00 0.00 4 GLY A C 10
ATOM 8088 O O . GLY A 1 4 ? -10.337 18.655 8.435 1.00 0.00 4 GLY A O 10
ATOM 8092 N N . SER A 1 5 ? -8.780 18.124 9.971 1.00 0.00 5 SER A N 10
ATOM 8093 C CA . SER A 1 5 ? -7.708 17.975 8.994 1.00 0.00 5 SER A CA 10
ATOM 8094 C C . SER A 1 5 ? -7.853 16.666 8.224 1.00 0.00 5 SER A C 10
ATOM 8095 O O . SER A 1 5 ? -7.286 15.643 8.606 1.00 0.00 5 SER A O 10
ATOM 8103 N N . SER A 1 6 ? -8.616 16.708 7.136 1.00 0.00 6 SER A N 10
ATOM 8104 C CA . SER A 1 6 ? -8.839 15.525 6.313 1.00 0.00 6 SER A CA 10
ATOM 8105 C C . SER A 1 6 ? -7.662 15.289 5.371 1.00 0.00 6 SER A C 10
ATOM 8106 O O . SER A 1 6 ? -7.331 16.141 4.548 1.00 0.00 6 SER A O 10
ATOM 8114 N N . GLY A 1 7 ? -7.034 14.124 5.500 1.00 0.00 7 GLY A N 10
ATOM 8115 C CA . GLY A 1 7 ? -5.900 13.795 4.655 1.00 0.00 7 GLY A CA 10
ATOM 8116 C C . GLY A 1 7 ? -4.757 13.175 5.434 1.00 0.00 7 GLY A C 10
ATOM 8117 O O . GLY A 1 7 ? -3.648 13.708 5.449 1.00 0.00 7 GLY A O 10
ATOM 8121 N N . GLN A 1 8 ? -5.029 12.048 6.083 1.00 0.00 8 GLN A N 10
ATOM 8122 C CA . GLN A 1 8 ? -4.014 11.356 6.870 1.00 0.00 8 GLN A CA 10
ATOM 8123 C C . GLN A 1 8 ? -4.133 9.845 6.704 1.00 0.00 8 GLN A C 10
ATOM 8124 O O . GLN A 1 8 ? -5.211 9.324 6.415 1.00 0.00 8 GLN A O 10
ATOM 8138 N N . CYS A 1 9 ? -3.018 9.145 6.888 1.00 0.00 9 CYS A N 10
ATOM 8139 C CA . CYS A 1 9 ? -2.996 7.693 6.757 1.00 0.00 9 CYS A CA 10
ATOM 8140 C C . CYS A 1 9 ? -3.563 7.027 8.008 1.00 0.00 9 CYS A C 10
ATOM 8141 O O . CYS A 1 9 ? -2.945 7.049 9.071 1.00 0.00 9 CYS A O 10
ATOM 8148 N N . GLY A 1 10 ? -4.745 6.433 7.871 1.00 0.00 10 GLY A N 10
ATOM 8149 C CA . GLY A 1 10 ? -5.376 5.768 8.996 1.00 0.00 10 GLY A CA 10
ATOM 8150 C C . GLY A 1 10 ? -4.405 4.906 9.778 1.00 0.00 10 GLY A C 10
ATOM 8151 O O . GLY A 1 10 ? -4.499 4.807 11.001 1.00 0.00 10 GLY A O 10
ATOM 8155 N N . ALA A 1 11 ? -3.471 4.278 9.071 1.00 0.00 11 ALA A N 10
ATOM 8156 C CA . ALA A 1 11 ? -2.479 3.420 9.707 1.00 0.00 11 ALA A CA 10
ATOM 8157 C C . ALA A 1 11 ? -1.696 4.181 10.771 1.00 0.00 11 ALA A C 10
ATOM 8158 O O . ALA A 1 11 ? -1.699 3.808 11.945 1.00 0.00 11 ALA A O 10
ATOM 8165 N N . CYS A 1 12 ? -1.025 5.250 10.354 1.00 0.00 12 CYS A N 10
ATOM 8166 C CA . CYS A 1 12 ? -0.236 6.064 11.271 1.00 0.00 12 CYS A CA 10
ATOM 8167 C C . CYS A 1 12 ? -0.778 7.489 11.337 1.00 0.00 12 CYS A C 10
ATOM 8168 O O . CYS A 1 12 ? -0.977 8.039 12.420 1.00 0.00 12 CYS A O 10
ATOM 8175 N N . GLY A 1 13 ? -1.016 8.081 10.171 1.00 0.00 13 GLY A N 10
ATOM 8176 C CA . GLY A 1 13 ? -1.532 9.436 10.118 1.00 0.00 13 GLY A CA 10
ATOM 8177 C C . GLY A 1 13 ? -0.434 10.478 10.189 1.00 0.00 13 GLY A C 10
ATOM 8178 O O . GLY A 1 13 ? -0.568 11.483 10.888 1.00 0.00 13 GLY A O 10
ATOM 8182 N N . GLU A 1 14 ? 0.655 10.239 9.466 1.00 0.00 14 GLU A N 10
ATOM 8183 C CA . GLU A 1 14 ? 1.781 11.165 9.453 1.00 0.00 14 GLU A CA 10
ATOM 8184 C C . GLU A 1 14 ? 1.416 12.456 8.727 1.00 0.00 14 GLU A C 10
ATOM 8185 O O . GLU A 1 14 ? 0.300 12.607 8.230 1.00 0.00 14 GLU A O 10
ATOM 8197 N N . SER A 1 15 ? 2.364 13.386 8.671 1.00 0.00 15 SER A N 10
ATOM 8198 C CA . SER A 1 15 ? 2.141 14.667 8.011 1.00 0.00 15 SER A CA 10
ATOM 8199 C C . SER A 1 15 ? 2.339 14.542 6.503 1.00 0.00 15 SER A C 10
ATOM 8200 O O . SER A 1 15 ? 2.939 13.580 6.022 1.00 0.00 15 SER A O 10
ATOM 8208 N N . TYR A 1 16 ? 1.829 15.520 5.763 1.00 0.00 16 TYR A N 10
ATOM 8209 C CA . TYR A 1 16 ? 1.947 15.519 4.310 1.00 0.00 16 TYR A CA 10
ATOM 8210 C C . TYR A 1 16 ? 3.317 15.010 3.874 1.00 0.00 16 TYR A C 10
ATOM 8211 O O . TYR A 1 16 ? 4.345 15.598 4.208 1.00 0.00 16 TYR A O 10
ATOM 8229 N N . ALA A 1 17 ? 3.323 13.913 3.125 1.00 0.00 17 ALA A N 10
ATOM 8230 C CA . ALA A 1 17 ? 4.565 13.324 2.640 1.00 0.00 17 ALA A CA 10
ATOM 8231 C C . ALA A 1 17 ? 4.942 13.886 1.274 1.00 0.00 17 ALA A C 10
ATOM 8232 O O . ALA A 1 17 ? 4.074 14.216 0.466 1.00 0.00 17 ALA A O 10
ATOM 8239 N N . ALA A 1 18 ? 6.243 13.993 1.021 1.00 0.00 18 ALA A N 10
ATOM 8240 C CA . ALA A 1 18 ? 6.734 14.514 -0.248 1.00 0.00 18 ALA A CA 10
ATOM 8241 C C . ALA A 1 18 ? 7.252 13.391 -1.139 1.00 0.00 18 ALA A C 10
ATOM 8242 O O . ALA A 1 18 ? 6.752 13.181 -2.244 1.00 0.00 18 ALA A O 10
ATOM 8249 N N . ASP A 1 19 ? 8.258 12.672 -0.652 1.00 0.00 19 ASP A N 10
ATOM 8250 C CA . ASP A 1 19 ? 8.843 11.568 -1.405 1.00 0.00 19 ASP A CA 10
ATOM 8251 C C . ASP A 1 19 ? 8.523 10.230 -0.746 1.00 0.00 19 ASP A C 10
ATOM 8252 O O . ASP A 1 19 ? 9.353 9.664 -0.035 1.00 0.00 19 ASP A O 10
ATOM 8261 N N . GLU A 1 20 ? 7.315 9.732 -0.986 1.00 0.00 20 GLU A N 10
ATOM 8262 C CA . GLU A 1 20 ? 6.885 8.461 -0.414 1.00 0.00 20 GLU A CA 10
ATOM 8263 C C . GLU A 1 20 ? 5.932 7.734 -1.357 1.00 0.00 20 GLU A C 10
ATOM 8264 O O . GLU A 1 20 ? 5.409 8.322 -2.304 1.00 0.00 20 GLU A O 10
ATOM 8276 N N . PHE A 1 21 ? 5.710 6.451 -1.092 1.00 0.00 21 PHE A N 10
ATOM 8277 C CA . PHE A 1 21 ? 4.821 5.642 -1.917 1.00 0.00 21 PHE A CA 10
ATOM 8278 C C . PHE A 1 21 ? 3.533 5.313 -1.168 1.00 0.00 21 PHE A C 10
ATOM 8279 O O . PHE A 1 21 ? 3.548 4.588 -0.174 1.00 0.00 21 PHE A O 10
ATOM 8296 N N . TRP A 1 22 ? 2.420 5.853 -1.653 1.00 0.00 22 TRP A N 10
ATOM 8297 C CA . TRP A 1 22 ? 1.123 5.618 -1.029 1.00 0.00 22 TRP A CA 10
ATOM 8298 C C . TRP A 1 22 ? 0.418 4.429 -1.671 1.00 0.00 22 TRP A C 10
ATOM 8299 O O . TRP A 1 22 ? 0.702 4.070 -2.815 1.00 0.00 22 TRP A O 10
ATOM 8320 N N . ILE A 1 23 ? -0.502 3.821 -0.930 1.00 0.00 23 ILE A N 10
ATOM 8321 C CA . ILE A 1 23 ? -1.248 2.672 -1.429 1.00 0.00 23 ILE A CA 10
ATOM 8322 C C . ILE A 1 23 ? -2.658 3.073 -1.847 1.00 0.00 23 ILE A C 10
ATOM 8323 O O . ILE A 1 23 ? -3.189 4.085 -1.389 1.00 0.00 23 ILE A O 10
ATOM 8339 N N . CYS A 1 24 ? -3.260 2.272 -2.720 1.00 0.00 24 CYS A N 10
ATOM 8340 C CA . CYS A 1 24 ? -4.611 2.542 -3.200 1.00 0.00 24 CYS A CA 10
ATOM 8341 C C . CYS A 1 24 ? -5.563 1.417 -2.807 1.00 0.00 24 CYS A C 10
ATOM 8342 O O . CYS A 1 24 ? -5.330 0.251 -3.129 1.00 0.00 24 CYS A O 10
ATOM 8350 N N . CYS A 1 25 ? -6.635 1.774 -2.108 1.00 0.00 25 CYS A N 10
ATOM 8351 C CA . CYS A 1 25 ? -7.622 0.795 -1.668 1.00 0.00 25 CYS A CA 10
ATOM 8352 C C . CYS A 1 25 ? -8.874 0.856 -2.539 1.00 0.00 25 CYS A C 10
ATOM 8353 O O . CYS A 1 25 ? -9.098 1.833 -3.254 1.00 0.00 25 CYS A O 10
ATOM 8360 N N . ASP A 1 26 ? -9.686 -0.193 -2.472 1.00 0.00 26 ASP A N 10
ATOM 8361 C CA . ASP A 1 26 ? -10.916 -0.259 -3.253 1.00 0.00 26 ASP A CA 10
ATOM 8362 C C . ASP A 1 26 ? -12.139 -0.128 -2.351 1.00 0.00 26 ASP A C 10
ATOM 8363 O O . ASP A 1 26 ? -13.033 0.679 -2.612 1.00 0.00 26 ASP A O 10
ATOM 8372 N N . LEU A 1 27 ? -12.174 -0.927 -1.290 1.00 0.00 27 LEU A N 10
ATOM 8373 C CA . LEU A 1 27 ? -13.289 -0.901 -0.350 1.00 0.00 27 LEU A CA 10
ATOM 8374 C C . LEU A 1 27 ? -13.575 0.522 0.117 1.00 0.00 27 LEU A C 10
ATOM 8375 O O . LEU A 1 27 ? -14.637 1.078 -0.163 1.00 0.00 27 LEU A O 10
ATOM 8391 N N . CYS A 1 28 ? -12.618 1.109 0.830 1.00 0.00 28 CYS A N 10
ATOM 8392 C CA . CYS A 1 28 ? -12.765 2.468 1.335 1.00 0.00 28 CYS A CA 10
ATOM 8393 C C . CYS A 1 28 ? -12.082 3.470 0.408 1.00 0.00 28 CYS A C 10
ATOM 8394 O O . CYS A 1 28 ? -12.499 4.624 0.310 1.00 0.00 28 CYS A O 10
ATOM 8401 N N . GLU A 1 29 ? -11.032 3.019 -0.271 1.00 0.00 29 GLU A N 10
ATOM 8402 C CA . GLU A 1 29 ? -10.292 3.876 -1.190 1.00 0.00 29 GLU A CA 10
ATOM 8403 C C . GLU A 1 29 ? -9.631 5.031 -0.443 1.00 0.00 29 GLU A C 10
ATOM 8404 O O . GLU A 1 29 ? -9.736 6.188 -0.851 1.00 0.00 29 GLU A O 10
ATOM 8416 N N . MET A 1 30 ? -8.952 4.709 0.652 1.00 0.00 30 MET A N 10
ATOM 8417 C CA . MET A 1 30 ? -8.274 5.720 1.456 1.00 0.00 30 MET A CA 10
ATOM 8418 C C . MET A 1 30 ? -6.820 5.875 1.021 1.00 0.00 30 MET A C 10
ATOM 8419 O O . MET A 1 30 ? -6.373 5.225 0.077 1.00 0.00 30 MET A O 10
ATOM 8433 N N . TRP A 1 31 ? -6.089 6.740 1.715 1.00 0.00 31 TRP A N 10
ATOM 8434 C CA . TRP A 1 31 ? -4.686 6.980 1.399 1.00 0.00 31 TRP A CA 10
ATOM 8435 C C . TRP A 1 31 ? -3.786 6.532 2.546 1.00 0.00 31 TRP A C 10
ATOM 8436 O O . TRP A 1 31 ? -3.818 7.106 3.634 1.00 0.00 31 TRP A O 10
ATOM 8457 N N . PHE A 1 32 ? -2.983 5.503 2.294 1.00 0.00 32 PHE A N 10
ATOM 8458 C CA . PHE A 1 32 ? -2.074 4.977 3.307 1.00 0.00 32 PHE A CA 10
ATOM 8459 C C . PHE A 1 32 ? -0.642 4.934 2.782 1.00 0.00 32 PHE A C 10
ATOM 8460 O O . PHE A 1 32 ? -0.362 5.385 1.670 1.00 0.00 32 PHE A O 10
ATOM 8477 N N . HIS A 1 33 ? 0.262 4.390 3.591 1.00 0.00 33 HIS A N 10
ATOM 8478 C CA . HIS A 1 33 ? 1.666 4.288 3.209 1.00 0.00 33 HIS A CA 10
ATOM 8479 C C . HIS A 1 33 ? 2.022 2.855 2.824 1.00 0.00 33 HIS A C 10
ATOM 8480 O O . HIS A 1 33 ? 1.630 1.905 3.499 1.00 0.00 33 HIS A O 10
ATOM 8494 N N . GLY A 1 34 ? 2.767 2.708 1.732 1.00 0.00 34 GLY A N 10
ATOM 8495 C CA . GLY A 1 34 ? 3.161 1.388 1.276 1.00 0.00 34 GLY A CA 10
ATOM 8496 C C . GLY A 1 34 ? 3.687 0.519 2.401 1.00 0.00 34 GLY A C 10
ATOM 8497 O O . GLY A 1 34 ? 3.336 -0.657 2.503 1.00 0.00 34 GLY A O 10
ATOM 8501 N N . LYS A 1 35 ? 4.531 1.097 3.248 1.00 0.00 35 LYS A N 10
ATOM 8502 C CA . LYS A 1 35 ? 5.107 0.368 4.372 1.00 0.00 35 LYS A CA 10
ATOM 8503 C C . LYS A 1 35 ? 4.038 0.026 5.404 1.00 0.00 35 LYS A C 10
ATOM 8504 O O . LYS A 1 35 ? 3.999 -1.089 5.927 1.00 0.00 35 LYS A O 10
ATOM 8523 N N . CYS A 1 36 ? 3.171 0.991 5.693 1.00 0.00 36 CYS A N 10
ATOM 8524 C CA . CYS A 1 36 ? 2.100 0.792 6.662 1.00 0.00 36 CYS A CA 10
ATOM 8525 C C . CYS A 1 36 ? 1.228 -0.399 6.273 1.00 0.00 36 CYS A C 10
ATOM 8526 O O . CYS A 1 36 ? 0.921 -1.255 7.103 1.00 0.00 36 CYS A O 10
ATOM 8533 N N . VAL A 1 37 ? 0.833 -0.446 5.005 1.00 0.00 37 VAL A N 10
ATOM 8534 C CA . VAL A 1 37 ? -0.002 -1.532 4.504 1.00 0.00 37 VAL A CA 10
ATOM 8535 C C . VAL A 1 37 ? 0.808 -2.811 4.325 1.00 0.00 37 VAL A C 10
ATOM 8536 O O . VAL A 1 37 ? 0.308 -3.809 3.807 1.00 0.00 37 VAL A O 10
ATOM 8549 N N . LYS A 1 38 ? 2.064 -2.774 4.759 1.00 0.00 38 LYS A N 10
ATOM 8550 C CA . LYS A 1 38 ? 2.945 -3.931 4.649 1.00 0.00 38 LYS A CA 10
ATOM 8551 C C . LYS A 1 38 ? 3.130 -4.338 3.191 1.00 0.00 38 LYS A C 10
ATOM 8552 O O . LYS A 1 38 ? 3.109 -5.524 2.860 1.00 0.00 38 LYS A O 10
ATOM 8571 N N . ILE A 1 39 ? 3.312 -3.347 2.324 1.00 0.00 39 ILE A N 10
ATOM 8572 C CA . ILE A 1 39 ? 3.504 -3.604 0.902 1.00 0.00 39 ILE A CA 10
ATOM 8573 C C . ILE A 1 39 ? 4.705 -2.834 0.361 1.00 0.00 39 ILE A C 10
ATOM 8574 O O . ILE A 1 39 ? 4.914 -1.669 0.700 1.00 0.00 39 ILE A O 10
ATOM 8590 N N . THR A 1 40 ? 5.491 -3.494 -0.483 1.00 0.00 40 THR A N 10
ATOM 8591 C CA . THR A 1 40 ? 6.671 -2.873 -1.072 1.00 0.00 40 THR A CA 10
ATOM 8592 C C . THR A 1 40 ? 6.305 -2.060 -2.309 1.00 0.00 40 THR A C 10
ATOM 8593 O O . THR A 1 40 ? 5.290 -2.301 -2.962 1.00 0.00 40 THR A O 10
ATOM 8604 N N . PRO A 1 41 ? 7.151 -1.072 -2.640 1.00 0.00 41 PRO A N 10
ATOM 8605 C CA . PRO A 1 41 ? 6.937 -0.204 -3.802 1.00 0.00 41 PRO A CA 10
ATOM 8606 C C . PRO A 1 41 ? 7.129 -0.944 -5.121 1.00 0.00 41 PRO A C 10
ATOM 8607 O O . PRO A 1 41 ? 6.647 -0.505 -6.165 1.00 0.00 41 PRO A O 10
ATOM 8618 N N . ALA A 1 42 ? 7.836 -2.068 -5.067 1.00 0.00 42 ALA A N 10
ATOM 8619 C CA . ALA A 1 42 ? 8.089 -2.870 -6.257 1.00 0.00 42 ALA A CA 10
ATOM 8620 C C . ALA A 1 42 ? 6.972 -3.884 -6.484 1.00 0.00 42 ALA A C 10
ATOM 8621 O O . ALA A 1 42 ? 6.447 -4.006 -7.591 1.00 0.00 42 ALA A O 10
ATOM 8628 N N . ARG A 1 43 ? 6.615 -4.609 -5.429 1.00 0.00 43 ARG A N 10
ATOM 8629 C CA . ARG A 1 43 ? 5.563 -5.614 -5.514 1.00 0.00 43 ARG A CA 10
ATOM 8630 C C . ARG A 1 43 ? 4.230 -4.975 -5.895 1.00 0.00 43 ARG A C 10
ATOM 8631 O O . ARG A 1 43 ? 3.444 -5.555 -6.644 1.00 0.00 43 ARG A O 10
ATOM 8652 N N . ALA A 1 44 ? 3.984 -3.777 -5.374 1.00 0.00 44 ALA A N 10
ATOM 8653 C CA . ALA A 1 44 ? 2.748 -3.059 -5.661 1.00 0.00 44 ALA A CA 10
ATOM 8654 C C . ALA A 1 44 ? 2.311 -3.274 -7.106 1.00 0.00 44 ALA A C 10
ATOM 8655 O O . ALA A 1 44 ? 1.125 -3.440 -7.386 1.00 0.00 44 ALA A O 10
ATOM 8662 N N . GLU A 1 45 ? 3.277 -3.268 -8.019 1.00 0.00 45 GLU A N 10
ATOM 8663 C CA . GLU A 1 45 ? 2.990 -3.460 -9.436 1.00 0.00 45 GLU A CA 10
ATOM 8664 C C . GLU A 1 45 ? 2.058 -4.650 -9.645 1.00 0.00 45 GLU A C 10
ATOM 8665 O O . GLU A 1 45 ? 1.053 -4.549 -10.349 1.00 0.00 45 GLU A O 10
ATOM 8677 N N . HIS A 1 46 ? 2.400 -5.777 -9.029 1.00 0.00 46 HIS A N 10
ATOM 8678 C CA . HIS A 1 46 ? 1.594 -6.988 -9.147 1.00 0.00 46 HIS A CA 10
ATOM 8679 C C . HIS A 1 46 ? 0.279 -6.841 -8.389 1.00 0.00 46 HIS A C 10
ATOM 8680 O O . HIS A 1 46 ? -0.767 -7.304 -8.845 1.00 0.00 46 HIS A O 10
ATOM 8695 N N . ILE A 1 47 ? 0.338 -6.195 -7.229 1.00 0.00 47 ILE A N 10
ATOM 8696 C CA . ILE A 1 47 ? -0.848 -5.987 -6.409 1.00 0.00 47 ILE A CA 10
ATOM 8697 C C . ILE A 1 47 ? -1.889 -5.153 -7.148 1.00 0.00 47 ILE A C 10
ATOM 8698 O O . ILE A 1 47 ? -1.557 -4.170 -7.811 1.00 0.00 47 ILE A O 10
ATOM 8714 N N . LYS A 1 48 ? -3.151 -5.551 -7.029 1.00 0.00 48 LYS A N 10
ATOM 8715 C CA . LYS A 1 48 ? -4.243 -4.839 -7.683 1.00 0.00 48 LYS A CA 10
ATOM 8716 C C . LYS A 1 48 ? -5.428 -4.674 -6.737 1.00 0.00 48 LYS A C 10
ATOM 8717 O O . LYS A 1 48 ? -6.168 -5.624 -6.484 1.00 0.00 48 LYS A O 10
ATOM 8736 N N . GLN A 1 49 ? -5.603 -3.462 -6.221 1.00 0.00 49 GLN A N 10
ATOM 8737 C CA . GLN A 1 49 ? -6.699 -3.173 -5.304 1.00 0.00 49 GLN A CA 10
ATOM 8738 C C . GLN A 1 49 ? -6.547 -3.963 -4.008 1.00 0.00 49 GLN A C 10
ATOM 8739 O O . GLN A 1 49 ? -7.453 -4.691 -3.604 1.00 0.00 49 GLN A O 10
ATOM 8753 N N . TYR A 1 50 ? -5.396 -3.813 -3.362 1.00 0.00 50 TYR A N 10
ATOM 8754 C CA . TYR A 1 50 ? -5.125 -4.515 -2.113 1.00 0.00 50 TYR A CA 10
ATOM 8755 C C . TYR A 1 50 ? -6.112 -4.096 -1.027 1.00 0.00 50 TYR A C 10
ATOM 8756 O O . TYR A 1 50 ? -6.612 -2.971 -1.025 1.00 0.00 50 TYR A O 10
ATOM 8774 N N . LYS A 1 51 ? -6.388 -5.011 -0.104 1.00 0.00 51 LYS A N 10
ATOM 8775 C CA . LYS A 1 51 ? -7.313 -4.740 0.990 1.00 0.00 51 LYS A CA 10
ATOM 8776 C C . LYS A 1 51 ? -6.587 -4.105 2.172 1.00 0.00 51 LYS A C 10
ATOM 8777 O O . LYS A 1 51 ? -6.009 -4.803 3.006 1.00 0.00 51 LYS A O 10
ATOM 8796 N N . CYS A 1 52 ? -6.622 -2.779 2.239 1.00 0.00 52 CYS A N 10
ATOM 8797 C CA . CYS A 1 52 ? -5.968 -2.050 3.320 1.00 0.00 52 CYS A CA 10
ATOM 8798 C C . CYS A 1 52 ? -6.307 -2.666 4.674 1.00 0.00 52 CYS A C 10
ATOM 8799 O O . CYS A 1 52 ? -7.325 -3.337 4.842 1.00 0.00 52 CYS A O 10
ATOM 8806 N N . PRO A 1 53 ? -5.433 -2.433 5.665 1.00 0.00 53 PRO A N 10
ATOM 8807 C CA . PRO A 1 53 ? -5.618 -2.955 7.022 1.00 0.00 53 PRO A CA 10
ATOM 8808 C C . PRO A 1 53 ? -6.774 -2.279 7.751 1.00 0.00 53 PRO A C 10
ATOM 8809 O O . PRO A 1 53 ? -7.308 -2.817 8.721 1.00 0.00 53 PRO A O 10
ATOM 8820 N N . SER A 1 54 ? -7.157 -1.098 7.277 1.00 0.00 54 SER A N 10
ATOM 8821 C CA . SER A 1 54 ? -8.248 -0.347 7.886 1.00 0.00 54 SER A CA 10
ATOM 8822 C C . SER A 1 54 ? -9.595 -0.981 7.554 1.00 0.00 54 SER A C 10
ATOM 8823 O O . SER A 1 54 ? -10.560 -0.850 8.308 1.00 0.00 54 SER A O 10
ATOM 8831 N N . CYS A 1 55 ? -9.655 -1.668 6.418 1.00 0.00 55 CYS A N 10
ATOM 8832 C CA . CYS A 1 55 ? -10.882 -2.323 5.983 1.00 0.00 55 CYS A CA 10
ATOM 8833 C C . CYS A 1 55 ? -10.903 -3.786 6.419 1.00 0.00 55 CYS A C 10
ATOM 8834 O O . CYS A 1 55 ? -11.844 -4.237 7.071 1.00 0.00 55 CYS A O 10
ATOM 8841 N N . SER A 1 56 ? -9.857 -4.521 6.053 1.00 0.00 56 SER A N 10
ATOM 8842 C CA . SER A 1 56 ? -9.756 -5.933 6.402 1.00 0.00 56 SER A CA 10
ATOM 8843 C C . SER A 1 56 ? -10.119 -6.158 7.867 1.00 0.00 56 SER A C 10
ATOM 8844 O O . SER A 1 56 ? -10.643 -7.208 8.233 1.00 0.00 56 SER A O 10
ATOM 8852 N N . ASN A 1 57 ? -9.835 -5.161 8.700 1.00 0.00 57 ASN A N 10
ATOM 8853 C CA . ASN A 1 57 ? -10.131 -5.250 10.125 1.00 0.00 57 ASN A CA 10
ATOM 8854 C C . ASN A 1 57 ? -11.592 -5.622 10.356 1.00 0.00 57 ASN A C 10
ATOM 8855 O O . ASN A 1 57 ? -11.895 -6.637 10.984 1.00 0.00 57 ASN A O 10
ATOM 8866 N N . LYS A 1 58 ? -12.496 -4.795 9.842 1.00 0.00 58 LYS A N 10
ATOM 8867 C CA . LYS A 1 58 ? -13.927 -5.037 9.989 1.00 0.00 58 LYS A CA 10
ATOM 8868 C C . LYS A 1 58 ? -14.326 -6.353 9.329 1.00 0.00 58 LYS A C 10
ATOM 8869 O O . LYS A 1 58 ? -13.552 -6.940 8.573 1.00 0.00 58 LYS A O 10
ATOM 8888 N N . SER A 1 59 ? -15.540 -6.810 9.620 1.00 0.00 59 SER A N 10
ATOM 8889 C CA . SER A 1 59 ? -16.042 -8.058 9.056 1.00 0.00 59 SER A CA 10
ATOM 8890 C C . SER A 1 59 ? -16.894 -7.792 7.819 1.00 0.00 59 SER A C 10
ATOM 8891 O O . SER A 1 59 ? -18.108 -7.618 7.913 1.00 0.00 59 SER A O 10
ATOM 8899 N N . GLY A 1 60 ? -16.246 -7.762 6.658 1.00 0.00 60 GLY A N 10
ATOM 8900 C CA . GLY A 1 60 ? -16.959 -7.517 5.417 1.00 0.00 60 GLY A CA 10
ATOM 8901 C C . GLY A 1 60 ? -16.382 -8.297 4.253 1.00 0.00 60 GLY A C 10
ATOM 8902 O O . GLY A 1 60 ? -15.765 -7.736 3.347 1.00 0.00 60 GLY A O 10
ATOM 8906 N N . PRO A 1 61 ? -16.579 -9.624 4.269 1.00 0.00 61 PRO A N 10
ATOM 8907 C CA . PRO A 1 61 ? -16.080 -10.511 3.214 1.00 0.00 61 PRO A CA 10
ATOM 8908 C C . PRO A 1 61 ? -16.821 -10.318 1.896 1.00 0.00 61 PRO A C 10
ATOM 8909 O O . PRO A 1 61 ? -18.000 -10.654 1.780 1.00 0.00 61 PRO A O 10
ATOM 8920 N N . SER A 1 62 ? -16.123 -9.774 0.904 1.00 0.00 62 SER A N 10
ATOM 8921 C CA . SER A 1 62 ? -16.717 -9.533 -0.406 1.00 0.00 62 SER A CA 10
ATOM 8922 C C . SER A 1 62 ? -15.661 -9.613 -1.504 1.00 0.00 62 SER A C 10
ATOM 8923 O O . SER A 1 62 ? -14.479 -9.363 -1.264 1.00 0.00 62 SER A O 10
ATOM 8931 N N . SER A 1 63 ? -16.095 -9.965 -2.710 1.00 0.00 63 SER A N 10
ATOM 8932 C CA . SER A 1 63 ? -15.188 -10.082 -3.846 1.00 0.00 63 SER A CA 10
ATOM 8933 C C . SER A 1 63 ? -13.926 -10.846 -3.456 1.00 0.00 63 SER A C 10
ATOM 8934 O O . SER A 1 63 ? -12.817 -10.471 -3.837 1.00 0.00 63 SER A O 10
ATOM 8942 N N . GLY A 1 64 ? -14.103 -11.919 -2.692 1.00 0.00 64 GLY A N 10
ATOM 8943 C CA . GLY A 1 64 ? -12.971 -12.719 -2.262 1.00 0.00 64 GLY A CA 10
ATOM 8944 C C . GLY A 1 64 ? -12.036 -11.955 -1.346 1.00 0.00 64 GLY A C 10
ATOM 8945 O O . GLY A 1 64 ? -11.536 -12.534 -0.383 1.00 0.00 64 GLY A O 10
ATOM 8951 N N . GLY A 1 1 ? -4.426 21.354 16.819 1.00 0.00 1 GLY A N 11
ATOM 8952 C CA . GLY A 1 1 ? -5.674 21.494 16.092 1.00 0.00 1 GLY A CA 11
ATOM 8953 C C . GLY A 1 1 ? -5.882 20.385 15.079 1.00 0.00 1 GLY A C 11
ATOM 8954 O O . GLY A 1 1 ? -4.921 19.861 14.516 1.00 0.00 1 GLY A O 11
ATOM 8958 N N . SER A 1 2 ? -7.140 20.025 14.848 1.00 0.00 2 SER A N 11
ATOM 8959 C CA . SER A 1 2 ? -7.471 18.966 13.901 1.00 0.00 2 SER A CA 11
ATOM 8960 C C . SER A 1 2 ? -7.959 19.553 12.580 1.00 0.00 2 SER A C 11
ATOM 8961 O O . SER A 1 2 ? -9.143 19.845 12.417 1.00 0.00 2 SER A O 11
ATOM 8969 N N . SER A 1 3 ? -7.035 19.723 11.639 1.00 0.00 3 SER A N 11
ATOM 8970 C CA . SER A 1 3 ? -7.369 20.279 10.332 1.00 0.00 3 SER A CA 11
ATOM 8971 C C . SER A 1 3 ? -6.340 19.862 9.286 1.00 0.00 3 SER A C 11
ATOM 8972 O O . SER A 1 3 ? -5.262 19.371 9.620 1.00 0.00 3 SER A O 11
ATOM 8980 N N . GLY A 1 4 ? -6.682 20.061 8.017 1.00 0.00 4 GLY A N 11
ATOM 8981 C CA . GLY A 1 4 ? -5.778 19.700 6.940 1.00 0.00 4 GLY A CA 11
ATOM 8982 C C . GLY A 1 4 ? -6.449 19.743 5.581 1.00 0.00 4 GLY A C 11
ATOM 8983 O O . GLY A 1 4 ? -7.259 18.877 5.254 1.00 0.00 4 GLY A O 11
ATOM 8987 N N . SER A 1 5 ? -6.112 20.755 4.788 1.00 0.00 5 SER A N 11
ATOM 8988 C CA . SER A 1 5 ? -6.691 20.911 3.459 1.00 0.00 5 SER A CA 11
ATOM 8989 C C . SER A 1 5 ? -6.852 19.557 2.774 1.00 0.00 5 SER A C 11
ATOM 8990 O O . SER A 1 5 ? -7.946 19.191 2.347 1.00 0.00 5 SER A O 11
ATOM 8998 N N . SER A 1 6 ? -5.752 18.818 2.674 1.00 0.00 6 SER A N 11
ATOM 8999 C CA . SER A 1 6 ? -5.768 17.505 2.038 1.00 0.00 6 SER A CA 11
ATOM 9000 C C . SER A 1 6 ? -5.947 16.401 3.076 1.00 0.00 6 SER A C 11
ATOM 9001 O O . SER A 1 6 ? -5.760 16.621 4.272 1.00 0.00 6 SER A O 11
ATOM 9009 N N . GLY A 1 7 ? -6.311 15.211 2.608 1.00 0.00 7 GLY A N 11
ATOM 9010 C CA . GLY A 1 7 ? -6.510 14.090 3.507 1.00 0.00 7 GLY A CA 11
ATOM 9011 C C . GLY A 1 7 ? -5.217 13.622 4.146 1.00 0.00 7 GLY A C 11
ATOM 9012 O O . GLY A 1 7 ? -4.133 14.048 3.748 1.00 0.00 7 GLY A O 11
ATOM 9016 N N . GLN A 1 8 ? -5.332 12.747 5.139 1.00 0.00 8 GLN A N 11
ATOM 9017 C CA . GLN A 1 8 ? -4.163 12.224 5.835 1.00 0.00 8 GLN A CA 11
ATOM 9018 C C . GLN A 1 8 ? -4.251 10.709 5.985 1.00 0.00 8 GLN A C 11
ATOM 9019 O O . GLN A 1 8 ? -5.342 10.140 6.016 1.00 0.00 8 GLN A O 11
ATOM 9033 N N . CYS A 1 9 ? -3.095 10.060 6.077 1.00 0.00 9 CYS A N 11
ATOM 9034 C CA . CYS A 1 9 ? -3.040 8.611 6.223 1.00 0.00 9 CYS A CA 11
ATOM 9035 C C . CYS A 1 9 ? -3.811 8.159 7.460 1.00 0.00 9 CYS A C 11
ATOM 9036 O O . CYS A 1 9 ? -3.650 8.719 8.543 1.00 0.00 9 CYS A O 11
ATOM 9043 N N . GLY A 1 10 ? -4.649 7.141 7.289 1.00 0.00 10 GLY A N 11
ATOM 9044 C CA . GLY A 1 10 ? -5.432 6.631 8.399 1.00 0.00 10 GLY A CA 11
ATOM 9045 C C . GLY A 1 10 ? -4.627 5.725 9.309 1.00 0.00 10 GLY A C 11
ATOM 9046 O O . GLY A 1 10 ? -4.797 5.747 10.527 1.00 0.00 10 GLY A O 11
ATOM 9050 N N . ALA A 1 11 ? -3.747 4.924 8.716 1.00 0.00 11 ALA A N 11
ATOM 9051 C CA . ALA A 1 11 ? -2.912 4.006 9.481 1.00 0.00 11 ALA A CA 11
ATOM 9052 C C . ALA A 1 11 ? -2.128 4.747 10.560 1.00 0.00 11 ALA A C 11
ATOM 9053 O O . ALA A 1 11 ? -2.350 4.542 11.754 1.00 0.00 11 ALA A O 11
ATOM 9060 N N . CYS A 1 12 ? -1.211 5.608 10.131 1.00 0.00 12 CYS A N 11
ATOM 9061 C CA . CYS A 1 12 ? -0.393 6.379 11.060 1.00 0.00 12 CYS A CA 11
ATOM 9062 C C . CYS A 1 12 ? -0.723 7.866 10.970 1.00 0.00 12 CYS A C 11
ATOM 9063 O O . CYS A 1 12 ? -0.895 8.537 11.987 1.00 0.00 12 CYS A O 11
ATOM 9070 N N . GLY A 1 13 ? -0.811 8.375 9.745 1.00 0.00 13 GLY A N 11
ATOM 9071 C CA . GLY A 1 13 ? -1.120 9.778 9.545 1.00 0.00 13 GLY A CA 11
ATOM 9072 C C . GLY A 1 13 ? 0.123 10.644 9.489 1.00 0.00 13 GLY A C 11
ATOM 9073 O O . GLY A 1 13 ? 0.171 11.711 10.100 1.00 0.00 13 GLY A O 11
ATOM 9077 N N . GLU A 1 14 ? 1.131 10.182 8.756 1.00 0.00 14 GLU A N 11
ATOM 9078 C CA . GLU A 1 14 ? 2.381 10.922 8.626 1.00 0.00 14 GLU A CA 11
ATOM 9079 C C . GLU A 1 14 ? 2.246 12.042 7.599 1.00 0.00 14 GLU A C 11
ATOM 9080 O O . GLU A 1 14 ? 1.181 12.238 7.015 1.00 0.00 14 GLU A O 11
ATOM 9092 N N . SER A 1 15 ? 3.334 12.775 7.385 1.00 0.00 15 SER A N 11
ATOM 9093 C CA . SER A 1 15 ? 3.337 13.879 6.432 1.00 0.00 15 SER A CA 11
ATOM 9094 C C . SER A 1 15 ? 3.220 13.362 5.001 1.00 0.00 15 SER A C 11
ATOM 9095 O O . SER A 1 15 ? 3.467 12.187 4.732 1.00 0.00 15 SER A O 11
ATOM 9103 N N . TYR A 1 16 ? 2.842 14.250 4.088 1.00 0.00 16 TYR A N 11
ATOM 9104 C CA . TYR A 1 16 ? 2.689 13.884 2.685 1.00 0.00 16 TYR A CA 11
ATOM 9105 C C . TYR A 1 16 ? 4.049 13.667 2.027 1.00 0.00 16 TYR A C 11
ATOM 9106 O O . TYR A 1 16 ? 5.045 14.272 2.422 1.00 0.00 16 TYR A O 11
ATOM 9124 N N . ALA A 1 17 ? 4.081 12.800 1.021 1.00 0.00 17 ALA A N 11
ATOM 9125 C CA . ALA A 1 17 ? 5.316 12.504 0.305 1.00 0.00 17 ALA A CA 11
ATOM 9126 C C . ALA A 1 17 ? 5.159 12.760 -1.190 1.00 0.00 17 ALA A C 11
ATOM 9127 O O . ALA A 1 17 ? 4.047 12.932 -1.686 1.00 0.00 17 ALA A O 11
ATOM 9134 N N . ALA A 1 18 ? 6.281 12.785 -1.902 1.00 0.00 18 ALA A N 11
ATOM 9135 C CA . ALA A 1 18 ? 6.268 13.018 -3.340 1.00 0.00 18 ALA A CA 11
ATOM 9136 C C . ALA A 1 18 ? 6.971 11.889 -4.086 1.00 0.00 18 ALA A C 11
ATOM 9137 O O . ALA A 1 18 ? 6.374 11.227 -4.936 1.00 0.00 18 ALA A O 11
ATOM 9144 N N . ASP A 1 19 ? 8.242 11.675 -3.765 1.00 0.00 19 ASP A N 11
ATOM 9145 C CA . ASP A 1 19 ? 9.026 10.626 -4.404 1.00 0.00 19 ASP A CA 11
ATOM 9146 C C . ASP A 1 19 ? 8.887 9.307 -3.650 1.00 0.00 19 ASP A C 11
ATOM 9147 O O . ASP A 1 19 ? 9.880 8.651 -3.339 1.00 0.00 19 ASP A O 11
ATOM 9156 N N . GLU A 1 20 ? 7.647 8.926 -3.360 1.00 0.00 20 GLU A N 11
ATOM 9157 C CA . GLU A 1 20 ? 7.378 7.686 -2.640 1.00 0.00 20 GLU A CA 11
ATOM 9158 C C . GLU A 1 20 ? 6.110 7.017 -3.163 1.00 0.00 20 GLU A C 11
ATOM 9159 O O . GLU A 1 20 ? 5.181 7.689 -3.612 1.00 0.00 20 GLU A O 11
ATOM 9171 N N . PHE A 1 21 ? 6.079 5.690 -3.100 1.00 0.00 21 PHE A N 11
ATOM 9172 C CA . PHE A 1 21 ? 4.926 4.930 -3.568 1.00 0.00 21 PHE A CA 11
ATOM 9173 C C . PHE A 1 21 ? 3.746 5.090 -2.614 1.00 0.00 21 PHE A C 11
ATOM 9174 O O . PHE A 1 21 ? 3.926 5.229 -1.404 1.00 0.00 21 PHE A O 11
ATOM 9191 N N . TRP A 1 22 ? 2.539 5.068 -3.168 1.00 0.00 22 TRP A N 11
ATOM 9192 C CA . TRP A 1 22 ? 1.328 5.212 -2.367 1.00 0.00 22 TRP A CA 11
ATOM 9193 C C . TRP A 1 22 ? 0.378 4.043 -2.603 1.00 0.00 22 TRP A C 11
ATOM 9194 O O . TRP A 1 22 ? 0.222 3.577 -3.732 1.00 0.00 22 TRP A O 11
ATOM 9215 N N . ILE A 1 23 ? -0.254 3.575 -1.532 1.00 0.00 23 ILE A N 11
ATOM 9216 C CA . ILE A 1 23 ? -1.190 2.461 -1.624 1.00 0.00 23 ILE A CA 11
ATOM 9217 C C . ILE A 1 23 ? -2.630 2.938 -1.463 1.00 0.00 23 ILE A C 11
ATOM 9218 O O . ILE A 1 23 ? -3.037 3.361 -0.381 1.00 0.00 23 ILE A O 11
ATOM 9234 N N . CYS A 1 24 ? -3.396 2.865 -2.546 1.00 0.00 24 CYS A N 11
ATOM 9235 C CA . CYS A 1 24 ? -4.791 3.288 -2.525 1.00 0.00 24 CYS A CA 11
ATOM 9236 C C . CYS A 1 24 ? -5.719 2.092 -2.336 1.00 0.00 24 CYS A C 11
ATOM 9237 O O . CYS A 1 24 ? -5.635 1.105 -3.067 1.00 0.00 24 CYS A O 11
ATOM 9245 N N . CYS A 1 25 ? -6.604 2.187 -1.349 1.00 0.00 25 CYS A N 11
ATOM 9246 C CA . CYS A 1 25 ? -7.547 1.113 -1.061 1.00 0.00 25 CYS A CA 11
ATOM 9247 C C . CYS A 1 25 ? -8.808 1.254 -1.909 1.00 0.00 25 CYS A C 11
ATOM 9248 O O . CYS A 1 25 ? -9.096 2.329 -2.437 1.00 0.00 25 CYS A O 11
ATOM 9255 N N . ASP A 1 26 ? -9.555 0.163 -2.035 1.00 0.00 26 ASP A N 11
ATOM 9256 C CA . ASP A 1 26 ? -10.785 0.165 -2.817 1.00 0.00 26 ASP A CA 11
ATOM 9257 C C . ASP A 1 26 ? -11.996 0.426 -1.926 1.00 0.00 26 ASP A C 11
ATOM 9258 O O . ASP A 1 26 ? -12.918 1.147 -2.309 1.00 0.00 26 ASP A O 11
ATOM 9267 N N . LEU A 1 27 ? -11.986 -0.166 -0.737 1.00 0.00 27 LEU A N 11
ATOM 9268 C CA . LEU A 1 27 ? -13.084 0.001 0.210 1.00 0.00 27 LEU A CA 11
ATOM 9269 C C . LEU A 1 27 ? -13.107 1.418 0.772 1.00 0.00 27 LEU A C 11
ATOM 9270 O O . LEU A 1 27 ? -14.033 2.186 0.512 1.00 0.00 27 LEU A O 11
ATOM 9286 N N . CYS A 1 28 ? -12.080 1.760 1.543 1.00 0.00 28 CYS A N 11
ATOM 9287 C CA . CYS A 1 28 ? -11.980 3.086 2.142 1.00 0.00 28 CYS A CA 11
ATOM 9288 C C . CYS A 1 28 ? -11.680 4.140 1.080 1.00 0.00 28 CYS A C 11
ATOM 9289 O O . CYS A 1 28 ? -12.304 5.201 1.052 1.00 0.00 28 CYS A O 11
ATOM 9296 N N . GLU A 1 29 ? -10.722 3.840 0.209 1.00 0.00 29 GLU A N 11
ATOM 9297 C CA . GLU A 1 29 ? -10.340 4.763 -0.853 1.00 0.00 29 GLU A CA 11
ATOM 9298 C C . GLU A 1 29 ? -9.606 5.974 -0.285 1.00 0.00 29 GLU A C 11
ATOM 9299 O O . GLU A 1 29 ? -9.862 7.110 -0.681 1.00 0.00 29 GLU A O 11
ATOM 9311 N N . MET A 1 30 ? -8.693 5.721 0.647 1.00 0.00 30 MET A N 11
ATOM 9312 C CA . MET A 1 30 ? -7.921 6.789 1.271 1.00 0.00 30 MET A CA 11
ATOM 9313 C C . MET A 1 30 ? -6.456 6.717 0.852 1.00 0.00 30 MET A C 11
ATOM 9314 O O . MET A 1 30 ? -6.053 5.811 0.122 1.00 0.00 30 MET A O 11
ATOM 9328 N N . TRP A 1 31 ? -5.664 7.676 1.318 1.00 0.00 31 TRP A N 11
ATOM 9329 C CA . TRP A 1 31 ? -4.243 7.720 0.991 1.00 0.00 31 TRP A CA 11
ATOM 9330 C C . TRP A 1 31 ? -3.404 7.156 2.132 1.00 0.00 31 TRP A C 11
ATOM 9331 O O . TRP A 1 31 ? -3.205 7.814 3.154 1.00 0.00 31 TRP A O 11
ATOM 9352 N N . PHE A 1 32 ? -2.914 5.934 1.952 1.00 0.00 32 PHE A N 11
ATOM 9353 C CA . PHE A 1 32 ? -2.097 5.281 2.968 1.00 0.00 32 PHE A CA 11
ATOM 9354 C C . PHE A 1 32 ? -0.642 5.186 2.517 1.00 0.00 32 PHE A C 11
ATOM 9355 O O . PHE A 1 32 ? -0.302 5.562 1.395 1.00 0.00 32 PHE A O 11
ATOM 9372 N N . HIS A 1 33 ? 0.213 4.682 3.401 1.00 0.00 33 HIS A N 11
ATOM 9373 C CA . HIS A 1 33 ? 1.632 4.538 3.095 1.00 0.00 33 HIS A CA 11
ATOM 9374 C C . HIS A 1 33 ? 2.003 3.069 2.917 1.00 0.00 33 HIS A C 11
ATOM 9375 O O . HIS A 1 33 ? 1.566 2.211 3.683 1.00 0.00 33 HIS A O 11
ATOM 9389 N N . GLY A 1 34 ? 2.811 2.786 1.899 1.00 0.00 34 GLY A N 11
ATOM 9390 C CA . GLY A 1 34 ? 3.226 1.420 1.639 1.00 0.00 34 GLY A CA 11
ATOM 9391 C C . GLY A 1 34 ? 3.669 0.699 2.896 1.00 0.00 34 GLY A C 11
ATOM 9392 O O . GLY A 1 34 ? 3.179 -0.388 3.203 1.00 0.00 34 GLY A O 11
ATOM 9396 N N . LYS A 1 35 ? 4.601 1.303 3.625 1.00 0.00 35 LYS A N 11
ATOM 9397 C CA . LYS A 1 35 ? 5.113 0.712 4.856 1.00 0.00 35 LYS A CA 11
ATOM 9398 C C . LYS A 1 35 ? 3.991 0.509 5.869 1.00 0.00 35 LYS A C 11
ATOM 9399 O O . LYS A 1 35 ? 3.975 -0.479 6.603 1.00 0.00 35 LYS A O 11
ATOM 9418 N N . CYS A 1 36 ? 3.053 1.450 5.903 1.00 0.00 36 CYS A N 11
ATOM 9419 C CA . CYS A 1 36 ? 1.927 1.375 6.825 1.00 0.00 36 CYS A CA 11
ATOM 9420 C C . CYS A 1 36 ? 1.063 0.152 6.530 1.00 0.00 36 CYS A C 11
ATOM 9421 O O . CYS A 1 36 ? 0.590 -0.523 7.445 1.00 0.00 36 CYS A O 11
ATOM 9428 N N . VAL A 1 37 ? 0.863 -0.128 5.246 1.00 0.00 37 VAL A N 11
ATOM 9429 C CA . VAL A 1 37 ? 0.058 -1.270 4.830 1.00 0.00 37 VAL A CA 11
ATOM 9430 C C . VAL A 1 37 ? 0.905 -2.534 4.735 1.00 0.00 37 VAL A C 11
ATOM 9431 O O . VAL A 1 37 ? 0.429 -3.583 4.299 1.00 0.00 37 VAL A O 11
ATOM 9444 N N . LYS A 1 38 ? 2.164 -2.429 5.147 1.00 0.00 38 LYS A N 11
ATOM 9445 C CA . LYS A 1 38 ? 3.079 -3.563 5.111 1.00 0.00 38 LYS A CA 11
ATOM 9446 C C . LYS A 1 38 ? 3.302 -4.037 3.679 1.00 0.00 38 LYS A C 11
ATOM 9447 O O . LYS A 1 38 ? 3.508 -5.226 3.434 1.00 0.00 38 LYS A O 11
ATOM 9466 N N . ILE A 1 39 ? 3.262 -3.100 2.738 1.00 0.00 39 ILE A N 11
ATOM 9467 C CA . ILE A 1 39 ? 3.463 -3.422 1.330 1.00 0.00 39 ILE A CA 11
ATOM 9468 C C . ILE A 1 39 ? 4.697 -2.719 0.776 1.00 0.00 39 ILE A C 11
ATOM 9469 O O . ILE A 1 39 ? 4.957 -1.557 1.089 1.00 0.00 39 ILE A O 11
ATOM 9485 N N . THR A 1 40 ? 5.455 -3.431 -0.052 1.00 0.00 40 THR A N 11
ATOM 9486 C CA . THR A 1 40 ? 6.662 -2.876 -0.652 1.00 0.00 40 THR A CA 11
ATOM 9487 C C . THR A 1 40 ? 6.353 -2.196 -1.981 1.00 0.00 40 THR A C 11
ATOM 9488 O O . THR A 1 40 ? 5.390 -2.534 -2.669 1.00 0.00 40 THR A O 11
ATOM 9499 N N . PRO A 1 41 ? 7.189 -1.214 -2.352 1.00 0.00 41 PRO A N 11
ATOM 9500 C CA . PRO A 1 41 ? 7.025 -0.467 -3.603 1.00 0.00 41 PRO A CA 11
ATOM 9501 C C . PRO A 1 41 ? 7.324 -1.320 -4.831 1.00 0.00 41 PRO A C 11
ATOM 9502 O O . PRO A 1 41 ? 7.088 -0.899 -5.963 1.00 0.00 41 PRO A O 11
ATOM 9513 N N . ALA A 1 42 ? 7.844 -2.521 -4.599 1.00 0.00 42 ALA A N 11
ATOM 9514 C CA . ALA A 1 42 ? 8.173 -3.434 -5.687 1.00 0.00 42 ALA A CA 11
ATOM 9515 C C . ALA A 1 42 ? 7.028 -4.407 -5.952 1.00 0.00 42 ALA A C 11
ATOM 9516 O O . ALA A 1 42 ? 6.738 -4.740 -7.101 1.00 0.00 42 ALA A O 11
ATOM 9523 N N . ARG A 1 43 ? 6.383 -4.860 -4.882 1.00 0.00 43 ARG A N 11
ATOM 9524 C CA . ARG A 1 43 ? 5.272 -5.796 -5.000 1.00 0.00 43 ARG A CA 11
ATOM 9525 C C . ARG A 1 43 ? 3.999 -5.077 -5.439 1.00 0.00 43 ARG A C 11
ATOM 9526 O O . ARG A 1 43 ? 3.235 -5.591 -6.255 1.00 0.00 43 ARG A O 11
ATOM 9547 N N . ALA A 1 44 ? 3.780 -3.886 -4.891 1.00 0.00 44 ALA A N 11
ATOM 9548 C CA . ALA A 1 44 ? 2.601 -3.097 -5.228 1.00 0.00 44 ALA A CA 11
ATOM 9549 C C . ALA A 1 44 ? 2.307 -3.159 -6.722 1.00 0.00 44 ALA A C 11
ATOM 9550 O O . ALA A 1 44 ? 1.149 -3.220 -7.133 1.00 0.00 44 ALA A O 11
ATOM 9557 N N . GLU A 1 45 ? 3.363 -3.142 -7.530 1.00 0.00 45 GLU A N 11
ATOM 9558 C CA . GLU A 1 45 ? 3.215 -3.195 -8.980 1.00 0.00 45 GLU A CA 11
ATOM 9559 C C . GLU A 1 45 ? 2.259 -4.312 -9.389 1.00 0.00 45 GLU A C 11
ATOM 9560 O O . GLU A 1 45 ? 1.418 -4.133 -10.271 1.00 0.00 45 GLU A O 11
ATOM 9572 N N . HIS A 1 46 ? 2.395 -5.466 -8.743 1.00 0.00 46 HIS A N 11
ATOM 9573 C CA . HIS A 1 46 ? 1.544 -6.613 -9.039 1.00 0.00 46 HIS A CA 11
ATOM 9574 C C . HIS A 1 46 ? 0.184 -6.468 -8.364 1.00 0.00 46 HIS A C 11
ATOM 9575 O O . HIS A 1 46 ? -0.833 -6.919 -8.893 1.00 0.00 46 HIS A O 11
ATOM 9590 N N . ILE A 1 47 ? 0.172 -5.838 -7.195 1.00 0.00 47 ILE A N 11
ATOM 9591 C CA . ILE A 1 47 ? -1.063 -5.634 -6.449 1.00 0.00 47 ILE A CA 11
ATOM 9592 C C . ILE A 1 47 ? -1.963 -4.617 -7.144 1.00 0.00 47 ILE A C 11
ATOM 9593 O O . ILE A 1 47 ? -1.494 -3.590 -7.635 1.00 0.00 47 ILE A O 11
ATOM 9609 N N . LYS A 1 48 ? -3.259 -4.908 -7.179 1.00 0.00 48 LYS A N 11
ATOM 9610 C CA . LYS A 1 48 ? -4.227 -4.019 -7.810 1.00 0.00 48 LYS A CA 11
ATOM 9611 C C . LYS A 1 48 ? -5.460 -3.843 -6.929 1.00 0.00 48 LYS A C 11
ATOM 9612 O O . LYS A 1 48 ? -6.331 -4.711 -6.887 1.00 0.00 48 LYS A O 11
ATOM 9631 N N . GLN A 1 49 ? -5.525 -2.716 -6.228 1.00 0.00 49 GLN A N 11
ATOM 9632 C CA . GLN A 1 49 ? -6.653 -2.428 -5.349 1.00 0.00 49 GLN A CA 11
ATOM 9633 C C . GLN A 1 49 ? -6.652 -3.358 -4.140 1.00 0.00 49 GLN A C 11
ATOM 9634 O O . GLN A 1 49 ? -7.639 -4.042 -3.870 1.00 0.00 49 GLN A O 11
ATOM 9648 N N . TYR A 1 50 ? -5.538 -3.379 -3.417 1.00 0.00 50 TYR A N 11
ATOM 9649 C CA . TYR A 1 50 ? -5.407 -4.227 -2.238 1.00 0.00 50 TYR A CA 11
ATOM 9650 C C . TYR A 1 50 ? -6.349 -3.767 -1.129 1.00 0.00 50 TYR A C 11
ATOM 9651 O O . TYR A 1 50 ? -6.684 -2.586 -1.033 1.00 0.00 50 TYR A O 11
ATOM 9669 N N . LYS A 1 51 ? -6.772 -4.709 -0.293 1.00 0.00 51 LYS A N 11
ATOM 9670 C CA . LYS A 1 51 ? -7.673 -4.404 0.812 1.00 0.00 51 LYS A CA 11
ATOM 9671 C C . LYS A 1 51 ? -6.890 -4.008 2.059 1.00 0.00 51 LYS A C 11
ATOM 9672 O O . LYS A 1 51 ? -6.478 -4.863 2.844 1.00 0.00 51 LYS A O 11
ATOM 9691 N N . CYS A 1 52 ? -6.688 -2.706 2.238 1.00 0.00 52 CYS A N 11
ATOM 9692 C CA . CYS A 1 52 ? -5.955 -2.197 3.390 1.00 0.00 52 CYS A CA 11
ATOM 9693 C C . CYS A 1 52 ? -6.342 -2.953 4.658 1.00 0.00 52 CYS A C 11
ATOM 9694 O O . CYS A 1 52 ? -7.438 -3.501 4.774 1.00 0.00 52 CYS A O 11
ATOM 9701 N N . PRO A 1 53 ? -5.421 -2.983 5.633 1.00 0.00 53 PRO A N 11
ATOM 9702 C CA . PRO A 1 53 ? -5.642 -3.667 6.910 1.00 0.00 53 PRO A CA 11
ATOM 9703 C C . PRO A 1 53 ? -6.677 -2.958 7.776 1.00 0.00 53 PRO A C 11
ATOM 9704 O O . PRO A 1 53 ? -7.135 -3.500 8.782 1.00 0.00 53 PRO A O 11
ATOM 9715 N N . SER A 1 54 ? -7.042 -1.743 7.379 1.00 0.00 54 SER A N 11
ATOM 9716 C CA . SER A 1 54 ? -8.022 -0.958 8.121 1.00 0.00 54 SER A CA 11
ATOM 9717 C C . SER A 1 54 ? -9.423 -1.536 7.949 1.00 0.00 54 SER A C 11
ATOM 9718 O O . SER A 1 54 ? -10.214 -1.569 8.893 1.00 0.00 54 SER A O 11
ATOM 9726 N N . CYS A 1 55 ? -9.725 -1.990 6.738 1.00 0.00 55 CYS A N 11
ATOM 9727 C CA . CYS A 1 55 ? -11.031 -2.566 6.440 1.00 0.00 55 CYS A CA 11
ATOM 9728 C C . CYS A 1 55 ? -11.017 -4.078 6.644 1.00 0.00 55 CYS A C 11
ATOM 9729 O O . CYS A 1 55 ? -11.796 -4.615 7.432 1.00 0.00 55 CYS A O 11
ATOM 9736 N N . SER A 1 56 ? -10.127 -4.759 5.929 1.00 0.00 56 SER A N 11
ATOM 9737 C CA . SER A 1 56 ? -10.014 -6.209 6.029 1.00 0.00 56 SER A CA 11
ATOM 9738 C C . SER A 1 56 ? -10.086 -6.661 7.485 1.00 0.00 56 SER A C 11
ATOM 9739 O O . SER A 1 56 ? -10.432 -7.805 7.775 1.00 0.00 56 SER A O 11
ATOM 9747 N N . ASN A 1 57 ? -9.756 -5.752 8.397 1.00 0.00 57 ASN A N 11
ATOM 9748 C CA . ASN A 1 57 ? -9.782 -6.055 9.823 1.00 0.00 57 ASN A CA 11
ATOM 9749 C C . ASN A 1 57 ? -11.190 -6.431 10.274 1.00 0.00 57 ASN A C 11
ATOM 9750 O O . ASN A 1 57 ? -11.427 -7.543 10.747 1.00 0.00 57 ASN A O 11
ATOM 9761 N N . LYS A 1 58 ? -12.123 -5.497 10.123 1.00 0.00 58 LYS A N 11
ATOM 9762 C CA . LYS A 1 58 ? -13.509 -5.728 10.512 1.00 0.00 58 LYS A CA 11
ATOM 9763 C C . LYS A 1 58 ? -14.090 -6.926 9.767 1.00 0.00 58 LYS A C 11
ATOM 9764 O O . LYS A 1 58 ? -14.892 -7.681 10.317 1.00 0.00 58 LYS A O 11
ATOM 9783 N N . SER A 1 59 ? -13.679 -7.095 8.515 1.00 0.00 59 SER A N 11
ATOM 9784 C CA . SER A 1 59 ? -14.161 -8.200 7.694 1.00 0.00 59 SER A CA 11
ATOM 9785 C C . SER A 1 59 ? -14.191 -9.498 8.495 1.00 0.00 59 SER A C 11
ATOM 9786 O O . SER A 1 59 ? -15.228 -10.152 8.601 1.00 0.00 59 SER A O 11
ATOM 9794 N N . GLY A 1 60 ? -13.044 -9.866 9.059 1.00 0.00 60 GLY A N 11
ATOM 9795 C CA . GLY A 1 60 ? -12.959 -11.084 9.843 1.00 0.00 60 GLY A CA 11
ATOM 9796 C C . GLY A 1 60 ? -13.698 -12.241 9.199 1.00 0.00 60 GLY A C 11
ATOM 9797 O O . GLY A 1 60 ? -13.799 -12.336 7.976 1.00 0.00 60 GLY A O 11
ATOM 9801 N N . PRO A 1 61 ? -14.228 -13.147 10.033 1.00 0.00 61 PRO A N 11
ATOM 9802 C CA . PRO A 1 61 ? -14.969 -14.320 9.561 1.00 0.00 61 PRO A CA 11
ATOM 9803 C C . PRO A 1 61 ? -16.317 -13.947 8.952 1.00 0.00 61 PRO A C 11
ATOM 9804 O O . PRO A 1 61 ? -16.664 -12.770 8.863 1.00 0.00 61 PRO A O 11
ATOM 9815 N N . SER A 1 62 ? -17.072 -14.958 8.533 1.00 0.00 62 SER A N 11
ATOM 9816 C CA . SER A 1 62 ? -18.380 -14.736 7.929 1.00 0.00 62 SER A CA 11
ATOM 9817 C C . SER A 1 62 ? -19.381 -14.239 8.968 1.00 0.00 62 SER A C 11
ATOM 9818 O O . SER A 1 62 ? -20.034 -13.214 8.775 1.00 0.00 62 SER A O 11
ATOM 9826 N N . SER A 1 63 ? -19.494 -14.973 10.070 1.00 0.00 63 SER A N 11
ATOM 9827 C CA . SER A 1 63 ? -20.417 -14.610 11.139 1.00 0.00 63 SER A CA 11
ATOM 9828 C C . SER A 1 63 ? -19.668 -14.000 12.320 1.00 0.00 63 SER A C 11
ATOM 9829 O O . SER A 1 63 ? -19.955 -12.881 12.741 1.00 0.00 63 SER A O 11
ATOM 9837 N N . GLY A 1 64 ? -18.705 -14.748 12.851 1.00 0.00 64 GLY A N 11
ATOM 9838 C CA . GLY A 1 64 ? -17.929 -14.266 13.979 1.00 0.00 64 GLY A CA 11
ATOM 9839 C C . GLY A 1 64 ? -18.744 -14.195 15.255 1.00 0.00 64 GLY A C 11
ATOM 9840 O O . GLY A 1 64 ? -18.963 -15.229 15.884 1.00 0.00 64 GLY A O 11
ATOM 9846 N N . GLY A 1 1 ? -14.897 23.081 13.698 1.00 0.00 1 GLY A N 12
ATOM 9847 C CA . GLY A 1 1 ? -14.951 22.584 12.335 1.00 0.00 1 GLY A CA 12
ATOM 9848 C C . GLY A 1 1 ? -13.837 21.603 12.030 1.00 0.00 1 GLY A C 12
ATOM 9849 O O . GLY A 1 1 ? -14.091 20.435 11.737 1.00 0.00 1 GLY A O 12
ATOM 9853 N N . SER A 1 2 ? -12.597 22.079 12.098 1.00 0.00 2 SER A N 12
ATOM 9854 C CA . SER A 1 2 ? -11.439 21.236 11.822 1.00 0.00 2 SER A CA 12
ATOM 9855 C C . SER A 1 2 ? -11.618 20.481 10.508 1.00 0.00 2 SER A C 12
ATOM 9856 O O . SER A 1 2 ? -11.300 19.296 10.413 1.00 0.00 2 SER A O 12
ATOM 9864 N N . SER A 1 3 ? -12.130 21.176 9.498 1.00 0.00 3 SER A N 12
ATOM 9865 C CA . SER A 1 3 ? -12.355 20.572 8.190 1.00 0.00 3 SER A CA 12
ATOM 9866 C C . SER A 1 3 ? -11.628 21.351 7.099 1.00 0.00 3 SER A C 12
ATOM 9867 O O . SER A 1 3 ? -11.805 22.561 6.961 1.00 0.00 3 SER A O 12
ATOM 9875 N N . GLY A 1 4 ? -10.809 20.647 6.323 1.00 0.00 4 GLY A N 12
ATOM 9876 C CA . GLY A 1 4 ? -10.067 21.288 5.254 1.00 0.00 4 GLY A CA 12
ATOM 9877 C C . GLY A 1 4 ? -9.081 20.348 4.588 1.00 0.00 4 GLY A C 12
ATOM 9878 O O . GLY A 1 4 ? -7.873 20.454 4.799 1.00 0.00 4 GLY A O 12
ATOM 9882 N N . SER A 1 5 ? -9.597 19.426 3.782 1.00 0.00 5 SER A N 12
ATOM 9883 C CA . SER A 1 5 ? -8.754 18.460 3.088 1.00 0.00 5 SER A CA 12
ATOM 9884 C C . SER A 1 5 ? -7.919 17.655 4.079 1.00 0.00 5 SER A C 12
ATOM 9885 O O . SER A 1 5 ? -6.730 17.422 3.861 1.00 0.00 5 SER A O 12
ATOM 9893 N N . SER A 1 6 ? -8.551 17.234 5.170 1.00 0.00 6 SER A N 12
ATOM 9894 C CA . SER A 1 6 ? -7.866 16.459 6.198 1.00 0.00 6 SER A CA 12
ATOM 9895 C C . SER A 1 6 ? -7.567 15.046 5.705 1.00 0.00 6 SER A C 12
ATOM 9896 O O . SER A 1 6 ? -8.343 14.119 5.935 1.00 0.00 6 SER A O 12
ATOM 9904 N N . GLY A 1 7 ? -6.436 14.890 5.025 1.00 0.00 7 GLY A N 12
ATOM 9905 C CA . GLY A 1 7 ? -6.053 13.589 4.509 1.00 0.00 7 GLY A CA 12
ATOM 9906 C C . GLY A 1 7 ? -4.743 13.096 5.092 1.00 0.00 7 GLY A C 12
ATOM 9907 O O . GLY A 1 7 ? -3.669 13.511 4.657 1.00 0.00 7 GLY A O 12
ATOM 9911 N N . GLN A 1 8 ? -4.833 12.211 6.079 1.00 0.00 8 GLN A N 12
ATOM 9912 C CA . GLN A 1 8 ? -3.645 11.664 6.724 1.00 0.00 8 GLN A CA 12
ATOM 9913 C C . GLN A 1 8 ? -3.736 10.146 6.835 1.00 0.00 8 GLN A C 12
ATOM 9914 O O . GLN A 1 8 ? -4.806 9.595 7.097 1.00 0.00 8 GLN A O 12
ATOM 9928 N N . CYS A 1 9 ? -2.608 9.473 6.634 1.00 0.00 9 CYS A N 12
ATOM 9929 C CA . CYS A 1 9 ? -2.560 8.018 6.711 1.00 0.00 9 CYS A CA 12
ATOM 9930 C C . CYS A 1 9 ? -3.080 7.528 8.060 1.00 0.00 9 CYS A C 12
ATOM 9931 O O . CYS A 1 9 ? -2.633 7.981 9.112 1.00 0.00 9 CYS A O 12
ATOM 9938 N N . GLY A 1 10 ? -4.028 6.596 8.018 1.00 0.00 10 GLY A N 12
ATOM 9939 C CA . GLY A 1 10 ? -4.594 6.059 9.242 1.00 0.00 10 GLY A CA 12
ATOM 9940 C C . GLY A 1 10 ? -3.569 5.317 10.077 1.00 0.00 10 GLY A C 12
ATOM 9941 O O . GLY A 1 10 ? -3.536 5.456 11.300 1.00 0.00 10 GLY A O 12
ATOM 9945 N N . ALA A 1 11 ? -2.731 4.525 9.417 1.00 0.00 11 ALA A N 12
ATOM 9946 C CA . ALA A 1 11 ? -1.701 3.758 10.106 1.00 0.00 11 ALA A CA 12
ATOM 9947 C C . ALA A 1 11 ? -0.845 4.659 10.990 1.00 0.00 11 ALA A C 12
ATOM 9948 O O . ALA A 1 11 ? -0.654 4.384 12.175 1.00 0.00 11 ALA A O 12
ATOM 9955 N N . CYS A 1 12 ? -0.331 5.736 10.406 1.00 0.00 12 CYS A N 12
ATOM 9956 C CA . CYS A 1 12 ? 0.506 6.678 11.140 1.00 0.00 12 CYS A CA 12
ATOM 9957 C C . CYS A 1 12 ? 0.048 8.114 10.900 1.00 0.00 12 CYS A C 12
ATOM 9958 O O . CYS A 1 12 ? -0.064 8.906 11.835 1.00 0.00 12 CYS A O 12
ATOM 9965 N N . GLY A 1 13 ? -0.215 8.442 9.638 1.00 0.00 13 GLY A N 12
ATOM 9966 C CA . GLY A 1 13 ? -0.657 9.782 9.297 1.00 0.00 13 GLY A CA 12
ATOM 9967 C C . GLY A 1 13 ? 0.496 10.755 9.155 1.00 0.00 13 GLY A C 12
ATOM 9968 O O . GLY A 1 13 ? 0.420 11.890 9.624 1.00 0.00 13 GLY A O 12
ATOM 9972 N N . GLU A 1 14 ? 1.568 10.309 8.508 1.00 0.00 14 GLU A N 12
ATOM 9973 C CA . GLU A 1 14 ? 2.744 11.148 8.308 1.00 0.00 14 GLU A CA 12
ATOM 9974 C C . GLU A 1 14 ? 2.369 12.449 7.604 1.00 0.00 14 GLU A C 12
ATOM 9975 O O . GLU A 1 14 ? 1.246 12.608 7.125 1.00 0.00 14 GLU A O 12
ATOM 9987 N N . SER A 1 15 ? 3.319 13.378 7.544 1.00 0.00 15 SER A N 12
ATOM 9988 C CA . SER A 1 15 ? 3.088 14.667 6.903 1.00 0.00 15 SER A CA 12
ATOM 9989 C C . SER A 1 15 ? 3.515 14.628 5.438 1.00 0.00 15 SER A C 12
ATOM 9990 O O . SER A 1 15 ? 4.251 13.735 5.018 1.00 0.00 15 SER A O 12
ATOM 9998 N N . TYR A 1 16 ? 3.048 15.604 4.667 1.00 0.00 16 TYR A N 12
ATOM 9999 C CA . TYR A 1 16 ? 3.378 15.682 3.249 1.00 0.00 16 TYR A CA 12
ATOM 10000 C C . TYR A 1 16 ? 4.821 15.253 3.002 1.00 0.00 16 TYR A C 12
ATOM 10001 O O . TYR A 1 16 ? 5.761 15.953 3.377 1.00 0.00 16 TYR A O 12
ATOM 10019 N N . ALA A 1 17 ? 4.987 14.098 2.365 1.00 0.00 17 ALA A N 12
ATOM 10020 C CA . ALA A 1 17 ? 6.315 13.576 2.064 1.00 0.00 17 ALA A CA 12
ATOM 10021 C C . ALA A 1 17 ? 6.724 13.910 0.634 1.00 0.00 17 ALA A C 12
ATOM 10022 O O . ALA A 1 17 ? 5.908 14.370 -0.164 1.00 0.00 17 ALA A O 12
ATOM 10029 N N . ALA A 1 18 ? 7.994 13.677 0.317 1.00 0.00 18 ALA A N 12
ATOM 10030 C CA . ALA A 1 18 ? 8.511 13.952 -1.018 1.00 0.00 18 ALA A CA 12
ATOM 10031 C C . ALA A 1 18 ? 8.303 12.759 -1.944 1.00 0.00 18 ALA A C 12
ATOM 10032 O O . ALA A 1 18 ? 7.565 12.844 -2.926 1.00 0.00 18 ALA A O 12
ATOM 10039 N N . ASP A 1 19 ? 8.956 11.647 -1.625 1.00 0.00 19 ASP A N 12
ATOM 10040 C CA . ASP A 1 19 ? 8.842 10.436 -2.429 1.00 0.00 19 ASP A CA 12
ATOM 10041 C C . ASP A 1 19 ? 8.215 9.304 -1.620 1.00 0.00 19 ASP A C 12
ATOM 10042 O O . ASP A 1 19 ? 8.890 8.343 -1.254 1.00 0.00 19 ASP A O 12
ATOM 10051 N N . GLU A 1 20 ? 6.920 9.428 -1.346 1.00 0.00 20 GLU A N 12
ATOM 10052 C CA . GLU A 1 20 ? 6.203 8.416 -0.579 1.00 0.00 20 GLU A CA 12
ATOM 10053 C C . GLU A 1 20 ? 5.309 7.576 -1.487 1.00 0.00 20 GLU A C 12
ATOM 10054 O O . GLU A 1 20 ? 4.644 8.102 -2.380 1.00 0.00 20 GLU A O 12
ATOM 10066 N N . PHE A 1 21 ? 5.299 6.268 -1.254 1.00 0.00 21 PHE A N 12
ATOM 10067 C CA . PHE A 1 21 ? 4.489 5.355 -2.051 1.00 0.00 21 PHE A CA 12
ATOM 10068 C C . PHE A 1 21 ? 3.186 5.016 -1.333 1.00 0.00 21 PHE A C 12
ATOM 10069 O O . PHE A 1 21 ? 3.181 4.275 -0.350 1.00 0.00 21 PHE A O 12
ATOM 10086 N N . TRP A 1 22 ? 2.084 5.564 -1.832 1.00 0.00 22 TRP A N 12
ATOM 10087 C CA . TRP A 1 22 ? 0.774 5.321 -1.239 1.00 0.00 22 TRP A CA 12
ATOM 10088 C C . TRP A 1 22 ? 0.097 4.119 -1.888 1.00 0.00 22 TRP A C 12
ATOM 10089 O O . TRP A 1 22 ? 0.359 3.799 -3.048 1.00 0.00 22 TRP A O 12
ATOM 10110 N N . ILE A 1 23 ? -0.774 3.457 -1.134 1.00 0.00 23 ILE A N 12
ATOM 10111 C CA . ILE A 1 23 ? -1.489 2.291 -1.638 1.00 0.00 23 ILE A CA 12
ATOM 10112 C C . ILE A 1 23 ? -2.934 2.638 -1.982 1.00 0.00 23 ILE A C 12
ATOM 10113 O O . ILE A 1 23 ? -3.505 3.578 -1.428 1.00 0.00 23 ILE A O 12
ATOM 10129 N N . CYS A 1 24 ? -3.518 1.873 -2.896 1.00 0.00 24 CYS A N 12
ATOM 10130 C CA . CYS A 1 24 ? -4.898 2.099 -3.314 1.00 0.00 24 CYS A CA 12
ATOM 10131 C C . CYS A 1 24 ? -5.836 1.093 -2.655 1.00 0.00 24 CYS A C 12
ATOM 10132 O O . CYS A 1 24 ? -5.493 -0.078 -2.491 1.00 0.00 24 CYS A O 12
ATOM 10140 N N . CYS A 1 25 ? -7.023 1.557 -2.278 1.00 0.00 25 CYS A N 12
ATOM 10141 C CA . CYS A 1 25 ? -8.011 0.700 -1.635 1.00 0.00 25 CYS A CA 12
ATOM 10142 C C . CYS A 1 25 ? -9.375 0.844 -2.306 1.00 0.00 25 CYS A C 12
ATOM 10143 O O . CYS A 1 25 ? -9.962 1.926 -2.314 1.00 0.00 25 CYS A O 12
ATOM 10150 N N . ASP A 1 26 ? -9.871 -0.253 -2.866 1.00 0.00 26 ASP A N 12
ATOM 10151 C CA . ASP A 1 26 ? -11.165 -0.250 -3.538 1.00 0.00 26 ASP A CA 12
ATOM 10152 C C . ASP A 1 26 ? -12.301 -0.398 -2.530 1.00 0.00 26 ASP A C 12
ATOM 10153 O O . ASP A 1 26 ? -13.307 -1.055 -2.803 1.00 0.00 26 ASP A O 12
ATOM 10162 N N . LEU A 1 27 ? -12.133 0.216 -1.364 1.00 0.00 27 LEU A N 12
ATOM 10163 C CA . LEU A 1 27 ? -13.144 0.152 -0.313 1.00 0.00 27 LEU A CA 12
ATOM 10164 C C . LEU A 1 27 ? -13.382 1.530 0.298 1.00 0.00 27 LEU A C 12
ATOM 10165 O O . LEU A 1 27 ? -14.450 2.119 0.129 1.00 0.00 27 LEU A O 12
ATOM 10181 N N . CYS A 1 28 ? -12.379 2.038 1.006 1.00 0.00 28 CYS A N 12
ATOM 10182 C CA . CYS A 1 28 ? -12.477 3.347 1.641 1.00 0.00 28 CYS A CA 12
ATOM 10183 C C . CYS A 1 28 ? -11.807 4.418 0.785 1.00 0.00 28 CYS A C 12
ATOM 10184 O O . CYS A 1 28 ? -12.227 5.575 0.782 1.00 0.00 28 CYS A O 12
ATOM 10191 N N . GLU A 1 29 ? -10.765 4.023 0.061 1.00 0.00 29 GLU A N 12
ATOM 10192 C CA . GLU A 1 29 ? -10.037 4.950 -0.797 1.00 0.00 29 GLU A CA 12
ATOM 10193 C C . GLU A 1 29 ? -9.295 5.993 0.033 1.00 0.00 29 GLU A C 12
ATOM 10194 O O . GLU A 1 29 ? -9.347 7.187 -0.260 1.00 0.00 29 GLU A O 12
ATOM 10206 N N . MET A 1 30 ? -8.605 5.532 1.072 1.00 0.00 30 MET A N 12
ATOM 10207 C CA . MET A 1 30 ? -7.852 6.425 1.945 1.00 0.00 30 MET A CA 12
ATOM 10208 C C . MET A 1 30 ? -6.438 6.640 1.414 1.00 0.00 30 MET A C 12
ATOM 10209 O O . MET A 1 30 ? -6.093 6.163 0.333 1.00 0.00 30 MET A O 12
ATOM 10223 N N . TRP A 1 31 ? -5.627 7.359 2.181 1.00 0.00 31 TRP A N 12
ATOM 10224 C CA . TRP A 1 31 ? -4.250 7.637 1.786 1.00 0.00 31 TRP A CA 12
ATOM 10225 C C . TRP A 1 31 ? -3.266 6.969 2.740 1.00 0.00 31 TRP A C 12
ATOM 10226 O O . TRP A 1 31 ? -2.824 7.575 3.716 1.00 0.00 31 TRP A O 12
ATOM 10247 N N . PHE A 1 32 ? -2.924 5.717 2.450 1.00 0.00 32 PHE A N 12
ATOM 10248 C CA . PHE A 1 32 ? -1.992 4.967 3.283 1.00 0.00 32 PHE A CA 12
ATOM 10249 C C . PHE A 1 32 ? -0.622 4.875 2.618 1.00 0.00 32 PHE A C 12
ATOM 10250 O O . PHE A 1 32 ? -0.409 5.412 1.530 1.00 0.00 32 PHE A O 12
ATOM 10267 N N . HIS A 1 33 ? 0.306 4.191 3.280 1.00 0.00 33 HIS A N 12
ATOM 10268 C CA . HIS A 1 33 ? 1.657 4.028 2.754 1.00 0.00 33 HIS A CA 12
ATOM 10269 C C . HIS A 1 33 ? 1.994 2.551 2.572 1.00 0.00 33 HIS A C 12
ATOM 10270 O O . HIS A 1 33 ? 1.705 1.727 3.438 1.00 0.00 33 HIS A O 12
ATOM 10284 N N . GLY A 1 34 ? 2.608 2.225 1.439 1.00 0.00 34 GLY A N 12
ATOM 10285 C CA . GLY A 1 34 ? 2.974 0.847 1.164 1.00 0.00 34 GLY A CA 12
ATOM 10286 C C . GLY A 1 34 ? 3.473 0.122 2.398 1.00 0.00 34 GLY A C 12
ATOM 10287 O O . GLY A 1 34 ? 2.872 -0.858 2.837 1.00 0.00 34 GLY A O 12
ATOM 10291 N N . LYS A 1 35 ? 4.577 0.604 2.959 1.00 0.00 35 LYS A N 12
ATOM 10292 C CA . LYS A 1 35 ? 5.159 -0.004 4.149 1.00 0.00 35 LYS A CA 12
ATOM 10293 C C . LYS A 1 35 ? 4.122 -0.120 5.263 1.00 0.00 35 LYS A C 12
ATOM 10294 O O . LYS A 1 35 ? 4.011 -1.158 5.915 1.00 0.00 35 LYS A O 12
ATOM 10313 N N . CYS A 1 36 ? 3.364 0.951 5.473 1.00 0.00 36 CYS A N 12
ATOM 10314 C CA . CYS A 1 36 ? 2.336 0.969 6.506 1.00 0.00 36 CYS A CA 12
ATOM 10315 C C . CYS A 1 36 ? 1.330 -0.159 6.293 1.00 0.00 36 CYS A C 12
ATOM 10316 O O . CYS A 1 36 ? 0.948 -0.851 7.236 1.00 0.00 36 CYS A O 12
ATOM 10323 N N . VAL A 1 37 ? 0.906 -0.338 5.046 1.00 0.00 37 VAL A N 12
ATOM 10324 C CA . VAL A 1 37 ? -0.054 -1.382 4.708 1.00 0.00 37 VAL A CA 12
ATOM 10325 C C . VAL A 1 37 ? 0.634 -2.735 4.564 1.00 0.00 37 VAL A C 12
ATOM 10326 O O . VAL A 1 37 ? 0.058 -3.683 4.031 1.00 0.00 37 VAL A O 12
ATOM 10339 N N . LYS A 1 38 ? 1.870 -2.818 5.044 1.00 0.00 38 LYS A N 12
ATOM 10340 C CA . LYS A 1 38 ? 2.638 -4.055 4.972 1.00 0.00 38 LYS A CA 12
ATOM 10341 C C . LYS A 1 38 ? 2.857 -4.476 3.522 1.00 0.00 38 LYS A C 12
ATOM 10342 O O . LYS A 1 38 ? 2.685 -5.644 3.172 1.00 0.00 38 LYS A O 12
ATOM 10361 N N . ILE A 1 39 ? 3.237 -3.518 2.683 1.00 0.00 39 ILE A N 12
ATOM 10362 C CA . ILE A 1 39 ? 3.481 -3.790 1.273 1.00 0.00 39 ILE A CA 12
ATOM 10363 C C . ILE A 1 39 ? 4.668 -2.985 0.754 1.00 0.00 39 ILE A C 12
ATOM 10364 O O . ILE A 1 39 ? 4.819 -1.805 1.073 1.00 0.00 39 ILE A O 12
ATOM 10380 N N . THR A 1 40 ? 5.508 -3.630 -0.049 1.00 0.00 40 THR A N 12
ATOM 10381 C CA . THR A 1 40 ? 6.681 -2.974 -0.613 1.00 0.00 40 THR A CA 12
ATOM 10382 C C . THR A 1 40 ? 6.327 -2.209 -1.883 1.00 0.00 40 THR A C 12
ATOM 10383 O O . THR A 1 40 ? 5.371 -2.536 -2.587 1.00 0.00 40 THR A O 12
ATOM 10394 N N . PRO A 1 41 ? 7.113 -1.165 -2.185 1.00 0.00 41 PRO A N 12
ATOM 10395 C CA . PRO A 1 41 ? 6.902 -0.333 -3.373 1.00 0.00 41 PRO A CA 12
ATOM 10396 C C . PRO A 1 41 ? 7.223 -1.075 -4.666 1.00 0.00 41 PRO A C 12
ATOM 10397 O O . PRO A 1 41 ? 6.991 -0.563 -5.761 1.00 0.00 41 PRO A O 12
ATOM 10408 N N . ALA A 1 42 ? 7.757 -2.285 -4.531 1.00 0.00 42 ALA A N 12
ATOM 10409 C CA . ALA A 1 42 ? 8.108 -3.098 -5.689 1.00 0.00 42 ALA A CA 12
ATOM 10410 C C . ALA A 1 42 ? 6.994 -4.084 -6.024 1.00 0.00 42 ALA A C 12
ATOM 10411 O O . ALA A 1 42 ? 6.618 -4.239 -7.187 1.00 0.00 42 ALA A O 12
ATOM 10418 N N . ARG A 1 43 ? 6.470 -4.749 -5.000 1.00 0.00 43 ARG A N 12
ATOM 10419 C CA . ARG A 1 43 ? 5.400 -5.722 -5.187 1.00 0.00 43 ARG A CA 12
ATOM 10420 C C . ARG A 1 43 ? 4.107 -5.033 -5.610 1.00 0.00 43 ARG A C 12
ATOM 10421 O O . ARG A 1 43 ? 3.353 -5.555 -6.431 1.00 0.00 43 ARG A O 12
ATOM 10442 N N . ALA A 1 44 ? 3.856 -3.857 -5.044 1.00 0.00 44 ALA A N 12
ATOM 10443 C CA . ALA A 1 44 ? 2.654 -3.095 -5.363 1.00 0.00 44 ALA A CA 12
ATOM 10444 C C . ALA A 1 44 ? 2.347 -3.157 -6.856 1.00 0.00 44 ALA A C 12
ATOM 10445 O O . ALA A 1 44 ? 1.189 -3.279 -7.255 1.00 0.00 44 ALA A O 12
ATOM 10452 N N . GLU A 1 45 ? 3.391 -3.070 -7.675 1.00 0.00 45 GLU A N 12
ATOM 10453 C CA . GLU A 1 45 ? 3.230 -3.114 -9.123 1.00 0.00 45 GLU A CA 12
ATOM 10454 C C . GLU A 1 45 ? 2.296 -4.249 -9.533 1.00 0.00 45 GLU A C 12
ATOM 10455 O O . GLU A 1 45 ? 1.432 -4.078 -10.394 1.00 0.00 45 GLU A O 12
ATOM 10467 N N . HIS A 1 46 ? 2.476 -5.410 -8.910 1.00 0.00 46 HIS A N 12
ATOM 10468 C CA . HIS A 1 46 ? 1.650 -6.574 -9.209 1.00 0.00 46 HIS A CA 12
ATOM 10469 C C . HIS A 1 46 ? 0.261 -6.427 -8.597 1.00 0.00 46 HIS A C 12
ATOM 10470 O O . HIS A 1 46 ? -0.741 -6.798 -9.210 1.00 0.00 46 HIS A O 12
ATOM 10485 N N . ILE A 1 47 ? 0.208 -5.884 -7.385 1.00 0.00 47 ILE A N 12
ATOM 10486 C CA . ILE A 1 47 ? -1.058 -5.687 -6.691 1.00 0.00 47 ILE A CA 12
ATOM 10487 C C . ILE A 1 47 ? -1.908 -4.629 -7.386 1.00 0.00 47 ILE A C 12
ATOM 10488 O O . ILE A 1 47 ? -1.407 -3.577 -7.784 1.00 0.00 47 ILE A O 12
ATOM 10504 N N . LYS A 1 48 ? -3.198 -4.913 -7.528 1.00 0.00 48 LYS A N 12
ATOM 10505 C CA . LYS A 1 48 ? -4.120 -3.986 -8.173 1.00 0.00 48 LYS A CA 12
ATOM 10506 C C . LYS A 1 48 ? -5.131 -3.439 -7.170 1.00 0.00 48 LYS A C 12
ATOM 10507 O O . LYS A 1 48 ? -5.174 -2.237 -6.912 1.00 0.00 48 LYS A O 12
ATOM 10526 N N . GLN A 1 49 ? -5.941 -4.330 -6.607 1.00 0.00 49 GLN A N 12
ATOM 10527 C CA . GLN A 1 49 ? -6.951 -3.935 -5.632 1.00 0.00 49 GLN A CA 12
ATOM 10528 C C . GLN A 1 49 ? -6.700 -4.608 -4.286 1.00 0.00 49 GLN A C 12
ATOM 10529 O O . GLN A 1 49 ? -7.343 -5.602 -3.948 1.00 0.00 49 GLN A O 12
ATOM 10543 N N . TYR A 1 50 ? -5.761 -4.059 -3.523 1.00 0.00 50 TYR A N 12
ATOM 10544 C CA . TYR A 1 50 ? -5.423 -4.608 -2.215 1.00 0.00 50 TYR A CA 12
ATOM 10545 C C . TYR A 1 50 ? -6.361 -4.068 -1.139 1.00 0.00 50 TYR A C 12
ATOM 10546 O O . TYR A 1 50 ? -6.874 -2.954 -1.248 1.00 0.00 50 TYR A O 12
ATOM 10564 N N . LYS A 1 51 ? -6.579 -4.865 -0.099 1.00 0.00 51 LYS A N 12
ATOM 10565 C CA . LYS A 1 51 ? -7.452 -4.470 0.999 1.00 0.00 51 LYS A CA 12
ATOM 10566 C C . LYS A 1 51 ? -6.650 -3.831 2.129 1.00 0.00 51 LYS A C 12
ATOM 10567 O O . LYS A 1 51 ? -5.942 -4.518 2.867 1.00 0.00 51 LYS A O 12
ATOM 10586 N N . CYS A 1 52 ? -6.766 -2.514 2.261 1.00 0.00 52 CYS A N 12
ATOM 10587 C CA . CYS A 1 52 ? -6.053 -1.783 3.301 1.00 0.00 52 CYS A CA 12
ATOM 10588 C C . CYS A 1 52 ? -6.259 -2.437 4.664 1.00 0.00 52 CYS A C 12
ATOM 10589 O O . CYS A 1 52 ? -7.256 -3.118 4.910 1.00 0.00 52 CYS A O 12
ATOM 10596 N N . PRO A 1 53 ? -5.295 -2.228 5.573 1.00 0.00 53 PRO A N 12
ATOM 10597 C CA . PRO A 1 53 ? -5.348 -2.787 6.927 1.00 0.00 53 PRO A CA 12
ATOM 10598 C C . PRO A 1 53 ? -6.431 -2.137 7.781 1.00 0.00 53 PRO A C 12
ATOM 10599 O O . PRO A 1 53 ? -6.629 -2.508 8.938 1.00 0.00 53 PRO A O 12
ATOM 10610 N N . SER A 1 54 ? -7.129 -1.164 7.203 1.00 0.00 54 SER A N 12
ATOM 10611 C CA . SER A 1 54 ? -8.190 -0.460 7.914 1.00 0.00 54 SER A CA 12
ATOM 10612 C C . SER A 1 54 ? -9.551 -1.078 7.610 1.00 0.00 54 SER A C 12
ATOM 10613 O O . SER A 1 54 ? -10.468 -1.025 8.430 1.00 0.00 54 SER A O 12
ATOM 10621 N N . CYS A 1 55 ? -9.676 -1.666 6.424 1.00 0.00 55 CYS A N 12
ATOM 10622 C CA . CYS A 1 55 ? -10.924 -2.295 6.009 1.00 0.00 55 CYS A CA 12
ATOM 10623 C C . CYS A 1 55 ? -10.916 -3.786 6.335 1.00 0.00 55 CYS A C 12
ATOM 10624 O O . CYS A 1 55 ? -11.861 -4.308 6.925 1.00 0.00 55 CYS A O 12
ATOM 10631 N N . SER A 1 56 ? -9.841 -4.465 5.946 1.00 0.00 56 SER A N 12
ATOM 10632 C CA . SER A 1 56 ? -9.711 -5.896 6.193 1.00 0.00 56 SER A CA 12
ATOM 10633 C C . SER A 1 56 ? -10.108 -6.239 7.626 1.00 0.00 56 SER A C 12
ATOM 10634 O O . SER A 1 56 ? -10.506 -7.365 7.919 1.00 0.00 56 SER A O 12
ATOM 10642 N N . ASN A 1 57 ? -9.995 -5.257 8.515 1.00 0.00 57 ASN A N 12
ATOM 10643 C CA . ASN A 1 57 ? -10.341 -5.453 9.918 1.00 0.00 57 ASN A CA 12
ATOM 10644 C C . ASN A 1 57 ? -11.748 -4.941 10.208 1.00 0.00 57 ASN A C 12
ATOM 10645 O O . ASN A 1 57 ? -12.632 -5.705 10.597 1.00 0.00 57 ASN A O 12
ATOM 10656 N N . LYS A 1 58 ? -11.950 -3.641 10.016 1.00 0.00 58 LYS A N 12
ATOM 10657 C CA . LYS A 1 58 ? -13.250 -3.025 10.254 1.00 0.00 58 LYS A CA 12
ATOM 10658 C C . LYS A 1 58 ? -13.723 -3.287 11.680 1.00 0.00 58 LYS A C 12
ATOM 10659 O O . LYS A 1 58 ? -14.917 -3.456 11.927 1.00 0.00 58 LYS A O 12
ATOM 10678 N N . SER A 1 59 ? -12.779 -3.318 12.616 1.00 0.00 59 SER A N 12
ATOM 10679 C CA . SER A 1 59 ? -13.099 -3.562 14.017 1.00 0.00 59 SER A CA 12
ATOM 10680 C C . SER A 1 59 ? -14.222 -2.641 14.486 1.00 0.00 59 SER A C 12
ATOM 10681 O O . SER A 1 59 ? -14.144 -1.423 14.337 1.00 0.00 59 SER A O 12
ATOM 10689 N N . GLY A 1 60 ? -15.268 -3.235 15.053 1.00 0.00 60 GLY A N 12
ATOM 10690 C CA . GLY A 1 60 ? -16.393 -2.455 15.535 1.00 0.00 60 GLY A CA 12
ATOM 10691 C C . GLY A 1 60 ? -17.672 -3.266 15.608 1.00 0.00 60 GLY A C 12
ATOM 10692 O O . GLY A 1 60 ? -17.771 -4.360 15.053 1.00 0.00 60 GLY A O 12
ATOM 10696 N N . PRO A 1 61 ? -18.680 -2.726 16.309 1.00 0.00 61 PRO A N 12
ATOM 10697 C CA . PRO A 1 61 ? -19.976 -3.390 16.471 1.00 0.00 61 PRO A CA 12
ATOM 10698 C C . PRO A 1 61 ? -20.772 -3.432 15.171 1.00 0.00 61 PRO A C 12
ATOM 10699 O O . PRO A 1 61 ? -21.955 -3.773 15.167 1.00 0.00 61 PRO A O 12
ATOM 10710 N N . SER A 1 62 ? -20.116 -3.083 14.069 1.00 0.00 62 SER A N 12
ATOM 10711 C CA . SER A 1 62 ? -20.764 -3.078 12.763 1.00 0.00 62 SER A CA 12
ATOM 10712 C C . SER A 1 62 ? -21.834 -4.163 12.683 1.00 0.00 62 SER A C 12
ATOM 10713 O O . SER A 1 62 ? -21.530 -5.355 12.740 1.00 0.00 62 SER A O 12
ATOM 10721 N N . SER A 1 63 ? -23.087 -3.741 12.549 1.00 0.00 63 SER A N 12
ATOM 10722 C CA . SER A 1 63 ? -24.203 -4.676 12.465 1.00 0.00 63 SER A CA 12
ATOM 10723 C C . SER A 1 63 ? -23.921 -5.767 11.437 1.00 0.00 63 SER A C 12
ATOM 10724 O O . SER A 1 63 ? -23.356 -5.506 10.376 1.00 0.00 63 SER A O 12
ATOM 10732 N N . GLY A 1 64 ? -24.321 -6.994 11.760 1.00 0.00 64 GLY A N 12
ATOM 10733 C CA . GLY A 1 64 ? -24.103 -8.108 10.856 1.00 0.00 64 GLY A CA 12
ATOM 10734 C C . GLY A 1 64 ? -25.148 -9.194 11.012 1.00 0.00 64 GLY A C 12
ATOM 10735 O O . GLY A 1 64 ? -24.793 -10.321 11.355 1.00 0.00 64 GLY A O 12
ATOM 10741 N N . GLY A 1 1 ? -10.657 13.082 24.334 1.00 0.00 1 GLY A N 13
ATOM 10742 C CA . GLY A 1 1 ? -10.706 13.997 23.209 1.00 0.00 1 GLY A CA 13
ATOM 10743 C C . GLY A 1 1 ? -11.829 13.672 22.244 1.00 0.00 1 GLY A C 13
ATOM 10744 O O . GLY A 1 1 ? -12.684 12.836 22.536 1.00 0.00 1 GLY A O 13
ATOM 10748 N N . SER A 1 2 ? -11.828 14.335 21.092 1.00 0.00 2 SER A N 13
ATOM 10749 C CA . SER A 1 2 ? -12.858 14.116 20.083 1.00 0.00 2 SER A CA 13
ATOM 10750 C C . SER A 1 2 ? -12.315 13.284 18.925 1.00 0.00 2 SER A C 13
ATOM 10751 O O . SER A 1 2 ? -11.385 13.696 18.233 1.00 0.00 2 SER A O 13
ATOM 10759 N N . SER A 1 3 ? -12.905 12.110 18.721 1.00 0.00 3 SER A N 13
ATOM 10760 C CA . SER A 1 3 ? -12.479 11.217 17.650 1.00 0.00 3 SER A CA 13
ATOM 10761 C C . SER A 1 3 ? -12.063 12.010 16.414 1.00 0.00 3 SER A C 13
ATOM 10762 O O . SER A 1 3 ? -12.898 12.607 15.736 1.00 0.00 3 SER A O 13
ATOM 10770 N N . GLY A 1 4 ? -10.765 12.011 16.129 1.00 0.00 4 GLY A N 13
ATOM 10771 C CA . GLY A 1 4 ? -10.259 12.734 14.977 1.00 0.00 4 GLY A CA 13
ATOM 10772 C C . GLY A 1 4 ? -9.716 11.809 13.905 1.00 0.00 4 GLY A C 13
ATOM 10773 O O . GLY A 1 4 ? -8.560 11.391 13.964 1.00 0.00 4 GLY A O 13
ATOM 10777 N N . SER A 1 5 ? -10.553 11.488 12.924 1.00 0.00 5 SER A N 13
ATOM 10778 C CA . SER A 1 5 ? -10.153 10.602 11.837 1.00 0.00 5 SER A CA 13
ATOM 10779 C C . SER A 1 5 ? -9.552 11.397 10.682 1.00 0.00 5 SER A C 13
ATOM 10780 O O . SER A 1 5 ? -8.511 11.031 10.137 1.00 0.00 5 SER A O 13
ATOM 10788 N N . SER A 1 6 ? -10.218 12.487 10.313 1.00 0.00 6 SER A N 13
ATOM 10789 C CA . SER A 1 6 ? -9.753 13.333 9.220 1.00 0.00 6 SER A CA 13
ATOM 10790 C C . SER A 1 6 ? -8.228 13.376 9.176 1.00 0.00 6 SER A C 13
ATOM 10791 O O . SER A 1 6 ? -7.584 13.888 10.090 1.00 0.00 6 SER A O 13
ATOM 10799 N N . GLY A 1 7 ? -7.658 12.832 8.105 1.00 0.00 7 GLY A N 13
ATOM 10800 C CA . GLY A 1 7 ? -6.214 12.818 7.961 1.00 0.00 7 GLY A CA 13
ATOM 10801 C C . GLY A 1 7 ? -5.774 12.373 6.580 1.00 0.00 7 GLY A C 13
ATOM 10802 O O . GLY A 1 7 ? -6.526 12.492 5.614 1.00 0.00 7 GLY A O 13
ATOM 10806 N N . GLN A 1 8 ? -4.551 11.861 6.488 1.00 0.00 8 GLN A N 13
ATOM 10807 C CA . GLN A 1 8 ? -4.011 11.399 5.214 1.00 0.00 8 GLN A CA 13
ATOM 10808 C C . GLN A 1 8 ? -3.850 9.882 5.209 1.00 0.00 8 GLN A C 13
ATOM 10809 O O . GLN A 1 8 ? -4.530 9.177 4.463 1.00 0.00 8 GLN A O 13
ATOM 10823 N N . CYS A 1 9 ? -2.945 9.386 6.046 1.00 0.00 9 CYS A N 13
ATOM 10824 C CA . CYS A 1 9 ? -2.693 7.953 6.138 1.00 0.00 9 CYS A CA 13
ATOM 10825 C C . CYS A 1 9 ? -3.137 7.408 7.493 1.00 0.00 9 CYS A C 13
ATOM 10826 O O . CYS A 1 9 ? -2.378 7.428 8.461 1.00 0.00 9 CYS A O 13
ATOM 10833 N N . GLY A 1 10 ? -4.373 6.922 7.553 1.00 0.00 10 GLY A N 13
ATOM 10834 C CA . GLY A 1 10 ? -4.897 6.379 8.792 1.00 0.00 10 GLY A CA 13
ATOM 10835 C C . GLY A 1 10 ? -3.835 5.672 9.610 1.00 0.00 10 GLY A C 13
ATOM 10836 O O . GLY A 1 10 ? -3.887 5.672 10.840 1.00 0.00 10 GLY A O 13
ATOM 10840 N N . ALA A 1 11 ? -2.870 5.065 8.927 1.00 0.00 11 ALA A N 13
ATOM 10841 C CA . ALA A 1 11 ? -1.792 4.351 9.598 1.00 0.00 11 ALA A CA 13
ATOM 10842 C C . ALA A 1 11 ? -0.979 5.290 10.483 1.00 0.00 11 ALA A C 13
ATOM 10843 O O . ALA A 1 11 ? -0.870 5.082 11.692 1.00 0.00 11 ALA A O 13
ATOM 10850 N N . CYS A 1 12 ? -0.410 6.325 9.874 1.00 0.00 12 CYS A N 13
ATOM 10851 C CA . CYS A 1 12 ? 0.394 7.296 10.606 1.00 0.00 12 CYS A CA 13
ATOM 10852 C C . CYS A 1 12 ? 0.034 8.721 10.194 1.00 0.00 12 CYS A C 13
ATOM 10853 O O . CYS A 1 12 ? -0.148 9.596 11.040 1.00 0.00 12 CYS A O 13
ATOM 10860 N N . GLY A 1 13 ? -0.067 8.946 8.887 1.00 0.00 13 GLY A N 13
ATOM 10861 C CA . GLY A 1 13 ? -0.405 10.265 8.386 1.00 0.00 13 GLY A CA 13
ATOM 10862 C C . GLY A 1 13 ? 0.760 11.232 8.465 1.00 0.00 13 GLY A C 13
ATOM 10863 O O . GLY A 1 13 ? 0.642 12.309 9.048 1.00 0.00 13 GLY A O 13
ATOM 10867 N N . GLU A 1 14 ? 1.889 10.845 7.878 1.00 0.00 14 GLU A N 13
ATOM 10868 C CA . GLU A 1 14 ? 3.081 11.685 7.888 1.00 0.00 14 GLU A CA 13
ATOM 10869 C C . GLU A 1 14 ? 2.871 12.938 7.042 1.00 0.00 14 GLU A C 13
ATOM 10870 O O . GLU A 1 14 ? 1.926 13.017 6.256 1.00 0.00 14 GLU A O 13
ATOM 10882 N N . SER A 1 15 ? 3.757 13.913 7.209 1.00 0.00 15 SER A N 13
ATOM 10883 C CA . SER A 1 15 ? 3.667 15.164 6.465 1.00 0.00 15 SER A CA 13
ATOM 10884 C C . SER A 1 15 ? 3.745 14.909 4.963 1.00 0.00 15 SER A C 13
ATOM 10885 O O . SER A 1 15 ? 4.220 13.861 4.523 1.00 0.00 15 SER A O 13
ATOM 10893 N N . TYR A 1 16 ? 3.276 15.874 4.180 1.00 0.00 16 TYR A N 13
ATOM 10894 C CA . TYR A 1 16 ? 3.289 15.754 2.727 1.00 0.00 16 TYR A CA 13
ATOM 10895 C C . TYR A 1 16 ? 4.719 15.732 2.195 1.00 0.00 16 TYR A C 13
ATOM 10896 O O . TYR A 1 16 ? 5.452 16.714 2.312 1.00 0.00 16 TYR A O 13
ATOM 10914 N N . ALA A 1 17 ? 5.109 14.604 1.610 1.00 0.00 17 ALA A N 13
ATOM 10915 C CA . ALA A 1 17 ? 6.450 14.454 1.058 1.00 0.00 17 ALA A CA 13
ATOM 10916 C C . ALA A 1 17 ? 6.396 14.110 -0.427 1.00 0.00 17 ALA A C 13
ATOM 10917 O O . ALA A 1 17 ? 5.422 13.530 -0.904 1.00 0.00 17 ALA A O 13
ATOM 10924 N N . ALA A 1 18 ? 7.449 14.473 -1.152 1.00 0.00 18 ALA A N 13
ATOM 10925 C CA . ALA A 1 18 ? 7.522 14.201 -2.582 1.00 0.00 18 ALA A CA 13
ATOM 10926 C C . ALA A 1 18 ? 8.000 12.777 -2.847 1.00 0.00 18 ALA A C 13
ATOM 10927 O O . ALA A 1 18 ? 7.492 12.098 -3.739 1.00 0.00 18 ALA A O 13
ATOM 10934 N N . ASP A 1 19 ? 8.979 12.332 -2.067 1.00 0.00 19 ASP A N 13
ATOM 10935 C CA . ASP A 1 19 ? 9.526 10.989 -2.218 1.00 0.00 19 ASP A CA 13
ATOM 10936 C C . ASP A 1 19 ? 8.788 9.999 -1.322 1.00 0.00 19 ASP A C 13
ATOM 10937 O O . ASP A 1 19 ? 9.253 9.668 -0.232 1.00 0.00 19 ASP A O 13
ATOM 10946 N N . GLU A 1 20 ? 7.635 9.531 -1.789 1.00 0.00 20 GLU A N 13
ATOM 10947 C CA . GLU A 1 20 ? 6.832 8.580 -1.029 1.00 0.00 20 GLU A CA 13
ATOM 10948 C C . GLU A 1 20 ? 5.932 7.765 -1.954 1.00 0.00 20 GLU A C 13
ATOM 10949 O O . GLU A 1 20 ? 5.612 8.194 -3.062 1.00 0.00 20 GLU A O 13
ATOM 10961 N N . PHE A 1 21 ? 5.529 6.587 -1.490 1.00 0.00 21 PHE A N 13
ATOM 10962 C CA . PHE A 1 21 ? 4.668 5.711 -2.275 1.00 0.00 21 PHE A CA 13
ATOM 10963 C C . PHE A 1 21 ? 3.379 5.396 -1.520 1.00 0.00 21 PHE A C 13
ATOM 10964 O O . PHE A 1 21 ? 3.377 4.605 -0.577 1.00 0.00 21 PHE A O 13
ATOM 10981 N N . TRP A 1 22 ? 2.286 6.022 -1.942 1.00 0.00 22 TRP A N 13
ATOM 10982 C CA . TRP A 1 22 ? 0.991 5.810 -1.306 1.00 0.00 22 TRP A CA 13
ATOM 10983 C C . TRP A 1 22 ? 0.277 4.608 -1.913 1.00 0.00 22 TRP A C 13
ATOM 10984 O O . TRP A 1 22 ? 0.461 4.294 -3.089 1.00 0.00 22 TRP A O 13
ATOM 11005 N N . ILE A 1 23 ? -0.539 3.939 -1.105 1.00 0.00 23 ILE A N 13
ATOM 11006 C CA . ILE A 1 23 ? -1.281 2.772 -1.565 1.00 0.00 23 ILE A CA 13
ATOM 11007 C C . ILE A 1 23 ? -2.742 3.119 -1.829 1.00 0.00 23 ILE A C 13
ATOM 11008 O O . ILE A 1 23 ? -3.299 4.023 -1.204 1.00 0.00 23 ILE A O 13
ATOM 11024 N N . CYS A 1 24 ? -3.358 2.395 -2.757 1.00 0.00 24 CYS A N 13
ATOM 11025 C CA . CYS A 1 24 ? -4.756 2.626 -3.105 1.00 0.00 24 CYS A CA 13
ATOM 11026 C C . CYS A 1 24 ? -5.630 1.466 -2.639 1.00 0.00 24 CYS A C 13
ATOM 11027 O O . CYS A 1 24 ? -5.279 0.299 -2.819 1.00 0.00 24 CYS A O 13
ATOM 11035 N N . CYS A 1 25 ? -6.769 1.794 -2.040 1.00 0.00 25 CYS A N 13
ATOM 11036 C CA . CYS A 1 25 ? -7.694 0.780 -1.546 1.00 0.00 25 CYS A CA 13
ATOM 11037 C C . CYS A 1 25 ? -9.052 0.904 -2.230 1.00 0.00 25 CYS A C 13
ATOM 11038 O O . CYS A 1 25 ? -9.703 1.947 -2.156 1.00 0.00 25 CYS A O 13
ATOM 11045 N N . ASP A 1 26 ? -9.474 -0.167 -2.893 1.00 0.00 26 ASP A N 13
ATOM 11046 C CA . ASP A 1 26 ? -10.756 -0.179 -3.589 1.00 0.00 26 ASP A CA 13
ATOM 11047 C C . ASP A 1 26 ? -11.893 -0.512 -2.627 1.00 0.00 26 ASP A C 13
ATOM 11048 O O . ASP A 1 26 ? -12.871 -1.157 -3.006 1.00 0.00 26 ASP A O 13
ATOM 11057 N N . LEU A 1 27 ? -11.757 -0.067 -1.383 1.00 0.00 27 LEU A N 13
ATOM 11058 C CA . LEU A 1 27 ? -12.772 -0.318 -0.366 1.00 0.00 27 LEU A CA 13
ATOM 11059 C C . LEU A 1 27 ? -13.067 0.947 0.433 1.00 0.00 27 LEU A C 13
ATOM 11060 O O . LEU A 1 27 ? -14.218 1.369 0.546 1.00 0.00 27 LEU A O 13
ATOM 11076 N N . CYS A 1 28 ? -12.018 1.550 0.984 1.00 0.00 28 CYS A N 13
ATOM 11077 C CA . CYS A 1 28 ? -12.163 2.768 1.772 1.00 0.00 28 CYS A CA 13
ATOM 11078 C C . CYS A 1 28 ? -11.798 3.997 0.944 1.00 0.00 28 CYS A C 13
ATOM 11079 O O . CYS A 1 28 ? -12.322 5.088 1.171 1.00 0.00 28 CYS A O 13
ATOM 11086 N N . GLU A 1 29 ? -10.898 3.812 -0.016 1.00 0.00 29 GLU A N 13
ATOM 11087 C CA . GLU A 1 29 ? -10.463 4.905 -0.877 1.00 0.00 29 GLU A CA 13
ATOM 11088 C C . GLU A 1 29 ? -9.649 5.927 -0.089 1.00 0.00 29 GLU A C 13
ATOM 11089 O O . GLU A 1 29 ? -9.834 7.134 -0.241 1.00 0.00 29 GLU A O 13
ATOM 11101 N N . MET A 1 30 ? -8.747 5.434 0.753 1.00 0.00 30 MET A N 13
ATOM 11102 C CA . MET A 1 30 ? -7.903 6.303 1.565 1.00 0.00 30 MET A CA 13
ATOM 11103 C C . MET A 1 30 ? -6.497 6.397 0.980 1.00 0.00 30 MET A C 13
ATOM 11104 O O . MET A 1 30 ? -6.218 5.836 -0.080 1.00 0.00 30 MET A O 13
ATOM 11118 N N . TRP A 1 31 ? -5.618 7.109 1.676 1.00 0.00 31 TRP A N 13
ATOM 11119 C CA . TRP A 1 31 ? -4.242 7.276 1.224 1.00 0.00 31 TRP A CA 13
ATOM 11120 C C . TRP A 1 31 ? -3.258 6.809 2.292 1.00 0.00 31 TRP A C 13
ATOM 11121 O O . TRP A 1 31 ? -2.900 7.567 3.193 1.00 0.00 31 TRP A O 13
ATOM 11142 N N . PHE A 1 32 ? -2.825 5.558 2.185 1.00 0.00 32 PHE A N 13
ATOM 11143 C CA . PHE A 1 32 ? -1.883 4.990 3.143 1.00 0.00 32 PHE A CA 13
ATOM 11144 C C . PHE A 1 32 ? -0.494 4.856 2.525 1.00 0.00 32 PHE A C 13
ATOM 11145 O O . PHE A 1 32 ? -0.299 5.133 1.341 1.00 0.00 32 PHE A O 13
ATOM 11162 N N . HIS A 1 33 ? 0.469 4.428 3.336 1.00 0.00 33 HIS A N 13
ATOM 11163 C CA . HIS A 1 33 ? 1.840 4.257 2.870 1.00 0.00 33 HIS A CA 13
ATOM 11164 C C . HIS A 1 33 ? 2.160 2.781 2.652 1.00 0.00 33 HIS A C 13
ATOM 11165 O O . HIS A 1 33 ? 1.824 1.934 3.479 1.00 0.00 33 HIS A O 13
ATOM 11179 N N . GLY A 1 34 ? 2.809 2.480 1.531 1.00 0.00 34 GLY A N 13
ATOM 11180 C CA . GLY A 1 34 ? 3.162 1.106 1.225 1.00 0.00 34 GLY A CA 13
ATOM 11181 C C . GLY A 1 34 ? 3.610 0.335 2.450 1.00 0.00 34 GLY A C 13
ATOM 11182 O O . GLY A 1 34 ? 2.966 -0.633 2.855 1.00 0.00 34 GLY A O 13
ATOM 11186 N N . LYS A 1 35 ? 4.720 0.763 3.043 1.00 0.00 35 LYS A N 13
ATOM 11187 C CA . LYS A 1 35 ? 5.256 0.107 4.230 1.00 0.00 35 LYS A CA 13
ATOM 11188 C C . LYS A 1 35 ? 4.198 0.014 5.325 1.00 0.00 35 LYS A C 13
ATOM 11189 O O . LYS A 1 35 ? 4.083 -1.005 6.007 1.00 0.00 35 LYS A O 13
ATOM 11208 N N . CYS A 1 36 ? 3.425 1.083 5.487 1.00 0.00 36 CYS A N 13
ATOM 11209 C CA . CYS A 1 36 ? 2.375 1.122 6.498 1.00 0.00 36 CYS A CA 13
ATOM 11210 C C . CYS A 1 36 ? 1.366 -0.002 6.278 1.00 0.00 36 CYS A C 13
ATOM 11211 O O . CYS A 1 36 ? 1.019 -0.729 7.208 1.00 0.00 36 CYS A O 13
ATOM 11218 N N . VAL A 1 37 ? 0.900 -0.137 5.041 1.00 0.00 37 VAL A N 13
ATOM 11219 C CA . VAL A 1 37 ? -0.068 -1.172 4.698 1.00 0.00 37 VAL A CA 13
ATOM 11220 C C . VAL A 1 37 ? 0.615 -2.522 4.510 1.00 0.00 37 VAL A C 13
ATOM 11221 O O . VAL A 1 37 ? 0.010 -3.473 4.015 1.00 0.00 37 VAL A O 13
ATOM 11234 N N . LYS A 1 38 ? 1.879 -2.600 4.911 1.00 0.00 38 LYS A N 13
ATOM 11235 C CA . LYS A 1 38 ? 2.646 -3.834 4.789 1.00 0.00 38 LYS A CA 13
ATOM 11236 C C . LYS A 1 38 ? 2.781 -4.250 3.328 1.00 0.00 38 LYS A C 13
ATOM 11237 O O . LYS A 1 38 ? 2.560 -5.410 2.980 1.00 0.00 38 LYS A O 13
ATOM 11256 N N . ILE A 1 39 ? 3.146 -3.296 2.477 1.00 0.00 39 ILE A N 13
ATOM 11257 C CA . ILE A 1 39 ? 3.312 -3.564 1.055 1.00 0.00 39 ILE A CA 13
ATOM 11258 C C . ILE A 1 39 ? 4.507 -2.805 0.488 1.00 0.00 39 ILE A C 13
ATOM 11259 O O . ILE A 1 39 ? 4.570 -1.578 0.563 1.00 0.00 39 ILE A O 13
ATOM 11275 N N . THR A 1 40 ? 5.455 -3.544 -0.082 1.00 0.00 40 THR A N 13
ATOM 11276 C CA . THR A 1 40 ? 6.648 -2.941 -0.662 1.00 0.00 40 THR A CA 13
ATOM 11277 C C . THR A 1 40 ? 6.297 -2.084 -1.873 1.00 0.00 40 THR A C 13
ATOM 11278 O O . THR A 1 40 ? 5.299 -2.312 -2.557 1.00 0.00 40 THR A O 13
ATOM 11289 N N . PRO A 1 41 ? 7.137 -1.075 -2.148 1.00 0.00 41 PRO A N 13
ATOM 11290 C CA . PRO A 1 41 ? 6.937 -0.164 -3.279 1.00 0.00 41 PRO A CA 13
ATOM 11291 C C . PRO A 1 41 ? 7.165 -0.848 -4.622 1.00 0.00 41 PRO A C 13
ATOM 11292 O O . PRO A 1 41 ? 6.854 -0.292 -5.674 1.00 0.00 41 PRO A O 13
ATOM 11303 N N . ALA A 1 42 ? 7.711 -2.059 -4.578 1.00 0.00 42 ALA A N 13
ATOM 11304 C CA . ALA A 1 42 ? 7.979 -2.821 -5.792 1.00 0.00 42 ALA A CA 13
ATOM 11305 C C . ALA A 1 42 ? 6.848 -3.800 -6.087 1.00 0.00 42 ALA A C 13
ATOM 11306 O O . ALA A 1 42 ? 6.320 -3.837 -7.198 1.00 0.00 42 ALA A O 13
ATOM 11313 N N . ARG A 1 43 ? 6.481 -4.592 -5.084 1.00 0.00 43 ARG A N 13
ATOM 11314 C CA . ARG A 1 43 ? 5.413 -5.573 -5.238 1.00 0.00 43 ARG A CA 13
ATOM 11315 C C . ARG A 1 43 ? 4.133 -4.910 -5.735 1.00 0.00 43 ARG A C 13
ATOM 11316 O O . ARG A 1 43 ? 3.405 -5.476 -6.550 1.00 0.00 43 ARG A O 13
ATOM 11337 N N . ALA A 1 44 ? 3.864 -3.707 -5.238 1.00 0.00 44 ALA A N 13
ATOM 11338 C CA . ALA A 1 44 ? 2.672 -2.966 -5.633 1.00 0.00 44 ALA A CA 13
ATOM 11339 C C . ALA A 1 44 ? 2.353 -3.185 -7.108 1.00 0.00 44 ALA A C 13
ATOM 11340 O O . ALA A 1 44 ? 1.189 -3.311 -7.488 1.00 0.00 44 ALA A O 13
ATOM 11347 N N . GLU A 1 45 ? 3.394 -3.230 -7.934 1.00 0.00 45 GLU A N 13
ATOM 11348 C CA . GLU A 1 45 ? 3.222 -3.433 -9.368 1.00 0.00 45 GLU A CA 13
ATOM 11349 C C . GLU A 1 45 ? 2.287 -4.607 -9.643 1.00 0.00 45 GLU A C 13
ATOM 11350 O O . GLU A 1 45 ? 1.367 -4.505 -10.456 1.00 0.00 45 GLU A O 13
ATOM 11362 N N . HIS A 1 46 ? 2.529 -5.722 -8.960 1.00 0.00 46 HIS A N 13
ATOM 11363 C CA . HIS A 1 46 ? 1.709 -6.916 -9.131 1.00 0.00 46 HIS A CA 13
ATOM 11364 C C . HIS A 1 46 ? 0.331 -6.723 -8.503 1.00 0.00 46 HIS A C 13
ATOM 11365 O O . HIS A 1 46 ? -0.679 -7.164 -9.053 1.00 0.00 46 HIS A O 13
ATOM 11380 N N . ILE A 1 47 ? 0.299 -6.062 -7.351 1.00 0.00 47 ILE A N 13
ATOM 11381 C CA . ILE A 1 47 ? -0.955 -5.811 -6.650 1.00 0.00 47 ILE A CA 13
ATOM 11382 C C . ILE A 1 47 ? -1.865 -4.896 -7.463 1.00 0.00 47 ILE A C 13
ATOM 11383 O O . ILE A 1 47 ? -1.396 -4.007 -8.174 1.00 0.00 47 ILE A O 13
ATOM 11399 N N . LYS A 1 48 ? -3.170 -5.119 -7.352 1.00 0.00 48 LYS A N 13
ATOM 11400 C CA . LYS A 1 48 ? -4.149 -4.314 -8.073 1.00 0.00 48 LYS A CA 13
ATOM 11401 C C . LYS A 1 48 ? -5.172 -3.714 -7.114 1.00 0.00 48 LYS A C 13
ATOM 11402 O O . LYS A 1 48 ? -5.326 -2.496 -7.040 1.00 0.00 48 LYS A O 13
ATOM 11421 N N . GLN A 1 49 ? -5.869 -4.578 -6.382 1.00 0.00 49 GLN A N 13
ATOM 11422 C CA . GLN A 1 49 ? -6.877 -4.132 -5.428 1.00 0.00 49 GLN A CA 13
ATOM 11423 C C . GLN A 1 49 ? -6.653 -4.772 -4.062 1.00 0.00 49 GLN A C 13
ATOM 11424 O O . GLN A 1 49 ? -7.431 -5.622 -3.629 1.00 0.00 49 GLN A O 13
ATOM 11438 N N . TYR A 1 50 ? -5.587 -4.357 -3.388 1.00 0.00 50 TYR A N 13
ATOM 11439 C CA . TYR A 1 50 ? -5.259 -4.892 -2.071 1.00 0.00 50 TYR A CA 13
ATOM 11440 C C . TYR A 1 50 ? -6.252 -4.401 -1.022 1.00 0.00 50 TYR A C 13
ATOM 11441 O O . TYR A 1 50 ? -6.797 -3.303 -1.130 1.00 0.00 50 TYR A O 13
ATOM 11459 N N . LYS A 1 51 ? -6.482 -5.224 -0.004 1.00 0.00 51 LYS A N 13
ATOM 11460 C CA . LYS A 1 51 ? -7.408 -4.876 1.068 1.00 0.00 51 LYS A CA 13
ATOM 11461 C C . LYS A 1 51 ? -6.656 -4.349 2.285 1.00 0.00 51 LYS A C 13
ATOM 11462 O O . LYS A 1 51 ? -6.131 -5.122 3.087 1.00 0.00 51 LYS A O 13
ATOM 11481 N N . CYS A 1 52 ? -6.609 -3.027 2.419 1.00 0.00 52 CYS A N 13
ATOM 11482 C CA . CYS A 1 52 ? -5.923 -2.396 3.540 1.00 0.00 52 CYS A CA 13
ATOM 11483 C C . CYS A 1 52 ? -6.373 -3.002 4.866 1.00 0.00 52 CYS A C 13
ATOM 11484 O O . CYS A 1 52 ? -7.452 -3.586 4.975 1.00 0.00 52 CYS A O 13
ATOM 11491 N N . PRO A 1 53 ? -5.529 -2.862 5.898 1.00 0.00 53 PRO A N 13
ATOM 11492 C CA . PRO A 1 53 ? -5.819 -3.388 7.235 1.00 0.00 53 PRO A CA 13
ATOM 11493 C C . PRO A 1 53 ? -6.945 -2.627 7.926 1.00 0.00 53 PRO A C 13
ATOM 11494 O O . PRO A 1 53 ? -7.566 -3.132 8.861 1.00 0.00 53 PRO A O 13
ATOM 11505 N N . SER A 1 54 ? -7.204 -1.410 7.459 1.00 0.00 54 SER A N 13
ATOM 11506 C CA . SER A 1 54 ? -8.255 -0.578 8.035 1.00 0.00 54 SER A CA 13
ATOM 11507 C C . SER A 1 54 ? -9.625 -1.218 7.835 1.00 0.00 54 SER A C 13
ATOM 11508 O O . SER A 1 54 ? -10.468 -1.200 8.732 1.00 0.00 54 SER A O 13
ATOM 11516 N N . CYS A 1 55 ? -9.840 -1.783 6.652 1.00 0.00 55 CYS A N 13
ATOM 11517 C CA . CYS A 1 55 ? -11.108 -2.429 6.332 1.00 0.00 55 CYS A CA 13
ATOM 11518 C C . CYS A 1 55 ? -11.058 -3.918 6.663 1.00 0.00 55 CYS A C 13
ATOM 11519 O O . CYS A 1 55 ? -11.872 -4.419 7.438 1.00 0.00 55 CYS A O 13
ATOM 11526 N N . SER A 1 56 ? -10.097 -4.618 6.070 1.00 0.00 56 SER A N 13
ATOM 11527 C CA . SER A 1 56 ? -9.943 -6.050 6.298 1.00 0.00 56 SER A CA 13
ATOM 11528 C C . SER A 1 56 ? -10.300 -6.413 7.736 1.00 0.00 56 SER A C 13
ATOM 11529 O O . SER A 1 56 ? -10.897 -7.457 7.995 1.00 0.00 56 SER A O 13
ATOM 11537 N N . ASN A 1 57 ? -9.931 -5.540 8.669 1.00 0.00 57 ASN A N 13
ATOM 11538 C CA . ASN A 1 57 ? -10.211 -5.768 10.082 1.00 0.00 57 ASN A CA 13
ATOM 11539 C C . ASN A 1 57 ? -11.611 -6.344 10.273 1.00 0.00 57 ASN A C 13
ATOM 11540 O O . ASN A 1 57 ? -11.791 -7.358 10.948 1.00 0.00 57 ASN A O 13
ATOM 11551 N N . LYS A 1 58 ? -12.601 -5.690 9.673 1.00 0.00 58 LYS A N 13
ATOM 11552 C CA . LYS A 1 58 ? -13.985 -6.137 9.774 1.00 0.00 58 LYS A CA 13
ATOM 11553 C C . LYS A 1 58 ? -14.151 -7.532 9.180 1.00 0.00 58 LYS A C 13
ATOM 11554 O O . LYS A 1 58 ? -13.277 -8.021 8.465 1.00 0.00 58 LYS A O 13
ATOM 11573 N N . SER A 1 59 ? -15.280 -8.168 9.481 1.00 0.00 59 SER A N 13
ATOM 11574 C CA . SER A 1 59 ? -15.559 -9.508 8.978 1.00 0.00 59 SER A CA 13
ATOM 11575 C C . SER A 1 59 ? -17.060 -9.780 8.965 1.00 0.00 59 SER A C 13
ATOM 11576 O O . SER A 1 59 ? -17.767 -9.473 9.924 1.00 0.00 59 SER A O 13
ATOM 11584 N N . GLY A 1 60 ? -17.540 -10.361 7.869 1.00 0.00 60 GLY A N 13
ATOM 11585 C CA . GLY A 1 60 ? -18.954 -10.666 7.750 1.00 0.00 60 GLY A CA 13
ATOM 11586 C C . GLY A 1 60 ? -19.441 -10.607 6.315 1.00 0.00 60 GLY A C 13
ATOM 11587 O O . GLY A 1 60 ? -19.236 -11.533 5.530 1.00 0.00 60 GLY A O 13
ATOM 11591 N N . PRO A 1 61 ? -20.103 -9.498 5.955 1.00 0.00 61 PRO A N 13
ATOM 11592 C CA . PRO A 1 61 ? -20.635 -9.296 4.605 1.00 0.00 61 PRO A CA 13
ATOM 11593 C C . PRO A 1 61 ? -19.532 -9.091 3.572 1.00 0.00 61 PRO A C 13
ATOM 11594 O O . PRO A 1 61 ? -19.805 -8.799 2.408 1.00 0.00 61 PRO A O 13
ATOM 11605 N N . SER A 1 62 ? -18.285 -9.245 4.006 1.00 0.00 62 SER A N 13
ATOM 11606 C CA . SER A 1 62 ? -17.140 -9.073 3.119 1.00 0.00 62 SER A CA 13
ATOM 11607 C C . SER A 1 62 ? -17.445 -9.618 1.727 1.00 0.00 62 SER A C 13
ATOM 11608 O O . SER A 1 62 ? -18.312 -10.476 1.560 1.00 0.00 62 SER A O 13
ATOM 11616 N N . SER A 1 63 ? -16.724 -9.114 0.730 1.00 0.00 63 SER A N 13
ATOM 11617 C CA . SER A 1 63 ? -16.919 -9.546 -0.649 1.00 0.00 63 SER A CA 13
ATOM 11618 C C . SER A 1 63 ? -15.600 -10.004 -1.266 1.00 0.00 63 SER A C 13
ATOM 11619 O O . SER A 1 63 ? -14.679 -9.210 -1.449 1.00 0.00 63 SER A O 13
ATOM 11627 N N . GLY A 1 64 ? -15.519 -11.292 -1.584 1.00 0.00 64 GLY A N 13
ATOM 11628 C CA . GLY A 1 64 ? -14.310 -11.835 -2.176 1.00 0.00 64 GLY A CA 13
ATOM 11629 C C . GLY A 1 64 ? -14.599 -12.938 -3.175 1.00 0.00 64 GLY A C 13
ATOM 11630 O O . GLY A 1 64 ? -14.402 -14.108 -2.849 1.00 0.00 64 GLY A O 13
ATOM 11636 N N . GLY A 1 1 ? 0.873 20.608 3.877 1.00 0.00 1 GLY A N 14
ATOM 11637 C CA . GLY A 1 1 ? -0.349 20.959 3.178 1.00 0.00 1 GLY A CA 14
ATOM 11638 C C . GLY A 1 1 ? -1.503 21.225 4.124 1.00 0.00 1 GLY A C 14
ATOM 11639 O O . GLY A 1 1 ? -1.977 20.316 4.806 1.00 0.00 1 GLY A O 14
ATOM 11643 N N . SER A 1 2 ? -1.954 22.474 4.168 1.00 0.00 2 SER A N 14
ATOM 11644 C CA . SER A 1 2 ? -3.056 22.859 5.042 1.00 0.00 2 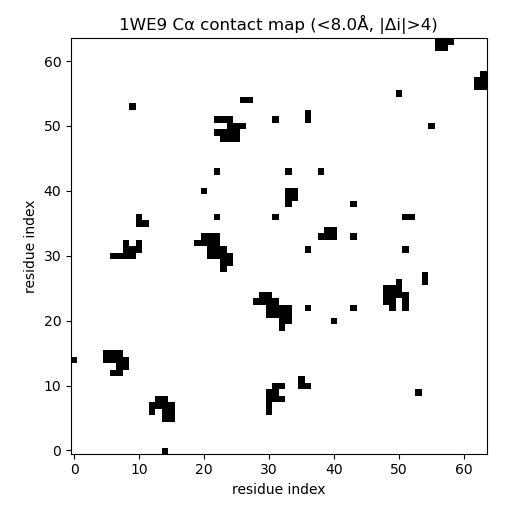SER A CA 14
ATOM 11645 C C . SER A 1 2 ? -4.337 23.072 4.241 1.00 0.00 2 SER A C 14
ATOM 11646 O O . SER A 1 2 ? -4.476 24.064 3.525 1.00 0.00 2 SER A O 14
ATOM 11654 N N . SER A 1 3 ? -5.269 22.134 4.366 1.00 0.00 3 SER A N 14
ATOM 11655 C CA . SER A 1 3 ? -6.538 22.216 3.651 1.00 0.00 3 SER A CA 14
ATOM 11656 C C . SER A 1 3 ? -7.701 22.374 4.625 1.00 0.00 3 SER A C 14
ATOM 11657 O O . SER A 1 3 ? -8.518 23.284 4.492 1.00 0.00 3 SER A O 14
ATOM 11665 N N . GLY A 1 4 ? -7.769 21.479 5.606 1.00 0.00 4 GLY A N 14
ATOM 11666 C CA . GLY A 1 4 ? -8.836 21.535 6.589 1.00 0.00 4 GLY A CA 14
ATOM 11667 C C . GLY A 1 4 ? -9.059 20.203 7.278 1.00 0.00 4 GLY A C 14
ATOM 11668 O O . GLY A 1 4 ? -10.149 19.636 7.209 1.00 0.00 4 GLY A O 14
ATOM 11672 N N . SER A 1 5 ? -8.023 19.702 7.944 1.00 0.00 5 SER A N 14
ATOM 11673 C CA . SER A 1 5 ? -8.110 18.426 8.645 1.00 0.00 5 SER A CA 14
ATOM 11674 C C . SER A 1 5 ? -8.483 17.302 7.682 1.00 0.00 5 SER A C 14
ATOM 11675 O O . SER A 1 5 ? -9.331 16.464 7.988 1.00 0.00 5 SER A O 14
ATOM 11683 N N . SER A 1 6 ? -7.842 17.292 6.518 1.00 0.00 6 SER A N 14
ATOM 11684 C CA . SER A 1 6 ? -8.108 16.274 5.508 1.00 0.00 6 SER A CA 14
ATOM 11685 C C . SER A 1 6 ? -6.818 15.847 4.815 1.00 0.00 6 SER A C 14
ATOM 11686 O O . SER A 1 6 ? -5.921 16.659 4.591 1.00 0.00 6 SER A O 14
ATOM 11694 N N . GLY A 1 7 ? -6.731 14.563 4.478 1.00 0.00 7 GLY A N 14
ATOM 11695 C CA . GLY A 1 7 ? -5.548 14.048 3.815 1.00 0.00 7 GLY A CA 14
ATOM 11696 C C . GLY A 1 7 ? -4.491 13.580 4.795 1.00 0.00 7 GLY A C 14
ATOM 11697 O O . GLY A 1 7 ? -3.476 14.248 4.988 1.00 0.00 7 GLY A O 14
ATOM 11701 N N . GLN A 1 8 ? -4.731 12.429 5.416 1.00 0.00 8 GLN A N 14
ATOM 11702 C CA . GLN A 1 8 ? -3.792 11.875 6.384 1.00 0.00 8 GLN A CA 14
ATOM 11703 C C . GLN A 1 8 ? -3.881 10.352 6.418 1.00 0.00 8 GLN A C 14
ATOM 11704 O O . GLN A 1 8 ? -4.972 9.783 6.373 1.00 0.00 8 GLN A O 14
ATOM 11718 N N . CYS A 1 9 ? -2.727 9.698 6.498 1.00 0.00 9 CYS A N 14
ATOM 11719 C CA . CYS A 1 9 ? -2.675 8.242 6.538 1.00 0.00 9 CYS A CA 14
ATOM 11720 C C . CYS A 1 9 ? -3.282 7.711 7.833 1.00 0.00 9 CYS A C 14
ATOM 11721 O O . CYS A 1 9 ? -2.812 8.022 8.926 1.00 0.00 9 CYS A O 14
ATOM 11728 N N . GLY A 1 10 ? -4.332 6.905 7.700 1.00 0.00 10 GLY A N 14
ATOM 11729 C CA . GLY A 1 10 ? -4.987 6.343 8.867 1.00 0.00 10 GLY A CA 14
ATOM 11730 C C . GLY A 1 10 ? -4.056 5.482 9.697 1.00 0.00 10 GLY A C 14
ATOM 11731 O O . GLY A 1 10 ? -4.116 5.498 10.926 1.00 0.00 10 GLY A O 14
ATOM 11735 N N . ALA A 1 11 ? -3.193 4.728 9.024 1.00 0.00 11 ALA A N 14
ATOM 11736 C CA . ALA A 1 11 ? -2.244 3.857 9.707 1.00 0.00 11 ALA A CA 14
ATOM 11737 C C . ALA A 1 11 ? -1.402 4.641 10.708 1.00 0.00 11 ALA A C 14
ATOM 11738 O O . ALA A 1 11 ? -1.340 4.294 11.888 1.00 0.00 11 ALA A O 14
ATOM 11745 N N . CYS A 1 12 ? -0.756 5.699 10.231 1.00 0.00 12 CYS A N 14
ATOM 11746 C CA . CYS A 1 12 ? 0.083 6.532 11.083 1.00 0.00 12 CYS A CA 14
ATOM 11747 C C . CYS A 1 12 ? -0.292 8.005 10.944 1.00 0.00 12 CYS A C 14
ATOM 11748 O O . CYS A 1 12 ? -0.389 8.728 11.935 1.00 0.00 12 CYS A O 14
ATOM 11755 N N . GLY A 1 13 ? -0.503 8.442 9.706 1.00 0.00 13 GLY A N 14
ATOM 11756 C CA . GLY A 1 13 ? -0.866 9.826 9.460 1.00 0.00 13 GLY A CA 14
ATOM 11757 C C . GLY A 1 13 ? 0.323 10.762 9.553 1.00 0.00 13 GLY A C 14
ATOM 11758 O O . GLY A 1 13 ? 0.203 11.878 10.059 1.00 0.00 13 GLY A O 14
ATOM 11762 N N . GLU A 1 14 ? 1.473 10.307 9.066 1.00 0.00 14 GLU A N 14
ATOM 11763 C CA . GLU A 1 14 ? 2.688 11.112 9.100 1.00 0.00 14 GLU A CA 14
ATOM 11764 C C . GLU A 1 14 ? 2.504 12.407 8.315 1.00 0.00 14 GLU A C 14
ATOM 11765 O O . GLU A 1 14 ? 1.565 12.543 7.532 1.00 0.00 14 GLU A O 14
ATOM 11777 N N . SER A 1 15 ? 3.409 13.357 8.532 1.00 0.00 15 SER A N 14
ATOM 11778 C CA . SER A 1 15 ? 3.345 14.644 7.849 1.00 0.00 15 SER A CA 14
ATOM 11779 C C . SER A 1 15 ? 3.477 14.465 6.339 1.00 0.00 15 SER A C 14
ATOM 11780 O O . SER A 1 15 ? 3.968 13.440 5.865 1.00 0.00 15 SER A O 14
ATOM 11788 N N . TYR A 1 16 ? 3.035 15.469 5.590 1.00 0.00 16 TYR A N 14
ATOM 11789 C CA . TYR A 1 16 ? 3.101 15.422 4.134 1.00 0.00 16 TYR A CA 14
ATOM 11790 C C . TYR A 1 16 ? 4.483 14.977 3.665 1.00 0.00 16 TYR A C 14
ATOM 11791 O O . TYR A 1 16 ? 5.479 15.661 3.896 1.00 0.00 16 TYR A O 14
ATOM 11809 N N . ALA A 1 17 ? 4.533 13.825 3.004 1.00 0.00 17 ALA A N 14
ATOM 11810 C CA . ALA A 1 17 ? 5.791 13.289 2.500 1.00 0.00 17 ALA A CA 14
ATOM 11811 C C . ALA A 1 17 ? 5.919 13.510 0.997 1.00 0.00 17 ALA A C 14
ATOM 11812 O O . ALA A 1 17 ? 4.919 13.659 0.295 1.00 0.00 17 ALA A O 14
ATOM 11819 N N . ALA A 1 18 ? 7.155 13.532 0.509 1.00 0.00 18 ALA A N 14
ATOM 11820 C CA . ALA A 1 18 ? 7.413 13.735 -0.911 1.00 0.00 18 ALA A CA 14
ATOM 11821 C C . ALA A 1 18 ? 7.908 12.450 -1.568 1.00 0.00 18 ALA A C 14
ATOM 11822 O O . ALA A 1 18 ? 7.311 11.963 -2.528 1.00 0.00 18 ALA A O 14
ATOM 11829 N N . ASP A 1 19 ? 9.002 11.907 -1.045 1.00 0.00 19 ASP A N 14
ATOM 11830 C CA . ASP A 1 19 ? 9.577 10.679 -1.580 1.00 0.00 19 ASP A CA 14
ATOM 11831 C C . ASP A 1 19 ? 8.998 9.456 -0.876 1.00 0.00 19 ASP A C 14
ATOM 11832 O O . ASP A 1 19 ? 9.684 8.792 -0.100 1.00 0.00 19 ASP A O 14
ATOM 11841 N N . GLU A 1 20 ? 7.730 9.165 -1.152 1.00 0.00 20 GLU A N 14
ATOM 11842 C CA . GLU A 1 20 ? 7.059 8.023 -0.542 1.00 0.00 20 GLU A CA 14
ATOM 11843 C C . GLU A 1 20 ? 6.095 7.369 -1.528 1.00 0.00 20 GLU A C 14
ATOM 11844 O O . GLU A 1 20 ? 5.782 7.935 -2.576 1.00 0.00 20 GLU A O 14
ATOM 11856 N N . PHE A 1 21 ? 5.629 6.173 -1.185 1.00 0.00 21 PHE A N 14
ATOM 11857 C CA . PHE A 1 21 ? 4.702 5.440 -2.040 1.00 0.00 21 PHE A CA 14
ATOM 11858 C C . PHE A 1 21 ? 3.416 5.108 -1.288 1.00 0.00 21 PHE A C 14
ATOM 11859 O O . PHE A 1 21 ? 3.431 4.361 -0.310 1.00 0.00 21 PHE A O 14
ATOM 11876 N N . TRP A 1 22 ? 2.305 5.669 -1.753 1.00 0.00 22 TRP A N 14
ATOM 11877 C CA . TRP A 1 22 ? 1.010 5.433 -1.125 1.00 0.00 22 TRP A CA 14
ATOM 11878 C C . TRP A 1 22 ? 0.248 4.327 -1.847 1.00 0.00 22 TRP A C 14
ATOM 11879 O O . TRP A 1 22 ? 0.444 4.105 -3.042 1.00 0.00 22 TRP A O 14
ATOM 11900 N N . ILE A 1 23 ? -0.621 3.638 -1.115 1.00 0.00 23 ILE A N 14
ATOM 11901 C CA . ILE A 1 23 ? -1.412 2.557 -1.687 1.00 0.00 23 ILE A CA 14
ATOM 11902 C C . ILE A 1 23 ? -2.842 3.009 -1.963 1.00 0.00 23 ILE A C 14
ATOM 11903 O O . ILE A 1 23 ? -3.310 3.999 -1.400 1.00 0.00 23 ILE A O 14
ATOM 11919 N N . CYS A 1 24 ? -3.532 2.275 -2.829 1.00 0.00 24 CYS A N 14
ATOM 11920 C CA . CYS A 1 24 ? -4.910 2.600 -3.179 1.00 0.00 24 CYS A CA 14
ATOM 11921 C C . CYS A 1 24 ? -5.854 1.474 -2.771 1.00 0.00 24 CYS A C 14
ATOM 11922 O O . CYS A 1 24 ? -5.893 0.420 -3.407 1.00 0.00 24 CYS A O 14
ATOM 11930 N N . CYS A 1 25 ? -6.614 1.703 -1.705 1.00 0.00 25 CYS A N 14
ATOM 11931 C CA . CYS A 1 25 ? -7.557 0.707 -1.209 1.00 0.00 25 CYS A CA 14
ATOM 11932 C C . CYS A 1 25 ? -8.819 0.680 -2.066 1.00 0.00 25 CYS A C 14
ATOM 11933 O O . CYS A 1 25 ? -9.113 1.633 -2.788 1.00 0.00 25 CYS A O 14
ATOM 11940 N N . ASP A 1 26 ? -9.561 -0.419 -1.981 1.00 0.00 26 ASP A N 14
ATOM 11941 C CA . ASP A 1 26 ? -10.792 -0.571 -2.747 1.00 0.00 26 ASP A CA 14
ATOM 11942 C C . ASP A 1 26 ? -11.996 -0.093 -1.942 1.00 0.00 26 ASP A C 14
ATOM 11943 O O . ASP A 1 26 ? -12.891 0.566 -2.474 1.00 0.00 26 ASP A O 14
ATOM 11952 N N . LEU A 1 27 ? -12.013 -0.430 -0.657 1.00 0.00 27 LEU A N 14
ATOM 11953 C CA . LEU A 1 27 ? -13.108 -0.036 0.223 1.00 0.00 27 LEU A CA 14
ATOM 11954 C C . LEU A 1 27 ? -12.953 1.415 0.669 1.00 0.00 27 LEU A C 14
ATOM 11955 O O . LEU A 1 27 ? -13.717 2.288 0.256 1.00 0.00 27 LEU A O 14
ATOM 11971 N N . CYS A 1 28 ? -11.958 1.665 1.514 1.00 0.00 28 CYS A N 14
ATOM 11972 C CA . CYS A 1 28 ? -11.701 3.010 2.015 1.00 0.00 28 CYS A CA 14
ATOM 11973 C C . CYS A 1 28 ? -11.079 3.885 0.931 1.00 0.00 28 CYS A C 14
ATOM 11974 O O . CYS A 1 28 ? -11.303 5.094 0.892 1.00 0.00 28 CYS A O 14
ATOM 11981 N N . GLU A 1 29 ? -10.297 3.264 0.053 1.00 0.00 29 GLU A N 14
ATOM 11982 C CA . GLU A 1 29 ? -9.642 3.987 -1.031 1.00 0.00 29 GLU A CA 14
ATOM 11983 C C . GLU A 1 29 ? -8.989 5.266 -0.515 1.00 0.00 29 GLU A C 14
ATOM 11984 O O . GLU A 1 29 ? -8.993 6.294 -1.192 1.00 0.00 29 GLU A O 14
ATOM 11996 N N . MET A 1 30 ? -8.428 5.193 0.687 1.00 0.00 30 MET A N 14
ATOM 11997 C CA . MET A 1 30 ? -7.769 6.344 1.294 1.00 0.00 30 MET A CA 14
ATOM 11998 C C . MET A 1 30 ? -6.308 6.423 0.865 1.00 0.00 30 MET A C 14
ATOM 11999 O O . MET A 1 30 ? -5.845 5.621 0.054 1.00 0.00 30 MET A O 14
ATOM 12013 N N . TRP A 1 31 ? -5.586 7.393 1.414 1.00 0.00 31 TRP A N 14
ATOM 12014 C CA . TRP A 1 31 ? -4.177 7.576 1.088 1.00 0.00 31 TRP A CA 14
ATOM 12015 C C . TRP A 1 31 ? -3.285 7.018 2.191 1.00 0.00 31 TRP A C 14
ATOM 12016 O O . TRP A 1 31 ? -2.901 7.735 3.115 1.00 0.00 31 TRP A O 14
ATOM 12037 N N . PHE A 1 32 ? -2.959 5.733 2.090 1.00 0.00 32 PHE A N 14
ATOM 12038 C CA . PHE A 1 32 ? -2.113 5.079 3.080 1.00 0.00 32 PHE A CA 14
ATOM 12039 C C . PHE A 1 32 ? -0.678 4.957 2.575 1.00 0.00 32 PHE A C 14
ATOM 12040 O O . PHE A 1 32 ? -0.383 5.284 1.425 1.00 0.00 32 PHE A O 14
ATOM 12057 N N . HIS A 1 33 ? 0.211 4.486 3.444 1.00 0.00 33 HIS A N 14
ATOM 12058 C CA . HIS A 1 33 ? 1.615 4.321 3.087 1.00 0.00 33 HIS A CA 14
ATOM 12059 C C . HIS A 1 33 ? 1.928 2.861 2.772 1.00 0.00 33 HIS A C 14
ATOM 12060 O O . HIS A 1 33 ? 1.556 1.960 3.523 1.00 0.00 33 HIS A O 14
ATOM 12074 N N . GLY A 1 34 ? 2.614 2.635 1.656 1.00 0.00 34 GLY A N 14
ATOM 12075 C CA . GLY A 1 34 ? 2.964 1.283 1.261 1.00 0.00 34 GLY A CA 14
ATOM 12076 C C . GLY A 1 34 ? 3.450 0.446 2.428 1.00 0.00 34 GLY A C 14
ATOM 12077 O O . GLY A 1 34 ? 2.932 -0.642 2.681 1.00 0.00 34 GLY A O 14
ATOM 12081 N N . LYS A 1 35 ? 4.451 0.952 3.141 1.00 0.00 35 LYS A N 14
ATOM 12082 C CA . LYS A 1 35 ? 5.009 0.245 4.287 1.00 0.00 35 LYS A CA 14
ATOM 12083 C C . LYS A 1 35 ? 3.954 0.050 5.372 1.00 0.00 35 LYS A C 14
ATOM 12084 O O . LYS A 1 35 ? 3.909 -0.990 6.029 1.00 0.00 35 LYS A O 14
ATOM 12103 N N . CYS A 1 36 ? 3.107 1.058 5.555 1.00 0.00 36 CYS A N 14
ATOM 12104 C CA . CYS A 1 36 ? 2.053 0.998 6.559 1.00 0.00 36 CYS A CA 14
ATOM 12105 C C . CYS A 1 36 ? 1.091 -0.151 6.270 1.00 0.00 36 CYS A C 14
ATOM 12106 O O . CYS A 1 36 ? 0.730 -0.914 7.167 1.00 0.00 36 CYS A O 14
ATOM 12113 N N . VAL A 1 37 ? 0.679 -0.268 5.012 1.00 0.00 37 VAL A N 14
ATOM 12114 C CA . VAL A 1 37 ? -0.240 -1.324 4.603 1.00 0.00 37 VAL A CA 14
ATOM 12115 C C . VAL A 1 37 ? 0.489 -2.652 4.435 1.00 0.00 37 VAL A C 14
ATOM 12116 O O . VAL A 1 37 ? -0.064 -3.614 3.901 1.00 0.00 37 VAL A O 14
ATOM 12129 N N . LYS A 1 38 ? 1.735 -2.699 4.894 1.00 0.00 38 LYS A N 14
ATOM 12130 C CA . LYS A 1 38 ? 2.542 -3.909 4.796 1.00 0.00 38 LYS A CA 14
ATOM 12131 C C . LYS A 1 38 ? 2.781 -4.288 3.338 1.00 0.00 38 LYS A C 14
ATOM 12132 O O . LYS A 1 38 ? 2.641 -5.451 2.959 1.00 0.00 38 LYS A O 14
ATOM 12151 N N . ILE A 1 39 ? 3.143 -3.300 2.527 1.00 0.00 39 ILE A N 14
ATOM 12152 C CA . ILE A 1 39 ? 3.404 -3.532 1.111 1.00 0.00 39 ILE A CA 14
ATOM 12153 C C . ILE A 1 39 ? 4.608 -2.726 0.635 1.00 0.00 39 ILE A C 14
ATOM 12154 O O . ILE A 1 39 ? 4.858 -1.620 1.115 1.00 0.00 39 ILE A O 14
ATOM 12170 N N . THR A 1 40 ? 5.351 -3.287 -0.314 1.00 0.00 40 THR A N 14
ATOM 12171 C CA . THR A 1 40 ? 6.528 -2.622 -0.856 1.00 0.00 40 THR A CA 14
ATOM 12172 C C . THR A 1 40 ? 6.214 -1.943 -2.184 1.00 0.00 40 THR A C 14
ATOM 12173 O O . THR A 1 40 ? 5.290 -2.327 -2.901 1.00 0.00 40 THR A O 14
ATOM 12184 N N . PRO A 1 41 ? 6.999 -0.909 -2.522 1.00 0.00 41 PRO A N 14
ATOM 12185 C CA . PRO A 1 41 ? 6.823 -0.156 -3.767 1.00 0.00 41 PRO A CA 14
ATOM 12186 C C . PRO A 1 41 ? 7.202 -0.973 -4.998 1.00 0.00 41 PRO A C 14
ATOM 12187 O O . PRO A 1 41 ? 6.992 -0.541 -6.130 1.00 0.00 41 PRO A O 14
ATOM 12198 N N . ALA A 1 42 ? 7.762 -2.156 -4.767 1.00 0.00 42 ALA A N 14
ATOM 12199 C CA . ALA A 1 42 ? 8.168 -3.034 -5.857 1.00 0.00 42 ALA A CA 14
ATOM 12200 C C . ALA A 1 42 ? 7.090 -4.070 -6.158 1.00 0.00 42 ALA A C 14
ATOM 12201 O O . ALA A 1 42 ? 6.786 -4.343 -7.319 1.00 0.00 42 ALA A O 14
ATOM 12208 N N . ARG A 1 43 ? 6.517 -4.643 -5.106 1.00 0.00 43 ARG A N 14
ATOM 12209 C CA . ARG A 1 43 ? 5.474 -5.651 -5.258 1.00 0.00 43 ARG A CA 14
ATOM 12210 C C . ARG A 1 43 ? 4.171 -5.016 -5.736 1.00 0.00 43 ARG A C 14
ATOM 12211 O O . ARG A 1 43 ? 3.463 -5.581 -6.569 1.00 0.00 43 ARG A O 14
ATOM 12232 N N . ALA A 1 44 ? 3.862 -3.839 -5.202 1.00 0.00 44 ALA A N 14
ATOM 12233 C CA . ALA A 1 44 ? 2.645 -3.127 -5.575 1.00 0.00 44 ALA A CA 14
ATOM 12234 C C . ALA A 1 44 ? 2.376 -3.247 -7.071 1.00 0.00 44 ALA A C 14
ATOM 12235 O O . ALA A 1 44 ? 1.229 -3.391 -7.494 1.00 0.00 44 ALA A O 14
ATOM 12242 N N . GLU A 1 45 ? 3.439 -3.185 -7.866 1.00 0.00 45 GLU A N 14
ATOM 12243 C CA . GLU A 1 45 ? 3.315 -3.285 -9.316 1.00 0.00 45 GLU A CA 14
ATOM 12244 C C . GLU A 1 45 ? 2.422 -4.459 -9.706 1.00 0.00 45 GLU A C 14
ATOM 12245 O O . GLU A 1 45 ? 1.566 -4.338 -10.582 1.00 0.00 45 GLU A O 14
ATOM 12257 N N . HIS A 1 46 ? 2.629 -5.596 -9.049 1.00 0.00 46 HIS A N 14
ATOM 12258 C CA . HIS A 1 46 ? 1.842 -6.793 -9.326 1.00 0.00 46 HIS A CA 14
ATOM 12259 C C . HIS A 1 46 ? 0.455 -6.689 -8.700 1.00 0.00 46 HIS A C 14
ATOM 12260 O O . HIS A 1 46 ? -0.536 -7.123 -9.288 1.00 0.00 46 HIS A O 14
ATOM 12275 N N . ILE A 1 47 ? 0.392 -6.111 -7.505 1.00 0.00 47 ILE A N 14
ATOM 12276 C CA . ILE A 1 47 ? -0.874 -5.950 -6.800 1.00 0.00 47 ILE A CA 14
ATOM 12277 C C . ILE A 1 47 ? -1.788 -4.971 -7.529 1.00 0.00 47 ILE A C 14
ATOM 12278 O O . ILE A 1 47 ? -1.439 -3.806 -7.723 1.00 0.00 47 ILE A O 14
ATOM 12294 N N . LYS A 1 48 ? -2.960 -5.451 -7.929 1.00 0.00 48 LYS A N 14
ATOM 12295 C CA . LYS A 1 48 ? -3.928 -4.618 -8.633 1.00 0.00 48 LYS A CA 14
ATOM 12296 C C . LYS A 1 48 ? -4.933 -4.010 -7.660 1.00 0.00 48 LYS A C 14
ATOM 12297 O O . LYS A 1 48 ? -5.369 -2.872 -7.836 1.00 0.00 48 LYS A O 14
ATOM 12316 N N . GLN A 1 49 ? -5.294 -4.774 -6.635 1.00 0.00 49 GLN A N 14
ATOM 12317 C CA . GLN A 1 49 ? -6.247 -4.309 -5.634 1.00 0.00 49 GLN A CA 14
ATOM 12318 C C . GLN A 1 49 ? -6.039 -5.031 -4.307 1.00 0.00 49 GLN A C 14
ATOM 12319 O O . GLN A 1 49 ? -6.405 -6.197 -4.160 1.00 0.00 49 GLN A O 14
ATOM 12333 N N . TYR A 1 50 ? -5.449 -4.330 -3.345 1.00 0.00 50 TYR A N 14
ATOM 12334 C CA . TYR A 1 50 ? -5.190 -4.906 -2.030 1.00 0.00 50 TYR A CA 14
ATOM 12335 C C . TYR A 1 50 ? -6.092 -4.277 -0.973 1.00 0.00 50 TYR A C 14
ATOM 12336 O O . TYR A 1 50 ? -6.264 -3.059 -0.931 1.00 0.00 50 TYR A O 14
ATOM 12354 N N . LYS A 1 51 ? -6.667 -5.118 -0.119 1.00 0.00 51 LYS A N 14
ATOM 12355 C CA . LYS A 1 51 ? -7.550 -4.647 0.941 1.00 0.00 51 LYS A CA 14
ATOM 12356 C C . LYS A 1 51 ? -6.749 -4.204 2.161 1.0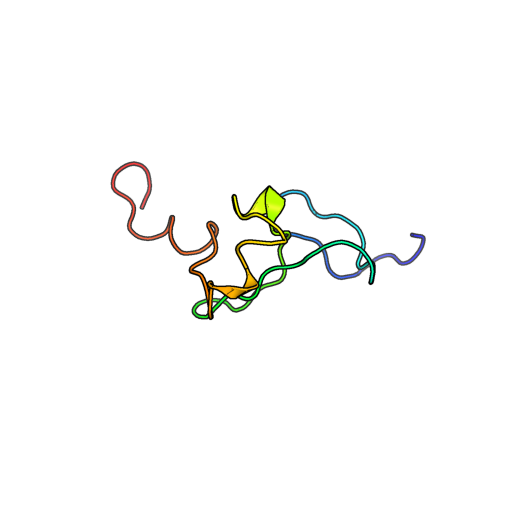0 0.00 51 LYS A C 14
ATOM 12357 O O . LYS A 1 51 ? -6.242 -5.033 2.918 1.00 0.00 51 LYS A O 14
ATOM 12376 N N . CYS A 1 52 ? -6.639 -2.893 2.347 1.00 0.00 52 CYS A N 14
ATOM 12377 C CA . CYS A 1 52 ? -5.901 -2.339 3.475 1.00 0.00 52 CYS A CA 14
ATOM 12378 C C . CYS A 1 52 ? -6.344 -2.985 4.785 1.00 0.00 52 CYS A C 14
ATOM 12379 O O . CYS A 1 52 ? -7.456 -3.498 4.908 1.00 0.00 52 CYS A O 14
ATOM 12386 N N . PRO A 1 53 ? -5.453 -2.960 5.787 1.00 0.00 53 PRO A N 14
ATOM 12387 C CA . PRO A 1 53 ? -5.730 -3.537 7.106 1.00 0.00 53 PRO A CA 14
ATOM 12388 C C . PRO A 1 53 ? -6.772 -2.740 7.882 1.00 0.00 53 PRO A C 14
ATOM 12389 O O . PRO A 1 53 ? -7.365 -3.239 8.838 1.00 0.00 53 PRO A O 14
ATOM 12400 N N . SER A 1 54 ? -6.992 -1.497 7.463 1.00 0.00 54 SER A N 14
ATOM 12401 C CA . SER A 1 54 ? -7.962 -0.629 8.121 1.00 0.00 54 SER A CA 14
ATOM 12402 C C . SER A 1 54 ? -9.376 -1.182 7.971 1.00 0.00 54 SER A C 14
ATOM 12403 O O . SER A 1 54 ? -10.167 -1.160 8.914 1.00 0.00 54 SER A O 14
ATOM 12411 N N . CYS A 1 55 ? -9.686 -1.678 6.778 1.00 0.00 55 CYS A N 14
ATOM 12412 C CA . CYS A 1 55 ? -11.004 -2.237 6.501 1.00 0.00 55 CYS A CA 14
ATOM 12413 C C . CYS A 1 55 ? -11.024 -3.740 6.765 1.00 0.00 55 CYS A C 14
ATOM 12414 O O . CYS A 1 55 ? -11.842 -4.234 7.541 1.00 0.00 55 CYS A O 14
ATOM 12421 N N . SER A 1 56 ? -10.117 -4.462 6.114 1.00 0.00 56 SER A N 14
ATOM 12422 C CA . SER A 1 56 ? -10.032 -5.908 6.275 1.00 0.00 56 SER A CA 14
ATOM 12423 C C . SER A 1 56 ? -10.248 -6.306 7.732 1.00 0.00 56 SER A C 14
ATOM 12424 O O . SER A 1 56 ? -10.741 -7.396 8.023 1.00 0.00 56 SER A O 14
ATOM 12432 N N . ASN A 1 57 ? -9.876 -5.414 8.644 1.00 0.00 57 ASN A N 14
ATOM 12433 C CA . ASN A 1 57 ? -10.028 -5.672 10.072 1.00 0.00 57 ASN A CA 14
ATOM 12434 C C . ASN A 1 57 ? -11.489 -5.935 10.424 1.00 0.00 57 ASN A C 14
ATOM 12435 O O . ASN A 1 57 ? -11.834 -6.999 10.937 1.00 0.00 57 ASN A O 14
ATOM 12446 N N . LYS A 1 58 ? -12.344 -4.957 10.145 1.00 0.00 58 LYS A N 14
ATOM 12447 C CA . LYS A 1 58 ? -13.769 -5.082 10.430 1.00 0.00 58 LYS A CA 14
ATOM 12448 C C . LYS A 1 58 ? -14.397 -6.189 9.590 1.00 0.00 58 LYS A C 14
ATOM 12449 O O . LYS A 1 58 ? -14.146 -6.289 8.389 1.00 0.00 58 LYS A O 14
ATOM 12468 N N . SER A 1 59 ? -15.216 -7.019 10.230 1.00 0.00 59 SER A N 14
ATOM 12469 C CA . SER A 1 59 ? -15.878 -8.121 9.541 1.00 0.00 59 SER A CA 14
ATOM 12470 C C . SER A 1 59 ? -17.095 -8.599 10.328 1.00 0.00 59 SER A C 14
ATOM 12471 O O . SER A 1 59 ? -17.047 -8.727 11.550 1.00 0.00 59 SER A O 14
ATOM 12479 N N . GLY A 1 60 ? -18.186 -8.863 9.615 1.00 0.00 60 GLY A N 14
ATOM 12480 C CA . GLY A 1 60 ? -19.400 -9.324 10.261 1.00 0.00 60 GLY A CA 14
ATOM 12481 C C . GLY A 1 60 ? -20.593 -9.319 9.326 1.00 0.00 60 GLY A C 14
ATOM 12482 O O . GLY A 1 60 ? -20.474 -9.598 8.132 1.00 0.00 60 GLY A O 14
ATOM 12486 N N . PRO A 1 61 ? -21.776 -8.997 9.870 1.00 0.00 61 PRO A N 14
ATOM 12487 C CA . PRO A 1 61 ? -23.018 -8.950 9.093 1.00 0.00 61 PRO A CA 14
ATOM 12488 C C . PRO A 1 61 ? -23.043 -7.786 8.109 1.00 0.00 61 PRO A C 14
ATOM 12489 O O . PRO A 1 61 ? -24.041 -7.562 7.423 1.00 0.00 61 PRO A O 14
ATOM 12500 N N . SER A 1 62 ? -21.940 -7.047 8.045 1.00 0.00 62 SER A N 14
ATOM 12501 C CA . SER A 1 62 ? -21.837 -5.903 7.147 1.00 0.00 62 SER A CA 14
ATOM 12502 C C . SER A 1 62 ? -22.371 -6.251 5.761 1.00 0.00 62 SER A C 14
ATOM 12503 O O . SER A 1 62 ? -22.033 -7.292 5.197 1.00 0.00 62 SER A O 14
ATOM 12511 N N . SER A 1 63 ? -23.207 -5.372 5.217 1.00 0.00 63 SER A N 14
ATOM 12512 C CA . SER A 1 63 ? -23.791 -5.587 3.899 1.00 0.00 63 SER A CA 14
ATOM 12513 C C . SER A 1 63 ? -23.193 -4.625 2.877 1.00 0.00 63 SER A C 14
ATOM 12514 O O . SER A 1 63 ? -22.780 -3.518 3.217 1.00 0.00 63 SER A O 14
ATOM 12522 N N . GLY A 1 64 ? -23.152 -5.058 1.620 1.00 0.00 64 GLY A N 14
ATOM 12523 C CA . GLY A 1 64 ? -22.603 -4.224 0.566 1.00 0.00 64 GLY A CA 14
ATOM 12524 C C . GLY A 1 64 ? -21.089 -4.269 0.520 1.00 0.00 64 GLY A C 14
ATOM 12525 O O . GLY A 1 64 ? -20.509 -3.898 -0.499 1.00 0.00 64 GLY A O 14
ATOM 12531 N N . GLY A 1 1 ? 2.625 31.365 5.241 1.00 0.00 1 GLY A N 15
ATOM 12532 C CA . GLY A 1 1 ? 1.390 30.675 5.565 1.00 0.00 1 GLY A CA 15
ATOM 12533 C C . GLY A 1 1 ? 1.327 29.285 4.962 1.00 0.00 1 GLY A C 15
ATOM 12534 O O . GLY A 1 1 ? 1.704 29.085 3.807 1.00 0.00 1 GLY A O 15
ATOM 12538 N N . SER A 1 2 ? 0.852 28.323 5.746 1.00 0.00 2 SER A N 15
ATOM 12539 C CA . SER A 1 2 ? 0.746 26.944 5.284 1.00 0.00 2 SER A CA 15
ATOM 12540 C C . SER A 1 2 ? -0.686 26.617 4.872 1.00 0.00 2 SER A C 15
ATOM 12541 O O . SER A 1 2 ? -1.642 27.160 5.425 1.00 0.00 2 SER A O 15
ATOM 12549 N N . SER A 1 3 ? -0.825 25.725 3.896 1.00 0.00 3 SER A N 15
ATOM 12550 C CA . SER A 1 3 ? -2.139 25.328 3.405 1.00 0.00 3 SER A CA 15
ATOM 12551 C C . SER A 1 3 ? -2.982 24.734 4.530 1.00 0.00 3 SER A C 15
ATOM 12552 O O . SER A 1 3 ? -4.148 25.089 4.700 1.00 0.00 3 SER A O 15
ATOM 12560 N N . GLY A 1 4 ? -2.383 23.828 5.296 1.00 0.00 4 GLY A N 15
ATOM 12561 C CA . GLY A 1 4 ? -3.092 23.199 6.394 1.00 0.00 4 GLY A CA 15
ATOM 12562 C C . GLY A 1 4 ? -3.081 21.686 6.301 1.00 0.00 4 GLY A C 15
ATOM 12563 O O . GLY A 1 4 ? -2.993 21.125 5.208 1.00 0.00 4 GLY A O 15
ATOM 12567 N N . SER A 1 5 ? -3.170 21.023 7.449 1.00 0.00 5 SER A N 15
ATOM 12568 C CA . SER A 1 5 ? -3.164 19.565 7.493 1.00 0.00 5 SER A CA 15
ATOM 12569 C C . SER A 1 5 ? -4.477 19.001 6.959 1.00 0.00 5 SER A C 15
ATOM 12570 O O . SER A 1 5 ? -5.457 18.877 7.694 1.00 0.00 5 SER A O 15
ATOM 12578 N N . SER A 1 6 ? -4.489 18.660 5.675 1.00 0.00 6 SER A N 15
ATOM 12579 C CA . SER A 1 6 ? -5.682 18.113 5.040 1.00 0.00 6 SER A CA 15
ATOM 12580 C C . SER A 1 6 ? -5.738 16.597 5.204 1.00 0.00 6 SER A C 15
ATOM 12581 O O . SER A 1 6 ? -5.228 15.851 4.369 1.00 0.00 6 SER A O 15
ATOM 12589 N N . GLY A 1 7 ? -6.361 16.148 6.290 1.00 0.00 7 GLY A N 15
ATOM 12590 C CA . GLY A 1 7 ? -6.472 14.724 6.546 1.00 0.00 7 GLY A CA 15
ATOM 12591 C C . GLY A 1 7 ? -5.123 14.064 6.749 1.00 0.00 7 GLY A C 15
ATOM 12592 O O . GLY A 1 7 ? -4.084 14.710 6.617 1.00 0.00 7 GLY A O 15
ATOM 12596 N N . GLN A 1 8 ? -5.139 12.775 7.072 1.00 0.00 8 GLN A N 15
ATOM 12597 C CA . GLN A 1 8 ? -3.906 12.029 7.296 1.00 0.00 8 GLN A CA 15
ATOM 12598 C C . GLN A 1 8 ? -4.157 10.527 7.214 1.00 0.00 8 GLN A C 15
ATOM 12599 O O . GLN A 1 8 ? -5.303 10.078 7.198 1.00 0.00 8 GLN A O 15
ATOM 12613 N N . CYS A 1 9 ? -3.077 9.754 7.162 1.00 0.00 9 CYS A N 15
ATOM 12614 C CA . CYS A 1 9 ? -3.179 8.302 7.081 1.00 0.00 9 CYS A CA 15
ATOM 12615 C C . CYS A 1 9 ? -4.006 7.749 8.238 1.00 0.00 9 CYS A C 15
ATOM 12616 O O . CYS A 1 9 ? -4.067 8.346 9.311 1.00 0.00 9 CYS A O 15
ATOM 12623 N N . GLY A 1 10 ? -4.640 6.603 8.010 1.00 0.00 10 GLY A N 15
ATOM 12624 C CA . GLY A 1 10 ? -5.455 5.988 9.041 1.00 0.00 10 GLY A CA 15
ATOM 12625 C C . GLY A 1 10 ? -4.721 4.884 9.778 1.00 0.00 10 GLY A C 15
ATOM 12626 O O . GLY A 1 10 ? -4.943 4.671 10.970 1.00 0.00 10 GLY A O 15
ATOM 12630 N N . ALA A 1 11 ? -3.847 4.180 9.067 1.00 0.00 11 ALA A N 15
ATOM 12631 C CA . ALA A 1 11 ? -3.079 3.093 9.661 1.00 0.00 11 ALA A CA 15
ATOM 12632 C C . ALA A 1 11 ? -2.115 3.617 10.720 1.00 0.00 11 ALA A C 15
ATOM 12633 O O . ALA A 1 11 ? -2.140 3.176 11.870 1.00 0.00 11 ALA A O 15
ATOM 12640 N N . CYS A 1 12 ? -1.265 4.559 10.326 1.00 0.00 12 CYS A N 15
ATOM 12641 C CA . CYS A 1 12 ? -0.291 5.142 11.240 1.00 0.00 12 CYS A CA 15
ATOM 12642 C C . CYS A 1 12 ? -0.612 6.609 11.513 1.00 0.00 12 CYS A C 15
ATOM 12643 O O . CYS A 1 12 ? -0.602 7.054 12.660 1.00 0.00 12 CYS A O 15
ATOM 12650 N N . GLY A 1 13 ? -0.897 7.355 10.450 1.00 0.00 13 GLY A N 15
ATOM 12651 C CA . GLY A 1 13 ? -1.217 8.763 10.596 1.00 0.00 13 GLY A CA 15
ATOM 12652 C C . GLY A 1 13 ? 0.019 9.624 10.770 1.00 0.00 13 GLY A C 15
ATOM 12653 O O . GLY A 1 13 ? 0.065 10.483 11.649 1.00 0.00 13 GLY A O 15
ATOM 12657 N N . GLU A 1 14 ? 1.023 9.391 9.930 1.00 0.00 14 GLU A N 15
ATOM 12658 C CA . GLU A 1 14 ? 2.265 10.151 9.997 1.00 0.00 14 GLU A CA 15
ATOM 12659 C C . GLU A 1 14 ? 2.098 11.526 9.357 1.00 0.00 14 GLU A C 15
ATOM 12660 O O . GLU A 1 14 ? 1.094 11.798 8.697 1.00 0.00 14 GLU A O 15
ATOM 12672 N N . SER A 1 15 ? 3.087 12.391 9.557 1.00 0.00 15 SER A N 15
ATOM 12673 C CA . SER A 1 15 ? 3.048 13.739 9.004 1.00 0.00 15 SER A CA 15
ATOM 12674 C C . SER A 1 15 ? 2.943 13.699 7.482 1.00 0.00 15 SER A C 15
ATOM 12675 O O . SER A 1 15 ? 3.283 12.698 6.851 1.00 0.00 15 SER A O 15
ATOM 12683 N N . TYR A 1 16 ? 2.469 14.795 6.900 1.00 0.00 16 TYR A N 15
ATOM 12684 C CA . TYR A 1 16 ? 2.315 14.885 5.452 1.00 0.00 16 TYR A CA 15
ATOM 12685 C C . TYR A 1 16 ? 3.615 14.517 4.743 1.00 0.00 16 TYR A C 15
ATOM 12686 O O . TYR A 1 16 ? 4.620 15.217 4.862 1.00 0.00 16 TYR A O 15
ATOM 12704 N N . ALA A 1 17 ? 3.585 13.413 4.004 1.00 0.00 17 ALA A N 15
ATOM 12705 C CA . ALA A 1 17 ? 4.758 12.952 3.272 1.00 0.00 17 ALA A CA 15
ATOM 12706 C C . ALA A 1 17 ? 4.724 13.427 1.824 1.00 0.00 17 ALA A C 15
ATOM 12707 O O . ALA A 1 17 ? 3.653 13.640 1.255 1.00 0.00 17 ALA A O 15
ATOM 12714 N N . ALA A 1 18 ? 5.903 13.593 1.232 1.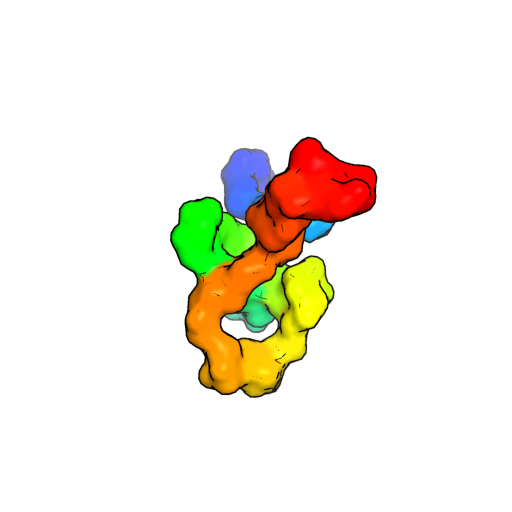00 0.00 18 ALA A N 15
ATOM 12715 C CA . ALA A 1 18 ? 6.007 14.042 -0.150 1.00 0.00 18 ALA A CA 15
ATOM 12716 C C . ALA A 1 18 ? 6.647 12.973 -1.029 1.00 0.00 18 ALA A C 15
ATOM 12717 O O . ALA A 1 18 ? 6.151 12.667 -2.113 1.00 0.00 18 ALA A O 15
ATOM 12724 N N . ASP A 1 19 ? 7.752 12.408 -0.554 1.00 0.00 19 ASP A N 15
ATOM 12725 C CA . ASP A 1 19 ? 8.460 11.371 -1.296 1.00 0.00 19 ASP A CA 15
ATOM 12726 C C . ASP A 1 19 ? 8.206 9.996 -0.686 1.00 0.00 19 ASP A C 15
ATOM 12727 O O . ASP A 1 19 ? 9.125 9.352 -0.182 1.00 0.00 19 ASP A O 15
ATOM 12736 N N . GLU A 1 20 ? 6.953 9.554 -0.736 1.00 0.00 20 GLU A N 15
ATOM 12737 C CA . GLU A 1 20 ? 6.579 8.257 -0.187 1.00 0.00 20 GLU A CA 15
ATOM 12738 C C . GLU A 1 20 ? 5.552 7.564 -1.078 1.00 0.00 20 GLU A C 15
ATOM 12739 O O . GLU A 1 20 ? 4.729 8.218 -1.719 1.00 0.00 20 GLU A O 15
ATOM 12751 N N . PHE A 1 21 ? 5.608 6.237 -1.113 1.00 0.00 21 PHE A N 15
ATOM 12752 C CA . PHE A 1 21 ? 4.684 5.455 -1.927 1.00 0.00 21 PHE A CA 15
ATOM 12753 C C . PHE A 1 21 ? 3.349 5.273 -1.211 1.00 0.00 21 PHE A C 15
ATOM 12754 O O . PHE A 1 21 ? 3.287 4.691 -0.128 1.00 0.00 21 PHE A O 15
ATOM 12771 N N . TRP A 1 22 ? 2.283 5.776 -1.824 1.00 0.00 22 TRP A N 15
ATOM 12772 C CA . TRP A 1 22 ? 0.948 5.671 -1.246 1.00 0.00 22 TRP A CA 15
ATOM 12773 C C . TRP A 1 22 ? 0.188 4.493 -1.844 1.00 0.00 22 TRP A C 15
ATOM 12774 O O . TRP A 1 22 ? 0.369 4.155 -3.014 1.00 0.00 22 TRP A O 15
ATOM 12795 N N . ILE A 1 23 ? -0.662 3.871 -1.034 1.00 0.00 23 ILE A N 15
ATOM 12796 C CA . ILE A 1 23 ? -1.451 2.731 -1.485 1.00 0.00 23 ILE A CA 15
ATOM 12797 C C . ILE A 1 23 ? -2.895 3.136 -1.761 1.00 0.00 23 ILE A C 15
ATOM 12798 O O . ILE A 1 23 ? -3.374 4.149 -1.251 1.00 0.00 23 ILE A O 15
ATOM 12814 N N . CYS A 1 24 ? -3.583 2.337 -2.569 1.00 0.00 24 CYS A N 15
ATOM 12815 C CA . CYS A 1 24 ? -4.974 2.612 -2.913 1.00 0.00 24 CYS A CA 15
ATOM 12816 C C . CYS A 1 24 ? -5.874 1.449 -2.507 1.00 0.00 24 CYS A C 15
ATOM 12817 O O . CYS A 1 24 ? -5.540 0.284 -2.729 1.00 0.00 24 CYS A O 15
ATOM 12825 N N . CYS A 1 25 ? -7.016 1.772 -1.910 1.00 0.00 25 CYS A N 15
ATOM 12826 C CA . CYS A 1 25 ? -7.964 0.755 -1.471 1.00 0.00 25 CYS A CA 15
ATOM 12827 C C . CYS A 1 25 ? -9.222 0.775 -2.336 1.00 0.00 25 CYS A C 15
ATOM 12828 O O . CYS A 1 25 ? -9.504 1.761 -3.017 1.00 0.00 25 CYS A O 15
ATOM 12835 N N . ASP A 1 26 ? -9.973 -0.321 -2.302 1.00 0.00 26 ASP A N 15
ATOM 12836 C CA . ASP A 1 26 ? -11.201 -0.430 -3.081 1.00 0.00 26 ASP A CA 15
ATOM 12837 C C . ASP A 1 26 ? -12.407 0.010 -2.257 1.00 0.00 26 ASP A C 15
ATOM 12838 O O . ASP A 1 26 ? -13.318 0.663 -2.770 1.00 0.00 26 ASP A O 15
ATOM 12847 N N . LEU A 1 27 ? -12.408 -0.352 -0.979 1.00 0.00 27 LEU A N 15
ATOM 12848 C CA . LEU A 1 27 ? -13.504 0.005 -0.084 1.00 0.00 27 LEU A CA 15
ATOM 12849 C C . LEU A 1 27 ? -13.420 1.473 0.321 1.00 0.00 27 LEU A C 15
ATOM 12850 O O . LEU A 1 27 ? -14.174 2.309 -0.176 1.00 0.00 27 LEU A O 15
ATOM 12866 N N . CYS A 1 28 ? -12.496 1.780 1.226 1.00 0.00 28 CYS A N 15
ATOM 12867 C CA . CYS A 1 28 ? -12.311 3.147 1.697 1.00 0.00 28 CYS A CA 15
ATOM 12868 C C . CYS A 1 28 ? -11.501 3.963 0.694 1.00 0.00 28 CYS A C 15
ATOM 12869 O O . CYS A 1 28 ? -11.619 5.187 0.637 1.00 0.00 28 CYS A O 15
ATOM 12876 N N . GLU A 1 29 ? -10.681 3.276 -0.094 1.00 0.00 29 GLU A N 15
ATOM 12877 C CA . GLU A 1 29 ? -9.852 3.938 -1.095 1.00 0.00 29 GLU A CA 15
ATOM 12878 C C . GLU A 1 29 ? -9.118 5.132 -0.490 1.00 0.00 29 GLU A C 15
ATOM 12879 O O . GLU A 1 29 ? -9.005 6.186 -1.115 1.00 0.00 29 GLU A O 15
ATOM 12891 N N . MET A 1 30 ? -8.623 4.958 0.731 1.00 0.00 30 MET A N 15
ATOM 12892 C CA . MET A 1 30 ? -7.900 6.020 1.421 1.00 0.00 30 MET A CA 15
ATOM 12893 C C . MET A 1 30 ? -6.432 6.037 1.006 1.00 0.00 30 MET A C 15
ATOM 12894 O O . MET A 1 30 ? -5.981 5.176 0.251 1.00 0.00 30 MET A O 15
ATOM 12908 N N . TRP A 1 31 ? -5.693 7.022 1.503 1.00 0.00 31 TRP A N 15
ATOM 12909 C CA . TRP A 1 31 ? -4.276 7.150 1.183 1.00 0.00 31 TRP A CA 15
ATOM 12910 C C . TRP A 1 31 ? -3.411 6.747 2.373 1.00 0.00 31 TRP A C 15
ATOM 12911 O O . TRP A 1 31 ? -3.377 7.439 3.391 1.00 0.00 31 TRP A O 15
ATOM 12932 N N . PHE A 1 32 ? -2.712 5.625 2.238 1.00 0.00 32 PHE A N 15
ATOM 12933 C CA . PHE A 1 32 ? -1.847 5.130 3.302 1.00 0.00 32 PHE A CA 15
ATOM 12934 C C . PHE A 1 32 ? -0.409 4.987 2.812 1.00 0.00 32 PHE A C 15
ATOM 12935 O O . PHE A 1 32 ? -0.125 5.164 1.627 1.00 0.00 32 PHE A O 15
ATOM 12952 N N . HIS A 1 33 ? 0.494 4.666 3.733 1.00 0.00 33 HIS A N 15
ATOM 12953 C CA . HIS A 1 33 ? 1.904 4.499 3.396 1.00 0.00 33 HIS A CA 15
ATOM 12954 C C . HIS A 1 33 ? 2.209 3.047 3.042 1.00 0.00 33 HIS A C 15
ATOM 12955 O O . HIS A 1 33 ? 1.955 2.138 3.832 1.00 0.00 33 HIS A O 15
ATOM 12969 N N . GLY A 1 34 ? 2.755 2.836 1.848 1.00 0.00 34 GLY A N 15
ATOM 12970 C CA . GLY A 1 34 ? 3.085 1.492 1.410 1.00 0.00 34 GLY A CA 15
ATOM 12971 C C . GLY A 1 34 ? 3.556 0.610 2.550 1.00 0.00 34 GLY A C 15
ATOM 12972 O O . GLY A 1 34 ? 3.195 -0.564 2.626 1.00 0.00 34 GLY A O 15
ATOM 12976 N N . LYS A 1 35 ? 4.366 1.176 3.438 1.00 0.00 35 LYS A N 15
ATOM 12977 C CA . LYS A 1 35 ? 4.889 0.435 4.579 1.00 0.00 35 LYS A CA 15
ATOM 12978 C C . LYS A 1 35 ? 3.765 0.035 5.529 1.00 0.00 35 LYS A C 15
ATOM 12979 O O . LYS A 1 35 ? 3.719 -1.097 6.012 1.00 0.00 35 LYS A O 15
ATOM 12998 N N . CYS A 1 36 ? 2.858 0.970 5.792 1.00 0.00 36 CYS A N 15
ATOM 12999 C CA . CYS A 1 36 ? 1.733 0.716 6.684 1.00 0.00 36 CYS A CA 15
ATOM 13000 C C . CYS A 1 36 ? 1.011 -0.571 6.294 1.00 0.00 36 CYS A C 15
ATOM 13001 O O . CYS A 1 36 ? 0.830 -1.468 7.117 1.00 0.00 36 CYS A O 15
ATOM 13008 N N . VAL A 1 37 ? 0.599 -0.653 5.033 1.00 0.00 37 VAL A N 15
ATOM 13009 C CA . VAL A 1 37 ? -0.102 -1.830 4.532 1.00 0.00 37 VAL A CA 15
ATOM 13010 C C . VAL A 1 37 ? 0.861 -2.990 4.310 1.00 0.00 37 VAL A C 15
ATOM 13011 O O . VAL A 1 37 ? 0.481 -4.034 3.778 1.00 0.00 37 VAL A O 15
ATOM 13024 N N . LYS A 1 38 ? 2.110 -2.802 4.722 1.00 0.00 38 LYS A N 15
ATOM 13025 C CA . LYS A 1 38 ? 3.130 -3.834 4.570 1.00 0.00 38 LYS A CA 15
ATOM 13026 C C . LYS A 1 38 ? 3.267 -4.253 3.110 1.00 0.00 38 LYS A C 15
ATOM 13027 O O . LYS A 1 38 ? 3.239 -5.442 2.791 1.00 0.00 38 LYS A O 15
ATOM 13046 N N . ILE A 1 39 ? 3.416 -3.270 2.229 1.00 0.00 39 ILE A N 15
ATOM 13047 C CA . ILE A 1 39 ? 3.560 -3.538 0.803 1.00 0.00 39 ILE A CA 15
ATOM 13048 C C . ILE A 1 39 ? 4.707 -2.731 0.205 1.00 0.00 39 ILE A C 15
ATOM 13049 O O . ILE A 1 39 ? 4.746 -1.505 0.321 1.00 0.00 39 ILE A O 15
ATOM 13065 N N . THR A 1 40 ? 5.641 -3.426 -0.437 1.00 0.00 40 THR A N 15
ATOM 13066 C CA . THR A 1 40 ? 6.789 -2.774 -1.054 1.00 0.00 40 THR A CA 15
ATOM 13067 C C . THR A 1 40 ? 6.410 -2.138 -2.386 1.00 0.00 40 THR A C 15
ATOM 13068 O O . THR A 1 40 ? 5.476 -2.568 -3.063 1.00 0.00 40 THR A O 15
ATOM 13079 N N . PRO A 1 41 ? 7.151 -1.089 -2.775 1.00 0.00 41 PRO A N 15
ATOM 13080 C CA . PRO A 1 41 ? 6.911 -0.373 -4.030 1.00 0.00 41 PRO A CA 15
ATOM 13081 C C . PRO A 1 41 ? 7.275 -1.207 -5.253 1.00 0.00 41 PRO A C 15
ATOM 13082 O O . PRO A 1 41 ? 6.974 -0.831 -6.385 1.00 0.00 41 PRO A O 15
ATOM 13093 N N . ALA A 1 42 ? 7.925 -2.342 -5.017 1.00 0.00 42 ALA A N 15
ATOM 13094 C CA . ALA A 1 42 ? 8.328 -3.232 -6.099 1.00 0.00 42 ALA A CA 15
ATOM 13095 C C . ALA A 1 42 ? 7.278 -4.310 -6.344 1.00 0.00 42 ALA A C 15
ATOM 13096 O O . ALA A 1 42 ? 7.119 -4.792 -7.465 1.00 0.00 42 ALA A O 15
ATOM 13103 N N . ARG A 1 43 ? 6.564 -4.684 -5.287 1.00 0.00 43 ARG A N 15
ATOM 13104 C CA . ARG A 1 43 ? 5.530 -5.708 -5.388 1.00 0.00 43 ARG A CA 15
ATOM 13105 C C . ARG A 1 43 ? 4.195 -5.093 -5.801 1.00 0.00 43 ARG A C 15
ATOM 13106 O O . ARG A 1 43 ? 3.431 -5.694 -6.555 1.00 0.00 43 ARG A O 15
ATOM 13127 N N . ALA A 1 44 ? 3.922 -3.893 -5.300 1.00 0.00 44 ALA A N 15
ATOM 13128 C CA . ALA A 1 44 ? 2.682 -3.197 -5.618 1.00 0.00 44 ALA A CA 15
ATOM 13129 C C . ALA A 1 44 ? 2.315 -3.372 -7.088 1.00 0.00 44 ALA A C 15
ATOM 13130 O O . ALA A 1 44 ? 1.147 -3.557 -7.428 1.00 0.00 44 ALA A O 15
ATOM 13137 N N . GLU A 1 45 ? 3.321 -3.311 -7.955 1.00 0.00 45 GLU A N 15
ATOM 13138 C CA . GLU A 1 45 ? 3.103 -3.461 -9.389 1.00 0.00 45 GLU A CA 15
ATOM 13139 C C . GLU A 1 45 ? 2.194 -4.652 -9.679 1.00 0.00 45 GLU A C 15
ATOM 13140 O O . GLU A 1 45 ? 1.266 -4.558 -10.484 1.00 0.00 45 GLU A O 15
ATOM 13152 N N . HIS A 1 46 ? 2.466 -5.772 -9.018 1.00 0.00 46 HIS A N 15
ATOM 13153 C CA . HIS A 1 46 ? 1.673 -6.982 -9.204 1.00 0.00 46 HIS A CA 15
ATOM 13154 C C . HIS A 1 46 ? 0.288 -6.825 -8.584 1.00 0.00 46 HIS A C 15
ATOM 13155 O O . HIS A 1 46 ? -0.691 -7.382 -9.080 1.00 0.00 46 HIS A O 15
ATOM 13170 N N . ILE A 1 47 ? 0.215 -6.064 -7.497 1.00 0.00 47 ILE A N 15
ATOM 13171 C CA . ILE A 1 47 ? -1.050 -5.834 -6.810 1.00 0.00 47 ILE A CA 15
ATOM 13172 C C . ILE A 1 47 ? -1.908 -4.822 -7.563 1.00 0.00 47 ILE A C 15
ATOM 13173 O O . ILE A 1 47 ? -1.411 -3.800 -8.035 1.00 0.00 47 ILE A O 15
ATOM 13189 N N . LYS A 1 48 ? -3.200 -5.114 -7.669 1.00 0.00 48 LYS A N 15
ATOM 13190 C CA . LYS A 1 48 ? -4.130 -4.229 -8.361 1.00 0.00 48 LYS A CA 15
ATOM 13191 C C . LYS A 1 48 ? -5.069 -3.546 -7.372 1.00 0.00 48 LYS A C 15
ATOM 13192 O O . LYS A 1 48 ? -5.008 -2.331 -7.184 1.00 0.00 48 LYS A O 15
ATOM 13211 N N . GLN A 1 49 ? -5.934 -4.334 -6.743 1.00 0.00 49 GLN A N 15
ATOM 13212 C CA . GLN A 1 49 ? -6.884 -3.804 -5.772 1.00 0.00 49 GLN A CA 15
ATOM 13213 C C . GLN A 1 49 ? -6.703 -4.470 -4.412 1.00 0.00 49 GLN A C 15
ATOM 13214 O O . GLN A 1 49 ? -7.336 -5.485 -4.118 1.00 0.00 49 GLN A O 15
ATOM 13228 N N . TYR A 1 50 ? -5.836 -3.894 -3.588 1.00 0.00 50 TYR A N 15
ATOM 13229 C CA . TYR A 1 50 ? -5.570 -4.434 -2.260 1.00 0.00 50 TYR A CA 15
ATOM 13230 C C . TYR A 1 50 ? -6.550 -3.870 -1.235 1.00 0.00 50 TYR A C 15
ATOM 13231 O O . TYR A 1 50 ? -7.014 -2.737 -1.361 1.00 0.00 50 TYR A O 15
ATOM 13249 N N . LYS A 1 51 ? -6.860 -4.669 -0.220 1.00 0.00 51 LYS A N 15
ATOM 13250 C CA . LYS A 1 51 ? -7.783 -4.252 0.828 1.00 0.00 51 LYS A CA 15
ATOM 13251 C C . LYS A 1 51 ? -7.025 -3.714 2.038 1.00 0.00 51 LYS A C 15
ATOM 13252 O O . LYS A 1 51 ? -6.564 -4.479 2.885 1.00 0.00 51 LYS A O 15
ATOM 13271 N N . CYS A 1 52 ? -6.901 -2.393 2.112 1.00 0.00 52 CYS A N 15
ATOM 13272 C CA . CYS A 1 52 ? -6.200 -1.752 3.218 1.00 0.00 52 CYS A CA 15
ATOM 13273 C C . CYS A 1 52 ? -6.456 -2.492 4.527 1.00 0.00 52 CYS A C 15
ATOM 13274 O O . CYS A 1 52 ? -7.466 -3.175 4.695 1.00 0.00 52 CYS A O 15
ATOM 13281 N N . PRO A 1 53 ? -5.520 -2.355 5.478 1.00 0.00 53 PRO A N 15
ATOM 13282 C CA . PRO A 1 53 ? -5.621 -3.002 6.789 1.00 0.00 53 PRO A CA 15
ATOM 13283 C C . PRO A 1 53 ? -6.724 -2.397 7.650 1.00 0.00 53 PRO A C 15
ATOM 13284 O O . PRO A 1 53 ? -7.079 -2.943 8.695 1.00 0.00 53 PRO A O 15
ATOM 13295 N N . SER A 1 54 ? -7.264 -1.267 7.205 1.00 0.00 54 SER A N 15
ATOM 13296 C CA . SER A 1 54 ? -8.325 -0.586 7.937 1.00 0.00 54 SER A CA 15
ATOM 13297 C C . SER A 1 54 ? -9.678 -1.234 7.661 1.00 0.00 54 SER A C 15
ATOM 13298 O O . SER A 1 54 ? -10.571 -1.221 8.510 1.00 0.00 54 SER A O 15
ATOM 13306 N N . CYS A 1 55 ? -9.823 -1.802 6.469 1.00 0.00 55 CYS A N 15
ATOM 13307 C CA . CYS A 1 55 ? -11.066 -2.456 6.079 1.00 0.00 55 CYS A CA 15
ATOM 13308 C C . CYS A 1 55 ? -11.020 -3.948 6.398 1.00 0.00 55 CYS A C 15
ATOM 13309 O O . CYS A 1 55 ? -11.987 -4.515 6.906 1.00 0.00 55 CYS A O 15
ATOM 13316 N N . SER A 1 56 ? -9.888 -4.577 6.097 1.00 0.00 56 SER A N 15
ATOM 13317 C CA . SER A 1 56 ? -9.716 -6.003 6.349 1.00 0.00 56 SER A CA 15
ATOM 13318 C C . SER A 1 56 ? -9.824 -6.308 7.840 1.00 0.00 56 SER A C 15
ATOM 13319 O O . SER A 1 56 ? -9.933 -7.466 8.241 1.00 0.00 56 SER A O 15
ATOM 13327 N N . ASN A 1 57 ? -9.791 -5.260 8.656 1.00 0.00 57 ASN A N 15
ATOM 13328 C CA . ASN A 1 57 ? -9.884 -5.415 10.103 1.00 0.00 57 ASN A CA 15
ATOM 13329 C C . ASN A 1 57 ? -11.105 -4.683 10.651 1.00 0.00 57 ASN A C 15
ATOM 13330 O O . ASN A 1 57 ? -10.984 -3.797 11.498 1.00 0.00 57 ASN A O 15
ATOM 13341 N N . LYS A 1 58 ? -12.282 -5.059 10.163 1.00 0.00 58 LYS A N 15
ATOM 13342 C CA . LYS A 1 58 ? -13.527 -4.441 10.603 1.00 0.00 58 LYS A CA 15
ATOM 13343 C C . LYS A 1 58 ? -14.732 -5.250 10.136 1.00 0.00 58 LYS A C 15
ATOM 13344 O O . LYS A 1 58 ? -14.747 -5.771 9.020 1.00 0.00 58 LYS A O 15
ATOM 13363 N N . SER A 1 59 ? -15.741 -5.352 10.995 1.00 0.00 59 SER A N 15
ATOM 13364 C CA . SER A 1 59 ? -16.950 -6.100 10.670 1.00 0.00 59 SER A CA 15
ATOM 13365 C C . SER A 1 59 ? -17.426 -5.777 9.258 1.00 0.00 59 SER A C 15
ATOM 13366 O O . SER A 1 59 ? -17.884 -4.668 8.983 1.00 0.00 59 SER A O 15
ATOM 13374 N N . GLY A 1 60 ? -17.314 -6.754 8.363 1.00 0.00 60 GLY A N 15
ATOM 13375 C CA . GLY A 1 60 ? -17.736 -6.555 6.989 1.00 0.00 60 GLY A CA 15
ATOM 13376 C C . GLY A 1 60 ? -18.749 -7.589 6.539 1.00 0.00 60 GLY A C 15
ATOM 13377 O O . GLY A 1 60 ? -19.681 -7.934 7.265 1.00 0.00 60 GLY A O 15
ATOM 13381 N N . PRO A 1 61 ? -18.573 -8.100 5.311 1.00 0.00 61 PRO A N 15
ATOM 13382 C CA . PRO A 1 61 ? -19.470 -9.106 4.736 1.00 0.00 61 PRO A CA 15
ATOM 13383 C C . PRO A 1 61 ? -19.339 -10.461 5.425 1.00 0.00 61 PRO A C 15
ATOM 13384 O O . PRO A 1 61 ? -20.047 -11.410 5.089 1.00 0.00 61 PRO A O 15
ATOM 13395 N N . SER A 1 62 ? -18.431 -10.542 6.392 1.00 0.00 62 SER A N 15
ATOM 13396 C CA . SER A 1 62 ? -18.205 -11.782 7.126 1.00 0.00 62 SER A CA 15
ATOM 13397 C C . SER A 1 62 ? -18.786 -11.693 8.534 1.00 0.00 62 SER A C 15
ATOM 13398 O O . SER A 1 62 ? -18.769 -10.632 9.158 1.00 0.00 62 SER A O 15
ATOM 13406 N N . SER A 1 63 ? -19.300 -12.815 9.027 1.00 0.00 63 SER A N 15
ATOM 13407 C CA . SER A 1 63 ? -19.890 -12.864 10.360 1.00 0.00 63 SER A CA 15
ATOM 13408 C C . SER A 1 63 ? -19.330 -14.036 11.159 1.00 0.00 63 SER A C 15
ATOM 13409 O O . SER A 1 63 ? -19.649 -15.194 10.892 1.00 0.00 63 SER A O 15
ATOM 13417 N N . GLY A 1 64 ? -18.491 -13.726 12.143 1.00 0.00 64 GLY A N 15
ATOM 13418 C CA . GLY A 1 64 ? -17.898 -14.763 12.967 1.00 0.00 64 GLY A CA 15
ATOM 13419 C C . GLY A 1 64 ? -16.548 -15.216 12.447 1.00 0.00 64 GLY A C 15
ATOM 13420 O O . GLY A 1 64 ? -16.108 -14.720 11.411 1.00 0.00 64 GLY A O 15
ATOM 13426 N N . GLY A 1 1 ? -9.654 20.473 -0.017 1.00 0.00 1 GLY A N 16
ATOM 13427 C CA . GLY A 1 1 ? -9.506 19.830 -1.310 1.00 0.00 1 GLY A CA 16
ATOM 13428 C C . GLY A 1 1 ? -8.195 19.078 -1.436 1.00 0.00 1 GLY A C 16
ATOM 13429 O O . GLY A 1 1 ? -8.092 17.923 -1.024 1.00 0.00 1 GLY A O 16
ATOM 13433 N N . SER A 1 2 ? -7.191 19.734 -2.010 1.00 0.00 2 SER A N 16
ATOM 13434 C CA . SER A 1 2 ? -5.883 19.118 -2.195 1.00 0.00 2 SER A CA 16
ATOM 13435 C C . SER A 1 2 ? -5.003 19.333 -0.967 1.00 0.00 2 SER A C 16
ATOM 13436 O O . SER A 1 2 ? -4.587 18.377 -0.312 1.00 0.00 2 SER A O 16
ATOM 13444 N N . SER A 1 3 ? -4.723 20.596 -0.662 1.00 0.00 3 SER A N 16
ATOM 13445 C CA . SER A 1 3 ? -3.889 20.939 0.485 1.00 0.00 3 SER A CA 16
ATOM 13446 C C . SER A 1 3 ? -4.739 21.466 1.636 1.00 0.00 3 SER A C 16
ATOM 13447 O O . SER A 1 3 ? -4.969 22.669 1.753 1.00 0.00 3 SER A O 16
ATOM 13455 N N . GLY A 1 4 ? -5.204 20.555 2.486 1.00 0.00 4 GLY A N 16
ATOM 13456 C CA . GLY A 1 4 ? -6.024 20.947 3.618 1.00 0.00 4 GLY A CA 16
ATOM 13457 C C . GLY A 1 4 ? -5.672 20.184 4.880 1.00 0.00 4 GLY A C 16
ATOM 13458 O O . GLY A 1 4 ? -4.558 20.296 5.391 1.00 0.00 4 GLY A O 16
ATOM 13462 N N . SER A 1 5 ? -6.625 19.407 5.385 1.00 0.00 5 SER A N 16
ATOM 13463 C CA . SER A 1 5 ? -6.412 18.627 6.599 1.00 0.00 5 SER A CA 16
ATOM 13464 C C . SER A 1 5 ? -6.516 17.133 6.309 1.00 0.00 5 SER A C 16
ATOM 13465 O O . SER A 1 5 ? -5.693 16.342 6.769 1.00 0.00 5 SER A O 16
ATOM 13473 N N . SER A 1 6 ? -7.535 16.755 5.544 1.00 0.00 6 SER A N 16
ATOM 13474 C CA . SER A 1 6 ? -7.750 15.355 5.195 1.00 0.00 6 SER A CA 16
ATOM 13475 C C . SER A 1 6 ? -6.617 14.833 4.317 1.00 0.00 6 SER A C 16
ATOM 13476 O O . SER A 1 6 ? -5.973 15.595 3.597 1.00 0.00 6 SER A O 16
ATOM 13484 N N . GLY A 1 7 ? -6.379 13.527 4.383 1.00 0.00 7 GLY A N 16
ATOM 13485 C CA . GLY A 1 7 ? -5.323 12.924 3.590 1.00 0.00 7 GLY A CA 16
ATOM 13486 C C . GLY A 1 7 ? -4.338 12.141 4.436 1.00 0.00 7 GLY A C 16
ATOM 13487 O O . GLY A 1 7 ? -3.874 11.075 4.030 1.00 0.00 7 GLY A O 16
ATOM 13491 N N . GLN A 1 8 ? -4.019 12.670 5.612 1.00 0.00 8 GLN A N 16
ATOM 13492 C CA . GLN A 1 8 ? -3.081 12.013 6.515 1.00 0.00 8 GLN A CA 16
ATOM 13493 C C . GLN A 1 8 ? -3.300 10.504 6.524 1.00 0.00 8 GLN A C 16
ATOM 13494 O O . GLN A 1 8 ? -4.435 10.031 6.470 1.00 0.00 8 GLN A O 16
ATOM 13508 N N . CYS A 1 9 ? -2.206 9.753 6.593 1.00 0.00 9 CYS A N 16
ATOM 13509 C CA . CYS A 1 9 ? -2.278 8.297 6.608 1.00 0.00 9 CYS A CA 16
ATOM 13510 C C . CYS A 1 9 ? -2.787 7.791 7.955 1.00 0.00 9 CYS A C 16
ATOM 13511 O O . CYS A 1 9 ? -2.198 8.071 8.998 1.00 0.00 9 CYS A O 16
ATOM 13518 N N . GLY A 1 10 ? -3.888 7.045 7.923 1.00 0.00 10 GLY A N 16
ATOM 13519 C CA . GLY A 1 10 ? -4.459 6.513 9.146 1.00 0.00 10 GLY A CA 16
ATOM 13520 C C . GLY A 1 10 ? -3.513 5.572 9.866 1.00 0.00 10 GLY A C 16
ATOM 13521 O O . GLY A 1 10 ? -3.415 5.597 11.092 1.00 0.00 10 GLY A O 16
ATOM 13525 N N . ALA A 1 11 ? -2.815 4.738 9.102 1.00 0.00 11 ALA A N 16
ATOM 13526 C CA . ALA A 1 11 ? -1.872 3.785 9.674 1.00 0.00 11 ALA A CA 16
ATOM 13527 C C . ALA A 1 11 ? -0.881 4.482 10.600 1.00 0.00 11 ALA A C 16
ATOM 13528 O O . ALA A 1 11 ? -0.757 4.129 11.773 1.00 0.00 11 ALA A O 16
ATOM 13535 N N . CYS A 1 12 ? -0.175 5.474 10.065 1.00 0.00 12 CYS A N 16
ATOM 13536 C CA . CYS A 1 12 ? 0.807 6.220 10.843 1.00 0.00 12 CYS A CA 16
ATOM 13537 C C . CYS A 1 12 ? 0.547 7.721 10.749 1.00 0.00 12 CYS A C 16
ATOM 13538 O O . CYS A 1 12 ? 0.586 8.432 11.752 1.00 0.00 12 CYS A O 16
ATOM 13545 N N . GLY A 1 13 ? 0.282 8.196 9.535 1.00 0.00 13 GLY A N 16
ATOM 13546 C CA . GLY A 1 13 ? 0.020 9.609 9.333 1.00 0.00 13 GLY A CA 16
ATOM 13547 C C . GLY A 1 13 ? 1.293 10.421 9.202 1.00 0.00 13 GLY A C 16
ATOM 13548 O O . GLY A 1 13 ? 1.400 11.512 9.761 1.00 0.00 13 GLY A O 16
ATOM 13552 N N . GLU A 1 14 ? 2.261 9.888 8.463 1.00 0.00 14 GLU A N 16
ATOM 13553 C CA . GLU A 1 14 ? 3.534 10.571 8.264 1.00 0.00 14 GLU A CA 16
ATOM 13554 C C . GLU A 1 14 ? 3.314 11.997 7.766 1.00 0.00 14 GLU A C 16
ATOM 13555 O O . GLU A 1 14 ? 2.179 12.421 7.546 1.00 0.00 14 GLU A O 16
ATOM 13567 N N . SER A 1 15 ? 4.407 12.732 7.591 1.00 0.00 15 SER A N 16
ATOM 13568 C CA . SER A 1 15 ? 4.335 14.111 7.123 1.00 0.00 15 SER A CA 16
ATOM 13569 C C . SER A 1 15 ? 3.735 14.179 5.722 1.00 0.00 15 SER A C 16
ATOM 13570 O O . SER A 1 15 ? 3.651 13.170 5.021 1.00 0.00 15 SER A O 16
ATOM 13578 N N . TYR A 1 16 ? 3.320 15.375 5.321 1.00 0.00 16 TYR A N 16
ATOM 13579 C CA . TYR A 1 16 ? 2.726 15.576 4.005 1.00 0.00 16 TYR A CA 16
ATOM 13580 C C . TYR A 1 16 ? 3.802 15.644 2.926 1.00 0.00 16 TYR A C 16
ATOM 13581 O O . TYR A 1 16 ? 4.402 16.694 2.697 1.00 0.00 16 TYR A O 16
ATOM 13599 N N . ALA A 1 17 ? 4.040 14.516 2.264 1.00 0.00 17 ALA A N 16
ATOM 13600 C CA . ALA A 1 17 ? 5.041 14.447 1.207 1.00 0.00 17 ALA A CA 16
ATOM 13601 C C . ALA A 1 17 ? 4.457 13.841 -0.064 1.00 0.00 17 ALA A C 16
ATOM 13602 O O . ALA A 1 17 ? 3.630 12.932 -0.006 1.00 0.00 17 ALA A O 16
ATOM 13609 N N . ALA A 1 18 ? 4.891 14.352 -1.212 1.00 0.00 18 ALA A N 16
ATOM 13610 C CA . ALA A 1 18 ? 4.412 13.860 -2.497 1.00 0.00 18 ALA A CA 16
ATOM 13611 C C . ALA A 1 18 ? 5.428 12.922 -3.140 1.00 0.00 18 ALA A C 16
ATOM 13612 O O . ALA A 1 18 ? 5.676 12.991 -4.344 1.00 0.00 18 ALA A O 16
ATOM 13619 N N . ASP A 1 19 ? 6.013 12.047 -2.330 1.00 0.00 19 ASP A N 16
ATOM 13620 C CA . ASP A 1 19 ? 7.003 11.095 -2.820 1.00 0.00 19 ASP A CA 16
ATOM 13621 C C . ASP A 1 19 ? 6.697 9.686 -2.319 1.00 0.00 19 ASP A C 16
ATOM 13622 O O . ASP A 1 19 ? 6.544 8.756 -3.110 1.00 0.00 19 ASP A O 16
ATOM 13631 N N . GLU A 1 20 ? 6.610 9.538 -1.001 1.00 0.00 20 GLU A N 16
ATOM 13632 C CA . GLU A 1 20 ? 6.324 8.243 -0.396 1.00 0.00 20 GLU A CA 16
ATOM 13633 C C . GLU A 1 20 ? 5.388 7.424 -1.280 1.00 0.00 20 GLU A C 16
ATOM 13634 O O . GLU A 1 20 ? 4.517 7.972 -1.955 1.00 0.00 20 GLU A O 16
ATOM 13646 N N . PHE A 1 21 ? 5.575 6.108 -1.270 1.00 0.00 21 PHE A N 16
ATOM 13647 C CA . PHE A 1 21 ? 4.749 5.213 -2.072 1.00 0.00 21 PHE A CA 16
ATOM 13648 C C . PHE A 1 21 ? 3.403 4.965 -1.397 1.00 0.00 21 PHE A C 16
ATOM 13649 O O . PHE A 1 21 ? 3.312 4.214 -0.427 1.00 0.00 21 PHE A O 16
ATOM 13666 N N . TRP A 1 22 ? 2.361 5.603 -1.919 1.00 0.00 22 TRP A N 16
ATOM 13667 C CA . TRP A 1 22 ? 1.019 5.453 -1.367 1.00 0.00 22 TRP A CA 16
ATOM 13668 C C . TRP A 1 22 ? 0.330 4.219 -1.939 1.00 0.00 22 TRP A C 16
ATOM 13669 O O . TRP A 1 22 ? 0.566 3.842 -3.087 1.00 0.00 22 TRP A O 16
ATOM 13690 N N . ILE A 1 23 ? -0.521 3.594 -1.132 1.00 0.00 23 ILE A N 16
ATOM 13691 C CA . ILE A 1 23 ? -1.244 2.403 -1.560 1.00 0.00 23 ILE A CA 16
ATOM 13692 C C . ILE A 1 23 ? -2.692 2.734 -1.905 1.00 0.00 23 ILE A C 16
ATOM 13693 O O . ILE A 1 23 ? -3.233 3.744 -1.454 1.00 0.00 23 ILE A O 16
ATOM 13709 N N . CYS A 1 24 ? -3.314 1.876 -2.705 1.00 0.00 24 CYS A N 16
ATOM 13710 C CA . CYS A 1 24 ? -4.701 2.076 -3.110 1.00 0.00 24 CYS A CA 16
ATOM 13711 C C . CYS A 1 24 ? -5.615 1.049 -2.448 1.00 0.00 24 CYS A C 16
ATOM 13712 O O . CYS A 1 24 ? -5.196 -0.070 -2.151 1.00 0.00 24 CYS A O 16
ATOM 13720 N N . CYS A 1 25 ? -6.865 1.438 -2.219 1.00 0.00 25 CYS A N 16
ATOM 13721 C CA . CYS A 1 25 ? -7.838 0.553 -1.590 1.00 0.00 25 CYS A CA 16
ATOM 13722 C C . CYS A 1 25 ? -9.205 0.690 -2.253 1.00 0.00 25 CYS A C 16
ATOM 13723 O O . CYS A 1 25 ? -9.773 1.782 -2.310 1.00 0.00 25 CYS A O 16
ATOM 13730 N N . ASP A 1 26 ? -9.729 -0.424 -2.752 1.00 0.00 26 ASP A N 16
ATOM 13731 C CA . ASP A 1 26 ? -11.030 -0.429 -3.410 1.00 0.00 26 ASP A CA 16
ATOM 13732 C C . ASP A 1 26 ? -12.153 -0.607 -2.392 1.00 0.00 26 ASP A C 16
ATOM 13733 O O . ASP A 1 26 ? -13.161 -1.257 -2.671 1.00 0.00 26 ASP A O 16
ATOM 13742 N N . LEU A 1 27 ? -11.971 -0.025 -1.212 1.00 0.00 27 LEU A N 16
ATOM 13743 C CA . LEU A 1 27 ? -12.968 -0.119 -0.151 1.00 0.00 27 LEU A CA 16
ATOM 13744 C C . LEU A 1 27 ? -13.255 1.253 0.450 1.00 0.00 27 LEU A C 16
ATOM 13745 O O . LEU A 1 27 ? -14.352 1.792 0.299 1.00 0.00 27 LEU A O 16
ATOM 13761 N N . CYS A 1 28 ? -12.261 1.815 1.130 1.00 0.00 28 CYS A N 16
ATOM 13762 C CA . CYS A 1 28 ? -12.405 3.125 1.753 1.00 0.00 28 CYS A CA 16
ATOM 13763 C C . CYS A 1 28 ? -11.765 4.210 0.891 1.00 0.00 28 CYS A C 16
ATOM 13764 O O . CYS A 1 28 ? -12.125 5.383 0.984 1.00 0.00 28 CYS A O 16
ATOM 13771 N N . GLU A 1 29 ? -10.814 3.808 0.054 1.00 0.00 29 GLU A N 16
ATOM 13772 C CA . GLU A 1 29 ? -10.123 4.746 -0.823 1.00 0.00 29 GLU A CA 16
ATOM 13773 C C . GLU A 1 29 ? -9.371 5.798 -0.012 1.00 0.00 29 GLU A C 16
ATOM 13774 O O . GLU A 1 29 ? -9.467 6.993 -0.286 1.00 0.00 29 GLU A O 16
ATOM 13786 N N . MET A 1 30 ? -8.624 5.342 0.989 1.00 0.00 30 MET A N 16
ATOM 13787 C CA . MET A 1 30 ? -7.856 6.242 1.840 1.00 0.00 30 MET A CA 16
ATOM 13788 C C . MET A 1 30 ? -6.451 6.451 1.282 1.00 0.00 30 MET A C 16
ATOM 13789 O O . MET A 1 30 ? -6.108 5.920 0.226 1.00 0.00 30 MET A O 16
ATOM 13803 N N . TRP A 1 31 ? -5.646 7.228 1.997 1.00 0.00 31 TRP A N 16
ATOM 13804 C CA . TRP A 1 31 ? -4.278 7.507 1.572 1.00 0.00 31 TRP A CA 16
ATOM 13805 C C . TRP A 1 31 ? -3.272 6.909 2.549 1.00 0.00 31 TRP A C 16
ATOM 13806 O O . TRP A 1 31 ? -2.805 7.585 3.466 1.00 0.00 31 TRP A O 16
ATOM 13827 N N . PHE A 1 32 ? -2.941 5.638 2.347 1.00 0.00 32 PHE A N 16
ATOM 13828 C CA . PHE A 1 32 ? -1.990 4.949 3.211 1.00 0.00 32 PHE A CA 16
ATOM 13829 C C . PHE A 1 32 ? -0.638 4.797 2.520 1.00 0.00 32 PHE A C 16
ATOM 13830 O O . PHE A 1 32 ? -0.449 5.257 1.393 1.00 0.00 32 PHE A O 16
ATOM 13847 N N . HIS A 1 33 ? 0.300 4.151 3.204 1.00 0.00 33 HIS A N 16
ATOM 13848 C CA . HIS A 1 33 ? 1.636 3.938 2.657 1.00 0.00 33 HIS A CA 16
ATOM 13849 C C . HIS A 1 33 ? 1.957 2.449 2.570 1.00 0.00 33 HIS A C 16
ATOM 13850 O O . HIS A 1 33 ? 1.556 1.666 3.430 1.00 0.00 33 HIS A O 16
ATOM 13864 N N . GLY A 1 34 ? 2.681 2.065 1.523 1.00 0.00 34 GLY A N 16
ATOM 13865 C CA . GLY A 1 34 ? 3.043 0.671 1.343 1.00 0.00 34 GLY A CA 16
ATOM 13866 C C . GLY A 1 34 ? 3.565 0.038 2.617 1.00 0.00 34 GLY A C 16
ATOM 13867 O O . GLY A 1 34 ? 2.945 -0.873 3.166 1.00 0.00 34 GLY A O 16
ATOM 13871 N N . LYS A 1 35 ? 4.710 0.519 3.089 1.00 0.00 35 LYS A N 16
ATOM 13872 C CA . LYS A 1 35 ? 5.317 -0.005 4.307 1.00 0.00 35 LYS A CA 16
ATOM 13873 C C . LYS A 1 35 ? 4.274 -0.169 5.408 1.00 0.00 35 LYS A C 16
ATOM 13874 O O . LYS A 1 35 ? 4.278 -1.161 6.137 1.00 0.00 35 LYS A O 16
ATOM 13893 N N . CYS A 1 36 ? 3.381 0.808 5.521 1.00 0.00 36 CYS A N 16
ATOM 13894 C CA . CYS A 1 36 ? 2.331 0.772 6.532 1.00 0.00 36 CYS A CA 16
ATOM 13895 C C . CYS A 1 36 ? 1.405 -0.420 6.312 1.00 0.00 36 CYS A C 16
ATOM 13896 O O . CYS A 1 36 ? 1.083 -1.151 7.249 1.00 0.00 36 CYS A O 16
ATOM 13903 N N . VAL A 1 37 ? 0.981 -0.611 5.067 1.00 0.00 37 VAL A N 16
ATOM 13904 C CA . VAL A 1 37 ? 0.093 -1.716 4.722 1.00 0.00 37 VAL A CA 16
ATOM 13905 C C . VAL A 1 37 ? 0.879 -3.002 4.496 1.00 0.00 37 VAL A C 16
ATOM 13906 O O . VAL A 1 37 ? 0.369 -3.961 3.915 1.00 0.00 37 VAL A O 16
ATOM 13919 N N . LYS A 1 38 ? 2.125 -3.017 4.958 1.00 0.00 38 LYS A N 16
ATOM 13920 C CA . LYS A 1 38 ? 2.983 -4.187 4.809 1.00 0.00 38 LYS A CA 16
ATOM 13921 C C . LYS A 1 38 ? 3.148 -4.555 3.338 1.00 0.00 38 LYS A C 16
ATOM 13922 O O . LYS A 1 38 ? 2.979 -5.714 2.956 1.00 0.00 38 LYS A O 16
ATOM 13941 N N . ILE A 1 39 ? 3.482 -3.564 2.518 1.00 0.00 39 ILE A N 16
ATOM 13942 C CA . ILE A 1 39 ? 3.673 -3.785 1.090 1.00 0.00 39 ILE A CA 16
ATOM 13943 C C . ILE A 1 39 ? 4.826 -2.945 0.553 1.00 0.00 39 ILE A C 16
ATOM 13944 O O . ILE A 1 39 ? 4.925 -1.751 0.837 1.00 0.00 39 ILE A O 16
ATOM 13960 N N . THR A 1 40 ? 5.699 -3.577 -0.226 1.00 0.00 40 THR A N 16
ATOM 13961 C CA . THR A 1 40 ? 6.846 -2.888 -0.804 1.00 0.00 40 THR A CA 16
ATOM 13962 C C . THR A 1 40 ? 6.448 -2.110 -2.053 1.00 0.00 40 THR A C 16
ATOM 13963 O O . THR A 1 40 ? 5.475 -2.437 -2.734 1.00 0.00 40 THR A O 16
ATOM 13974 N N . PRO A 1 41 ? 7.215 -1.055 -2.364 1.00 0.00 41 PRO A N 16
ATOM 13975 C CA . PRO A 1 41 ? 6.962 -0.209 -3.534 1.00 0.00 41 PRO A CA 16
ATOM 13976 C C . PRO A 1 41 ? 7.253 -0.931 -4.845 1.00 0.00 41 PRO A C 16
ATOM 13977 O O . PRO A 1 41 ? 6.982 -0.408 -5.926 1.00 0.00 41 PRO A O 16
ATOM 13988 N N . ALA A 1 42 ? 7.806 -2.135 -4.742 1.00 0.00 42 ALA A N 16
ATOM 13989 C CA . ALA A 1 42 ? 8.131 -2.930 -5.921 1.00 0.00 42 ALA A CA 16
ATOM 13990 C C . ALA A 1 42 ? 7.024 -3.932 -6.229 1.00 0.00 42 ALA A C 16
ATOM 13991 O O . ALA A 1 42 ? 6.588 -4.056 -7.374 1.00 0.00 42 ALA A O 16
ATOM 13998 N N . ARG A 1 43 ? 6.573 -4.644 -5.202 1.00 0.00 43 ARG A N 16
ATOM 13999 C CA . ARG A 1 43 ? 5.518 -5.637 -5.365 1.00 0.00 43 ARG A CA 16
ATOM 14000 C C . ARG A 1 43 ? 4.196 -4.970 -5.732 1.00 0.00 43 ARG A C 16
ATOM 14001 O O . ARG A 1 43 ? 3.410 -5.511 -6.509 1.00 0.00 43 ARG A O 16
ATOM 14022 N N . ALA A 1 44 ? 3.957 -3.791 -5.167 1.00 0.00 44 ALA A N 16
ATOM 14023 C CA . ALA A 1 44 ? 2.732 -3.049 -5.435 1.00 0.00 44 ALA A CA 16
ATOM 14024 C C . ALA A 1 44 ? 2.375 -3.096 -6.917 1.00 0.00 44 ALA A C 16
ATOM 14025 O O . ALA A 1 44 ? 1.202 -3.180 -7.280 1.00 0.00 44 ALA A O 16
ATOM 14032 N N . GLU A 1 45 ? 3.394 -3.042 -7.769 1.00 0.00 45 GLU A N 16
ATOM 14033 C CA . GLU A 1 45 ? 3.186 -3.077 -9.212 1.00 0.00 45 GLU A CA 16
ATOM 14034 C C . GLU A 1 45 ? 2.249 -4.218 -9.598 1.00 0.00 45 GLU A C 16
ATOM 14035 O O . GLU A 1 45 ? 1.381 -4.059 -10.458 1.00 0.00 45 GLU A O 16
ATOM 14047 N N . HIS A 1 46 ? 2.430 -5.368 -8.958 1.00 0.00 46 HIS A N 16
ATOM 14048 C CA . HIS A 1 46 ? 1.601 -6.536 -9.234 1.00 0.00 46 HIS A CA 16
ATOM 14049 C C . HIS A 1 46 ? 0.216 -6.378 -8.615 1.00 0.00 46 HIS A C 16
ATOM 14050 O O . HIS A 1 46 ? -0.788 -6.780 -9.204 1.00 0.00 46 HIS A O 16
ATOM 14065 N N . ILE A 1 47 ? 0.169 -5.790 -7.424 1.00 0.00 47 ILE A N 16
ATOM 14066 C CA . ILE A 1 47 ? -1.093 -5.578 -6.726 1.00 0.00 47 ILE A CA 16
ATOM 14067 C C . ILE A 1 47 ? -1.927 -4.502 -7.412 1.00 0.00 47 ILE A C 16
ATOM 14068 O O . ILE A 1 47 ? -1.405 -3.466 -7.826 1.00 0.00 47 ILE A O 16
ATOM 14084 N N . LYS A 1 48 ? -3.227 -4.752 -7.529 1.00 0.00 48 LYS A N 16
ATOM 14085 C CA . LYS A 1 48 ? -4.136 -3.804 -8.161 1.00 0.00 48 LYS A CA 16
ATOM 14086 C C . LYS A 1 48 ? -5.089 -3.198 -7.136 1.00 0.00 48 LYS A C 16
ATOM 14087 O O . LYS A 1 48 ? -5.168 -1.978 -6.995 1.00 0.00 48 LYS A O 16
ATOM 14106 N N . GLN A 1 49 ? -5.810 -4.058 -6.424 1.00 0.00 49 GLN A N 16
ATOM 14107 C CA . GLN A 1 49 ? -6.757 -3.606 -5.412 1.00 0.00 49 GLN A CA 16
ATOM 14108 C C . GLN A 1 49 ? -6.554 -4.359 -4.102 1.00 0.00 49 GLN A C 16
ATOM 14109 O O . GLN A 1 49 ? -7.225 -5.357 -3.838 1.00 0.00 49 GLN A O 16
ATOM 14123 N N . TYR A 1 50 ? -5.626 -3.874 -3.284 1.00 0.00 50 TYR A N 16
ATOM 14124 C CA . TYR A 1 50 ? -5.333 -4.503 -2.002 1.00 0.00 50 TYR A CA 16
ATOM 14125 C C . TYR A 1 50 ? -6.328 -4.055 -0.935 1.00 0.00 50 TYR A C 16
ATOM 14126 O O . TYR A 1 50 ? -6.863 -2.948 -0.994 1.00 0.00 50 TYR A O 16
ATOM 14144 N N . LYS A 1 51 ? -6.571 -4.924 0.040 1.00 0.00 51 LYS A N 16
ATOM 14145 C CA . LYS A 1 51 ? -7.499 -4.620 1.123 1.00 0.00 51 LYS A CA 16
ATOM 14146 C C . LYS A 1 51 ? -6.774 -3.963 2.293 1.00 0.00 51 LYS A C 16
ATOM 14147 O O . LYS A 1 51 ? -6.199 -4.645 3.142 1.00 0.00 51 LYS A O 16
ATOM 14166 N N . CYS A 1 52 ? -6.806 -2.635 2.332 1.00 0.00 52 CYS A N 16
ATOM 14167 C CA . CYS A 1 52 ? -6.153 -1.885 3.399 1.00 0.00 52 CYS A CA 16
ATOM 14168 C C . CYS A 1 52 ? -6.423 -2.525 4.757 1.00 0.00 52 CYS A C 16
ATOM 14169 O O . CYS A 1 52 ? -7.399 -3.251 4.947 1.00 0.00 52 CYS A O 16
ATOM 14176 N N . PRO A 1 53 ? -5.538 -2.250 5.727 1.00 0.00 53 PRO A N 16
ATOM 14177 C CA . PRO A 1 53 ? -5.660 -2.788 7.085 1.00 0.00 53 PRO A CA 16
ATOM 14178 C C . PRO A 1 53 ? -6.832 -2.179 7.847 1.00 0.00 53 PRO A C 16
ATOM 14179 O O . PRO A 1 53 ? -7.267 -2.714 8.867 1.00 0.00 53 PRO A O 16
ATOM 14190 N N . SER A 1 54 ? -7.340 -1.057 7.345 1.00 0.00 54 SER A N 16
ATOM 14191 C CA . SER A 1 54 ? -8.460 -0.374 7.981 1.00 0.00 54 SER A CA 16
ATOM 14192 C C . SER A 1 54 ? -9.781 -1.046 7.621 1.00 0.00 54 SER A C 16
ATOM 14193 O O . SER A 1 54 ? -10.769 -0.929 8.347 1.00 0.00 54 SER A O 16
ATOM 14201 N N . CYS A 1 55 ? -9.792 -1.751 6.495 1.00 0.00 55 CYS A N 16
ATOM 14202 C CA . CYS A 1 55 ? -10.990 -2.443 6.036 1.00 0.00 55 CYS A CA 16
ATOM 14203 C C . CYS A 1 55 ? -10.989 -3.897 6.498 1.00 0.00 55 CYS A C 16
ATOM 14204 O O . CYS A 1 55 ? -11.930 -4.353 7.149 1.00 0.00 55 CYS A O 16
ATOM 14211 N N . SER A 1 56 ? -9.927 -4.620 6.157 1.00 0.00 56 SER A N 16
ATOM 14212 C CA . SER A 1 56 ? -9.805 -6.024 6.534 1.00 0.00 56 SER A CA 16
ATOM 14213 C C . SER A 1 56 ? -10.245 -6.239 7.979 1.00 0.00 56 SER A C 16
ATOM 14214 O O . SER A 1 56 ? -10.866 -7.249 8.306 1.00 0.00 56 SER A O 16
ATOM 14222 N N . ASN A 1 57 ? -9.916 -5.281 8.839 1.00 0.00 57 ASN A N 16
ATOM 14223 C CA . ASN A 1 57 ? -10.276 -5.365 10.250 1.00 0.00 57 ASN A CA 16
ATOM 14224 C C . ASN A 1 57 ? -11.782 -5.547 10.418 1.00 0.00 57 ASN A C 16
ATOM 14225 O O . ASN A 1 57 ? -12.234 -6.366 11.218 1.00 0.00 57 ASN A O 16
ATOM 14236 N N . LYS A 1 58 ? -12.553 -4.777 9.657 1.00 0.00 58 LYS A N 16
ATOM 14237 C CA . LYS A 1 58 ? -14.008 -4.853 9.719 1.00 0.00 58 LYS A CA 16
ATOM 14238 C C . LYS A 1 58 ? -14.473 -6.302 9.825 1.00 0.00 58 LYS A C 16
ATOM 14239 O O . LYS A 1 58 ? -13.998 -7.171 9.094 1.00 0.00 58 LYS A O 16
ATOM 14258 N N . SER A 1 59 ? -15.406 -6.554 10.737 1.00 0.00 59 SER A N 16
ATOM 14259 C CA . SER A 1 59 ? -15.934 -7.898 10.940 1.00 0.00 59 SER A CA 16
ATOM 14260 C C . SER A 1 59 ? -14.831 -8.943 10.795 1.00 0.00 59 SER A C 16
ATOM 14261 O O . SER A 1 59 ? -15.054 -10.027 10.258 1.00 0.00 59 SER A O 16
ATOM 14269 N N . GLY A 1 60 ? -13.638 -8.606 11.278 1.00 0.00 60 GLY A N 16
ATOM 14270 C CA . GLY A 1 60 ? -12.518 -9.524 11.193 1.00 0.00 60 GLY A CA 16
ATOM 14271 C C . GLY A 1 60 ? -12.875 -10.921 11.660 1.00 0.00 60 GLY A C 16
ATOM 14272 O O . GLY A 1 60 ? -13.415 -11.731 10.907 1.00 0.00 60 GLY A O 16
ATOM 14276 N N . PRO A 1 61 ? -12.570 -11.219 12.932 1.00 0.00 61 PRO A N 16
ATOM 14277 C CA . PRO A 1 61 ? -12.853 -12.529 13.527 1.00 0.00 61 PRO A CA 16
ATOM 14278 C C . PRO A 1 61 ? -14.346 -12.764 13.727 1.00 0.00 61 PRO A C 16
ATOM 14279 O O . PRO A 1 61 ? -15.132 -11.818 13.780 1.00 0.00 61 PRO A O 16
ATOM 14290 N N . SER A 1 62 ? -14.731 -14.032 13.838 1.00 0.00 62 SER A N 16
ATOM 14291 C CA . SER A 1 62 ? -16.131 -14.391 14.029 1.00 0.00 62 SER A CA 16
ATOM 14292 C C . SER A 1 62 ? -16.540 -14.227 15.490 1.00 0.00 62 SER A C 16
ATOM 14293 O O . SER A 1 62 ? -16.234 -15.072 16.331 1.00 0.00 62 SER A O 16
ATOM 14301 N N . SER A 1 63 ? -17.234 -13.131 15.784 1.00 0.00 63 SER A N 16
ATOM 14302 C CA . SER A 1 63 ? -17.682 -12.852 17.143 1.00 0.00 63 SER A CA 16
ATOM 14303 C C . SER A 1 63 ? -19.065 -13.447 17.392 1.00 0.00 63 SER A C 16
ATOM 14304 O O . SER A 1 63 ? -19.759 -13.845 16.458 1.00 0.00 63 SER A O 16
ATOM 14312 N N . GLY A 1 64 ? -19.459 -13.502 18.661 1.00 0.00 64 GLY A N 16
ATOM 14313 C CA . GLY A 1 64 ? -20.756 -14.049 19.011 1.00 0.00 64 GLY A CA 16
ATOM 14314 C C . GLY A 1 64 ? -20.967 -15.444 18.456 1.00 0.00 64 GLY A C 16
ATOM 14315 O O . GLY A 1 64 ? -20.073 -15.966 17.793 1.00 0.00 64 GLY A O 16
ATOM 14321 N N . GLY A 1 1 ? -1.231 27.962 7.566 1.00 0.00 1 GLY A N 17
ATOM 14322 C CA . GLY A 1 1 ? -1.465 28.501 6.239 1.00 0.00 1 GLY A CA 17
ATOM 14323 C C . GLY A 1 1 ? -2.864 28.211 5.733 1.00 0.00 1 GLY A C 17
ATOM 14324 O O . GLY A 1 1 ? -3.833 28.288 6.489 1.00 0.00 1 GLY A O 17
ATOM 14328 N N . SER A 1 2 ? -2.971 27.878 4.451 1.00 0.00 2 SER A N 17
ATOM 14329 C CA . SER A 1 2 ? -4.263 27.581 3.844 1.00 0.00 2 SER A CA 17
ATOM 14330 C C . SER A 1 2 ? -4.980 26.472 4.608 1.00 0.00 2 SER A C 17
ATOM 14331 O O . SER A 1 2 ? -4.415 25.863 5.516 1.00 0.00 2 SER A O 17
ATOM 14339 N N . SER A 1 3 ? -6.230 26.216 4.233 1.00 0.00 3 SER A N 17
ATOM 14340 C CA . SER A 1 3 ? -7.027 25.184 4.885 1.00 0.00 3 SER A CA 17
ATOM 14341 C C . SER A 1 3 ? -6.212 23.908 5.077 1.00 0.00 3 SER A C 17
ATOM 14342 O O . SER A 1 3 ? -5.766 23.292 4.111 1.00 0.00 3 SER A O 17
ATOM 14350 N N . GLY A 1 4 ? -6.022 23.519 6.334 1.00 0.00 4 GLY A N 17
ATOM 14351 C CA . GLY A 1 4 ? -5.261 22.319 6.632 1.00 0.00 4 GLY A CA 17
ATOM 14352 C C . GLY A 1 4 ? -5.591 21.176 5.693 1.00 0.00 4 GLY A C 17
ATOM 14353 O O . GLY A 1 4 ? -6.760 20.908 5.417 1.00 0.00 4 GLY A O 17
ATOM 14357 N N . SER A 1 5 ? -4.557 20.500 5.200 1.00 0.00 5 SER A N 17
ATOM 14358 C CA . SER A 1 5 ? -4.743 19.383 4.282 1.00 0.00 5 SER A CA 17
ATOM 14359 C C . SER A 1 5 ? -5.363 18.188 5.000 1.00 0.00 5 SER A C 17
ATOM 14360 O O . SER A 1 5 ? -4.897 17.776 6.062 1.00 0.00 5 SER A O 17
ATOM 14368 N N . SER A 1 6 ? -6.419 17.635 4.411 1.00 0.00 6 SER A N 17
ATOM 14369 C CA . SER A 1 6 ? -7.107 16.489 4.994 1.00 0.00 6 SER A CA 17
ATOM 14370 C C . SER A 1 6 ? -6.729 15.201 4.269 1.00 0.00 6 SER A C 17
ATOM 14371 O O . SER A 1 6 ? -7.253 14.902 3.197 1.00 0.00 6 SER A O 17
ATOM 14379 N N . GLY A 1 7 ? -5.814 14.441 4.864 1.00 0.00 7 GLY A N 17
ATOM 14380 C CA . GLY A 1 7 ? -5.380 13.194 4.262 1.00 0.00 7 GLY A CA 17
ATOM 14381 C C . GLY A 1 7 ? -4.380 12.451 5.125 1.00 0.00 7 GLY A C 17
ATOM 14382 O O . GLY A 1 7 ? -3.323 12.042 4.646 1.00 0.00 7 GLY A O 17
ATOM 14386 N N . GLN A 1 8 ? -4.713 12.279 6.400 1.00 0.00 8 GLN A N 17
ATOM 14387 C CA . GLN A 1 8 ? -3.833 11.582 7.331 1.00 0.00 8 GLN A CA 17
ATOM 14388 C C . GLN A 1 8 ? -3.873 10.076 7.094 1.00 0.00 8 GLN A C 17
ATOM 14389 O O . GLN A 1 8 ? -4.912 9.520 6.737 1.00 0.00 8 GLN A O 17
ATOM 14403 N N . CYS A 1 9 ? -2.735 9.420 7.295 1.00 0.00 9 CYS A N 17
ATOM 14404 C CA . CYS A 1 9 ? -2.639 7.978 7.103 1.00 0.00 9 CYS A CA 17
ATOM 14405 C C . CYS A 1 9 ? -3.036 7.232 8.373 1.00 0.00 9 CYS A C 17
ATOM 14406 O O . CYS A 1 9 ? -2.277 7.185 9.341 1.00 0.00 9 CYS A O 17
ATOM 14413 N N . GLY A 1 10 ? -4.231 6.650 8.362 1.00 0.00 10 GLY A N 17
ATOM 14414 C CA . GLY A 1 10 ? -4.709 5.915 9.519 1.00 0.00 10 GLY A CA 17
ATOM 14415 C C . GLY A 1 10 ? -3.645 5.012 10.112 1.00 0.00 10 GLY A C 17
ATOM 14416 O O . GLY A 1 10 ? -3.531 4.894 11.331 1.00 0.00 10 GLY A O 17
ATOM 14420 N N . ALA A 1 11 ? -2.864 4.373 9.247 1.00 0.00 11 ALA A N 17
ATOM 14421 C CA . ALA A 1 11 ? -1.805 3.477 9.692 1.00 0.00 11 ALA A CA 17
ATOM 14422 C C . ALA A 1 11 ? -0.877 4.173 10.682 1.00 0.00 11 ALA A C 17
ATOM 14423 O O . ALA A 1 11 ? -0.768 3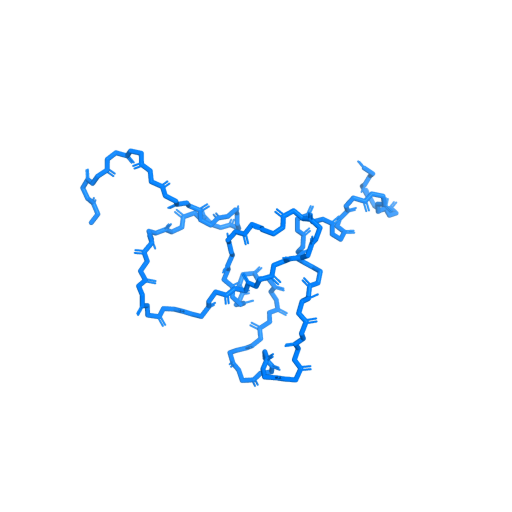.764 11.839 1.00 0.00 11 ALA A O 17
ATOM 14430 N N . CYS A 1 12 ? -0.211 5.226 10.222 1.00 0.00 12 CYS A N 17
ATOM 14431 C CA . CYS A 1 12 ? 0.709 5.979 11.066 1.00 0.00 12 CYS A CA 17
ATOM 14432 C C . CYS A 1 12 ? 0.251 7.427 11.213 1.00 0.00 12 CYS A C 17
ATOM 14433 O O . CYS A 1 12 ? 0.230 7.974 12.315 1.00 0.00 12 CYS A O 17
ATOM 14440 N N . GLY A 1 13 ? -0.116 8.042 10.093 1.00 0.00 13 GLY A N 17
ATOM 14441 C CA . GLY A 1 13 ? -0.568 9.421 10.118 1.00 0.00 13 GLY A CA 17
ATOM 14442 C C . GLY A 1 13 ? 0.562 10.406 9.897 1.00 0.00 13 GLY A C 17
ATOM 14443 O O . GLY A 1 13 ? 0.616 11.452 10.544 1.00 0.00 13 GLY A O 17
ATOM 14447 N N . GLU A 1 14 ? 1.467 10.072 8.983 1.00 0.00 14 GLU A N 17
ATOM 14448 C CA . GLU A 1 14 ? 2.603 10.935 8.682 1.00 0.00 14 GLU A CA 17
ATOM 14449 C C . GLU A 1 14 ? 2.170 12.127 7.833 1.00 0.00 14 GLU A C 17
ATOM 14450 O O . GLU A 1 14 ? 1.069 12.145 7.284 1.00 0.00 14 GLU A O 17
ATOM 14462 N N . SER A 1 15 ? 3.045 13.123 7.732 1.00 0.00 15 SER A N 17
ATOM 14463 C CA . SER A 1 15 ? 2.753 14.321 6.954 1.00 0.00 15 SER A CA 17
ATOM 14464 C C . SER A 1 15 ? 3.153 14.132 5.494 1.00 0.00 15 SER A C 17
ATOM 14465 O O . SER A 1 15 ? 4.081 13.385 5.185 1.00 0.00 15 SER A O 17
ATOM 14473 N N . TYR A 1 16 ? 2.446 14.815 4.601 1.00 0.00 16 TYR A N 17
ATOM 14474 C CA . TYR A 1 16 ? 2.724 14.722 3.173 1.00 0.00 16 TYR A CA 17
ATOM 14475 C C . TYR A 1 16 ? 4.225 14.780 2.905 1.00 0.00 16 TYR A C 17
ATOM 14476 O O . TYR A 1 16 ? 4.939 15.595 3.488 1.00 0.00 16 TYR A O 17
ATOM 14494 N N . ALA A 1 17 ? 4.695 13.910 2.017 1.00 0.00 17 ALA A N 17
ATOM 14495 C CA . ALA A 1 17 ? 6.110 13.863 1.669 1.00 0.00 17 ALA A CA 17
ATOM 14496 C C . ALA A 1 17 ? 6.301 13.540 0.191 1.00 0.00 17 ALA A C 17
ATOM 14497 O O . ALA A 1 17 ? 5.502 12.818 -0.404 1.00 0.00 17 ALA A O 17
ATOM 14504 N N . ALA A 1 18 ? 7.364 14.080 -0.395 1.00 0.00 18 ALA A N 17
ATOM 14505 C CA . ALA A 1 18 ? 7.661 13.848 -1.803 1.00 0.00 18 ALA A CA 17
ATOM 14506 C C . ALA A 1 18 ? 8.102 12.409 -2.041 1.00 0.00 18 ALA A C 17
ATOM 14507 O O . ALA A 1 18 ? 7.705 11.782 -3.023 1.00 0.00 18 ALA A O 17
ATOM 14514 N N . ASP A 1 19 ? 8.926 11.890 -1.137 1.00 0.00 19 ASP A N 17
ATOM 14515 C CA . ASP A 1 19 ? 9.422 10.523 -1.249 1.00 0.00 19 ASP A CA 17
ATOM 14516 C C . ASP A 1 19 ? 8.574 9.568 -0.415 1.00 0.00 19 ASP A C 17
ATOM 14517 O O . ASP A 1 19 ? 8.906 9.268 0.731 1.00 0.00 19 ASP A O 17
ATOM 14526 N N . GLU A 1 20 ? 7.477 9.095 -0.999 1.00 0.00 20 GLU A N 17
ATOM 14527 C CA . GLU A 1 20 ? 6.580 8.176 -0.308 1.00 0.00 20 GLU A CA 17
ATOM 14528 C C . GLU A 1 20 ? 5.595 7.541 -1.285 1.00 0.00 20 GLU A C 17
ATOM 14529 O O . GLU A 1 20 ? 4.910 8.237 -2.034 1.00 0.00 20 GLU A O 17
ATOM 14541 N N . PHE A 1 21 ? 5.528 6.213 -1.270 1.00 0.00 21 PHE A N 17
ATOM 14542 C CA . PHE A 1 21 ? 4.628 5.483 -2.155 1.00 0.00 21 PHE A CA 17
ATOM 14543 C C . PHE A 1 21 ? 3.323 5.141 -1.441 1.00 0.00 21 PHE A C 17
ATOM 14544 O O . PHE A 1 21 ? 3.305 4.336 -0.510 1.00 0.00 21 PHE A O 17
ATOM 14561 N N . TRP A 1 22 ? 2.234 5.759 -1.884 1.00 0.00 22 TRP A N 17
ATOM 14562 C CA . TRP A 1 22 ? 0.925 5.521 -1.288 1.00 0.00 22 TRP A CA 17
ATOM 14563 C C . TRP A 1 22 ? 0.210 4.369 -1.986 1.00 0.00 22 TRP A C 17
ATOM 14564 O O . TRP A 1 22 ? 0.425 4.122 -3.173 1.00 0.00 22 TRP A O 17
ATOM 14585 N N . ILE A 1 23 ? -0.639 3.668 -1.243 1.00 0.00 23 ILE A N 17
ATOM 14586 C CA . ILE A 1 23 ? -1.386 2.544 -1.792 1.00 0.00 23 ILE A CA 17
ATOM 14587 C C . ILE A 1 23 ? -2.831 2.933 -2.084 1.00 0.00 23 ILE A C 17
ATOM 14588 O O . ILE A 1 23 ? -3.346 3.907 -1.532 1.00 0.00 23 ILE A O 17
ATOM 14604 N N . CYS A 1 24 ? -3.481 2.166 -2.952 1.00 0.00 24 CYS A N 17
ATOM 14605 C CA . CYS A 1 24 ? -4.869 2.430 -3.316 1.00 0.00 24 CYS A CA 17
ATOM 14606 C C . CYS A 1 24 ? -5.795 1.368 -2.734 1.00 0.00 24 CYS A C 17
ATOM 14607 O O . CYS A 1 24 ? -5.545 0.169 -2.868 1.00 0.00 24 CYS A O 17
ATOM 14615 N N . CYS A 1 25 ? -6.866 1.814 -2.087 1.00 0.00 25 CYS A N 17
ATOM 14616 C CA . CYS A 1 25 ? -7.830 0.903 -1.482 1.00 0.00 25 CYS A CA 17
ATOM 14617 C C . CYS A 1 25 ? -9.191 1.021 -2.163 1.00 0.00 25 CYS A C 17
ATOM 14618 O O . CYS A 1 25 ? -9.801 2.090 -2.173 1.00 0.00 25 CYS A O 17
ATOM 14625 N N . ASP A 1 26 ? -9.660 -0.086 -2.730 1.00 0.00 26 ASP A N 17
ATOM 14626 C CA . ASP A 1 26 ? -10.949 -0.108 -3.411 1.00 0.00 26 ASP A CA 17
ATOM 14627 C C . ASP A 1 26 ? -12.088 -0.294 -2.414 1.00 0.00 26 ASP A C 17
ATOM 14628 O O . ASP A 1 26 ? -13.073 -0.976 -2.700 1.00 0.00 26 ASP A O 17
ATOM 14637 N N . LEU A 1 27 ? -11.947 0.316 -1.242 1.00 0.00 27 LEU A N 17
ATOM 14638 C CA . LEU A 1 27 ? -12.963 0.217 -0.201 1.00 0.00 27 LEU A CA 17
ATOM 14639 C C . LEU A 1 27 ? -13.244 1.583 0.417 1.00 0.00 27 LEU A C 17
ATOM 14640 O O . LEU A 1 27 ? -14.315 2.158 0.219 1.00 0.00 27 LEU A O 17
ATOM 14656 N N . CYS A 1 28 ? -12.275 2.099 1.166 1.00 0.00 28 CYS A N 17
ATOM 14657 C CA . CYS A 1 28 ? -12.416 3.398 1.812 1.00 0.00 28 CYS A CA 17
ATOM 14658 C C . CYS A 1 28 ? -11.735 4.490 0.991 1.00 0.00 28 CYS A C 17
ATOM 14659 O O . CYS A 1 28 ? -12.080 5.666 1.099 1.00 0.00 28 CYS A O 17
ATOM 14666 N N . GLU A 1 29 ? -10.768 4.091 0.172 1.00 0.00 29 GLU A N 17
ATOM 14667 C CA . GLU A 1 29 ? -10.039 5.036 -0.666 1.00 0.00 29 GLU A CA 17
ATOM 14668 C C . GLU A 1 29 ? -9.332 6.086 0.186 1.00 0.00 29 GLU A C 17
ATOM 14669 O O . GLU A 1 29 ? -9.384 7.279 -0.111 1.00 0.00 29 GLU A O 17
ATOM 14681 N N . MET A 1 30 ? -8.673 5.633 1.247 1.00 0.00 30 MET A N 17
ATOM 14682 C CA . MET A 1 30 ? -7.956 6.533 2.143 1.00 0.00 30 MET A CA 17
ATOM 14683 C C . MET A 1 30 ? -6.523 6.746 1.666 1.00 0.00 30 MET A C 17
ATOM 14684 O O . MET A 1 30 ? -6.127 6.241 0.615 1.00 0.00 30 MET A O 17
ATOM 14698 N N . TRP A 1 31 ? -5.750 7.495 2.444 1.00 0.00 31 TRP A N 17
ATOM 14699 C CA . TRP A 1 31 ? -4.361 7.774 2.100 1.00 0.00 31 TRP A CA 17
ATOM 14700 C C . TRP A 1 31 ? -3.410 7.002 3.007 1.00 0.00 31 TRP A C 17
ATOM 14701 O O . TRP A 1 31 ? -3.157 7.403 4.144 1.00 0.00 31 TRP A O 17
ATOM 14722 N N . PHE A 1 32 ? -2.885 5.891 2.499 1.00 0.00 32 PHE A N 17
ATOM 14723 C CA . PHE A 1 32 ? -1.962 5.062 3.265 1.00 0.00 32 PHE A CA 17
ATOM 14724 C C . PHE A 1 32 ? -0.604 4.979 2.574 1.00 0.00 32 PHE A C 17
ATOM 14725 O O . PHE A 1 32 ? -0.400 5.563 1.509 1.00 0.00 32 PHE A O 17
ATOM 14742 N N . HIS A 1 33 ? 0.322 4.250 3.187 1.00 0.00 33 HIS A N 17
ATOM 14743 C CA . HIS A 1 33 ? 1.662 4.090 2.632 1.00 0.00 33 HIS A CA 17
ATOM 14744 C C . HIS A 1 33 ? 1.979 2.616 2.394 1.00 0.00 33 HIS A C 17
ATOM 14745 O O . HIS A 1 33 ? 1.576 1.751 3.170 1.00 0.00 33 HIS A O 17
ATOM 14759 N N . GLY A 1 34 ? 2.704 2.339 1.315 1.00 0.00 34 GLY A N 17
ATOM 14760 C CA . GLY A 1 34 ? 3.062 0.969 0.994 1.00 0.00 34 GLY A CA 17
ATOM 14761 C C . GLY A 1 34 ? 3.523 0.191 2.210 1.00 0.00 34 GLY A C 17
ATOM 14762 O O . GLY A 1 34 ? 2.910 -0.809 2.586 1.00 0.00 34 GLY A O 17
ATOM 14766 N N . LYS A 1 35 ? 4.607 0.647 2.827 1.00 0.00 35 LYS A N 17
ATOM 14767 C CA . LYS A 1 35 ? 5.152 -0.013 4.008 1.00 0.00 35 LYS A CA 17
ATOM 14768 C C . LYS A 1 35 ? 4.090 -0.146 5.095 1.00 0.00 35 LYS A C 17
ATOM 14769 O O . LYS A 1 35 ? 4.014 -1.166 5.781 1.00 0.00 35 LYS A O 17
ATOM 14788 N N . CYS A 1 36 ? 3.271 0.889 5.245 1.00 0.00 36 CYS A N 17
ATOM 14789 C CA . CYS A 1 36 ? 2.212 0.887 6.248 1.00 0.00 36 CYS A CA 17
ATOM 14790 C C . CYS A 1 36 ? 1.216 -0.238 5.985 1.00 0.00 36 CYS A C 17
ATOM 14791 O O . CYS A 1 36 ? 0.809 -0.950 6.904 1.00 0.00 36 CYS A O 17
ATOM 14798 N N . VAL A 1 37 ? 0.827 -0.394 4.723 1.00 0.00 37 VAL A N 17
ATOM 14799 C CA . VAL A 1 37 ? -0.121 -1.434 4.338 1.00 0.00 37 VAL A CA 17
ATOM 14800 C C . VAL A 1 37 ? 0.573 -2.783 4.193 1.00 0.00 37 VAL A C 17
ATOM 14801 O O . VAL A 1 37 ? 0.017 -3.722 3.624 1.00 0.00 37 VAL A O 17
ATOM 14814 N N . LYS A 1 38 ? 1.793 -2.874 4.713 1.00 0.00 38 LYS A N 17
ATOM 14815 C CA . LYS A 1 38 ? 2.565 -4.109 4.644 1.00 0.00 38 LYS A CA 17
ATOM 14816 C C . LYS A 1 38 ? 2.835 -4.501 3.195 1.00 0.00 38 LYS A C 17
ATOM 14817 O O . LYS A 1 38 ? 2.702 -5.668 2.823 1.00 0.00 38 LYS A O 17
ATOM 14836 N N . ILE A 1 39 ? 3.216 -3.522 2.383 1.00 0.00 39 ILE A N 17
ATOM 14837 C CA . ILE A 1 39 ? 3.508 -3.766 0.976 1.00 0.00 39 ILE A CA 17
ATOM 14838 C C . ILE A 1 39 ? 4.716 -2.957 0.516 1.00 0.00 39 ILE A C 17
ATOM 14839 O O . ILE A 1 39 ? 4.915 -1.820 0.943 1.00 0.00 39 ILE A O 17
ATOM 14855 N N . THR A 1 40 ? 5.520 -3.551 -0.360 1.00 0.00 40 THR A N 17
ATOM 14856 C CA . THR A 1 40 ? 6.709 -2.887 -0.879 1.00 0.00 40 THR A CA 17
ATOM 14857 C C . THR A 1 40 ? 6.415 -2.188 -2.201 1.00 0.00 40 THR A C 17
ATOM 14858 O O . THR A 1 40 ? 5.483 -2.542 -2.924 1.00 0.00 40 THR A O 17
ATOM 14869 N N . PRO A 1 41 ? 7.228 -1.172 -2.529 1.00 0.00 41 PRO A N 17
ATOM 14870 C CA . PRO A 1 41 ? 7.074 -0.403 -3.767 1.00 0.00 41 PRO A CA 17
ATOM 14871 C C . PRO A 1 41 ? 7.435 -1.219 -5.004 1.00 0.00 41 PRO A C 17
ATOM 14872 O O . PRO A 1 41 ? 7.245 -0.768 -6.133 1.00 0.00 41 PRO A O 17
ATOM 14883 N N . ALA A 1 42 ? 7.955 -2.422 -4.783 1.00 0.00 42 ALA A N 17
ATOM 14884 C CA . ALA A 1 42 ? 8.340 -3.301 -5.880 1.00 0.00 42 ALA A CA 17
ATOM 14885 C C . ALA A 1 42 ? 7.233 -4.301 -6.196 1.00 0.00 42 ALA A C 17
ATOM 14886 O O . ALA A 1 42 ? 6.935 -4.564 -7.361 1.00 0.00 42 ALA A O 17
ATOM 14893 N N . ARG A 1 43 ? 6.627 -4.856 -5.152 1.00 0.00 43 ARG A N 17
ATOM 14894 C CA . ARG A 1 43 ? 5.554 -5.829 -5.318 1.00 0.00 43 ARG A CA 17
ATOM 14895 C C . ARG A 1 43 ? 4.248 -5.138 -5.698 1.00 0.00 43 ARG A C 17
ATOM 14896 O O . ARG A 1 43 ? 3.444 -5.681 -6.455 1.00 0.00 43 ARG A O 17
ATOM 14917 N N . ALA A 1 44 ? 4.044 -3.937 -5.167 1.00 0.00 44 ALA A N 17
ATOM 14918 C CA . ALA A 1 44 ? 2.837 -3.171 -5.452 1.00 0.00 44 ALA A CA 17
ATOM 14919 C C . ALA A 1 44 ? 2.451 -3.279 -6.923 1.00 0.00 44 ALA A C 17
ATOM 14920 O O . ALA A 1 44 ? 1.273 -3.397 -7.258 1.00 0.00 44 ALA A O 17
ATOM 14927 N N . GLU A 1 45 ? 3.453 -3.238 -7.797 1.00 0.00 45 GLU A N 17
ATOM 14928 C CA . GLU A 1 45 ? 3.217 -3.331 -9.233 1.00 0.00 45 GLU A CA 17
ATOM 14929 C C . GLU A 1 45 ? 2.242 -4.461 -9.553 1.00 0.00 45 GLU A C 17
ATOM 14930 O O . GLU A 1 45 ? 1.353 -4.310 -10.391 1.00 0.00 45 GLU A O 17
ATOM 14942 N N . HIS A 1 46 ? 2.416 -5.593 -8.879 1.00 0.00 46 HIS A N 17
ATOM 14943 C CA . HIS A 1 46 ? 1.553 -6.749 -9.090 1.00 0.00 46 HIS A CA 17
ATOM 14944 C C . HIS A 1 46 ? 0.192 -6.538 -8.434 1.00 0.00 46 HIS A C 17
ATOM 14945 O O . HIS A 1 46 ? -0.841 -6.910 -8.992 1.00 0.00 46 HIS A O 17
ATOM 14960 N N . ILE A 1 47 ? 0.199 -5.941 -7.247 1.00 0.00 47 ILE A N 17
ATOM 14961 C CA . ILE A 1 47 ? -1.035 -5.681 -6.516 1.00 0.00 47 ILE A CA 17
ATOM 14962 C C . ILE A 1 47 ? -1.866 -4.604 -7.206 1.00 0.00 47 ILE A C 17
ATOM 14963 O O . ILE A 1 47 ? -1.385 -3.500 -7.460 1.00 0.00 47 ILE A O 17
ATOM 14979 N N . LYS A 1 48 ? -3.118 -4.933 -7.505 1.00 0.00 48 LYS A N 17
ATOM 14980 C CA . LYS A 1 48 ? -4.020 -3.995 -8.163 1.00 0.00 48 LYS A CA 17
ATOM 14981 C C . LYS A 1 48 ? -5.013 -3.405 -7.167 1.00 0.00 48 LYS A C 17
ATOM 14982 O O . LYS A 1 48 ? -5.022 -2.199 -6.927 1.00 0.00 48 LYS A O 17
ATOM 15001 N N . GLN A 1 49 ? -5.846 -4.265 -6.590 1.00 0.00 49 GLN A N 17
ATOM 15002 C CA . GLN A 1 49 ? -6.843 -3.828 -5.619 1.00 0.00 49 GLN A CA 17
ATOM 15003 C C . GLN A 1 49 ? -6.618 -4.500 -4.268 1.00 0.00 49 GLN A C 17
ATOM 15004 O O . GLN A 1 49 ? -7.197 -5.548 -3.981 1.00 0.00 49 GLN A O 17
ATOM 15018 N N . TYR A 1 50 ? -5.774 -3.890 -3.443 1.00 0.00 50 TYR A N 17
ATOM 15019 C CA . TYR A 1 50 ? -5.470 -4.431 -2.124 1.00 0.00 50 TYR A CA 17
ATOM 15020 C C . TYR A 1 50 ? -6.473 -3.933 -1.087 1.00 0.00 50 TYR A C 17
ATOM 15021 O O . TYR A 1 50 ? -7.036 -2.847 -1.222 1.00 0.00 50 TYR A O 17
ATOM 15039 N N . LYS A 1 51 ? -6.691 -4.736 -0.051 1.00 0.00 51 LYS A N 17
ATOM 15040 C CA . LYS A 1 51 ? -7.624 -4.380 1.011 1.00 0.00 51 LYS A CA 17
ATOM 15041 C C . LYS A 1 51 ? -6.886 -3.780 2.204 1.00 0.00 51 LYS A C 17
ATOM 15042 O O . LYS A 1 51 ? -6.381 -4.503 3.063 1.00 0.00 51 LYS A O 17
ATOM 15061 N N . CYS A 1 52 ? -6.829 -2.453 2.252 1.00 0.00 52 CYS A N 17
ATOM 15062 C CA . CYS A 1 52 ? -6.154 -1.755 3.340 1.00 0.00 52 CYS A CA 17
ATOM 15063 C C . CYS A 1 52 ? -6.379 -2.471 4.668 1.00 0.00 52 CYS A C 17
ATOM 15064 O O . CYS A 1 52 ? -7.339 -3.223 4.842 1.00 0.00 52 CYS A O 17
ATOM 15071 N N . PRO A 1 53 ? -5.474 -2.234 5.629 1.00 0.00 53 PRO A N 17
ATOM 15072 C CA . PRO A 1 53 ? -5.552 -2.846 6.959 1.00 0.00 53 PRO A CA 17
ATOM 15073 C C . PRO A 1 53 ? -6.714 -2.299 7.781 1.00 0.00 53 PRO A C 17
ATOM 15074 O O . PRO A 1 53 ? -7.074 -2.861 8.816 1.00 0.00 53 PRO A O 17
ATOM 15085 N N . SER A 1 54 ? -7.298 -1.199 7.315 1.00 0.00 54 SER A N 17
ATOM 15086 C CA . SER A 1 54 ? -8.417 -0.575 8.009 1.00 0.00 54 SER A CA 17
ATOM 15087 C C . SER A 1 54 ? -9.740 -1.204 7.584 1.00 0.00 54 SER A C 17
ATOM 15088 O O . SER A 1 54 ? -10.740 -1.118 8.298 1.00 0.00 54 SER A O 17
ATOM 15096 N N . CYS A 1 55 ? -9.738 -1.838 6.416 1.00 0.00 55 CYS A N 17
ATOM 15097 C CA . CYS A 1 55 ? -10.937 -2.482 5.893 1.00 0.00 55 CYS A CA 17
ATOM 15098 C C . CYS A 1 55 ? -10.960 -3.964 6.256 1.00 0.00 55 CYS A C 17
ATOM 15099 O O . CYS A 1 55 ? -11.993 -4.501 6.654 1.00 0.00 55 CYS A O 17
ATOM 15106 N N . SER A 1 56 ? -9.812 -4.620 6.115 1.00 0.00 56 SER A N 17
ATOM 15107 C CA . SER A 1 56 ? -9.700 -6.041 6.424 1.00 0.00 56 SER A CA 17
ATOM 15108 C C . SER A 1 56 ? -9.934 -6.293 7.911 1.00 0.00 56 SER A C 17
ATOM 15109 O O . SER A 1 56 ? -10.299 -7.396 8.314 1.00 0.00 56 SER A O 17
ATOM 15117 N N . ASN A 1 57 ? -9.720 -5.261 8.720 1.00 0.00 57 ASN A N 17
ATOM 15118 C CA . ASN A 1 57 ? -9.907 -5.370 10.163 1.00 0.00 57 ASN A CA 17
ATOM 15119 C C . ASN A 1 57 ? -11.287 -4.865 10.573 1.00 0.00 57 ASN A C 17
ATOM 15120 O O . ASN A 1 57 ? -11.441 -4.216 11.607 1.00 0.00 57 ASN A O 17
ATOM 15131 N N . LYS A 1 58 ? -12.289 -5.169 9.754 1.00 0.00 58 LYS A N 17
ATOM 15132 C CA . LYS A 1 58 ? -13.657 -4.749 10.031 1.00 0.00 58 LYS A CA 17
ATOM 15133 C C . LYS A 1 58 ? -14.637 -5.424 9.076 1.00 0.00 58 LYS A C 17
ATOM 15134 O O . LYS A 1 58 ? -14.541 -5.265 7.859 1.00 0.00 58 LYS A O 17
ATOM 15153 N N . SER A 1 59 ? -15.580 -6.175 9.636 1.00 0.00 59 SER A N 17
ATOM 15154 C CA . SER A 1 59 ? -16.576 -6.876 8.833 1.00 0.00 59 SER A CA 17
ATOM 15155 C C . SER A 1 59 ? -17.767 -5.971 8.535 1.00 0.00 59 SER A C 17
ATOM 15156 O O . SER A 1 59 ? -18.136 -5.772 7.378 1.00 0.00 59 SER A O 17
ATOM 15164 N N . GLY A 1 60 ? -18.365 -5.424 9.589 1.00 0.00 60 GLY A N 17
ATOM 15165 C CA . GLY A 1 60 ? -19.509 -4.546 9.420 1.00 0.00 60 GLY A CA 17
ATOM 15166 C C . GLY A 1 60 ? -20.828 -5.289 9.510 1.00 0.00 60 GLY A C 17
ATOM 15167 O O . GLY A 1 60 ? -20.915 -6.375 10.083 1.00 0.00 60 GLY A O 17
ATOM 15171 N N . PRO A 1 61 ? -21.885 -4.697 8.935 1.00 0.00 61 PRO A N 17
ATOM 15172 C CA . PRO A 1 61 ? -23.225 -5.291 8.940 1.00 0.00 61 PRO A CA 17
ATOM 15173 C C . PRO A 1 61 ? -23.313 -6.530 8.056 1.00 0.00 61 PRO A C 17
ATOM 15174 O O . PRO A 1 61 ? -23.521 -6.428 6.847 1.00 0.00 61 PRO A O 17
ATOM 15185 N N . SER A 1 62 ? -23.154 -7.700 8.666 1.00 0.00 62 SER A N 17
ATOM 15186 C CA . SER A 1 62 ? -23.212 -8.959 7.933 1.00 0.00 62 SER A CA 17
ATOM 15187 C C . SER A 1 62 ? -24.619 -9.548 7.976 1.00 0.00 62 SER A C 17
ATOM 15188 O O . SER A 1 62 ? -25.323 -9.431 8.979 1.00 0.00 62 SER A O 17
ATOM 15196 N N . SER A 1 63 ? -25.022 -10.182 6.879 1.00 0.00 63 SER A N 17
ATOM 15197 C CA . SER A 1 63 ? -26.346 -10.786 6.788 1.00 0.00 63 SER A CA 17
ATOM 15198 C C . SER A 1 63 ? -26.249 -12.243 6.346 1.00 0.00 63 SER A C 17
ATOM 15199 O O . SER A 1 63 ? -26.304 -12.547 5.155 1.00 0.00 63 SER A O 17
ATOM 15207 N N . GLY A 1 64 ? -26.104 -13.141 7.316 1.00 0.00 64 GLY A N 17
ATOM 15208 C CA . GLY A 1 64 ? -26.001 -14.555 7.008 1.00 0.00 64 GLY A CA 17
ATOM 15209 C C . GLY A 1 64 ? -24.621 -15.112 7.295 1.00 0.00 64 GLY A C 17
ATOM 15210 O O . GLY A 1 64 ? -24.487 -15.951 8.184 1.00 0.00 64 GLY A O 17
ATOM 15216 N N . GLY A 1 1 ? -11.880 29.841 10.109 1.00 0.00 1 GLY A N 18
ATOM 15217 C CA . GLY A 1 1 ? -11.393 28.483 9.954 1.00 0.00 1 GLY A CA 18
ATOM 15218 C C . GLY A 1 1 ? -11.401 28.025 8.509 1.00 0.00 1 GLY A C 18
ATOM 15219 O O . GLY A 1 1 ? -12.443 27.639 7.979 1.00 0.00 1 GLY A O 18
ATOM 15223 N N . SER A 1 2 ? -10.236 28.068 7.870 1.00 0.00 2 SER A N 18
ATOM 15224 C CA . SER A 1 2 ? -10.114 27.660 6.476 1.00 0.00 2 SER A CA 18
ATOM 15225 C C . SER A 1 2 ? -10.184 26.141 6.346 1.00 0.00 2 SER A C 18
ATOM 15226 O O . SER A 1 2 ? -9.207 25.439 6.605 1.00 0.00 2 SER A O 18
ATOM 15234 N N . SER A 1 3 ? -11.348 25.641 5.944 1.00 0.00 3 SER A N 18
ATOM 15235 C CA . SER A 1 3 ? -11.549 24.206 5.783 1.00 0.00 3 SER A CA 18
ATOM 15236 C C . SER A 1 3 ? -11.185 23.761 4.370 1.00 0.00 3 SER A C 18
ATOM 15237 O O . SER A 1 3 ? -12.029 23.747 3.475 1.00 0.00 3 SER A O 18
ATOM 15245 N N . GLY A 1 4 ? -9.921 23.397 4.177 1.00 0.00 4 GLY A N 18
ATOM 15246 C CA . GLY A 1 4 ? -9.466 22.957 2.871 1.00 0.00 4 GLY A CA 18
ATOM 15247 C C . GLY A 1 4 ? -9.028 21.506 2.869 1.00 0.00 4 GLY A C 18
ATOM 15248 O O . GLY A 1 4 ? -8.980 20.863 3.917 1.00 0.00 4 GLY A O 18
ATOM 15252 N N . SER A 1 5 ? -8.709 20.988 1.687 1.00 0.00 5 SER A N 18
ATOM 15253 C CA . SER A 1 5 ? -8.278 19.601 1.551 1.00 0.00 5 SER A CA 18
ATOM 15254 C C . SER A 1 5 ? -7.149 19.286 2.528 1.00 0.00 5 SER A C 18
ATOM 15255 O O . SER A 1 5 ? -6.447 20.183 2.993 1.00 0.00 5 SER A O 18
ATOM 15263 N N . SER A 1 6 ? -6.982 18.003 2.834 1.00 0.00 6 SER A N 18
ATOM 15264 C CA . SER A 1 6 ? -5.941 17.568 3.758 1.00 0.00 6 SER A CA 18
ATOM 15265 C C . SER A 1 6 ? -5.781 16.051 3.721 1.00 0.00 6 SER A C 18
ATOM 15266 O O . SER A 1 6 ? -6.651 15.312 4.181 1.00 0.00 6 SER A O 18
ATOM 15274 N N . GLY A 1 7 ? -4.662 15.593 3.167 1.00 0.00 7 GLY A N 18
ATOM 15275 C CA . GLY A 1 7 ? -4.407 14.168 3.078 1.00 0.00 7 GLY A CA 18
ATOM 15276 C C . GLY A 1 7 ? -3.627 13.643 4.267 1.00 0.00 7 GLY A C 18
ATOM 15277 O O . GLY A 1 7 ? -2.486 14.044 4.494 1.00 0.00 7 GLY A O 18
ATOM 15281 N N . GLN A 1 8 ? -4.244 12.745 5.029 1.00 0.00 8 GLN A N 18
ATOM 15282 C CA . GLN A 1 8 ? -3.600 12.168 6.203 1.00 0.00 8 GLN A CA 18
ATOM 15283 C C . GLN A 1 8 ? -3.790 10.655 6.238 1.00 0.00 8 GLN A C 18
ATOM 15284 O O . GLN A 1 8 ? -4.915 10.161 6.311 1.00 0.00 8 GLN A O 18
ATOM 15298 N N . CYS A 1 9 ? -2.681 9.923 6.186 1.00 0.00 9 CYS A N 18
ATOM 15299 C CA . CYS A 1 9 ? -2.724 8.467 6.211 1.00 0.00 9 CYS A CA 18
ATOM 15300 C C . CYS A 1 9 ? -3.388 7.964 7.489 1.00 0.00 9 CYS A C 18
ATOM 15301 O O . CYS A 1 9 ? -2.971 8.306 8.595 1.00 0.00 9 CYS A O 18
ATOM 15308 N N . GLY A 1 10 ? -4.427 7.148 7.329 1.00 0.00 10 GLY A N 18
ATOM 15309 C CA . GLY A 1 10 ? -5.132 6.611 8.478 1.00 0.00 10 GLY A CA 18
ATOM 15310 C C . GLY A 1 10 ? -4.225 5.813 9.394 1.00 0.00 10 GLY A C 18
ATOM 15311 O O . GLY A 1 10 ? -4.306 5.932 10.616 1.00 0.00 10 GLY A O 18
ATOM 15315 N N . ALA A 1 11 ? -3.361 4.996 8.803 1.00 0.00 11 ALA A N 18
ATOM 15316 C CA . ALA A 1 11 ? -2.435 4.175 9.573 1.00 0.00 11 ALA A CA 18
ATOM 15317 C C . ALA A 1 11 ? -1.625 5.026 10.545 1.00 0.00 11 ALA A C 18
ATOM 15318 O O . ALA A 1 11 ? -1.674 4.818 11.758 1.00 0.00 11 ALA A O 18
ATOM 15325 N N . CYS A 1 12 ? -0.880 5.985 10.006 1.00 0.00 12 CYS A N 18
ATOM 15326 C CA . CYS A 1 12 ? -0.058 6.867 10.825 1.00 0.00 12 CYS A CA 18
ATOM 15327 C C . CYS A 1 12 ? -0.450 8.327 10.614 1.00 0.00 12 CYS A C 18
ATOM 15328 O O . CYS A 1 12 ? -0.588 9.088 11.570 1.00 0.00 12 CYS A O 18
ATOM 15335 N N . GLY A 1 13 ? -0.630 8.709 9.353 1.00 0.00 13 GLY A N 18
ATOM 15336 C CA . GLY A 1 13 ? -1.004 10.076 9.039 1.00 0.00 13 GLY A CA 18
ATOM 15337 C C . GLY A 1 13 ? 0.189 11.009 8.998 1.00 0.00 13 GLY A C 18
ATOM 15338 O O . GLY A 1 13 ? 0.156 12.095 9.577 1.00 0.00 13 GLY A O 18
ATOM 15342 N N . GLU A 1 14 ? 1.247 10.586 8.313 1.00 0.00 14 GLU A N 18
ATOM 15343 C CA . GLU A 1 14 ? 2.457 11.392 8.202 1.00 0.00 14 GLU A CA 18
ATOM 15344 C C . GLU A 1 14 ? 2.290 12.482 7.148 1.00 0.00 14 GLU A C 18
ATOM 15345 O O . GLU A 1 14 ? 1.255 12.567 6.487 1.00 0.00 14 GLU A O 18
ATOM 15357 N N . SER A 1 15 ? 3.315 13.314 6.997 1.00 0.00 15 SER A N 18
ATOM 15358 C CA . SER A 1 15 ? 3.281 14.402 6.027 1.00 0.00 15 SER A CA 18
ATOM 15359 C C . SER A 1 15 ? 3.459 13.870 4.608 1.00 0.00 15 SER A C 18
ATOM 15360 O O . SER A 1 15 ? 3.907 12.741 4.408 1.00 0.00 15 SER A O 18
ATOM 15368 N N . TYR A 1 16 ? 3.104 14.692 3.626 1.00 0.00 16 TYR A N 18
ATOM 15369 C CA . TYR A 1 16 ? 3.221 14.305 2.226 1.00 0.00 16 TYR A CA 18
ATOM 15370 C C . TYR A 1 16 ? 4.685 14.191 1.812 1.00 0.00 16 TYR A C 18
ATOM 15371 O O . TYR A 1 16 ? 5.470 15.120 2.004 1.00 0.00 16 TYR A O 18
ATOM 15389 N N . ALA A 1 17 ? 5.046 13.046 1.243 1.00 0.00 17 ALA A N 18
ATOM 15390 C CA . ALA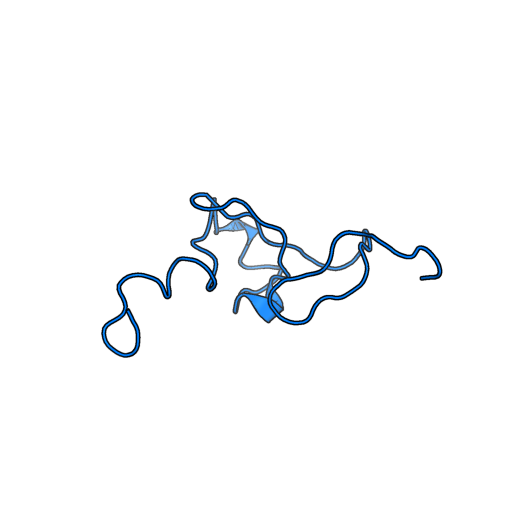 A 1 17 ? 6.414 12.810 0.800 1.00 0.00 17 ALA A CA 18
ATOM 15391 C C . ALA A 1 17 ? 6.445 12.298 -0.636 1.00 0.00 17 ALA A C 18
ATOM 15392 O O . ALA A 1 17 ? 5.604 11.495 -1.038 1.00 0.00 17 ALA A O 18
ATOM 15399 N N . ALA A 1 18 ? 7.421 12.769 -1.406 1.00 0.00 18 ALA A N 18
ATOM 15400 C CA . ALA A 1 18 ? 7.562 12.358 -2.798 1.00 0.00 18 ALA A CA 18
ATOM 15401 C C . ALA A 1 18 ? 8.223 10.987 -2.900 1.00 0.00 18 ALA A C 18
ATOM 15402 O O . ALA A 1 18 ? 7.801 10.142 -3.690 1.00 0.00 18 ALA A O 18
ATOM 15409 N N . ASP A 1 19 ? 9.261 10.774 -2.099 1.00 0.00 19 ASP A N 18
ATOM 15410 C CA . ASP A 1 19 ? 9.980 9.506 -2.100 1.00 0.00 19 ASP A CA 18
ATOM 15411 C C . ASP A 1 19 ? 9.238 8.460 -1.273 1.00 0.00 19 ASP A C 18
ATOM 15412 O O . ASP A 1 19 ? 9.838 7.761 -0.457 1.00 0.00 19 ASP A O 18
ATOM 15421 N N . GLU A 1 20 ? 7.930 8.361 -1.489 1.00 0.00 20 GLU A N 18
ATOM 15422 C CA . GLU A 1 20 ? 7.107 7.402 -0.761 1.00 0.00 20 GLU A CA 18
ATOM 15423 C C . GLU A 1 20 ? 5.980 6.872 -1.644 1.00 0.00 20 GLU A C 18
ATOM 15424 O O . GLU A 1 20 ? 5.344 7.628 -2.378 1.00 0.00 20 GLU A O 18
ATOM 15436 N N . PHE A 1 21 ? 5.739 5.567 -1.566 1.00 0.00 21 PHE A N 18
ATOM 15437 C CA . PHE A 1 21 ? 4.691 4.935 -2.358 1.00 0.00 21 PHE A CA 18
ATOM 15438 C C . PHE A 1 21 ? 3.426 4.739 -1.528 1.00 0.00 21 PHE A C 18
ATOM 15439 O O . PHE A 1 21 ? 3.478 4.232 -0.407 1.00 0.00 21 PHE A O 18
ATOM 15456 N N . TRP A 1 22 ? 2.291 5.145 -2.086 1.00 0.00 22 TRP A N 18
ATOM 15457 C CA . TRP A 1 22 ? 1.011 5.015 -1.398 1.00 0.00 22 TRP A CA 18
ATOM 15458 C C . TRP A 1 22 ? 0.167 3.911 -2.023 1.00 0.00 22 TRP A C 18
ATOM 15459 O O . TRP A 1 22 ? 0.309 3.603 -3.206 1.00 0.00 22 TRP A O 18
ATOM 15480 N N . ILE A 1 23 ? -0.712 3.318 -1.221 1.00 0.00 23 ILE A N 18
ATOM 15481 C CA . ILE A 1 23 ? -1.580 2.249 -1.698 1.00 0.00 23 ILE A CA 18
ATOM 15482 C C . ILE A 1 23 ? -2.995 2.760 -1.948 1.00 0.00 23 ILE A C 18
ATOM 15483 O O . ILE A 1 23 ? -3.398 3.791 -1.409 1.00 0.00 23 ILE A O 18
ATOM 15499 N N . CYS A 1 24 ? -3.745 2.030 -2.767 1.00 0.00 24 CYS A N 18
ATOM 15500 C CA . CYS A 1 24 ? -5.116 2.409 -3.088 1.00 0.00 24 CYS A CA 18
ATOM 15501 C C . CYS A 1 24 ? -6.106 1.395 -2.523 1.00 0.00 24 CYS A C 18
ATOM 15502 O O . CYS A 1 24 ? -6.150 0.245 -2.959 1.00 0.00 24 CYS A O 18
ATOM 15510 N N . CYS A 1 25 ? -6.899 1.830 -1.549 1.00 0.00 25 CYS A N 18
ATOM 15511 C CA . CYS A 1 25 ? -7.888 0.961 -0.923 1.00 0.00 25 CYS A CA 18
ATOM 15512 C C . CYS A 1 25 ? -9.211 1.006 -1.681 1.00 0.00 25 CYS A C 18
ATOM 15513 O O . CYS A 1 25 ? -9.464 1.931 -2.454 1.00 0.00 25 CYS A O 18
ATOM 15520 N N . ASP A 1 26 ? -10.051 0.003 -1.454 1.00 0.00 26 ASP A N 18
ATOM 15521 C CA . ASP A 1 26 ? -11.349 -0.072 -2.115 1.00 0.00 26 ASP A CA 18
ATOM 15522 C C . ASP A 1 26 ? -12.455 0.447 -1.201 1.00 0.00 26 ASP A C 18
ATOM 15523 O O . ASP A 1 26 ? -13.275 1.271 -1.606 1.00 0.00 26 ASP A O 18
ATOM 15532 N N . LEU A 1 27 ? -12.472 -0.042 0.034 1.00 0.00 27 LEU A N 18
ATOM 15533 C CA . LEU A 1 27 ? -13.478 0.371 1.007 1.00 0.00 27 LEU A CA 18
ATOM 15534 C C . LEU A 1 27 ? -13.295 1.836 1.390 1.00 0.00 27 LEU A C 18
ATOM 15535 O O . LEU A 1 27 ? -14.091 2.693 1.006 1.00 0.00 27 LEU A O 18
ATOM 15551 N N . CYS A 1 28 ? -12.241 2.116 2.149 1.00 0.00 28 CYS A N 18
ATOM 15552 C CA . CYS A 1 28 ? -11.952 3.478 2.584 1.00 0.00 28 CYS A CA 18
ATOM 15553 C C . CYS A 1 28 ? -11.518 4.344 1.405 1.00 0.00 28 CYS A C 18
ATOM 15554 O O . CYS A 1 28 ? -11.966 5.481 1.261 1.00 0.00 28 CYS A O 18
ATOM 15561 N N . GLU A 1 29 ? -10.645 3.797 0.565 1.00 0.00 29 GLU A N 18
ATOM 15562 C CA . GLU A 1 29 ? -10.150 4.521 -0.600 1.00 0.00 29 GLU A CA 18
ATOM 15563 C C . GLU A 1 29 ? -9.424 5.796 -0.181 1.00 0.00 29 GLU A C 18
ATOM 15564 O O . GLU A 1 29 ? -9.626 6.859 -0.767 1.00 0.00 29 GLU A O 18
ATOM 15576 N N . MET A 1 30 ? -8.578 5.680 0.837 1.00 0.00 30 MET A N 18
ATOM 15577 C CA . MET A 1 30 ? -7.820 6.823 1.335 1.00 0.00 30 MET A CA 18
ATOM 15578 C C . MET A 1 30 ? -6.386 6.792 0.816 1.00 0.00 30 MET A C 18
ATOM 15579 O O . MET A 1 30 ? -6.028 5.937 0.005 1.00 0.00 30 MET A O 18
ATOM 15593 N N . TRP A 1 31 ? -5.571 7.728 1.287 1.00 0.00 31 TRP A N 18
ATOM 15594 C CA . TRP A 1 31 ? -4.176 7.808 0.869 1.00 0.00 31 TRP A CA 18
ATOM 15595 C C . TRP A 1 31 ? -3.252 7.260 1.951 1.00 0.00 31 TRP A C 18
ATOM 15596 O O . TRP A 1 31 ? -2.715 8.013 2.763 1.00 0.00 31 TRP A O 18
ATOM 15617 N N . PHE A 1 32 ? -3.069 5.943 1.955 1.00 0.00 32 PHE A N 18
ATOM 15618 C CA . PHE A 1 32 ? -2.210 5.294 2.938 1.00 0.00 32 PHE A CA 18
ATOM 15619 C C . PHE A 1 32 ? -0.789 5.144 2.403 1.00 0.00 32 PHE A C 18
ATOM 15620 O O . PHE A 1 32 ? -0.494 5.535 1.274 1.00 0.00 32 PHE A O 18
ATOM 15637 N N . HIS A 1 33 ? 0.089 4.574 3.224 1.00 0.00 33 HIS A N 18
ATOM 15638 C CA . HIS A 1 33 ? 1.480 4.372 2.834 1.00 0.00 33 HIS A CA 18
ATOM 15639 C C . HIS A 1 33 ? 1.778 2.889 2.633 1.00 0.00 33 HIS A C 18
ATOM 15640 O O . HIS A 1 33 ? 1.379 2.051 3.441 1.00 0.00 33 HIS A O 18
ATOM 15654 N N . GLY A 1 34 ? 2.481 2.572 1.550 1.00 0.00 34 GLY A N 18
ATOM 15655 C CA . GLY A 1 34 ? 2.819 1.191 1.263 1.00 0.00 34 GLY A CA 18
ATOM 15656 C C . GLY A 1 34 ? 3.399 0.473 2.466 1.00 0.00 34 GLY A C 18
ATOM 15657 O O . GLY A 1 34 ? 2.962 -0.623 2.815 1.00 0.00 34 GLY A O 18
ATOM 15661 N N . LYS A 1 35 ? 4.388 1.093 3.102 1.00 0.00 35 LYS A N 18
ATOM 15662 C CA . LYS A 1 35 ? 5.030 0.507 4.273 1.00 0.00 35 LYS A CA 18
ATOM 15663 C C . LYS A 1 35 ? 4.041 0.376 5.427 1.00 0.00 35 LYS A C 18
ATOM 15664 O O . LYS A 1 35 ? 4.202 -0.475 6.302 1.00 0.00 35 LYS A O 18
ATOM 15683 N N . CYS A 1 36 ? 3.018 1.224 5.422 1.00 0.00 36 CYS A N 18
ATOM 15684 C CA . CYS A 1 36 ? 2.002 1.203 6.468 1.00 0.00 36 CYS A CA 18
ATOM 15685 C C . CYS A 1 36 ? 1.052 0.023 6.280 1.00 0.00 36 CYS A C 18
ATOM 15686 O O . CYS A 1 36 ? 0.723 -0.682 7.235 1.00 0.00 36 CYS A O 18
ATOM 15693 N N . VAL A 1 37 ? 0.615 -0.186 5.042 1.00 0.00 37 VAL A N 18
ATOM 15694 C CA . VAL A 1 37 ? -0.295 -1.281 4.728 1.00 0.00 37 VAL A CA 18
ATOM 15695 C C . VAL A 1 37 ? 0.462 -2.592 4.549 1.00 0.00 37 VAL A C 18
ATOM 15696 O O . VAL A 1 37 ? -0.072 -3.563 4.013 1.00 0.00 37 VAL A O 18
ATOM 15709 N N . LYS A 1 38 ? 1.711 -2.613 5.002 1.00 0.00 38 LYS A N 18
ATOM 15710 C CA . LYS A 1 38 ? 2.544 -3.805 4.894 1.00 0.00 38 LYS A CA 18
ATOM 15711 C C . LYS A 1 38 ? 2.685 -4.241 3.440 1.00 0.00 38 LYS A C 18
ATOM 15712 O O . LYS A 1 38 ? 2.445 -5.401 3.103 1.00 0.00 38 LYS A O 18
ATOM 15731 N N . ILE A 1 39 ? 3.078 -3.305 2.582 1.00 0.00 39 ILE A N 18
ATOM 15732 C CA . ILE A 1 39 ? 3.253 -3.594 1.164 1.00 0.00 39 ILE A CA 18
ATOM 15733 C C . ILE A 1 39 ? 4.458 -2.851 0.597 1.00 0.00 39 ILE A C 18
ATOM 15734 O O . ILE A 1 39 ? 4.630 -1.654 0.830 1.00 0.00 39 ILE A O 18
ATOM 15750 N N . THR A 1 40 ? 5.290 -3.568 -0.152 1.00 0.00 40 THR A N 18
ATOM 15751 C CA . THR A 1 40 ? 6.479 -2.977 -0.754 1.00 0.00 40 THR A CA 18
ATOM 15752 C C . THR A 1 40 ? 6.175 -2.422 -2.140 1.00 0.00 40 THR A C 18
ATOM 15753 O O . THR A 1 40 ? 5.223 -2.833 -2.805 1.00 0.00 40 THR A O 18
ATOM 15764 N N . PRO A 1 41 ? 7.001 -1.466 -2.590 1.00 0.00 41 PRO A N 18
ATOM 15765 C CA . PRO A 1 41 ? 6.840 -0.834 -3.903 1.00 0.00 41 PRO A CA 18
ATOM 15766 C C . PRO A 1 41 ? 7.163 -1.788 -5.048 1.00 0.00 41 PRO A C 18
ATOM 15767 O O . PRO A 1 41 ? 6.854 -1.509 -6.207 1.00 0.00 41 PRO A O 18
ATOM 15778 N N . ALA A 1 42 ? 7.785 -2.915 -4.717 1.00 0.00 42 ALA A N 18
ATOM 15779 C CA . ALA A 1 42 ? 8.147 -3.911 -5.717 1.00 0.00 42 ALA A CA 18
ATOM 15780 C C . ALA A 1 42 ? 7.032 -4.935 -5.900 1.00 0.00 42 ALA A C 18
ATOM 15781 O O . ALA A 1 42 ? 6.855 -5.486 -6.987 1.00 0.00 42 ALA A O 18
ATOM 15788 N N . ARG A 1 43 ? 6.285 -5.187 -4.830 1.00 0.00 43 ARG A N 18
ATOM 15789 C CA . ARG A 1 43 ? 5.189 -6.147 -4.873 1.00 0.00 43 ARG A CA 18
ATOM 15790 C C . ARG A 1 43 ? 3.874 -5.456 -5.224 1.00 0.00 43 ARG A C 18
ATOM 15791 O O . ARG A 1 43 ? 3.019 -6.032 -5.896 1.00 0.00 43 ARG A O 18
ATOM 15812 N N . ALA A 1 44 ? 3.721 -4.219 -4.764 1.00 0.00 44 ALA A N 18
ATOM 15813 C CA . ALA A 1 44 ? 2.512 -3.449 -5.030 1.00 0.00 44 ALA A CA 18
ATOM 15814 C C . ALA A 1 44 ? 2.305 -3.253 -6.528 1.00 0.00 44 ALA A C 18
ATOM 15815 O O . ALA A 1 44 ? 1.188 -3.378 -7.030 1.00 0.00 44 ALA A O 18
ATOM 15822 N N . GLU A 1 45 ? 3.387 -2.945 -7.235 1.00 0.00 45 GLU A N 18
ATOM 15823 C CA . GLU A 1 45 ? 3.322 -2.731 -8.676 1.00 0.00 45 GLU A CA 18
ATOM 15824 C C . GLU A 1 45 ? 2.514 -3.833 -9.354 1.00 0.00 45 GLU A C 18
ATOM 15825 O O . GLU A 1 45 ? 2.016 -3.659 -10.467 1.00 0.00 45 GLU A O 18
ATOM 15837 N N . HIS A 1 46 ? 2.388 -4.970 -8.676 1.00 0.00 46 HIS A N 18
ATOM 15838 C CA . HIS A 1 46 ? 1.641 -6.102 -9.212 1.00 0.00 46 HIS A CA 18
ATOM 15839 C C . HIS A 1 46 ? 0.203 -6.095 -8.700 1.00 0.00 46 HIS A C 18
ATOM 15840 O O . HIS A 1 46 ? -0.720 -6.497 -9.408 1.00 0.00 46 HIS A O 18
ATOM 15855 N N . ILE A 1 47 ? 0.023 -5.638 -7.465 1.00 0.00 47 ILE A N 18
ATOM 15856 C CA . ILE A 1 47 ? -1.302 -5.580 -6.859 1.00 0.00 47 ILE A CA 18
ATOM 15857 C C . ILE A 1 47 ? -2.167 -4.519 -7.530 1.00 0.00 47 ILE A C 18
ATOM 15858 O O . ILE A 1 47 ? -1.807 -3.342 -7.572 1.00 0.00 47 ILE A O 18
ATOM 15874 N N . LYS A 1 48 ? -3.313 -4.942 -8.053 1.00 0.00 48 LYS A N 18
ATOM 15875 C CA . LYS A 1 48 ? -4.233 -4.029 -8.720 1.00 0.00 48 LYS A CA 18
ATOM 15876 C C . LYS A 1 48 ? -5.108 -3.300 -7.705 1.00 0.00 48 LYS A C 18
ATOM 15877 O O . LYS A 1 48 ? -5.008 -2.084 -7.548 1.00 0.00 48 LYS A O 18
ATOM 15896 N N . GLN A 1 49 ? -5.962 -4.052 -7.019 1.00 0.00 49 GLN A N 18
ATOM 15897 C CA . GLN A 1 49 ? -6.853 -3.476 -6.019 1.00 0.00 49 GLN A CA 18
ATOM 15898 C C . GLN A 1 49 ? -6.724 -4.210 -4.688 1.00 0.00 49 GLN A C 18
ATOM 15899 O O . GLN A 1 49 ? -7.261 -5.305 -4.518 1.00 0.00 49 GLN A O 18
ATOM 15913 N N . TYR A 1 50 ? -6.010 -3.601 -3.749 1.00 0.00 50 TYR A N 18
ATOM 15914 C CA . TYR A 1 50 ? -5.809 -4.198 -2.434 1.00 0.00 50 TYR A CA 18
ATOM 15915 C C . TYR A 1 50 ? -6.617 -3.461 -1.371 1.00 0.00 50 TYR A C 18
ATOM 15916 O O . TYR A 1 50 ? -6.859 -2.258 -1.480 1.00 0.00 50 TYR A O 18
ATOM 15934 N N . LYS A 1 51 ? -7.033 -4.191 -0.341 1.00 0.00 51 LYS A N 18
ATOM 15935 C CA . LYS A 1 51 ? -7.813 -3.609 0.744 1.00 0.00 51 LYS A CA 18
ATOM 15936 C C . LYS A 1 51 ? -6.943 -3.376 1.976 1.00 0.00 51 LYS A C 18
ATOM 15937 O O . LYS A 1 51 ? -6.577 -4.320 2.676 1.00 0.00 51 LYS A O 18
ATOM 15956 N N . CYS A 1 52 ? -6.617 -2.115 2.234 1.00 0.00 52 CYS A N 18
ATOM 15957 C CA . CYS A 1 52 ? -5.791 -1.758 3.382 1.00 0.00 52 CYS A CA 18
ATOM 15958 C C . CYS A 1 52 ? -6.109 -2.649 4.579 1.00 0.00 52 CYS A C 18
ATOM 15959 O O . CYS A 1 52 ? -7.195 -3.218 4.690 1.00 0.00 52 CYS A O 18
ATOM 15966 N N . PRO A 1 53 ? -5.140 -2.773 5.498 1.00 0.00 53 PRO A N 18
ATOM 15967 C CA . PRO A 1 53 ? -5.293 -3.592 6.704 1.00 0.00 53 PRO A CA 18
ATOM 15968 C C . PRO A 1 53 ? -6.287 -2.990 7.691 1.00 0.00 53 PRO A C 18
ATOM 15969 O O . PRO A 1 53 ? -6.723 -3.656 8.631 1.00 0.00 53 PRO A O 18
ATOM 15980 N N . SER A 1 54 ? -6.641 -1.728 7.472 1.00 0.00 54 SER A N 18
ATOM 15981 C CA . SER A 1 54 ? -7.582 -1.036 8.345 1.00 0.00 54 SER A CA 18
ATOM 15982 C C . SER A 1 54 ? -8.978 -1.637 8.225 1.00 0.00 54 SER A C 18
ATOM 15983 O O . SER A 1 54 ? -9.554 -2.102 9.209 1.00 0.00 54 SER A O 18
ATOM 15991 N N . CYS A 1 55 ? -9.518 -1.625 7.011 1.00 0.00 55 CYS A N 18
ATOM 15992 C CA . CYS A 1 55 ? -10.848 -2.168 6.759 1.00 0.00 55 CYS A CA 18
ATOM 15993 C C . CYS A 1 55 ? -10.788 -3.678 6.548 1.00 0.00 55 CYS A C 18
ATOM 15994 O O . CYS A 1 55 ? -11.494 -4.437 7.211 1.00 0.00 55 CYS A O 18
ATOM 16001 N N . SER A 1 56 ? -9.938 -4.106 5.619 1.00 0.00 56 SER A N 18
ATOM 16002 C CA . SER A 1 56 ? -9.788 -5.525 5.317 1.00 0.00 56 SER A CA 18
ATOM 16003 C C . SER A 1 56 ? -9.946 -6.368 6.579 1.00 0.00 56 SER A C 18
ATOM 16004 O O . SER A 1 56 ? -10.431 -7.498 6.526 1.00 0.00 56 SER A O 18
ATOM 16012 N N . ASN A 1 57 ? -9.533 -5.810 7.712 1.00 0.00 57 ASN A N 18
ATOM 16013 C CA . ASN A 1 57 ? -9.628 -6.510 8.988 1.00 0.00 57 ASN A CA 18
ATOM 16014 C C . ASN A 1 57 ? -11.003 -6.308 9.619 1.00 0.00 57 ASN A C 18
ATOM 16015 O O . ASN A 1 57 ? -11.116 -6.045 10.816 1.00 0.00 57 ASN A O 18
ATOM 16026 N N . LYS A 1 58 ? -12.045 -6.433 8.804 1.00 0.00 58 LYS A N 18
ATOM 16027 C CA . LYS A 1 58 ? -13.413 -6.266 9.281 1.00 0.00 58 LYS A CA 18
ATOM 16028 C C . LYS A 1 58 ? -14.190 -7.575 9.176 1.00 0.00 58 LYS A C 18
ATOM 16029 O O . LYS A 1 58 ? -13.754 -8.515 8.511 1.00 0.00 58 LYS A O 18
ATOM 16048 N N . SER A 1 59 ? -15.342 -7.628 9.835 1.00 0.00 59 SER A N 18
ATOM 16049 C CA . SER A 1 59 ? -16.178 -8.823 9.818 1.00 0.00 59 SER A CA 18
ATOM 16050 C C . SER A 1 59 ? -16.147 -9.488 8.445 1.00 0.00 59 SER A C 18
ATOM 16051 O O . SER A 1 59 ? -16.051 -8.816 7.419 1.00 0.00 59 SER A O 18
ATOM 16059 N N . GLY A 1 60 ? -16.228 -10.815 8.435 1.00 0.00 60 GLY A N 18
ATOM 16060 C CA . GLY A 1 60 ? -16.207 -11.550 7.184 1.00 0.00 60 GLY A CA 18
ATOM 16061 C C . GLY A 1 60 ? -15.372 -12.812 7.267 1.00 0.00 60 GLY A C 18
ATOM 16062 O O . GLY A 1 60 ? -15.895 -13.926 7.319 1.00 0.00 60 GLY A O 18
ATOM 16066 N N . PRO A 1 61 ? -14.041 -12.646 7.279 1.00 0.00 61 PRO A N 18
ATOM 16067 C CA . PRO A 1 61 ? -13.104 -13.771 7.355 1.00 0.00 61 PRO A CA 18
ATOM 16068 C C . PRO A 1 61 ? -13.128 -14.455 8.717 1.00 0.00 61 PRO A C 18
ATOM 16069 O O . PRO A 1 61 ? -12.506 -15.499 8.909 1.00 0.00 61 PRO A O 18
ATOM 16080 N N . SER A 1 62 ? -13.852 -13.860 9.660 1.00 0.00 62 SER A N 18
ATOM 16081 C CA . SER A 1 62 ? -13.955 -14.411 11.006 1.00 0.00 62 SER A CA 18
ATOM 16082 C C . SER A 1 62 ? -15.283 -14.026 11.651 1.00 0.00 62 SER A C 18
ATOM 16083 O O . SER A 1 62 ? -15.877 -13.003 11.310 1.00 0.00 62 SER A O 18
ATOM 16091 N N . SER A 1 63 ? -15.742 -14.852 12.585 1.00 0.00 63 SER A N 18
ATOM 16092 C CA . SER A 1 63 ? -17.002 -14.602 13.275 1.00 0.00 63 SER A CA 18
ATOM 16093 C C . SER A 1 63 ? -16.849 -14.814 14.779 1.00 0.00 63 SER A C 18
ATOM 16094 O O . SER A 1 63 ? -15.801 -15.250 15.252 1.00 0.00 63 SER A O 18
ATOM 16102 N N . GLY A 1 64 ? -17.904 -14.501 15.525 1.00 0.00 64 GLY A N 18
ATOM 16103 C CA . GLY A 1 64 ? -17.868 -14.664 16.966 1.00 0.00 64 GLY A CA 18
ATOM 16104 C C . GLY A 1 64 ? -16.981 -13.638 17.643 1.00 0.00 64 GLY A C 18
ATOM 16105 O O . GLY A 1 64 ? -17.155 -13.389 18.835 1.00 0.00 64 GLY A O 18
ATOM 16111 N N . GLY A 1 1 ? -8.353 30.172 3.955 1.00 0.00 1 GLY A N 19
ATOM 16112 C CA . GLY A 1 1 ? -8.408 28.815 3.445 1.00 0.00 1 GLY A CA 19
ATOM 16113 C C . GLY A 1 1 ? -7.030 28.220 3.230 1.00 0.00 1 GLY A C 19
ATOM 16114 O O . GLY A 1 1 ? -6.161 28.851 2.628 1.00 0.00 1 GLY A O 19
ATOM 16118 N N . SER A 1 2 ? -6.829 27.003 3.725 1.00 0.00 2 SER A N 19
ATOM 16119 C CA . SER A 1 2 ? -5.545 26.325 3.589 1.00 0.00 2 SER A CA 19
ATOM 16120 C C . SER A 1 2 ? -5.730 24.811 3.566 1.00 0.00 2 SER A C 19
ATOM 16121 O O . SER A 1 2 ? -6.319 24.232 4.479 1.00 0.00 2 SER A O 19
ATOM 16129 N N . SER A 1 3 ? -5.222 24.175 2.515 1.00 0.00 3 SER A N 19
ATOM 16130 C CA . SER A 1 3 ? -5.333 22.728 2.370 1.00 0.00 3 SER A CA 19
ATOM 16131 C C . SER A 1 3 ? -4.764 22.014 3.592 1.00 0.00 3 SER A C 19
ATOM 16132 O O . SER A 1 3 ? -5.436 21.193 4.214 1.00 0.00 3 SER A O 19
ATOM 16140 N N . GLY A 1 4 ? -3.518 22.334 3.929 1.00 0.00 4 GLY A N 19
ATOM 16141 C CA . GLY A 1 4 ? -2.877 21.714 5.075 1.00 0.00 4 GLY A CA 19
ATOM 16142 C C . GLY A 1 4 ? -2.746 20.211 4.923 1.00 0.00 4 GLY A C 19
ATOM 16143 O O . GLY A 1 4 ? -2.742 19.691 3.808 1.00 0.00 4 GLY A O 19
ATOM 16147 N N . SER A 1 5 ? -2.638 19.512 6.048 1.00 0.00 5 SER A N 19
ATOM 16148 C CA . SER A 1 5 ? -2.500 18.060 6.036 1.00 0.00 5 SER A CA 19
ATOM 16149 C C . SER A 1 5 ? -3.632 17.414 5.243 1.00 0.00 5 SER A C 19
ATOM 16150 O O . SER A 1 5 ? -4.741 17.243 5.750 1.00 0.00 5 SER A O 19
ATOM 16158 N N . SER A 1 6 ? -3.344 17.058 3.995 1.00 0.00 6 SER A N 19
ATOM 16159 C CA . SER A 1 6 ? -4.338 16.434 3.130 1.00 0.00 6 SER A CA 19
ATOM 16160 C C . SER A 1 6 ? -4.213 14.914 3.166 1.00 0.00 6 SER A C 19
ATOM 16161 O O . SER A 1 6 ? -3.129 14.365 2.973 1.00 0.00 6 SER A O 19
ATOM 16169 N N . GLY A 1 7 ? -5.331 14.239 3.415 1.00 0.00 7 GLY A N 19
ATOM 16170 C CA . GLY A 1 7 ? -5.326 12.789 3.472 1.00 0.00 7 GLY A CA 19
ATOM 16171 C C . GLY A 1 7 ? -4.428 12.256 4.571 1.00 0.00 7 GLY A C 19
ATOM 16172 O O . GLY A 1 7 ? -3.210 12.424 4.521 1.00 0.00 7 GLY A O 19
ATOM 16176 N N . GLN A 1 8 ? -5.030 11.612 5.565 1.00 0.00 8 GLN A N 19
ATOM 16177 C CA . GLN A 1 8 ? -4.276 11.054 6.681 1.00 0.00 8 GLN A CA 19
ATOM 16178 C C . GLN A 1 8 ? -4.290 9.530 6.641 1.00 0.00 8 GLN A C 19
ATOM 16179 O O . GLN A 1 8 ? -5.330 8.914 6.409 1.00 0.00 8 GLN A O 19
ATOM 16193 N N . CYS A 1 9 ? -3.127 8.927 6.866 1.00 0.00 9 CYS A N 19
ATOM 16194 C CA . CYS A 1 9 ? -3.005 7.474 6.855 1.00 0.00 9 CYS A CA 19
ATOM 16195 C C . CYS A 1 9 ? -3.579 6.869 8.133 1.00 0.00 9 CYS A C 19
ATOM 16196 O O . CYS A 1 9 ? -3.212 7.265 9.238 1.00 0.00 9 CYS A O 19
ATOM 16203 N N . GLY A 1 10 ? -4.482 5.907 7.971 1.00 0.00 10 GLY A N 19
ATOM 16204 C CA . GLY A 1 10 ? -5.092 5.262 9.120 1.00 0.00 10 GLY A CA 19
ATOM 16205 C C . GLY A 1 10 ? -4.071 4.603 10.025 1.00 0.00 10 GLY A C 19
ATOM 16206 O O . GLY A 1 10 ? -4.164 4.698 11.249 1.00 0.00 10 GLY A O 19
ATOM 16210 N N . ALA A 1 11 ? -3.096 3.931 9.423 1.00 0.00 11 ALA A N 19
ATOM 16211 C CA . ALA A 1 11 ? -2.053 3.253 10.184 1.00 0.00 11 ALA A CA 19
ATOM 16212 C C . ALA A 1 11 ? -1.393 4.203 11.177 1.00 0.00 11 ALA A C 19
ATOM 16213 O O . ALA A 1 11 ? -1.423 3.973 12.387 1.00 0.00 11 ALA A O 19
ATOM 16220 N N . CYS A 1 12 ? -0.795 5.271 10.660 1.00 0.00 12 CYS A N 19
ATOM 16221 C CA . CYS A 1 12 ? -0.126 6.256 11.501 1.00 0.00 12 CYS A CA 19
ATOM 16222 C C . CYS A 1 12 ? -0.786 7.625 11.367 1.00 0.00 12 CYS A C 19
ATOM 16223 O O . CYS A 1 12 ? -1.045 8.302 12.361 1.00 0.00 12 CYS A O 19
ATOM 16230 N N . GLY A 1 13 ? -1.057 8.026 10.128 1.00 0.00 13 GLY A N 19
ATOM 16231 C CA . GLY A 1 13 ? -1.686 9.312 9.886 1.00 0.00 13 GLY A CA 19
ATOM 16232 C C . GLY A 1 13 ? -0.679 10.441 9.796 1.00 0.00 13 GLY A C 19
ATOM 16233 O O . GLY A 1 13 ? -0.719 11.381 10.590 1.00 0.00 13 GLY A O 19
ATOM 16237 N N . GLU A 1 14 ? 0.228 10.349 8.829 1.00 0.00 14 GLU A N 19
ATOM 16238 C CA . GLU A 1 14 ? 1.251 11.371 8.641 1.00 0.00 14 GLU A CA 19
ATOM 16239 C C . GLU A 1 14 ? 0.731 12.508 7.767 1.00 0.00 14 GLU A C 19
ATOM 16240 O O . GLU A 1 14 ? -0.359 12.422 7.202 1.00 0.00 14 GLU A O 19
ATOM 16252 N N . SER A 1 15 ? 1.519 13.573 7.660 1.00 0.00 15 SER A N 19
ATOM 16253 C CA . SER A 1 15 ? 1.137 14.729 6.858 1.00 0.00 15 SER A CA 19
ATOM 16254 C C . SER A 1 15 ? 1.335 14.449 5.372 1.00 0.00 15 SER A C 19
ATOM 16255 O O . SER A 1 15 ? 2.055 13.525 4.993 1.00 0.00 15 SER A O 19
ATOM 16263 N N . TYR A 1 16 ? 0.691 15.254 4.534 1.00 0.00 16 TYR A N 19
ATOM 16264 C CA . TYR A 1 16 ? 0.793 15.092 3.089 1.00 0.00 16 TYR A CA 19
ATOM 16265 C C . TYR A 1 16 ? 2.202 14.666 2.686 1.00 0.00 16 TYR A C 19
ATOM 16266 O O . TYR A 1 16 ? 3.120 15.484 2.642 1.00 0.00 16 TYR A O 19
ATOM 16284 N N . ALA A 1 17 ? 2.363 13.380 2.393 1.00 0.00 17 ALA A N 19
ATOM 16285 C CA . ALA A 1 17 ? 3.658 12.845 1.991 1.00 0.00 17 ALA A CA 19
ATOM 16286 C C . ALA A 1 17 ? 3.738 12.681 0.477 1.00 0.00 17 ALA A C 19
ATOM 16287 O O . ALA A 1 17 ? 2.925 11.981 -0.125 1.00 0.00 17 ALA A O 19
ATOM 16294 N N . ALA A 1 18 ? 4.724 13.331 -0.132 1.00 0.00 18 ALA A N 19
ATOM 16295 C CA . ALA A 1 18 ? 4.911 13.256 -1.575 1.00 0.00 18 ALA A CA 19
ATOM 16296 C C . ALA A 1 18 ? 5.971 12.221 -1.938 1.00 0.00 18 ALA A C 19
ATOM 16297 O O . ALA A 1 18 ? 5.778 11.414 -2.848 1.00 0.00 18 ALA A O 19
ATOM 16304 N N . ASP A 1 19 ? 7.090 12.251 -1.223 1.00 0.00 19 ASP A N 19
ATOM 16305 C CA . ASP A 1 19 ? 8.181 11.315 -1.470 1.00 0.00 19 ASP A CA 19
ATOM 16306 C C . ASP A 1 19 ? 7.922 9.983 -0.773 1.00 0.00 19 ASP A C 19
ATOM 16307 O O . ASP A 1 19 ? 8.822 9.407 -0.163 1.00 0.00 19 ASP A O 19
ATOM 16316 N N . GLU A 1 20 ? 6.686 9.502 -0.867 1.00 0.00 20 GLU A N 19
ATOM 16317 C CA . GLU A 1 20 ? 6.310 8.239 -0.243 1.00 0.00 20 GLU A CA 19
ATOM 16318 C C . GLU A 1 20 ? 5.418 7.418 -1.171 1.00 0.00 20 GLU A C 19
ATOM 16319 O O . GLU A 1 20 ? 4.617 7.968 -1.926 1.00 0.00 20 GLU A O 19
ATOM 16331 N N . PHE A 1 21 ? 5.565 6.099 -1.108 1.00 0.00 21 PHE A N 19
ATOM 16332 C CA . PHE A 1 21 ? 4.775 5.201 -1.943 1.00 0.00 21 PHE A CA 19
ATOM 16333 C C . PHE A 1 21 ? 3.440 4.876 -1.280 1.00 0.00 21 PHE A C 19
ATOM 16334 O O . PHE A 1 21 ? 3.374 4.055 -0.365 1.00 0.00 21 PHE A O 19
ATOM 16351 N N . TRP A 1 22 ? 2.381 5.525 -1.748 1.00 0.00 22 TRP A N 19
ATOM 16352 C CA . TRP A 1 22 ? 1.047 5.306 -1.200 1.00 0.00 22 TRP A CA 19
ATOM 16353 C C . TRP A 1 22 ? 0.375 4.110 -1.866 1.00 0.00 22 TRP A C 19
ATOM 16354 O O . TRP A 1 22 ? 0.618 3.825 -3.039 1.00 0.00 22 TRP A O 19
ATOM 16375 N N . ILE A 1 23 ? -0.470 3.416 -1.112 1.00 0.00 23 ILE A N 19
ATOM 16376 C CA . ILE A 1 23 ? -1.177 2.252 -1.631 1.00 0.00 23 ILE A CA 19
ATOM 16377 C C . ILE A 1 23 ? -2.635 2.584 -1.932 1.00 0.00 23 ILE A C 19
ATOM 16378 O O . ILE A 1 23 ? -3.224 3.464 -1.305 1.00 0.00 23 ILE A O 19
ATOM 16394 N N . CYS A 1 24 ? -3.211 1.872 -2.895 1.00 0.00 24 CYS A N 19
ATOM 16395 C CA . CYS A 1 24 ? -4.601 2.090 -3.279 1.00 0.00 24 CYS A CA 19
ATOM 16396 C C . CYS A 1 24 ? -5.476 0.920 -2.842 1.00 0.00 24 CYS A C 19
ATOM 16397 O O . CYS A 1 24 ? -5.079 -0.241 -2.951 1.00 0.00 24 CYS A O 19
ATOM 16405 N N . CYS A 1 25 ? -6.668 1.232 -2.345 1.00 0.00 25 CYS A N 19
ATOM 16406 C CA . CYS A 1 25 ? -7.600 0.208 -1.888 1.00 0.00 25 CYS A CA 19
ATOM 16407 C C . CYS A 1 25 ? -8.899 0.259 -2.687 1.00 0.00 25 CYS A C 19
ATOM 16408 O O . CYS A 1 25 ? -9.148 1.211 -3.427 1.00 0.00 25 CYS A O 19
ATOM 16415 N N . ASP A 1 26 ? -9.723 -0.772 -2.532 1.00 0.00 26 ASP A N 19
ATOM 16416 C CA . ASP A 1 26 ? -10.997 -0.845 -3.237 1.00 0.00 26 ASP A CA 19
ATOM 16417 C C . ASP A 1 26 ? -12.164 -0.686 -2.268 1.00 0.00 26 ASP A C 19
ATOM 16418 O O . ASP A 1 26 ? -13.010 0.193 -2.437 1.00 0.00 26 ASP A O 19
ATOM 16427 N N . LEU A 1 27 ? -12.205 -1.543 -1.254 1.00 0.00 27 LEU A N 19
ATOM 16428 C CA . LEU A 1 27 ? -13.269 -1.500 -0.258 1.00 0.00 27 LEU A CA 19
ATOM 16429 C C . LEU A 1 27 ? -13.519 -0.070 0.211 1.00 0.00 27 LEU A C 19
ATOM 16430 O O . LEU A 1 27 ? -14.556 0.522 -0.091 1.00 0.00 27 LEU A O 19
ATOM 16446 N N . CYS A 1 28 ? -12.561 0.481 0.948 1.00 0.00 28 CYS A N 19
ATOM 16447 C CA . CYS A 1 28 ? -12.674 1.843 1.458 1.00 0.00 28 CYS A CA 19
ATOM 16448 C C . CYS A 1 28 ? -12.026 2.837 0.499 1.00 0.00 28 CYS A C 19
ATOM 16449 O O . CYS A 1 28 ? -12.512 3.954 0.326 1.00 0.00 28 CYS A O 19
ATOM 16456 N N . GLU A 1 29 ? -10.926 2.423 -0.121 1.00 0.00 29 GLU A N 19
ATOM 16457 C CA . GLU A 1 29 ? -10.211 3.278 -1.061 1.00 0.00 29 GLU A CA 19
ATOM 16458 C C . GLU A 1 29 ? -9.598 4.479 -0.347 1.00 0.00 29 GLU A C 19
ATOM 16459 O O . GLU A 1 29 ? -9.670 5.607 -0.833 1.00 0.00 29 GLU A O 19
ATOM 16471 N N . MET A 1 30 ? -8.996 4.227 0.811 1.00 0.00 30 MET A N 19
ATOM 16472 C CA . MET A 1 30 ? -8.370 5.287 1.593 1.00 0.00 30 MET A CA 19
ATOM 16473 C C . MET A 1 30 ? -6.907 5.461 1.199 1.00 0.00 30 MET A C 19
ATOM 16474 O O . MET A 1 30 ? -6.400 4.752 0.331 1.00 0.00 30 MET A O 19
ATOM 16488 N N . TRP A 1 31 ? -6.235 6.409 1.843 1.00 0.00 31 TRP A N 19
ATOM 16489 C CA . TRP A 1 31 ? -4.829 6.676 1.558 1.00 0.00 31 TRP A CA 19
ATOM 16490 C C . TRP A 1 31 ? -3.935 6.107 2.654 1.00 0.00 31 TRP A C 19
ATOM 16491 O O . TRP A 1 31 ? -4.146 6.367 3.839 1.00 0.00 31 TRP A O 19
ATOM 16512 N N . PHE A 1 32 ? -2.935 5.329 2.252 1.00 0.00 32 PHE A N 19
ATOM 16513 C CA . PHE A 1 32 ? -2.009 4.723 3.201 1.00 0.00 32 PHE A CA 19
ATOM 16514 C C . PHE A 1 32 ? -0.591 4.697 2.636 1.00 0.00 32 PHE A C 19
ATOM 16515 O O . PHE A 1 32 ? -0.353 5.126 1.506 1.00 0.00 32 PHE A O 19
ATOM 16532 N N . HIS A 1 33 ? 0.347 4.193 3.431 1.00 0.00 33 HIS A N 19
ATOM 16533 C CA . HIS A 1 33 ? 1.742 4.111 3.012 1.00 0.00 33 HIS A CA 19
ATOM 16534 C C . HIS A 1 33 ? 2.178 2.657 2.858 1.00 0.00 33 HIS A C 19
ATOM 16535 O O . HIS A 1 33 ? 1.995 1.844 3.763 1.00 0.00 33 HIS A O 19
ATOM 16549 N N . GLY A 1 34 ? 2.756 2.336 1.703 1.00 0.00 34 GLY A N 19
ATOM 16550 C CA . GLY A 1 34 ? 3.208 0.981 1.452 1.00 0.00 34 GLY A CA 19
ATOM 16551 C C . GLY A 1 34 ? 3.716 0.297 2.705 1.00 0.00 34 GLY A C 19
ATOM 16552 O O . GLY A 1 34 ? 3.124 -0.676 3.174 1.00 0.00 34 GLY A O 19
ATOM 16556 N N . LYS A 1 35 ? 4.816 0.804 3.250 1.00 0.00 35 LYS A N 19
ATOM 16557 C CA . LYS A 1 35 ? 5.405 0.236 4.457 1.00 0.00 35 LYS A CA 19
ATOM 16558 C C . LYS A 1 35 ? 4.342 0.009 5.526 1.00 0.00 35 LYS A C 19
ATOM 16559 O O . LYS A 1 35 ? 4.291 -1.051 6.151 1.00 0.00 35 LYS A O 19
ATOM 16578 N N . CYS A 1 36 ? 3.492 1.010 5.732 1.00 0.00 36 CYS A N 19
ATOM 16579 C CA . CYS A 1 36 ? 2.429 0.920 6.724 1.00 0.00 36 CYS A CA 19
ATOM 16580 C C . CYS A 1 36 ? 1.514 -0.267 6.435 1.00 0.00 36 CYS A C 19
ATOM 16581 O O . CYS A 1 36 ? 1.210 -1.062 7.325 1.00 0.00 36 CYS A O 19
ATOM 16588 N N . VAL A 1 37 ? 1.079 -0.381 5.184 1.00 0.00 37 VAL A N 19
ATOM 16589 C CA . VAL A 1 37 ? 0.201 -1.470 4.776 1.00 0.00 37 VAL A CA 19
ATOM 16590 C C . VAL A 1 37 ? 0.990 -2.752 4.537 1.00 0.00 37 VAL A C 19
ATOM 16591 O O . VAL A 1 37 ? 0.444 -3.754 4.074 1.00 0.00 37 VAL A O 19
ATOM 16604 N N . LYS A 1 38 ? 2.279 -2.715 4.855 1.00 0.00 38 LYS A N 19
ATOM 16605 C CA . LYS A 1 38 ? 3.146 -3.874 4.677 1.00 0.00 38 LYS A CA 19
ATOM 16606 C C . LYS A 1 38 ? 3.275 -4.235 3.201 1.00 0.00 38 LYS A C 19
ATOM 16607 O O . LYS A 1 38 ? 3.134 -5.398 2.822 1.00 0.00 38 LYS A O 19
ATOM 16626 N N . ILE A 1 39 ? 3.544 -3.232 2.372 1.00 0.00 39 ILE A N 19
ATOM 16627 C CA . ILE A 1 39 ? 3.695 -3.445 0.938 1.00 0.00 39 ILE A CA 19
ATOM 16628 C C . ILE A 1 39 ? 4.856 -2.630 0.380 1.00 0.00 39 ILE A C 19
ATOM 16629 O O . ILE A 1 39 ? 5.070 -1.483 0.773 1.00 0.00 39 ILE A O 19
ATOM 16645 N N . THR A 1 40 ? 5.604 -3.230 -0.542 1.00 0.00 40 THR A N 19
ATOM 16646 C CA . THR A 1 40 ? 6.743 -2.560 -1.156 1.00 0.00 40 THR A CA 19
ATOM 16647 C C . THR A 1 40 ? 6.367 -1.960 -2.505 1.00 0.00 40 THR A C 19
ATOM 16648 O O . THR A 1 40 ? 5.454 -2.426 -3.186 1.00 0.00 40 THR A O 19
ATOM 16659 N N . PRO A 1 41 ? 7.085 -0.899 -2.903 1.00 0.00 41 PRO A N 19
ATOM 16660 C CA . PRO A 1 41 ? 6.845 -0.213 -4.176 1.00 0.00 41 PRO A CA 19
ATOM 16661 C C . PRO A 1 41 ? 7.248 -1.061 -5.377 1.00 0.00 41 PRO A C 19
ATOM 16662 O O . PRO A 1 41 ? 6.922 -0.733 -6.518 1.00 0.00 41 PRO A O 19
ATOM 16673 N N . ALA A 1 42 ? 7.959 -2.153 -5.113 1.00 0.00 42 ALA A N 19
ATOM 16674 C CA . ALA A 1 42 ? 8.404 -3.049 -6.173 1.00 0.00 42 ALA A CA 19
ATOM 16675 C C . ALA A 1 42 ? 7.378 -4.147 -6.430 1.00 0.00 42 ALA A C 19
ATOM 16676 O O . ALA A 1 42 ? 7.283 -4.673 -7.540 1.00 0.00 42 ALA A O 19
ATOM 16683 N N . ARG A 1 43 ? 6.613 -4.489 -5.399 1.00 0.00 43 ARG A N 19
ATOM 16684 C CA . ARG A 1 43 ? 5.595 -5.527 -5.514 1.00 0.00 43 ARG A CA 19
ATOM 16685 C C . ARG A 1 43 ? 4.250 -4.927 -5.914 1.00 0.00 43 ARG A C 19
ATOM 16686 O O . ARG A 1 43 ? 3.456 -5.565 -6.604 1.00 0.00 43 ARG A O 19
ATOM 16707 N N . ALA A 1 44 ? 4.003 -3.697 -5.475 1.00 0.00 44 ALA A N 19
ATOM 16708 C CA . ALA A 1 44 ? 2.756 -3.011 -5.789 1.00 0.00 44 ALA A CA 19
ATOM 16709 C C . ALA A 1 44 ? 2.402 -3.161 -7.264 1.00 0.00 44 ALA A C 19
ATOM 16710 O O . ALA A 1 44 ? 1.270 -3.497 -7.609 1.00 0.00 44 ALA A O 19
ATOM 16717 N N . GLU A 1 45 ? 3.379 -2.910 -8.131 1.00 0.00 45 GLU A N 19
ATOM 16718 C CA . GLU A 1 45 ? 3.168 -3.017 -9.570 1.00 0.00 45 GLU A CA 19
ATOM 16719 C C . GLU A 1 45 ? 2.425 -4.303 -9.917 1.00 0.00 45 GLU A C 19
ATOM 16720 O O . GLU A 1 45 ? 1.674 -4.356 -10.892 1.00 0.00 45 GLU A O 19
ATOM 16732 N N . HIS A 1 46 ? 2.640 -5.340 -9.113 1.00 0.00 46 HIS A N 19
ATOM 16733 C CA . HIS A 1 46 ? 1.990 -6.627 -9.335 1.00 0.00 46 HIS A CA 19
ATOM 16734 C C . HIS A 1 46 ? 0.645 -6.687 -8.617 1.00 0.00 46 HIS A C 19
ATOM 16735 O O . HIS A 1 46 ? -0.305 -7.298 -9.108 1.00 0.00 46 HIS A O 19
ATOM 16750 N N . ILE A 1 47 ? 0.573 -6.052 -7.452 1.00 0.00 47 ILE A N 19
ATOM 16751 C CA . ILE A 1 47 ? -0.656 -6.034 -6.668 1.00 0.00 47 ILE A CA 19
ATOM 16752 C C . ILE A 1 47 ? -1.730 -5.192 -7.348 1.00 0.00 47 ILE A C 19
ATOM 16753 O O . ILE A 1 47 ? -1.524 -4.011 -7.630 1.00 0.00 47 ILE A O 19
ATOM 16769 N N . LYS A 1 48 ? -2.879 -5.807 -7.607 1.00 0.00 48 LYS A N 19
ATOM 16770 C CA . LYS A 1 48 ? -3.989 -5.114 -8.252 1.00 0.00 48 LYS A CA 19
ATOM 16771 C C . LYS A 1 48 ? -4.782 -4.296 -7.238 1.00 0.00 48 LYS A C 19
ATOM 16772 O O . LYS A 1 48 ? -4.784 -3.066 -7.286 1.00 0.00 48 LYS A O 19
ATOM 16791 N N . GLN A 1 49 ? -5.452 -4.986 -6.321 1.00 0.00 49 GLN A N 19
ATOM 16792 C CA . GLN A 1 49 ? -6.247 -4.322 -5.295 1.00 0.00 49 GLN A CA 19
ATOM 16793 C C . GLN A 1 49 ? -5.988 -4.935 -3.923 1.00 0.00 49 GLN A C 19
ATOM 16794 O O . GLN A 1 49 ? -6.516 -5.999 -3.598 1.00 0.00 49 GLN A O 19
ATOM 16808 N N . TYR A 1 50 ? -5.173 -4.258 -3.122 1.00 0.00 50 TYR A N 19
ATOM 16809 C CA . TYR A 1 50 ? -4.842 -4.738 -1.786 1.00 0.00 50 TYR A CA 19
ATOM 16810 C C . TYR A 1 50 ? -5.834 -4.207 -0.755 1.00 0.00 50 TYR A C 19
ATOM 16811 O O . TYR A 1 50 ? -6.406 -3.130 -0.923 1.00 0.00 50 TYR A O 19
ATOM 16829 N N . LYS A 1 51 ? -6.032 -4.972 0.313 1.00 0.00 51 LYS A N 19
ATOM 16830 C CA . LYS A 1 51 ? -6.953 -4.581 1.374 1.00 0.00 51 LYS A CA 19
ATOM 16831 C C . LYS A 1 51 ? -6.203 -3.934 2.534 1.00 0.00 51 LYS A C 19
ATOM 16832 O O . LYS A 1 51 ? -5.372 -4.571 3.183 1.00 0.00 51 LYS A O 19
ATOM 16851 N N . CYS A 1 52 ? -6.502 -2.665 2.791 1.00 0.00 52 CYS A N 19
ATOM 16852 C CA . CYS A 1 52 ? -5.858 -1.931 3.873 1.00 0.00 52 CYS A CA 19
ATOM 16853 C C . CYS A 1 52 ? -6.254 -2.503 5.231 1.00 0.00 52 CYS A C 19
ATOM 16854 O O . CYS A 1 52 ? -7.318 -3.102 5.393 1.00 0.00 52 CYS A O 19
ATOM 16861 N N . PRO A 1 53 ? -5.380 -2.316 6.230 1.00 0.00 53 PRO A N 19
ATOM 16862 C CA . PRO A 1 53 ? -5.617 -2.806 7.592 1.00 0.00 53 PRO A CA 19
ATOM 16863 C C . PRO A 1 53 ? -6.734 -2.043 8.295 1.00 0.00 53 PRO A C 19
ATOM 16864 O O . PRO A 1 53 ? -7.076 -2.340 9.440 1.00 0.00 53 PRO A O 19
ATOM 16875 N N . SER A 1 54 ? -7.299 -1.059 7.604 1.00 0.00 54 SER A N 19
ATOM 16876 C CA . SER A 1 54 ? -8.376 -0.251 8.164 1.00 0.00 54 SER A CA 19
ATOM 16877 C C . SER A 1 54 ? -9.730 -0.919 7.940 1.00 0.00 54 SER A C 19
ATOM 16878 O O . SER A 1 54 ? -10.528 -1.058 8.867 1.00 0.00 54 SER A O 19
ATOM 16886 N N . CYS A 1 55 ? -9.981 -1.330 6.702 1.00 0.00 55 CYS A N 19
ATOM 16887 C CA . CYS A 1 55 ? -11.237 -1.983 6.352 1.00 0.00 55 CYS A CA 19
ATOM 16888 C C . CYS A 1 55 ? -11.151 -3.488 6.588 1.00 0.00 55 CYS A C 19
ATOM 16889 O O . CYS A 1 55 ? -12.029 -4.079 7.217 1.00 0.00 55 CYS A O 19
ATOM 16896 N N . SER A 1 56 ? -10.088 -4.102 6.079 1.00 0.00 56 SER A N 19
ATOM 16897 C CA . SER A 1 56 ? -9.888 -5.538 6.231 1.00 0.00 56 SER A CA 19
ATOM 16898 C C . SER A 1 56 ? -10.420 -6.021 7.577 1.00 0.00 56 SER A C 19
ATOM 16899 O O . SER A 1 56 ? -10.938 -7.131 7.690 1.00 0.00 56 SER A O 19
ATOM 16907 N N . ASN A 1 57 ? -10.287 -5.178 8.596 1.00 0.00 57 ASN A N 19
ATOM 16908 C CA . ASN A 1 57 ? -10.753 -5.518 9.935 1.00 0.00 57 ASN A CA 19
ATOM 16909 C C . ASN A 1 57 ? -12.262 -5.738 9.947 1.00 0.00 57 ASN A C 19
ATOM 16910 O O . ASN A 1 57 ? -12.749 -6.756 10.440 1.00 0.00 57 ASN A O 19
ATOM 16921 N N . LYS A 1 58 ? -12.999 -4.778 9.399 1.00 0.00 58 LYS A N 19
ATOM 16922 C CA . LYS A 1 58 ? -14.453 -4.866 9.343 1.00 0.00 58 LYS A CA 19
ATOM 16923 C C . LYS A 1 58 ? -14.896 -5.936 8.351 1.00 0.00 58 LYS A C 19
ATOM 16924 O O . LYS A 1 58 ? -14.075 -6.513 7.639 1.00 0.00 58 LYS A O 19
ATOM 16943 N N . SER A 1 59 ? -16.199 -6.196 8.310 1.00 0.00 59 SER A N 19
ATOM 16944 C CA . SER A 1 59 ? -16.750 -7.199 7.406 1.00 0.00 59 SER A CA 19
ATOM 16945 C C . SER A 1 59 ? -17.646 -6.550 6.356 1.00 0.00 59 SER A C 19
ATOM 16946 O O . SER A 1 59 ? -18.800 -6.222 6.625 1.00 0.00 59 SER A O 19
ATOM 16954 N N . GLY A 1 60 ? -17.104 -6.369 5.155 1.00 0.00 60 GLY A N 19
ATOM 16955 C CA . GLY A 1 60 ? -17.866 -5.760 4.081 1.00 0.00 60 GLY A CA 19
ATOM 16956 C C . GLY A 1 60 ? -17.895 -6.618 2.832 1.00 0.00 60 GLY A C 19
ATOM 16957 O O . GLY A 1 60 ? -17.279 -7.682 2.769 1.00 0.00 60 GLY A O 19
ATOM 16961 N N . PRO A 1 61 ? -18.626 -6.154 1.807 1.00 0.00 61 PRO A N 19
ATOM 16962 C CA . PRO A 1 61 ? -18.750 -6.871 0.535 1.00 0.00 61 PRO A CA 19
ATOM 16963 C C . PRO A 1 61 ? -17.451 -6.867 -0.263 1.00 0.00 61 PRO A C 19
ATOM 16964 O O . PRO A 1 61 ? -17.026 -5.829 -0.770 1.00 0.00 61 PRO A O 19
ATOM 16975 N N . SER A 1 62 ? -16.824 -8.034 -0.370 1.00 0.00 62 SER A N 19
ATOM 16976 C CA . SER A 1 62 ? -15.570 -8.164 -1.103 1.00 0.00 62 SER A CA 19
ATOM 16977 C C . SER A 1 62 ? -15.831 -8.413 -2.586 1.00 0.00 62 SER A C 19
ATOM 16978 O O . SER A 1 62 ? -16.878 -8.939 -2.963 1.00 0.00 62 SER A O 19
ATOM 16986 N N . SER A 1 63 ? -14.872 -8.029 -3.422 1.00 0.00 63 SER A N 19
ATOM 16987 C CA . SER A 1 63 ? -14.998 -8.206 -4.864 1.00 0.00 63 SER A CA 19
ATOM 16988 C C . SER A 1 63 ? -16.383 -7.781 -5.344 1.00 0.00 63 SER A C 19
ATOM 16989 O O . SER A 1 63 ? -16.995 -8.448 -6.177 1.00 0.00 63 SER A O 19
ATOM 16997 N N . GLY A 1 64 ? -16.870 -6.665 -4.811 1.00 0.00 64 GLY A N 19
ATOM 16998 C CA . GLY A 1 64 ? -18.179 -6.169 -5.196 1.00 0.00 64 GLY A CA 19
ATOM 16999 C C . GLY A 1 64 ? -18.121 -5.262 -6.409 1.00 0.00 64 GLY A C 19
ATOM 17000 O O . GLY A 1 64 ? -17.123 -5.286 -7.128 1.00 0.00 64 GLY A O 19
ATOM 17006 N N . GLY A 1 1 ? -6.278 23.186 13.813 1.00 0.00 1 GLY A N 20
ATOM 17007 C CA . GLY A 1 1 ? -6.903 21.896 14.034 1.00 0.00 1 GLY A CA 20
ATOM 17008 C C . GLY A 1 1 ? -7.009 21.548 15.506 1.00 0.00 1 GLY A C 20
ATOM 17009 O O . GLY A 1 1 ? -6.198 20.784 16.030 1.00 0.00 1 GLY A O 20
ATOM 17013 N N . SER A 1 2 ? -8.009 22.111 16.175 1.00 0.00 2 SER A N 20
ATOM 17014 C CA . SER A 1 2 ? -8.215 21.860 17.597 1.00 0.00 2 SER A CA 20
ATOM 17015 C C . SER A 1 2 ? -8.165 20.365 17.898 1.00 0.00 2 SER A C 20
ATOM 17016 O O . SER A 1 2 ? -7.417 19.920 18.769 1.00 0.00 2 SER A O 20
ATOM 17024 N N . SER A 1 3 ? -8.967 19.594 17.170 1.00 0.00 3 SER A N 20
ATOM 17025 C CA . SER A 1 3 ? -9.018 18.149 17.360 1.00 0.00 3 SER A CA 20
ATOM 17026 C C . SER A 1 3 ? -8.115 17.437 16.359 1.00 0.00 3 SER A C 20
ATOM 17027 O O . SER A 1 3 ? -7.258 16.639 16.736 1.00 0.00 3 SER A O 20
ATOM 17035 N N . GLY A 1 4 ? -8.313 17.733 15.077 1.00 0.00 4 GLY A N 20
ATOM 17036 C CA . GLY A 1 4 ? -7.510 17.113 14.040 1.00 0.00 4 GLY A CA 20
ATOM 17037 C C . GLY A 1 4 ? -7.894 17.582 12.651 1.00 0.00 4 GLY A C 20
ATOM 17038 O O . GLY A 1 4 ? -7.408 18.610 12.179 1.00 0.00 4 GLY A O 20
ATOM 17042 N N . SER A 1 5 ? -8.768 16.827 11.993 1.00 0.00 5 SER A N 20
ATOM 17043 C CA . SER A 1 5 ? -9.213 17.169 10.647 1.00 0.00 5 SER A CA 20
ATOM 17044 C C . SER A 1 5 ? -8.021 17.384 9.719 1.00 0.00 5 SER A C 20
ATOM 17045 O O . SER A 1 5 ? -8.003 18.320 8.921 1.00 0.00 5 SER A O 20
ATOM 17053 N N . SER A 1 6 ? -7.027 16.508 9.831 1.00 0.00 6 SER A N 20
ATOM 17054 C CA . SER A 1 6 ? -5.829 16.603 9.005 1.00 0.00 6 SER A CA 20
ATOM 17055 C C . SER A 1 6 ? -5.906 15.641 7.824 1.00 0.00 6 SER A C 20
ATOM 17056 O O . SER A 1 6 ? -5.542 15.988 6.701 1.00 0.00 6 SER A O 20
ATOM 17064 N N . GLY A 1 7 ? -6.383 14.428 8.086 1.00 0.00 7 GLY A N 20
ATOM 17065 C CA . GLY A 1 7 ? -6.499 13.433 7.036 1.00 0.00 7 GLY A CA 20
ATOM 17066 C C . GLY A 1 7 ? -5.168 12.794 6.693 1.00 0.00 7 GLY A C 20
ATOM 17067 O O . GLY A 1 7 ? -4.838 12.627 5.519 1.00 0.00 7 GLY A O 20
ATOM 17071 N N . GLN A 1 8 ? -4.402 12.438 7.719 1.00 0.00 8 GLN A N 20
ATOM 17072 C CA . GLN A 1 8 ? -3.099 11.817 7.519 1.00 0.00 8 GLN A CA 20
ATOM 17073 C C . GLN A 1 8 ? -3.227 10.300 7.426 1.00 0.00 8 GLN A C 20
ATOM 17074 O O . GLN A 1 8 ? -4.324 9.751 7.535 1.00 0.00 8 GLN A O 20
ATOM 17088 N N . CYS A 1 9 ? -2.100 9.627 7.223 1.00 0.00 9 CYS A N 20
ATOM 17089 C CA . CYS A 1 9 ? -2.085 8.173 7.114 1.00 0.00 9 CYS A CA 20
ATOM 17090 C C . CYS A 1 9 ? -2.789 7.531 8.307 1.00 0.00 9 CYS A C 20
ATOM 17091 O O . CYS A 1 9 ? -2.513 7.867 9.458 1.00 0.00 9 CYS A O 20
ATOM 17098 N N . GLY A 1 10 ? -3.699 6.605 8.022 1.00 0.00 10 GLY A N 20
ATOM 17099 C CA . GLY A 1 10 ? -4.427 5.931 9.081 1.00 0.00 10 GLY A CA 20
ATOM 17100 C C . GLY A 1 10 ? -3.552 4.978 9.871 1.00 0.00 10 GLY A C 20
ATOM 17101 O O . GLY A 1 10 ? -3.653 4.902 11.095 1.00 0.00 10 GLY A O 20
ATOM 17105 N N . ALA A 1 11 ? -2.693 4.246 9.169 1.00 0.00 11 ALA A N 20
ATOM 17106 C CA . ALA A 1 11 ? -1.797 3.293 9.812 1.00 0.00 11 ALA A CA 20
ATOM 17107 C C . ALA A 1 11 ? -0.993 3.960 10.924 1.00 0.00 11 ALA A C 20
ATOM 17108 O O . ALA A 1 11 ? -1.082 3.570 12.088 1.00 0.00 11 ALA A O 20
ATOM 17115 N N . CYS A 1 12 ? -0.208 4.967 10.557 1.00 0.00 12 CYS A N 20
ATOM 17116 C CA . CYS A 1 12 ? 0.613 5.688 11.523 1.00 0.00 12 CYS A CA 20
ATOM 17117 C C . CYS A 1 12 ? 0.217 7.161 11.581 1.00 0.00 12 CYS A C 20
ATOM 17118 O O . CYS A 1 12 ? 0.056 7.729 12.660 1.00 0.00 12 CYS A O 20
ATOM 17125 N N . GLY A 1 13 ? 0.062 7.773 10.411 1.00 0.00 13 GLY A N 20
ATOM 17126 C CA . GLY A 1 13 ? -0.313 9.174 10.351 1.00 0.00 13 GLY A CA 20
ATOM 17127 C C . GLY A 1 13 ? 0.886 10.099 10.419 1.00 0.00 13 GLY A C 20
ATOM 17128 O O . GLY A 1 13 ? 0.863 11.102 11.131 1.00 0.00 13 GLY A O 20
ATOM 17132 N N . GLU A 1 14 ? 1.936 9.760 9.677 1.00 0.00 14 GLU A N 20
ATOM 17133 C CA . GLU A 1 14 ? 3.150 10.567 9.659 1.00 0.00 14 GLU A CA 20
ATOM 17134 C C . GLU A 1 14 ? 2.925 11.872 8.900 1.00 0.00 14 GLU A C 20
ATOM 17135 O O . GLU A 1 14 ? 1.884 12.065 8.271 1.00 0.00 14 GLU A O 20
ATOM 17147 N N . SER A 1 15 ? 3.908 12.764 8.964 1.00 0.00 15 SER A N 20
ATOM 17148 C CA . SER A 1 15 ? 3.817 14.052 8.286 1.00 0.00 15 SER A CA 20
ATOM 17149 C C . SER A 1 15 ? 3.755 13.867 6.773 1.00 0.00 15 SER A C 20
ATOM 17150 O O . SER A 1 15 ? 4.150 12.826 6.247 1.00 0.00 15 SER A O 20
ATOM 17158 N N . TYR A 1 16 ? 3.258 14.884 6.079 1.00 0.00 16 TYR A N 20
ATOM 17159 C CA . TYR A 1 16 ? 3.143 14.834 4.626 1.00 0.00 16 TYR A CA 20
ATOM 17160 C C . TYR A 1 16 ? 4.502 14.589 3.979 1.00 0.00 16 TYR A C 20
ATOM 17161 O O . TYR A 1 16 ? 5.285 15.518 3.782 1.00 0.00 16 TYR A O 20
ATOM 17179 N N . ALA A 1 17 ? 4.776 13.331 3.651 1.00 0.00 17 ALA A N 20
ATOM 17180 C CA . ALA A 1 17 ? 6.039 12.962 3.024 1.00 0.00 17 ALA A CA 20
ATOM 17181 C C . ALA A 1 17 ? 5.887 12.843 1.511 1.00 0.00 17 ALA A C 20
ATOM 17182 O O . ALA A 1 17 ? 5.004 12.139 1.021 1.00 0.00 17 ALA A O 20
ATOM 17189 N N . ALA A 1 18 ? 6.752 13.535 0.778 1.00 0.00 18 ALA A N 20
ATOM 17190 C CA . ALA A 1 18 ? 6.714 13.505 -0.679 1.00 0.00 18 ALA A CA 20
ATOM 17191 C C . ALA A 1 18 ? 7.394 12.251 -1.220 1.00 0.00 18 ALA A C 20
ATOM 17192 O O . ALA A 1 18 ? 6.857 11.571 -2.094 1.00 0.00 18 ALA A O 20
ATOM 17199 N N . ASP A 1 19 ? 8.578 11.953 -0.696 1.00 0.00 19 ASP A N 20
ATOM 17200 C CA . ASP A 1 19 ? 9.331 10.781 -1.127 1.00 0.00 19 ASP A CA 20
ATOM 17201 C C . ASP A 1 19 ? 8.803 9.518 -0.454 1.00 0.00 19 ASP A C 20
ATOM 17202 O O . ASP A 1 19 ? 9.474 8.926 0.390 1.00 0.00 19 ASP A O 20
ATOM 17211 N N . GLU A 1 20 ? 7.594 9.113 -0.833 1.00 0.00 20 GLU A N 20
ATOM 17212 C CA . GLU A 1 20 ? 6.976 7.921 -0.264 1.00 0.00 20 GLU A CA 20
ATOM 17213 C C . GLU A 1 20 ? 5.958 7.322 -1.231 1.00 0.00 20 GLU A C 20
ATOM 17214 O O . GLU A 1 20 ? 5.423 8.017 -2.095 1.00 0.00 20 GLU A O 20
ATOM 17226 N N . PHE A 1 21 ? 5.696 6.029 -1.078 1.00 0.00 21 PHE A N 20
ATOM 17227 C CA . PHE A 1 21 ? 4.744 5.335 -1.938 1.00 0.00 21 PHE A CA 20
ATOM 17228 C C . PHE A 1 21 ? 3.416 5.121 -1.217 1.00 0.00 21 PHE A C 20
ATOM 17229 O O . PHE A 1 21 ? 3.375 4.556 -0.124 1.00 0.00 21 PHE A O 20
ATOM 17246 N N . TRP A 1 22 ? 2.334 5.577 -1.837 1.00 0.00 22 TRP A N 20
ATOM 17247 C CA . TRP A 1 22 ? 1.003 5.436 -1.255 1.00 0.00 22 TRP A CA 20
ATOM 17248 C C . TRP A 1 22 ? 0.250 4.275 -1.894 1.00 0.00 22 TRP A C 20
ATOM 17249 O O . TRP A 1 22 ? 0.532 3.890 -3.029 1.00 0.00 22 TRP A O 20
ATOM 17270 N N . ILE A 1 23 ? -0.710 3.723 -1.160 1.00 0.00 23 ILE A N 20
ATOM 17271 C CA . ILE A 1 23 ? -1.505 2.607 -1.657 1.00 0.00 23 ILE A CA 20
ATOM 17272 C C . ILE A 1 23 ? -2.941 3.036 -1.938 1.00 0.00 23 ILE A C 20
ATOM 17273 O O . ILE A 1 23 ? -3.457 3.961 -1.309 1.00 0.00 23 ILE A O 20
ATOM 17289 N N . CYS A 1 24 ? -3.581 2.359 -2.884 1.00 0.00 24 CYS A N 20
ATOM 17290 C CA . CYS A 1 24 ? -4.959 2.670 -3.248 1.00 0.00 24 CYS A CA 20
ATOM 17291 C C . CYS A 1 24 ? -5.895 1.530 -2.856 1.00 0.00 24 CYS A C 20
ATOM 17292 O O . CYS A 1 24 ? -5.676 0.377 -3.228 1.00 0.00 24 CYS A O 20
ATOM 17300 N N . CYS A 1 25 ? -6.938 1.861 -2.102 1.00 0.00 25 CYS A N 20
ATOM 17301 C CA . CYS A 1 25 ? -7.906 0.866 -1.658 1.00 0.00 25 CYS A CA 20
ATOM 17302 C C . CYS A 1 25 ? -9.156 0.895 -2.533 1.00 0.00 25 CYS A C 20
ATOM 17303 O O . CYS A 1 25 ? -9.412 1.873 -3.235 1.00 0.00 25 CYS A O 20
ATOM 17310 N N . ASP A 1 26 ? -9.930 -0.184 -2.484 1.00 0.00 26 ASP A N 20
ATOM 17311 C CA . ASP A 1 26 ? -11.154 -0.282 -3.271 1.00 0.00 26 ASP A CA 20
ATOM 17312 C C . ASP A 1 26 ? -12.383 -0.066 -2.394 1.00 0.00 26 ASP A C 20
ATOM 17313 O O . ASP A 1 26 ? -13.350 0.574 -2.808 1.00 0.00 26 ASP A O 20
ATOM 17322 N N . LEU A 1 27 ? -12.339 -0.605 -1.180 1.00 0.00 27 LEU A N 20
ATOM 17323 C CA . LEU A 1 27 ? -13.450 -0.473 -0.244 1.00 0.00 27 LEU A CA 20
ATOM 17324 C C . LEU A 1 27 ? -13.616 0.977 0.202 1.00 0.00 27 LEU A C 20
ATOM 17325 O O . LEU A 1 27 ? -14.535 1.671 -0.235 1.00 0.00 27 LEU A O 20
ATOM 17341 N N . CYS A 1 28 ? -12.720 1.429 1.073 1.00 0.00 28 CYS A N 20
ATOM 17342 C CA . CYS A 1 28 ? -12.766 2.796 1.577 1.00 0.00 28 CYS A CA 20
ATOM 17343 C C . CYS A 1 28 ? -12.051 3.751 0.626 1.00 0.00 28 CYS A C 20
ATOM 17344 O O . CYS A 1 28 ? -12.447 4.906 0.476 1.00 0.00 28 CYS A O 20
ATOM 17351 N N . GLU A 1 29 ? -10.995 3.258 -0.016 1.00 0.00 29 GLU A N 20
ATOM 17352 C CA . GLU A 1 29 ? -10.225 4.068 -0.952 1.00 0.00 29 GLU A CA 20
ATOM 17353 C C . GLU A 1 29 ? -9.551 5.235 -0.236 1.00 0.00 29 GLU A C 20
ATOM 17354 O O . GLU A 1 29 ? -9.603 6.374 -0.699 1.00 0.00 29 GLU A O 20
ATOM 17366 N N . MET A 1 30 ? -8.920 4.942 0.896 1.00 0.00 30 MET A N 20
ATOM 17367 C CA . MET A 1 30 ? -8.235 5.967 1.676 1.00 0.00 30 MET A CA 20
ATOM 17368 C C . MET A 1 30 ? -6.770 6.075 1.264 1.00 0.00 30 MET A C 20
ATOM 17369 O O . MET A 1 30 ? -6.327 5.402 0.334 1.00 0.00 30 MET A O 20
ATOM 17383 N N . TRP A 1 31 ? -6.026 6.924 1.963 1.00 0.00 31 TRP A N 20
ATOM 17384 C CA . TRP A 1 31 ? -4.611 7.119 1.669 1.00 0.00 31 TRP A CA 20
ATOM 17385 C C . TRP A 1 31 ? -3.738 6.495 2.753 1.00 0.00 31 TRP A C 20
ATOM 17386 O O . TRP A 1 31 ? -3.952 6.724 3.944 1.00 0.00 31 TRP A O 20
ATOM 17407 N N . PHE A 1 32 ? -2.755 5.706 2.333 1.00 0.00 32 PHE A N 20
ATOM 17408 C CA . PHE A 1 32 ? -1.851 5.048 3.269 1.00 0.00 32 PHE A CA 20
ATOM 17409 C C . PHE A 1 32 ? -0.451 4.920 2.674 1.00 0.00 32 PHE A C 20
ATOM 17410 O O . PHE A 1 32 ? -0.210 5.319 1.534 1.00 0.00 32 PHE A O 20
ATOM 17427 N N . HIS A 1 33 ? 0.468 4.361 3.455 1.00 0.00 33 HIS A N 20
ATOM 17428 C CA . HIS A 1 33 ? 1.844 4.180 3.006 1.00 0.00 33 HIS A CA 20
ATOM 17429 C C . HIS A 1 33 ? 2.130 2.711 2.709 1.00 0.00 33 HIS A C 20
ATOM 17430 O O . HIS A 1 33 ? 1.918 1.844 3.556 1.00 0.00 33 HIS A O 20
ATOM 17444 N N . GLY A 1 34 ? 2.612 2.439 1.501 1.00 0.00 34 GLY A N 20
ATOM 17445 C CA . GLY A 1 34 ? 2.918 1.074 1.114 1.00 0.00 34 GLY A CA 20
ATOM 17446 C C . GLY A 1 34 ? 3.511 0.268 2.253 1.00 0.00 34 GLY A C 20
ATOM 17447 O O . GLY A 1 34 ? 3.029 -0.820 2.571 1.00 0.00 34 GLY A O 20
ATOM 17451 N N . LYS A 1 35 ? 4.561 0.800 2.868 1.00 0.00 35 LYS A N 20
ATOM 17452 C CA . LYS A 1 35 ? 5.222 0.124 3.978 1.00 0.00 35 LYS A CA 20
ATOM 17453 C C . LYS A 1 35 ? 4.273 -0.035 5.161 1.00 0.00 35 LYS A C 20
ATOM 17454 O O . LYS A 1 35 ? 4.360 -1.006 5.914 1.00 0.00 35 LYS A O 20
ATOM 17473 N N . CYS A 1 36 ? 3.366 0.923 5.319 1.00 0.00 36 CYS A N 20
ATOM 17474 C CA . CYS A 1 36 ? 2.399 0.889 6.410 1.00 0.00 36 CYS A CA 20
ATOM 17475 C C . CYS A 1 36 ? 1.346 -0.189 6.170 1.00 0.00 36 CYS A C 20
ATOM 17476 O O . CYS A 1 36 ? 0.970 -0.920 7.086 1.00 0.00 36 CYS A O 20
ATOM 17483 N N . VAL A 1 37 ? 0.873 -0.282 4.931 1.00 0.00 37 VAL A N 20
ATOM 17484 C CA . VAL A 1 37 ? -0.135 -1.270 4.569 1.00 0.00 37 VAL A CA 20
ATOM 17485 C C . VAL A 1 37 ? 0.494 -2.641 4.345 1.00 0.00 37 VAL A C 20
ATOM 17486 O O . VAL A 1 37 ? -0.141 -3.548 3.808 1.00 0.00 37 VAL A O 20
ATOM 17499 N N . LYS A 1 38 ? 1.748 -2.785 4.761 1.00 0.00 38 LYS A N 20
ATOM 17500 C CA . LYS A 1 38 ? 2.465 -4.045 4.608 1.00 0.00 38 LYS A CA 20
ATOM 17501 C C . LYS A 1 38 ? 2.553 -4.447 3.139 1.00 0.00 38 LYS A C 20
ATOM 17502 O O . LYS A 1 38 ? 2.260 -5.587 2.779 1.00 0.00 38 LYS A O 20
ATOM 17521 N N . ILE A 1 39 ? 2.960 -3.503 2.296 1.00 0.00 39 ILE A N 20
ATOM 17522 C CA . ILE A 1 39 ? 3.089 -3.760 0.867 1.00 0.00 39 ILE A CA 20
ATOM 17523 C C . ILE A 1 39 ? 4.294 -3.029 0.284 1.00 0.00 39 ILE A C 20
ATOM 17524 O O . ILE A 1 39 ? 4.276 -1.808 0.125 1.00 0.00 39 ILE A O 20
ATOM 17540 N N . THR A 1 40 ? 5.340 -3.785 -0.035 1.00 0.00 40 THR A N 20
ATOM 17541 C CA . THR A 1 40 ? 6.553 -3.210 -0.602 1.00 0.00 40 THR A CA 20
ATOM 17542 C C . THR A 1 40 ? 6.246 -2.413 -1.864 1.00 0.00 40 THR A C 20
ATOM 17543 O O . THR A 1 40 ? 5.262 -2.661 -2.560 1.00 0.00 40 THR A O 20
ATOM 17554 N N . PRO A 1 41 ? 7.109 -1.432 -2.169 1.00 0.00 41 PRO A N 20
ATOM 17555 C CA . PRO A 1 41 ? 6.951 -0.578 -3.351 1.00 0.00 41 PRO A CA 20
ATOM 17556 C C . PRO A 1 41 ? 7.201 -1.336 -4.650 1.00 0.00 41 PRO A C 20
ATOM 17557 O O . PRO A 1 41 ? 6.926 -0.829 -5.738 1.00 0.00 41 PRO A O 20
ATOM 17568 N N . ALA A 1 42 ? 7.722 -2.552 -4.530 1.00 0.00 42 ALA A N 20
ATOM 17569 C CA . ALA A 1 42 ? 8.007 -3.380 -5.696 1.00 0.00 42 ALA A CA 20
ATOM 17570 C C . ALA A 1 42 ? 6.852 -4.333 -5.987 1.00 0.00 42 ALA A C 20
ATOM 17571 O O . ALA A 1 42 ? 6.467 -4.522 -7.140 1.00 0.00 42 ALA A O 20
ATOM 17578 N N . ARG A 1 43 ? 6.305 -4.931 -4.933 1.00 0.00 43 ARG A N 20
ATOM 17579 C CA . ARG A 1 43 ? 5.196 -5.866 -5.077 1.00 0.00 43 ARG A CA 20
ATOM 17580 C C . ARG A 1 43 ? 3.932 -5.144 -5.535 1.00 0.00 43 ARG A C 20
ATOM 17581 O O . ARG A 1 43 ? 3.183 -5.652 -6.369 1.00 0.00 43 ARG A O 20
ATOM 17602 N N . ALA A 1 44 ? 3.702 -3.957 -4.984 1.00 0.00 44 ALA A N 20
ATOM 17603 C CA . ALA A 1 44 ? 2.530 -3.165 -5.337 1.00 0.00 44 ALA A CA 20
ATOM 17604 C C . ALA A 1 44 ? 2.275 -3.202 -6.840 1.00 0.00 44 ALA A C 20
ATOM 17605 O O . ALA A 1 44 ? 1.128 -3.199 -7.284 1.00 0.00 44 ALA A O 20
ATOM 17612 N N . GLU A 1 45 ? 3.353 -3.235 -7.618 1.00 0.00 45 GLU A N 20
ATOM 17613 C CA . GLU A 1 45 ? 3.244 -3.271 -9.072 1.00 0.00 45 GLU A CA 20
ATOM 17614 C C . GLU A 1 45 ? 2.305 -4.387 -9.520 1.00 0.00 45 GLU A C 20
ATOM 17615 O O . GLU A 1 45 ? 1.483 -4.199 -10.417 1.00 0.00 45 GLU A O 20
ATOM 17627 N N . HIS A 1 46 ? 2.434 -5.550 -8.889 1.00 0.00 46 HIS A N 20
ATOM 17628 C CA . HIS A 1 46 ? 1.597 -6.697 -9.222 1.00 0.00 46 HIS A CA 20
ATOM 17629 C C . HIS A 1 46 ? 0.224 -6.577 -8.568 1.00 0.00 46 HIS A C 20
ATOM 17630 O O . HIS A 1 46 ? -0.779 -7.026 -9.121 1.00 0.00 46 HIS A O 20
ATOM 17645 N N . ILE A 1 47 ? 0.189 -5.969 -7.387 1.00 0.00 47 ILE A N 20
ATOM 17646 C CA . ILE A 1 47 ? -1.060 -5.790 -6.657 1.00 0.00 47 ILE A CA 20
ATOM 17647 C C . ILE A 1 47 ? -1.933 -4.727 -7.315 1.00 0.00 47 ILE A C 20
ATOM 17648 O O . ILE A 1 47 ? -1.488 -3.605 -7.558 1.00 0.00 47 ILE A O 20
ATOM 17664 N N . LYS A 1 48 ? -3.180 -5.086 -7.600 1.00 0.00 48 LYS A N 20
ATOM 17665 C CA . LYS A 1 48 ? -4.119 -4.163 -8.227 1.00 0.00 48 LYS A CA 20
ATOM 17666 C C . LYS A 1 48 ? -5.104 -3.610 -7.203 1.00 0.00 48 LYS A C 20
ATOM 17667 O O . LYS A 1 48 ? -5.082 -2.420 -6.887 1.00 0.00 48 LYS A O 20
ATOM 17686 N N . GLN A 1 49 ? -5.966 -4.480 -6.686 1.00 0.00 49 GLN A N 20
ATOM 17687 C CA . GLN A 1 49 ? -6.958 -4.077 -5.697 1.00 0.00 49 GLN A CA 20
ATOM 17688 C C . GLN A 1 49 ? -6.691 -4.748 -4.354 1.00 0.00 49 GLN A C 20
ATOM 17689 O O . GLN A 1 49 ? -7.158 -5.858 -4.099 1.00 0.00 49 GLN A O 20
ATOM 17703 N N . TYR A 1 50 ? -5.937 -4.067 -3.498 1.00 0.00 50 TYR A N 20
ATOM 17704 C CA . TYR A 1 50 ? -5.605 -4.598 -2.181 1.00 0.00 50 TYR A CA 20
ATOM 17705 C C . TYR A 1 50 ? -6.558 -4.059 -1.120 1.00 0.00 50 TYR A C 20
ATOM 17706 O O . TYR A 1 50 ? -7.086 -2.954 -1.246 1.00 0.00 50 TYR A O 20
ATOM 17724 N N . LYS A 1 51 ? -6.774 -4.847 -0.072 1.00 0.00 51 LYS A N 20
ATOM 17725 C CA . LYS A 1 51 ? -7.662 -4.451 1.014 1.00 0.00 51 LYS A CA 20
ATOM 17726 C C . LYS A 1 51 ? -6.880 -3.784 2.141 1.00 0.00 51 LYS A C 20
ATOM 17727 O O . LYS A 1 51 ? -6.324 -4.458 3.008 1.00 0.00 51 LYS A O 20
ATOM 17746 N N . CYS A 1 52 ? -6.841 -2.456 2.122 1.00 0.00 52 CYS A N 20
ATOM 17747 C CA . CYS A 1 52 ? -6.128 -1.697 3.143 1.00 0.00 52 CYS A CA 20
ATOM 17748 C C . CYS A 1 52 ? -6.257 -2.366 4.508 1.00 0.00 52 CYS A C 20
ATOM 17749 O O . CYS A 1 52 ? -7.193 -3.121 4.771 1.00 0.00 52 CYS A O 20
ATOM 17756 N N . PRO A 1 53 ? -5.295 -2.083 5.399 1.00 0.00 53 PRO A N 20
ATOM 17757 C CA . PRO A 1 53 ? -5.279 -2.646 6.752 1.00 0.00 53 PRO A CA 20
ATOM 17758 C C . PRO A 1 53 ? -6.392 -2.081 7.628 1.00 0.00 53 PRO A C 20
ATOM 17759 O O . PRO A 1 53 ? -6.583 -2.517 8.763 1.00 0.00 53 PRO A O 20
ATOM 17770 N N . SER A 1 54 ? -7.125 -1.110 7.093 1.00 0.00 54 SER A N 20
ATOM 17771 C CA . SER A 1 54 ? -8.217 -0.483 7.828 1.00 0.00 54 SER A CA 20
ATOM 17772 C C . SER A 1 54 ? -9.550 -1.144 7.488 1.00 0.00 54 SER A C 20
ATOM 17773 O O . SER A 1 54 ? -10.509 -1.067 8.257 1.00 0.00 54 SER A O 20
ATOM 17781 N N . CYS A 1 55 ? -9.602 -1.796 6.331 1.00 0.00 55 CYS A N 20
ATOM 17782 C CA . CYS A 1 55 ? -10.815 -2.471 5.887 1.00 0.00 55 CYS A CA 20
ATOM 17783 C C . CYS A 1 55 ? -10.804 -3.939 6.303 1.00 0.00 55 CYS A C 20
ATOM 17784 O O . CYS A 1 55 ? -11.732 -4.418 6.955 1.00 0.00 55 CYS A O 20
ATOM 17791 N N . SER A 1 56 ? -9.747 -4.648 5.920 1.00 0.00 56 SER A N 20
ATOM 17792 C CA . SER A 1 56 ? -9.615 -6.063 6.250 1.00 0.00 56 SER A CA 20
ATOM 17793 C C . SER A 1 56 ? -9.865 -6.300 7.736 1.00 0.00 56 SER A C 20
ATOM 17794 O O . SER A 1 56 ? -10.119 -7.426 8.162 1.00 0.00 56 SER A O 20
ATOM 17802 N N . ASN A 1 57 ? -9.790 -5.230 8.520 1.00 0.00 57 ASN A N 20
ATOM 17803 C CA . ASN A 1 57 ? -10.007 -5.320 9.959 1.00 0.00 57 ASN A CA 20
ATOM 17804 C C . ASN A 1 57 ? -11.497 -5.287 10.288 1.00 0.00 57 ASN A C 20
ATOM 17805 O O . ASN A 1 57 ? -11.895 -4.870 11.376 1.00 0.00 57 ASN A O 20
ATOM 17816 N N . LYS A 1 58 ? -12.316 -5.730 9.340 1.00 0.00 58 LYS A N 20
ATOM 17817 C CA . LYS A 1 58 ? -13.762 -5.754 9.528 1.00 0.00 58 LYS A CA 20
ATOM 17818 C C . LYS A 1 58 ? -14.293 -7.183 9.484 1.00 0.00 58 LYS A C 20
ATOM 17819 O O . LYS A 1 58 ? -13.550 -8.123 9.200 1.00 0.00 58 LYS A O 20
ATOM 17838 N N . SER A 1 59 ? -15.583 -7.339 9.764 1.00 0.00 59 SER A N 20
ATOM 17839 C CA . SER A 1 59 ? -16.212 -8.655 9.758 1.00 0.00 59 SER A CA 20
ATOM 17840 C C . SER A 1 59 ? -16.929 -8.908 8.435 1.00 0.00 59 SER A C 20
ATOM 17841 O O . SER A 1 59 ? -18.120 -8.632 8.299 1.00 0.00 59 SER A O 20
ATOM 17849 N N . GLY A 1 60 ? -16.193 -9.436 7.462 1.00 0.00 60 GLY A N 20
ATOM 17850 C CA . GLY A 1 60 ? -16.774 -9.718 6.162 1.00 0.00 60 GLY A CA 20
ATOM 17851 C C . GLY A 1 60 ? -17.298 -11.137 6.057 1.00 0.00 60 GLY A C 20
ATOM 17852 O O . GLY A 1 60 ? -17.039 -11.982 6.914 1.00 0.00 60 GLY A O 20
ATOM 17856 N N . PRO A 1 61 ? -18.055 -11.414 4.985 1.00 0.00 61 PRO A N 20
ATOM 17857 C CA . PRO A 1 61 ? -18.633 -12.740 4.746 1.00 0.00 61 PRO A CA 20
ATOM 17858 C C . PRO A 1 61 ? -17.575 -13.778 4.390 1.00 0.00 61 PRO A C 20
ATOM 17859 O O . PRO A 1 61 ? -16.696 -13.525 3.565 1.00 0.00 61 PRO A O 20
ATOM 17870 N N . SER A 1 62 ? -17.665 -14.947 5.016 1.00 0.00 62 SER A N 20
ATOM 17871 C CA . SER A 1 62 ? -16.713 -16.023 4.767 1.00 0.00 62 SER A CA 20
ATOM 17872 C C . SER A 1 62 ? -16.393 -16.132 3.279 1.00 0.00 62 SER A C 20
ATOM 17873 O O . SER A 1 62 ? -17.280 -16.024 2.433 1.00 0.00 62 SER A O 20
ATOM 17881 N N . SER A 1 63 ? -15.118 -16.346 2.969 1.00 0.00 63 SER A N 20
ATOM 17882 C CA . SER A 1 63 ? -14.678 -16.466 1.583 1.00 0.00 63 SER A CA 20
ATOM 17883 C C . SER A 1 63 ? -14.153 -17.870 1.300 1.00 0.00 63 SER A C 20
ATOM 17884 O O . SER A 1 63 ? -13.132 -18.040 0.635 1.00 0.00 63 SER A O 20
ATOM 17892 N N . GLY A 1 64 ? -14.861 -18.874 1.809 1.00 0.00 64 GLY A N 20
ATOM 17893 C CA . GLY A 1 64 ? -14.452 -20.250 1.601 1.00 0.00 64 GLY A CA 20
ATOM 17894 C C . GLY A 1 64 ? -15.296 -20.954 0.557 1.00 0.00 64 GLY A C 20
ATOM 17895 O O . GLY A 1 64 ? -16.270 -20.372 0.082 1.00 0.00 64 GLY A O 20
#

Sequence (64 aa):
GSSGSSGQCGACGESYAADEFWICCDLCEMWFHGKCVKITPARAEHIKQYKCPSCSNKSGPSSGGSSGSSGQCGACGESYAADEFWICCDLCEMWFHGKCVKITPARAEHIKQYKCPSCSNKSGPSSGGSSGSSGQCGACGESYAADEFWICCDLCEMWFHGKCVKITPARAEHIKQYKCPSCSNKSGPSSGGSSGSSGQCGACGESYAADEFWICCDLCEMWFHGKCVKITPARAEHIKQYKCPSCSNKSGPSSGGSSGSSGQCGACGESYAADEFWICCDLCEMWFHGKCVKITPARAEHIKQYKCPSCSNKSGPSSGGSSGSSGQCGACGESYAADEFWICCDLCEMWFHGKCVKITPARAEHIKQYKCPSCSNKSGPSSGGSSGSSGQCGACGESYAADEFWICCDLCEMWFHGKCVKITPARAEHIKQYKCPSCSNKSGPSSGGSSGSSGQCGACGESYAADEFWICCDLCEMWFHGKCVKITPARAEHIKQYKCPSCSNKSGPSSGGSSGSSGQCGACGESYAADEFWICCDLCEMWFHGKCVKITPARAEHIKQYKCPSCSNKSGPSSGGSSGSSGQCGACGESYAADEFWICCDLCEMWFHGKCVKITPARAEHIKQYKCPSCSNKSGPSSGGSSGSSGQCGACGESYAADEFWICCDLCEMWFHGKCVKITPARAEHIKQYKCPSCSNKSGPSSGGSSGSSGQCGACGESYAADEFWICCDLCEMWFHGKCVKITPARAEHIKQYKCPSCSNKSGPSSGGSSGSSGQCGACGESYAADEFWICCDLCEMWFHGKCVKITPARAEHIKQYKCPSCSNKSGPSSGGSSGSSGQCGACGESYAADEFWICCDLCEMWFHGKCVKITPARAEHIKQYKCPSCSNKSGPSSGGSSGSSGQCGACGESYAADEFWICCDLCEMWFHGKCVKITPARAEHIKQYKCPSCSNKSGPSSGGSSGSSGQCGACGESYAADEFWICCDLCEMWFHGKCVKITPARAEHIKQYKCPSCSNKSGPSSGGSSGSSGQCGACGESYAADEFWICCDLCEMWFHGKCVKITPARAEHIKQYKCPSCSNKSGPSSGGSSGSSGQCGACGESYAADEFWICCDLCEMWFHGKCVKITPARAEHIKQYKCPSCSNKSGPSSGGSSGSSGQCGACGESYAADEFWICCDLCEMWFHGKCVKITPARAEHIKQYKCPSCSNKSGPSSGGSSGSSGQCGACGESYAADEFWICCDLCEMWFHGKCVKITPARAEHIKQYKCPSCSNKSGPSSG

Foldseek 3Di:
DVVDPPQAAPLPRDPDDPPFDWDAADPVRGTHGCVSQVHDPVCVVVPDHDHGPVGVPDDDDDPD

CATH classification: 3.30.40.10